Protein AF-A0A2A6CSH3-F1 (afdb_monomer_lite)

InterPro domains:
  IPR025792 tRNA (guanine(37)-N(1))-methyltransferase, eukaryotic [MF_03152] (110-540)
  IPR029063 S-adenosyl-L-methionine-dependent methyltransferase superfamily [G3DSA:3.40.50.150] (292-526)
  IPR029063 S-adenosyl-L-methionine-dependent methyltransferase superfamily [SSF53335] (227-526)
  IPR030382 SAM-dependent methyltransferase TRM5/TYW2-type [PS51684] (229-527)
  IPR032675 Leucine-rich repeat domain superfamily [G3DSA:3.80.10.10] (585-795)
  IPR056743 TRM5/TYW2-like, methyltransferase domain [PF02475] (296-433)
  IPR056744 TRM5/TYW2-like, N-terminal domain [PF25133] (214-288)

Organism: Pristionchus pacificus (NCBI:txid54126)

Secondary structure (DSSP, 8-state):
-----------PPP-PPP----------------PPPPPPS-----S--SSSS-SS-TTSSSSTTSSS-TTSTTSS-------------S--------TT----GGGTT--S--SGGG-EEEEEEEEEE-GGGHHHHHHHHTTTBPPPBTTTB-SEEE-TTSSSEEEEB-TTTS-SHHHHHHHHHHHHHHHS-----EEEEEEEE-GGGS-HHHHHHHHSPTT-----EEEETTEEEE---HHHHTTHHHHHHHHHHH-TT--EEEE--S---STT-----EEEEE----EEEEEETTEEEEEETTTS---GGGHHHHHHHHTT--TT-EEEETT-TT-TTHHHHHHH-TT-SEEEEE-S-HHHHHHHHHHHHHTT--STTEEEE-S-HHHHIIIIIHHHHHHHHTS-GGG--S-EEEEE--TTTGGGGGGGSTTSS-----S------------------S-EEEEEEEEEE-SS---HHHHHHHHHHHHHHHH--TT--EEEEEEEEEEEETTEEEEEEEEEEPHHHHH--------S-SSS----S--------------------------------HHHHHHHHTTTS--HHHHHHH-HHHHHHHHHHHTT-SEEEETTS-EE-SHHHHHHHHHHHT-TTGGGT-S--PPPS---S-TTSSHHHHHHHHHH-TTSPSS--EEEEE-TT---BGGGGGGGTT-S---EEEEET--B--HHHHHHHHTSGGGGT--EEEEES-SS-BTTHHHHHTT-TT-SEEEEE--TB-S-HHHHHHHHHHH-TTSEEE--------------S------

Radius of gyration: 35.53 Å; chains: 1; bounding box: 103×92×100 Å

pLDDT: mean 73.75, std 26.68, range [19.28, 98.75]

Foldseek 3Di:
DDDDDDDDDDDDDDDDDDDDDDDDDDDDDDDDDDDDDDDDDDDDDDDDDPPPPPDPDPVPPVVVPPPPDPDDPDDPDPDDDPDPPPPDPDDDDPPDDQPQDAFDLVLAQPQADDFASRKDKGKFWKWKDAPVCCVQLCVVCVVFAHPDQFPPHHCWAADPVNRIIIRTGRCSQCVDPVSVVSSLVSSCVRPVDNDTDTDMDMDIDTNQRDDLQSSQVSNYHPPDHQNDWGDFQQEIEGADDPSCPSNLQVNLVSCQVNPVRHAWYWYFHPDQFDPQSFTPIHTNDGDPDQWHWHDAPNQIFTARNRQHDDDNLCSVVLVVVLVVDDLLEAAAELAQQLNSNNQSNCVVRVSNQAHEYEHQRVRSLVRNVVSCVVSVHDCHRYHYYHDHSLCCCLPVVLVVVVVLLPDDLVNHGQEYEYEYPPALCQLLSLCSLFQSNADPPPDDDDDDDDDDDDPDPPDPSHWYKYFRKYKQADLDDDDPVVSLVSVLLSNCLNLVDPVDKDFPDFAFSDAPDVRITMTTTTTTDDPCRNHDDDPPPPPPPPDPPDPPDDDDDDDDDDDDDDDDDDDDDDDPPDDDDPDDRVLLVVLCVPLLADDVVVCLQANLQLSLLLSLQSQQWQWWAKQVGDIDRHNVSSVVVSVVQQDPVVLVVPPDDDDDPDDDDPPPPQPVVVVVLCVVRVNHGPRIGTEETRSAPTQHALSNLLSVQETRAYAYDEYASHAHYELSSLQSCLNGPQLAHHAYYHYYPYAHYALSNLVSLLSSQNYQEYHYEPHPRHPDVVVSQVSNCVSHVNYDYDYDPVPDPDDDDDPDDPDDDDD

Sequence (815 aa):
RNEELRNSTKIVFDVTSSGANGGSRTKMSMLTVISIPQNPDSESFRESTFLSCARTCSTLSQTASCLLCSRFCRLFARSAHVSVMTVTAAASEAAGTSSCIQIPAGVRGMKVLDRDQFRASFKFPVLAVEPKEVGRLRGCLTKYTIKQFGKRIKPIMDTPDKQSKLFVLNPDVVNSDETRQAVLEAVGGATGNAQREITETEYSLGFDEWDQRAIFRAVLPEGLEFSSFTQTGHLVHCNLVDELVEYGKIIGEILLAKNATCRTVVNKPDMISNTFRTFDVDLLAGEPNYVVDTIEDGVKYRMDFTKVFWNSRLSHEHARVIRQLSPTSLVFDACAGIGPFVIPAARKHKALQVIYSNDLNPESVRWLKENMKINGLSESGISVFNQDAAAFIRGPVAECIRKHESLPSSALPEAAHIIMNLPALAVTFLPALRGMLHMSSLQQGGEEAAADATPAAAAQPFPVIVYCYLFAKAHEDVPPEWYATRAREMVEEQLQWEGGVEIRNAHRVRTVSSRKEMFCMEIVVPWELMREERKEMLPRSVQQVCCCSSGRAAAGSRLQQGGRTQQTRWIASFPSFRVASLRRIIAEKTSNKFNESRVHEIGPDLAALEWLMECGATKVDMTDGASIGSQREMRAYLARKMDPVESSIASSPSLPSALSPFRSTLAHGDTAFLKKWPNAPNGAHLLNVDASDSAIANEGFKYLREVRSLRKLKLNFCDYFGDEALRELAGGRPARTLEDIEIVLNPSVSDGAVYWLAKMTALRRAHFYFLPYVANRTAFIRAIKMAVPRCTVTFPEAINIGYGYDEKELEGKKK

Structure (mmCIF, N/CA/C/O backbone):
data_AF-A0A2A6CSH3-F1
#
_entry.id   AF-A0A2A6CSH3-F1
#
loop_
_atom_site.group_PDB
_atom_site.id
_atom_site.type_symbol
_atom_site.label_atom_id
_atom_site.label_alt_id
_atom_site.label_comp_id
_atom_site.label_asym_id
_atom_site.label_entity_id
_atom_site.label_seq_id
_atom_site.pdbx_PDB_ins_code
_atom_site.Cartn_x
_atom_site.Cartn_y
_atom_site.Cartn_z
_atom_site.occupancy
_atom_site.B_iso_or_equiv
_atom_site.auth_seq_id
_atom_site.auth_comp_id
_atom_site.auth_asym_id
_atom_site.auth_atom_id
_atom_site.pdbx_PDB_model_num
ATOM 1 N N . ARG A 1 1 ? -45.142 31.504 -18.646 1.00 36.97 1 ARG A N 1
ATOM 2 C CA . ARG A 1 1 ? -44.883 30.043 -18.527 1.00 36.97 1 ARG A CA 1
ATOM 3 C C . ARG A 1 1 ? -43.388 29.775 -18.722 1.00 36.97 1 ARG A C 1
ATOM 5 O O . ARG A 1 1 ? -42.983 29.100 -19.654 1.00 36.97 1 ARG A O 1
ATOM 12 N N . ASN A 1 2 ? -42.589 30.396 -17.861 1.00 28.22 2 ASN A N 1
ATOM 13 C CA . ASN A 1 2 ? -41.144 30.250 -17.740 1.00 28.22 2 ASN A CA 1
ATOM 14 C C . ASN A 1 2 ? -40.810 30.912 -16.406 1.00 28.22 2 ASN A C 1
ATOM 16 O O . ASN A 1 2 ? -40.779 32.132 -16.356 1.00 28.22 2 ASN A O 1
ATOM 20 N N . GLU A 1 3 ? -40.733 30.105 -15.352 1.00 25.66 3 GLU A N 1
ATOM 21 C CA . GLU A 1 3 ? -40.084 30.359 -14.058 1.00 25.66 3 GLU A CA 1
ATOM 22 C C . GLU A 1 3 ? -40.578 29.272 -13.106 1.00 25.66 3 GLU A C 1
ATOM 24 O O . GLU A 1 3 ? -41.729 29.306 -12.697 1.00 25.66 3 GLU A O 1
ATOM 29 N N . GLU A 1 4 ? -39.738 28.260 -12.877 1.00 30.34 4 GLU A N 1
ATOM 30 C CA . GLU A 1 4 ? -39.618 27.464 -11.641 1.00 30.34 4 GLU A CA 1
ATOM 31 C C . GLU A 1 4 ? -38.814 26.198 -11.956 1.00 30.34 4 GLU A C 1
ATOM 33 O O . GLU A 1 4 ? -39.364 25.175 -12.345 1.00 30.34 4 GLU A O 1
ATOM 38 N N . LEU A 1 5 ? -37.482 26.307 -11.861 1.00 32.62 5 LEU A N 1
ATOM 39 C CA . LEU A 1 5 ? -36.532 25.215 -11.576 1.00 32.62 5 LEU A CA 1
ATOM 40 C C . LEU A 1 5 ? -35.103 25.786 -11.538 1.00 32.62 5 LEU A C 1
ATOM 42 O O . LEU A 1 5 ? -34.245 25.472 -12.359 1.00 32.62 5 LEU A O 1
ATOM 46 N N . ARG A 1 6 ? -34.837 26.668 -10.571 1.00 27.08 6 ARG A N 1
ATOM 47 C CA . ARG A 1 6 ? -33.475 27.024 -10.144 1.00 27.08 6 ARG A CA 1
ATOM 48 C C . ARG A 1 6 ? -33.494 27.338 -8.656 1.00 27.08 6 ARG A C 1
ATOM 50 O O . ARG A 1 6 ? -33.797 28.459 -8.286 1.00 27.08 6 ARG A O 1
ATOM 57 N N . ASN A 1 7 ? -33.195 26.334 -7.834 1.00 26.89 7 ASN A N 1
ATOM 58 C CA . ASN A 1 7 ? -32.517 26.489 -6.543 1.00 26.89 7 ASN A CA 1
ATOM 59 C C . ASN A 1 7 ? -32.132 25.103 -5.999 1.00 26.89 7 ASN A C 1
ATOM 61 O O . ASN A 1 7 ? -32.816 24.518 -5.168 1.00 26.89 7 ASN A O 1
ATOM 65 N N . SER A 1 8 ? -31.005 24.576 -6.482 1.00 25.28 8 SER A N 1
ATOM 66 C CA . SER A 1 8 ? -30.230 23.561 -5.764 1.00 25.28 8 SER A CA 1
ATOM 67 C C . SER A 1 8 ? -28.790 24.059 -5.676 1.00 25.28 8 SER A C 1
ATOM 69 O O . SER A 1 8 ? -28.061 24.073 -6.672 1.00 25.28 8 SER A O 1
ATOM 71 N N . THR A 1 9 ? -28.391 24.525 -4.501 1.00 25.25 9 THR A N 1
ATOM 72 C CA . THR A 1 9 ? -27.061 25.072 -4.240 1.00 25.25 9 THR A CA 1
ATOM 73 C C . THR A 1 9 ? -26.041 23.929 -4.238 1.00 25.25 9 THR A C 1
ATOM 75 O O . THR A 1 9 ? -25.915 23.191 -3.264 1.00 25.25 9 THR A O 1
ATOM 78 N N . LYS A 1 10 ? -25.313 23.751 -5.347 1.00 25.47 10 LYS A N 1
ATOM 79 C CA . LYS A 1 10 ? -24.074 22.962 -5.376 1.00 25.47 10 LYS A CA 1
ATOM 80 C C . LYS A 1 10 ? -22.998 23.767 -4.652 1.00 25.47 10 LYS A C 1
ATOM 82 O O . LYS A 1 10 ? -22.588 24.815 -5.141 1.00 25.47 10 LYS A O 1
ATOM 87 N N . ILE A 1 11 ? -22.543 23.284 -3.500 1.00 24.55 11 ILE A N 1
ATOM 88 C CA . ILE A 1 11 ? -21.361 23.836 -2.834 1.00 24.55 11 ILE A CA 1
ATOM 89 C C . ILE A 1 11 ? -20.137 23.341 -3.613 1.00 24.55 11 ILE A C 1
ATOM 91 O O . ILE A 1 11 ? -19.733 22.186 -3.501 1.00 24.55 11 ILE A O 1
ATOM 95 N N . VAL A 1 12 ? -19.595 24.218 -4.454 1.00 24.12 12 VAL A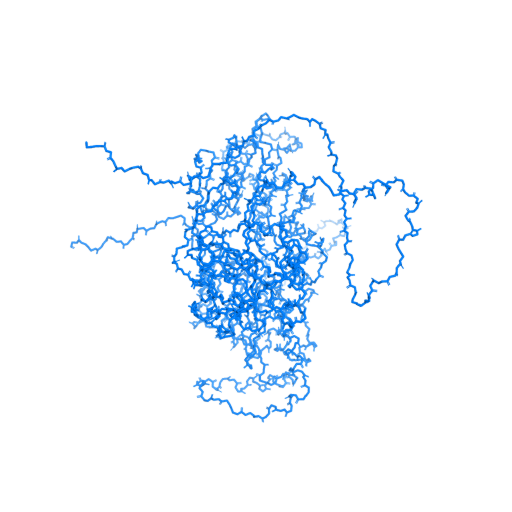 N 1
ATOM 96 C CA . VAL A 1 12 ? -18.296 24.069 -5.113 1.00 24.12 12 VAL A CA 1
ATOM 97 C C . VAL A 1 12 ? -17.290 24.819 -4.246 1.00 24.12 12 VAL A C 1
ATOM 99 O O . VAL A 1 12 ? -17.471 26.008 -3.998 1.00 24.12 12 VAL A O 1
ATOM 102 N N . PHE A 1 13 ? -16.256 24.136 -3.757 1.00 25.38 13 PHE A N 1
ATOM 103 C CA . PHE A 1 13 ? -15.132 24.810 -3.114 1.00 25.38 13 PHE A CA 1
ATOM 104 C C . PHE A 1 13 ? -14.150 25.280 -4.187 1.00 25.38 13 PHE A C 1
ATOM 106 O O . PHE A 1 13 ? -13.592 24.466 -4.924 1.00 25.38 13 PHE A O 1
ATOM 113 N N . ASP A 1 14 ? -13.977 26.597 -4.257 1.00 23.61 14 ASP A N 1
ATOM 114 C CA . ASP A 1 14 ? -12.938 27.294 -5.007 1.00 23.61 14 ASP A CA 1
ATOM 115 C C . ASP A 1 14 ? -11.807 27.664 -4.032 1.00 23.61 14 ASP A C 1
ATOM 117 O O . ASP A 1 14 ? -12.070 28.071 -2.896 1.00 23.61 14 ASP A O 1
ATOM 121 N N . VAL A 1 15 ? -10.553 27.487 -4.442 1.00 27.80 15 VAL A N 1
ATOM 122 C CA . VAL A 1 15 ? -9.372 27.859 -3.646 1.00 27.80 15 VAL A CA 1
ATOM 123 C C . VAL A 1 15 ? -8.566 28.844 -4.479 1.00 27.80 15 VAL A C 1
ATOM 125 O O . VAL A 1 15 ? -7.607 28.486 -5.158 1.00 27.80 15 VAL A O 1
ATOM 128 N N . THR A 1 16 ? -8.986 30.105 -4.457 1.00 25.27 16 THR A N 1
ATOM 129 C CA . THR A 1 16 ? -8.238 31.214 -5.052 1.00 25.27 16 THR A CA 1
ATOM 130 C C . THR A 1 16 ? -7.030 31.571 -4.189 1.00 25.27 16 THR A C 1
ATOM 132 O O . THR A 1 16 ? -7.161 31.823 -2.991 1.00 25.27 16 THR A O 1
ATOM 135 N N . SER A 1 17 ? -5.855 31.647 -4.813 1.00 24.83 17 SER A N 1
ATOM 136 C CA . SER A 1 17 ? -4.629 32.186 -4.224 1.00 24.83 17 SER A CA 1
ATOM 137 C C . SER A 1 17 ? -4.674 33.717 -4.175 1.00 24.83 17 SER A C 1
ATOM 139 O O . SER A 1 17 ? -4.744 34.365 -5.219 1.00 24.83 17 SER A O 1
ATOM 141 N N . SER A 1 18 ? -4.569 34.310 -2.988 1.00 28.12 18 SER A N 1
ATOM 142 C CA . SER A 1 18 ? -4.259 35.736 -2.828 1.00 28.12 18 SER A CA 1
ATOM 143 C C . SER A 1 18 ? -2.740 35.941 -2.808 1.00 28.12 18 SER A C 1
ATOM 145 O O . SER A 1 18 ? -2.055 35.379 -1.953 1.00 28.12 18 SER A O 1
ATOM 147 N N . GLY A 1 19 ? -2.224 36.726 -3.757 1.00 25.58 19 GLY A N 1
ATOM 148 C CA . GLY A 1 19 ? -0.823 37.150 -3.832 1.00 25.58 19 GLY A CA 1
ATOM 149 C C . GLY A 1 19 ? -0.543 38.528 -3.208 1.00 25.58 19 GLY A C 1
ATOM 150 O O . GLY A 1 19 ? -1.473 39.228 -2.814 1.00 25.58 19 GLY A O 1
ATOM 151 N N . ALA A 1 20 ? 0.754 38.890 -3.243 1.00 24.75 20 ALA A N 1
ATOM 152 C CA . ALA A 1 20 ? 1.437 40.156 -2.884 1.00 24.75 20 ALA A CA 1
ATOM 153 C C . ALA A 1 20 ? 1.759 40.379 -1.380 1.00 24.75 20 ALA A C 1
ATOM 155 O O . ALA A 1 20 ? 0.899 40.189 -0.535 1.00 24.75 20 ALA A O 1
ATOM 156 N N . ASN A 1 21 ? 2.949 40.818 -0.928 1.00 26.70 21 ASN A N 1
ATOM 157 C CA . ASN A 1 21 ? 4.186 41.298 -1.570 1.00 26.70 21 ASN A CA 1
ATOM 158 C C . ASN A 1 21 ? 5.370 41.301 -0.562 1.00 26.70 21 ASN A C 1
ATOM 160 O O . ASN A 1 21 ? 5.170 41.593 0.611 1.00 26.70 21 ASN A O 1
ATOM 164 N N . GLY A 1 22 ? 6.592 41.095 -1.081 1.00 23.75 22 GLY A N 1
ATOM 165 C CA . GLY A 1 22 ? 7.809 41.882 -0.788 1.00 23.75 22 GLY A CA 1
ATOM 166 C C . GLY A 1 22 ? 8.564 41.715 0.544 1.00 23.75 22 GLY A C 1
ATOM 167 O O . GLY A 1 22 ? 8.124 42.200 1.579 1.00 23.75 22 GLY A O 1
ATOM 168 N N . GLY A 1 23 ? 9.799 41.194 0.486 1.00 22.47 23 GLY A N 1
ATOM 169 C CA . GLY A 1 23 ? 10.798 41.415 1.543 1.00 22.47 23 GLY A CA 1
ATOM 170 C C . GLY A 1 23 ? 11.937 40.395 1.601 1.00 22.47 23 GLY A C 1
ATOM 171 O O . GLY A 1 23 ? 11.804 39.340 2.208 1.00 22.47 23 GLY A O 1
ATOM 172 N N . SER A 1 24 ? 13.073 40.737 0.993 1.00 28.23 24 SER A N 1
ATOM 173 C CA . SER A 1 24 ? 14.347 40.004 1.039 1.00 28.23 24 SER A CA 1
ATOM 174 C C . SER A 1 24 ? 14.847 39.748 2.469 1.00 28.23 24 SER A C 1
ATOM 176 O O . SER A 1 24 ? 14.916 40.686 3.264 1.00 28.23 24 SER A O 1
ATOM 178 N N . ARG A 1 25 ? 15.265 38.505 2.766 1.00 24.03 25 ARG A N 1
ATOM 179 C CA . ARG A 1 25 ? 16.501 38.179 3.513 1.00 24.03 25 ARG A CA 1
ATOM 180 C C . ARG A 1 25 ? 16.748 36.665 3.544 1.00 24.03 25 ARG A C 1
ATOM 182 O O . ARG A 1 25 ? 15.919 35.880 3.992 1.00 24.03 25 ARG A O 1
ATOM 189 N N . THR A 1 26 ? 17.929 36.286 3.071 1.00 29.55 26 THR A N 1
ATOM 190 C CA . THR A 1 26 ? 18.564 34.962 3.128 1.00 29.55 26 THR A CA 1
ATOM 191 C C . THR A 1 26 ? 18.538 34.343 4.530 1.00 29.55 26 THR A C 1
ATOM 193 O O . THR A 1 26 ? 18.948 34.989 5.495 1.00 29.55 26 THR A O 1
ATOM 196 N N . LYS A 1 27 ? 18.143 33.066 4.647 1.00 25.39 27 LYS A N 1
ATOM 197 C CA . LYS A 1 27 ? 18.395 32.235 5.837 1.00 25.39 27 LYS A CA 1
ATOM 198 C C . LYS A 1 27 ? 19.079 30.928 5.436 1.00 25.39 27 LYS A C 1
ATOM 200 O O . LYS A 1 27 ? 18.518 30.124 4.700 1.00 25.39 27 LYS A O 1
ATOM 205 N N . MET A 1 28 ? 20.307 30.775 5.930 1.00 21.77 28 MET A N 1
ATOM 206 C CA . MET A 1 28 ? 21.139 29.575 5.861 1.00 21.77 28 MET A CA 1
ATOM 207 C C . MET A 1 28 ? 20.452 28.394 6.556 1.00 21.77 28 MET A C 1
ATOM 209 O O . MET A 1 28 ? 19.894 28.556 7.642 1.00 21.77 28 MET A O 1
ATOM 213 N N . SER A 1 29 ? 20.543 27.203 5.963 1.00 22.08 29 SER A N 1
ATOM 214 C CA . SER A 1 29 ? 20.221 25.948 6.641 1.00 22.08 29 SER A CA 1
ATOM 215 C C . SER A 1 29 ? 21.398 25.515 7.518 1.00 22.08 29 SER A C 1
ATOM 217 O O . SER A 1 29 ? 22.508 25.363 7.011 1.00 22.08 29 SER A O 1
ATOM 219 N N . MET A 1 30 ? 21.160 25.250 8.801 1.00 21.59 30 MET A N 1
ATOM 220 C CA . MET A 1 30 ? 22.033 24.391 9.605 1.00 21.59 30 MET A CA 1
ATOM 221 C C . MET A 1 30 ? 21.267 23.120 9.968 1.00 21.59 30 MET A C 1
ATOM 223 O O . MET A 1 30 ? 20.137 23.189 10.447 1.00 21.59 30 MET A O 1
ATOM 227 N N . LEU A 1 31 ? 21.893 21.966 9.721 1.00 21.69 31 LEU A N 1
ATOM 228 C CA . LEU A 1 31 ? 21.462 20.674 10.243 1.00 21.69 31 LEU A CA 1
ATOM 229 C C . LEU A 1 31 ? 21.660 20.652 11.764 1.00 21.69 31 LEU A C 1
ATOM 231 O O . LEU A 1 31 ? 22.740 20.968 12.255 1.00 21.69 31 LEU A O 1
ATOM 235 N N . THR A 1 32 ? 20.653 20.198 12.506 1.00 21.45 32 THR A N 1
ATOM 236 C CA . THR A 1 32 ? 20.825 19.744 13.890 1.00 21.45 32 THR A CA 1
ATOM 237 C C . THR A 1 32 ? 20.371 18.294 13.966 1.00 21.45 32 THR A C 1
ATOM 239 O O . THR A 1 32 ? 19.193 17.990 13.797 1.00 21.45 32 THR A O 1
ATOM 242 N N . VAL A 1 33 ? 21.340 17.403 14.163 1.00 22.38 33 VAL A N 1
ATOM 243 C CA . VAL A 1 33 ? 21.146 15.979 14.448 1.00 22.38 33 VAL A CA 1
ATOM 244 C C . VAL A 1 33 ? 20.915 15.849 15.952 1.00 22.38 33 VAL A C 1
ATOM 246 O O . VAL A 1 33 ? 21.754 16.295 16.730 1.00 22.38 33 VAL A O 1
ATOM 249 N N . ILE A 1 34 ? 19.795 15.255 16.367 1.00 22.91 34 ILE A N 1
ATOM 250 C CA . ILE A 1 34 ? 19.584 14.822 17.755 1.00 22.91 34 ILE A CA 1
ATOM 251 C C . ILE A 1 34 ? 19.387 13.309 17.731 1.00 22.91 34 ILE A C 1
ATOM 253 O O . ILE A 1 34 ? 18.347 12.809 17.308 1.00 22.91 34 ILE A O 1
ATOM 257 N N . SER A 1 35 ? 20.419 12.591 18.162 1.00 22.30 35 SER A N 1
ATOM 258 C CA . SER A 1 35 ? 20.400 11.162 18.462 1.00 22.30 35 SER A CA 1
ATOM 259 C C . SER A 1 35 ? 19.779 10.965 19.850 1.00 22.30 35 SER A C 1
ATOM 261 O O . SER A 1 35 ? 20.213 11.604 20.807 1.00 22.30 35 SER A O 1
ATOM 263 N N . ILE A 1 36 ? 18.776 10.094 19.979 1.00 25.34 36 ILE A N 1
ATOM 264 C CA . ILE A 1 36 ? 18.170 9.725 21.270 1.00 25.34 36 ILE A CA 1
ATOM 265 C C . ILE A 1 36 ? 18.804 8.397 21.725 1.00 25.34 36 ILE A C 1
ATOM 267 O O . ILE A 1 36 ? 18.668 7.414 20.993 1.00 25.34 36 ILE A O 1
ATOM 271 N N . PRO A 1 37 ? 19.485 8.319 22.885 1.00 25.53 37 PRO A N 1
ATOM 272 C CA . PRO A 1 37 ? 19.880 7.044 23.474 1.00 25.53 37 PRO A CA 1
ATOM 273 C C . PRO A 1 37 ? 18.694 6.365 24.178 1.00 25.53 37 PRO A C 1
ATOM 275 O O . PRO A 1 37 ? 17.797 7.025 24.701 1.00 25.53 37 PRO A O 1
ATOM 278 N N . GLN A 1 38 ? 18.714 5.032 24.170 1.00 26.89 38 GLN A N 1
ATOM 279 C CA . GLN A 1 38 ? 17.729 4.136 24.780 1.00 26.89 38 GLN A CA 1
ATOM 280 C C . GLN A 1 38 ? 17.597 4.343 26.300 1.00 26.89 38 GLN A C 1
ATOM 282 O O . GLN A 1 38 ? 18.574 4.619 26.991 1.00 26.89 38 GLN A O 1
ATOM 287 N N . ASN A 1 39 ? 16.370 4.178 26.795 1.00 26.36 39 ASN A N 1
ATOM 288 C CA . ASN A 1 39 ? 15.968 4.308 28.193 1.00 26.36 39 ASN A CA 1
ATOM 289 C C . ASN A 1 39 ? 16.158 2.954 28.911 1.00 26.36 39 ASN A C 1
ATOM 291 O O . ASN A 1 39 ? 15.535 1.987 28.468 1.00 26.36 39 ASN A O 1
ATOM 295 N N . PRO A 1 40 ? 16.973 2.832 29.975 1.00 27.25 40 PRO A N 1
ATOM 296 C CA . PRO A 1 40 ? 16.889 1.702 30.888 1.00 27.25 40 PRO A CA 1
ATOM 297 C C . PRO A 1 40 ? 15.826 1.966 31.960 1.00 27.25 40 PRO A C 1
ATOM 299 O O . PRO A 1 40 ? 15.676 3.080 32.462 1.00 27.25 40 PRO A O 1
ATOM 302 N N . ASP A 1 41 ? 15.078 0.919 32.286 1.00 33.06 41 ASP A N 1
ATOM 303 C CA . ASP A 1 41 ? 14.060 0.903 33.328 1.00 33.06 41 ASP A CA 1
ATOM 304 C C . ASP A 1 41 ? 14.641 1.230 34.718 1.00 33.06 41 ASP A C 1
ATOM 306 O O . ASP A 1 41 ? 15.755 0.831 35.050 1.00 33.06 41 ASP A O 1
ATOM 310 N N . SER A 1 42 ? 13.818 1.882 35.548 1.00 32.72 42 SER A N 1
ATOM 311 C CA . SER A 1 42 ? 14.004 2.207 36.977 1.00 32.72 42 SER A CA 1
ATOM 312 C C . SER A 1 42 ? 14.957 3.363 37.340 1.00 32.72 42 SER A C 1
ATOM 314 O O . SER A 1 42 ? 16.170 3.236 37.316 1.00 32.72 42 SER A O 1
ATOM 316 N N . GLU A 1 43 ? 14.369 4.510 37.707 1.00 27.61 43 GLU A N 1
ATOM 317 C CA . GLU A 1 43 ? 14.548 5.246 38.979 1.00 27.61 43 GLU A CA 1
ATOM 318 C C . GLU A 1 43 ? 14.045 6.700 38.843 1.00 27.61 43 GLU A C 1
ATOM 320 O O . GLU A 1 43 ? 14.120 7.342 37.795 1.00 27.61 43 GLU A O 1
ATOM 325 N N . SER A 1 44 ? 13.429 7.204 39.910 1.00 28.05 44 SER A N 1
ATOM 326 C CA . SER A 1 44 ? 12.723 8.484 39.968 1.00 28.05 44 SER A CA 1
ATOM 327 C C . SER A 1 44 ? 13.659 9.693 39.859 1.00 28.05 44 SER A C 1
ATOM 329 O O . SER A 1 44 ? 14.513 9.897 40.717 1.00 28.05 44 SER A O 1
ATOM 331 N N . PHE A 1 45 ? 13.426 10.572 38.880 1.00 25.75 45 PHE A N 1
ATOM 332 C CA . PHE A 1 45 ? 14.106 11.867 38.769 1.00 25.75 45 PHE A CA 1
ATOM 333 C C . PHE A 1 45 ? 13.558 12.879 39.797 1.00 25.75 45 PHE A C 1
ATOM 335 O O . PHE A 1 45 ? 12.692 13.707 39.506 1.00 25.75 45 PHE A O 1
ATOM 342 N N . ARG A 1 46 ? 14.088 12.841 41.020 1.00 30.69 46 ARG A N 1
ATOM 343 C CA . ARG A 1 46 ? 14.172 14.011 41.902 1.00 30.69 46 ARG A CA 1
ATOM 344 C C . ARG A 1 46 ? 15.613 14.097 42.406 1.00 30.69 46 ARG A C 1
ATOM 346 O O . ARG A 1 46 ? 16.120 13.118 42.923 1.00 30.69 46 ARG A O 1
ATOM 353 N N . GLU A 1 47 ? 16.195 15.291 42.257 1.00 29.20 47 GLU A N 1
ATOM 354 C CA . GLU A 1 47 ? 17.490 15.759 42.800 1.00 29.20 47 GLU A CA 1
ATOM 355 C C . GLU A 1 47 ? 18.731 15.696 41.864 1.00 29.20 47 GLU A C 1
ATOM 357 O O . GLU A 1 47 ? 19.431 14.703 41.759 1.00 29.20 47 GLU A O 1
ATOM 362 N N . SER A 1 48 ? 18.985 16.842 41.199 1.00 28.91 48 SER A N 1
ATOM 363 C CA . SER A 1 48 ? 20.249 17.448 40.689 1.00 28.91 48 SER A CA 1
ATOM 364 C C . SER A 1 48 ? 21.365 16.573 40.071 1.00 28.91 48 SER A C 1
ATOM 366 O O . SER A 1 48 ? 21.929 15.708 40.720 1.00 28.91 48 SER A O 1
ATOM 368 N N . THR A 1 49 ? 21.895 16.875 38.875 1.00 31.25 49 THR A N 1
ATOM 369 C CA . THR A 1 49 ? 22.878 17.965 38.652 1.00 31.25 49 THR A CA 1
ATOM 370 C C . THR A 1 49 ? 23.126 18.189 37.142 1.00 31.25 49 THR A C 1
ATOM 372 O O . THR A 1 49 ? 23.920 17.496 36.521 1.00 31.25 49 THR A O 1
ATOM 375 N N . PHE A 1 50 ? 22.486 19.192 36.525 1.00 28.36 50 PHE A N 1
ATOM 376 C CA . PHE A 1 50 ? 22.791 19.619 35.137 1.00 28.36 50 PHE A CA 1
ATOM 377 C C . PHE A 1 50 ? 23.363 21.052 35.064 1.00 28.36 50 PHE A C 1
ATOM 379 O O . PHE A 1 50 ? 23.592 21.602 33.992 1.00 28.36 50 PHE A O 1
ATOM 386 N N . LEU A 1 51 ? 23.612 21.689 36.215 1.00 31.73 51 LEU A N 1
ATOM 387 C CA . LEU A 1 51 ? 23.885 23.131 36.299 1.00 31.73 51 LEU A CA 1
ATOM 388 C C . LEU A 1 51 ? 25.342 23.529 36.593 1.00 31.73 51 LEU A C 1
ATOM 390 O O . LEU A 1 51 ? 25.599 24.718 36.766 1.00 31.73 51 LEU A O 1
ATOM 394 N N . SER A 1 52 ? 26.316 22.610 36.596 1.00 33.81 52 SER A N 1
ATOM 395 C CA . SER A 1 52 ? 27.725 22.991 36.829 1.00 33.81 52 SER A CA 1
ATOM 396 C C . SER A 1 52 ? 28.591 23.137 35.570 1.00 33.81 52 SER A C 1
ATOM 398 O O . SER A 1 52 ? 29.687 23.676 35.679 1.00 33.81 52 SER A O 1
ATOM 400 N N . CYS A 1 53 ? 28.125 22.754 34.374 1.00 33.38 53 CYS A N 1
ATOM 401 C CA . CYS A 1 53 ? 28.948 22.831 33.150 1.00 33.38 53 CYS A CA 1
ATOM 402 C C . CYS A 1 53 ? 28.533 23.924 32.145 1.00 33.38 53 CYS A C 1
ATOM 404 O O . CYS A 1 53 ? 29.230 24.139 31.159 1.00 33.38 53 CYS A O 1
ATOM 406 N N . ALA A 1 54 ? 27.459 24.678 32.394 1.00 35.41 54 ALA A N 1
ATOM 407 C CA . ALA A 1 54 ? 26.956 25.699 31.463 1.00 35.41 54 ALA A CA 1
ATOM 408 C C . ALA A 1 54 ? 27.487 27.129 31.728 1.00 35.41 54 ALA A C 1
ATOM 410 O O . ALA A 1 54 ? 26.779 28.103 31.484 1.00 35.41 54 ALA A O 1
ATOM 411 N N . ARG A 1 55 ? 28.714 27.290 32.247 1.00 34.75 55 ARG A N 1
ATOM 412 C CA . ARG A 1 55 ? 29.269 28.614 32.617 1.00 34.75 55 ARG A CA 1
ATOM 413 C C . ARG A 1 55 ? 30.336 29.200 31.684 1.00 34.75 55 ARG A C 1
ATOM 415 O O . ARG A 1 55 ? 30.886 30.243 32.014 1.00 34.75 55 ARG A O 1
ATOM 422 N N . THR A 1 56 ? 30.601 28.621 30.513 1.00 37.16 56 THR A N 1
ATOM 423 C CA . THR A 1 56 ? 31.674 29.132 29.627 1.00 37.16 56 THR A CA 1
ATOM 424 C C . THR A 1 56 ? 31.312 29.307 28.149 1.00 37.16 56 THR A C 1
ATOM 426 O O . THR A 1 56 ? 32.203 29.553 27.343 1.00 37.16 56 THR A O 1
ATOM 429 N N . CYS A 1 57 ? 30.031 29.284 27.759 1.00 30.58 57 CYS A N 1
ATOM 430 C CA . CYS A 1 57 ? 29.641 29.554 26.366 1.00 30.58 57 CYS A CA 1
ATOM 431 C C . CYS A 1 57 ? 28.643 30.719 26.251 1.00 30.58 57 CYS A C 1
ATOM 433 O O . CYS A 1 57 ? 27.498 30.629 26.693 1.00 30.58 57 CYS A O 1
ATOM 435 N N . SER A 1 58 ? 29.071 31.815 25.618 1.00 33.12 58 SER A N 1
ATOM 436 C CA . SER A 1 58 ? 28.303 33.055 25.415 1.00 33.12 58 SER A CA 1
ATOM 437 C C . SER A 1 58 ? 27.127 32.931 24.431 1.00 33.12 58 SER A C 1
ATOM 439 O O . SER A 1 58 ? 26.361 33.878 24.272 1.00 33.12 58 SER A O 1
ATOM 441 N N . THR A 1 59 ? 26.919 31.764 23.817 1.00 35.94 59 THR A N 1
ATOM 442 C CA . THR A 1 59 ? 25.827 31.505 22.861 1.00 35.94 59 THR A CA 1
ATOM 443 C C . THR A 1 59 ? 24.542 30.981 23.529 1.00 35.94 59 THR A C 1
ATOM 445 O O . THR A 1 59 ? 23.477 31.032 22.923 1.00 35.94 59 THR A O 1
ATOM 448 N N . LEU A 1 60 ? 24.593 30.546 24.796 1.00 36.59 60 LEU A N 1
ATOM 449 C CA . LEU A 1 60 ? 23.441 29.979 25.528 1.00 36.59 60 LEU A CA 1
ATOM 450 C C . LEU A 1 60 ? 22.718 30.967 26.465 1.00 36.59 60 LEU A C 1
ATOM 452 O O . LEU A 1 60 ? 21.733 30.607 27.104 1.00 36.59 60 LEU A O 1
ATOM 456 N N . SER A 1 61 ? 23.148 32.231 26.519 1.00 35.00 61 SER A N 1
ATOM 457 C CA . SER A 1 61 ? 22.524 33.257 27.375 1.00 35.00 61 SER A CA 1
ATOM 458 C C . SER A 1 61 ? 21.250 33.883 26.770 1.00 35.00 61 SER A C 1
ATOM 460 O O . SER A 1 61 ? 20.414 34.421 27.490 1.00 35.00 61 SER A O 1
ATOM 462 N N . GLN A 1 62 ? 21.026 33.773 25.452 1.00 34.41 62 GLN A N 1
ATOM 463 C CA . GLN A 1 62 ? 19.876 34.420 24.793 1.00 34.41 62 GLN A CA 1
ATOM 464 C C . GLN A 1 62 ? 18.621 33.543 24.656 1.00 34.41 62 GLN A C 1
ATOM 466 O O . GLN A 1 62 ? 17.550 34.058 24.343 1.00 34.41 62 GLN A O 1
ATOM 471 N N . THR A 1 63 ? 18.692 32.245 24.954 1.00 33.62 63 THR A N 1
ATOM 472 C CA . THR A 1 63 ? 17.520 31.348 24.881 1.00 33.62 63 THR A CA 1
ATOM 473 C C . THR A 1 63 ? 16.766 31.241 26.215 1.00 33.62 63 THR A C 1
ATOM 475 O O . THR A 1 63 ? 15.633 30.768 26.246 1.00 33.62 63 THR A O 1
ATOM 478 N N . ALA A 1 64 ? 17.333 31.751 27.314 1.00 30.48 64 ALA A N 1
ATOM 479 C CA . ALA A 1 64 ? 16.738 31.677 28.653 1.00 30.48 64 ALA A CA 1
ATOM 480 C C . ALA A 1 64 ? 15.792 32.848 29.014 1.00 30.48 64 ALA A C 1
ATOM 482 O O . ALA A 1 64 ? 15.227 32.853 30.102 1.00 30.48 64 ALA A O 1
ATOM 483 N N . SER A 1 65 ? 15.565 33.820 28.119 1.00 31.89 65 SER A N 1
ATOM 484 C CA . SER A 1 65 ? 14.646 34.955 28.366 1.00 31.89 65 SER A CA 1
ATOM 485 C C . SER A 1 65 ? 13.354 34.955 27.533 1.00 31.89 65 SER A C 1
ATOM 487 O O . SER A 1 65 ? 12.554 35.875 27.654 1.00 31.89 65 SER A O 1
ATOM 489 N N . CYS A 1 66 ? 13.081 33.921 26.728 1.00 29.80 66 CYS A N 1
ATOM 490 C CA . CYS A 1 66 ? 11.840 33.840 25.933 1.00 29.80 66 CYS A CA 1
ATOM 491 C C . CYS A 1 66 ? 10.757 32.898 26.494 1.00 29.80 66 CYS A C 1
ATOM 493 O O . CYS A 1 66 ? 9.728 32.712 25.850 1.00 29.80 66 CYS A O 1
ATOM 495 N N . LEU A 1 67 ? 10.930 32.341 27.699 1.00 29.11 67 LEU A N 1
ATOM 496 C CA . LEU A 1 67 ? 9.929 31.464 28.336 1.00 29.11 67 LEU A CA 1
ATOM 497 C C . LEU A 1 67 ? 9.063 32.145 29.410 1.00 29.11 67 LEU A C 1
ATOM 499 O O . LEU A 1 67 ? 8.262 31.484 30.064 1.00 29.11 67 LEU A O 1
ATOM 503 N N . LEU A 1 68 ? 9.147 33.470 29.555 1.00 30.31 68 LEU A N 1
ATOM 504 C CA . LEU A 1 68 ? 8.343 34.235 30.513 1.00 30.31 68 LEU A CA 1
ATOM 505 C C . LEU A 1 68 ? 7.757 35.504 29.874 1.00 30.31 68 LEU A C 1
ATOM 507 O O . LEU A 1 68 ? 8.073 36.618 30.272 1.00 30.31 68 LEU A O 1
ATOM 511 N N . CYS A 1 69 ? 6.866 35.356 28.887 1.00 25.67 69 CYS A N 1
ATOM 512 C CA . CYS A 1 69 ? 5.848 36.384 28.638 1.00 25.67 69 CYS A CA 1
ATOM 513 C C . CYS A 1 69 ? 4.614 35.817 27.920 1.00 25.67 69 CYS A C 1
ATOM 515 O O . CYS A 1 69 ? 4.564 35.644 26.701 1.00 25.67 69 CYS A O 1
ATOM 517 N N . SER A 1 70 ? 3.572 35.545 28.699 1.00 33.75 70 SER A N 1
ATOM 518 C CA . SER A 1 70 ? 2.243 35.185 28.220 1.00 33.75 70 SER A CA 1
ATOM 519 C C . SER A 1 70 ? 1.517 36.421 27.669 1.00 33.75 70 SER A C 1
ATOM 521 O O . SER A 1 70 ? 0.838 37.096 28.441 1.00 33.75 70 SER A O 1
ATOM 523 N N . ARG A 1 71 ? 1.619 36.735 26.363 1.00 28.38 71 ARG A N 1
ATOM 524 C CA . ARG A 1 71 ? 0.575 37.538 25.665 1.00 28.38 71 ARG A CA 1
ATOM 525 C C . ARG A 1 71 ? 0.595 37.630 24.129 1.00 28.38 71 ARG A C 1
ATOM 527 O O . ARG A 1 71 ? -0.305 38.272 23.603 1.00 28.38 71 ARG A O 1
ATOM 534 N N . PHE A 1 72 ? 1.479 36.952 23.387 1.00 25.52 72 PHE A N 1
ATOM 535 C CA . PHE A 1 72 ? 1.535 37.105 21.912 1.00 25.52 72 PHE A CA 1
ATOM 536 C C . PHE A 1 72 ? 1.154 35.872 21.055 1.00 25.52 72 PHE A C 1
ATOM 538 O O . PHE A 1 72 ? 1.174 35.949 19.831 1.00 25.52 72 PHE A O 1
ATOM 545 N N . CYS A 1 73 ? 0.704 34.757 21.646 1.00 24.67 73 CYS A N 1
ATOM 546 C CA . CYS A 1 73 ? 0.316 33.533 20.908 1.00 24.67 73 CYS A CA 1
ATOM 547 C C . CYS A 1 73 ? -1.182 33.428 20.539 1.00 24.67 73 CYS A C 1
ATOM 549 O O . CYS A 1 73 ? -1.761 32.348 20.627 1.00 24.67 73 CYS A O 1
ATOM 551 N N . ARG A 1 74 ? -1.857 34.517 20.137 1.00 25.42 74 ARG A N 1
ATOM 552 C CA . ARG A 1 74 ? -3.284 34.450 19.725 1.00 25.42 74 ARG A CA 1
ATOM 553 C C . ARG A 1 74 ? -3.620 34.898 18.301 1.00 25.42 74 ARG A C 1
ATOM 555 O O . ARG A 1 74 ? -4.799 34.913 17.970 1.00 25.42 74 ARG A O 1
ATOM 562 N N . LEU A 1 75 ? -2.646 35.190 17.436 1.00 26.22 75 LEU A N 1
ATOM 563 C CA . LEU A 1 75 ? -2.949 35.725 16.095 1.00 26.22 75 LEU A CA 1
ATOM 564 C C . LEU A 1 75 ? -2.338 34.998 14.886 1.00 26.22 75 LEU A C 1
ATOM 566 O O . LEU A 1 75 ? -2.546 35.443 13.767 1.00 26.22 75 LEU A O 1
ATOM 570 N N . PHE A 1 76 ? -1.708 33.833 15.053 1.00 25.23 76 PHE A N 1
ATOM 571 C CA . PHE A 1 76 ? -1.275 32.996 13.922 1.00 25.23 76 PHE A CA 1
ATOM 572 C C . PHE A 1 76 ? -1.592 31.517 14.179 1.00 25.23 76 PHE A C 1
ATOM 574 O O . PHE A 1 76 ? -0.724 30.711 14.485 1.00 25.23 76 PHE A O 1
ATOM 581 N N . ALA A 1 77 ? -2.876 31.165 14.107 1.00 26.53 77 ALA A N 1
ATOM 582 C CA . ALA A 1 77 ? -3.341 29.775 14.110 1.00 26.53 77 ALA A CA 1
ATOM 583 C C . ALA A 1 77 ? -4.708 29.664 13.414 1.00 26.53 77 ALA A C 1
ATOM 585 O O . ALA A 1 77 ? -5.676 29.175 13.987 1.00 26.53 77 ALA A O 1
ATOM 586 N N . ARG A 1 78 ? -4.819 30.185 12.188 1.00 28.38 78 ARG A N 1
ATOM 587 C CA . ARG A 1 78 ? -5.966 29.938 11.297 1.00 28.38 78 ARG A CA 1
ATOM 588 C C . ARG A 1 78 ? -5.515 29.961 9.839 1.00 28.38 78 ARG A C 1
ATOM 590 O O . ARG A 1 78 ? -5.728 30.948 9.149 1.00 28.38 78 ARG A O 1
ATOM 597 N N . SER A 1 79 ? -4.863 28.889 9.394 1.00 28.88 79 SER A N 1
ATOM 598 C CA . SER A 1 79 ? -4.851 28.425 7.994 1.00 28.88 79 SER A CA 1
ATOM 599 C C . SER A 1 79 ? -4.016 27.154 7.886 1.00 28.88 79 SER A C 1
ATOM 601 O O . SER A 1 79 ? -2.802 27.225 7.760 1.00 28.88 79 SER A O 1
ATOM 603 N N . ALA A 1 80 ? -4.689 26.009 8.008 1.00 26.94 80 ALA A N 1
ATOM 604 C CA . ALA A 1 80 ? -4.321 24.702 7.458 1.00 26.94 80 ALA A CA 1
ATOM 605 C C . ALA A 1 80 ? -5.327 23.681 8.013 1.00 26.94 80 ALA A C 1
ATOM 607 O O . ALA A 1 80 ? -5.134 23.126 9.089 1.00 26.94 80 ALA A O 1
ATOM 608 N N . HIS A 1 81 ? -6.437 23.465 7.309 1.00 23.95 81 HIS A N 1
ATOM 609 C CA . HIS A 1 81 ? -7.300 22.308 7.543 1.00 23.95 81 HIS A CA 1
ATOM 610 C C . HIS A 1 81 ? -7.336 21.493 6.252 1.00 23.95 81 HIS A C 1
ATOM 612 O O . HIS A 1 81 ? -8.157 21.724 5.373 1.00 23.95 81 HIS A O 1
ATOM 618 N N . VAL A 1 82 ? -6.413 20.540 6.152 1.00 26.59 82 VAL A N 1
ATOM 619 C CA . VAL A 1 82 ? -6.591 19.322 5.361 1.00 26.59 82 VAL A CA 1
ATOM 620 C C . VAL A 1 82 ? -6.717 18.220 6.404 1.00 26.59 82 VAL A C 1
ATOM 622 O O . VAL A 1 82 ? -5.730 17.831 7.025 1.00 26.59 82 VAL A O 1
ATOM 625 N N . SER A 1 83 ? -7.944 17.790 6.697 1.00 22.81 83 SER A N 1
ATOM 626 C CA . SER A 1 83 ? -8.170 16.710 7.660 1.00 22.81 83 SER A CA 1
ATOM 627 C C . SER A 1 83 ? -7.811 15.372 7.022 1.00 22.81 83 SER A C 1
ATOM 629 O O . SER A 1 83 ? -8.654 14.709 6.429 1.00 22.81 83 SER A O 1
ATOM 631 N N . VAL A 1 84 ? -6.553 14.968 7.181 1.00 29.97 84 VAL A N 1
ATOM 632 C CA . VAL A 1 84 ? -6.146 13.565 7.119 1.00 29.97 84 VAL A CA 1
ATOM 633 C C . VAL A 1 84 ? -6.241 13.030 8.547 1.00 29.97 84 VAL A C 1
ATOM 635 O O . VAL A 1 84 ? -5.344 13.252 9.358 1.00 29.97 84 VAL A O 1
ATOM 638 N N . MET A 1 85 ? -7.339 12.354 8.895 1.00 25.00 85 MET A N 1
ATOM 639 C CA . MET A 1 85 ? -7.408 11.597 10.149 1.00 25.00 85 MET A CA 1
ATOM 640 C C . MET A 1 85 ? -6.588 10.309 10.002 1.00 25.00 85 MET A C 1
ATOM 642 O O . MET A 1 85 ? -7.131 9.227 9.818 1.00 25.00 85 MET A O 1
ATOM 646 N N . THR A 1 86 ? -5.263 10.428 10.089 1.00 26.02 86 THR A N 1
ATOM 647 C CA . THR A 1 86 ? -4.421 9.298 10.494 1.00 26.02 86 THR A CA 1
ATOM 648 C C . THR A 1 86 ? -4.315 9.391 12.006 1.00 26.02 86 THR A C 1
ATOM 650 O O . THR A 1 86 ? -3.624 10.258 12.534 1.00 26.02 86 THR A O 1
ATOM 653 N N . VAL A 1 87 ? -5.063 8.555 12.722 1.00 27.31 87 VAL A N 1
ATOM 654 C CA . VAL A 1 87 ? -4.880 8.414 14.165 1.00 27.31 87 VAL A CA 1
ATOM 655 C C . VAL A 1 87 ? -3.602 7.611 14.370 1.00 27.31 87 VAL A C 1
ATOM 657 O O . VAL A 1 87 ? -3.620 6.387 14.366 1.00 27.31 87 VAL A O 1
ATOM 660 N N . THR A 1 88 ? -2.470 8.293 14.504 1.00 25.97 88 THR A N 1
ATOM 661 C CA . THR A 1 88 ? -1.269 7.680 15.067 1.00 25.97 88 THR A CA 1
ATOM 662 C C . THR A 1 88 ? -1.487 7.532 16.568 1.00 25.97 88 THR A C 1
ATOM 664 O O . THR A 1 88 ? -1.554 8.524 17.296 1.00 25.97 88 THR A O 1
ATOM 667 N N . ALA A 1 89 ? -1.641 6.289 17.021 1.00 30.66 89 ALA A N 1
ATOM 668 C CA . ALA A 1 89 ? -1.616 5.923 18.427 1.00 30.66 89 ALA A CA 1
ATOM 669 C C . ALA A 1 89 ? -0.181 6.070 18.954 1.00 30.66 89 ALA A C 1
ATOM 671 O O . ALA A 1 89 ? 0.609 5.135 18.928 1.00 30.66 89 ALA A O 1
ATOM 672 N N . ALA A 1 90 ? 0.178 7.276 19.384 1.00 25.28 90 ALA A N 1
ATOM 673 C CA . ALA A 1 90 ? 1.343 7.503 20.224 1.00 25.28 90 ALA A CA 1
ATOM 674 C C . ALA A 1 90 ? 1.061 8.709 21.123 1.00 25.28 90 ALA A C 1
ATOM 676 O O . ALA A 1 90 ? 0.899 9.827 20.640 1.00 25.28 90 ALA A O 1
ATOM 677 N N . ALA A 1 91 ? 0.963 8.429 22.423 1.00 28.19 91 ALA A N 1
ATOM 678 C CA . ALA A 1 91 ? 0.873 9.383 23.525 1.00 28.19 91 ALA A CA 1
ATOM 679 C C . ALA A 1 91 ? -0.251 10.435 23.412 1.00 28.19 91 ALA A C 1
ATOM 681 O O . ALA A 1 91 ? -0.009 11.630 23.276 1.00 28.19 91 ALA A O 1
ATOM 682 N N . SER A 1 92 ? -1.501 9.993 23.564 1.00 25.03 92 SER A N 1
ATOM 683 C CA . SER A 1 92 ? -2.505 10.836 24.216 1.00 25.03 92 SER A CA 1
ATOM 684 C C . SER A 1 92 ? -2.669 10.295 25.621 1.00 25.03 92 SER A C 1
ATOM 686 O O . SER A 1 92 ? -3.120 9.165 25.798 1.00 25.03 92 SER A O 1
ATOM 688 N N . GLU A 1 93 ? -2.309 11.115 26.601 1.00 26.67 93 GLU A N 1
ATOM 689 C CA . GLU A 1 93 ? -2.777 11.010 27.977 1.00 26.67 93 GLU A CA 1
ATOM 690 C C . GLU A 1 93 ? -4.245 10.571 28.017 1.00 26.67 93 GLU A C 1
ATOM 692 O O . GLU A 1 93 ? -5.033 10.915 27.125 1.00 26.67 93 GLU A O 1
ATOM 697 N N . ALA A 1 94 ? -4.601 9.835 29.070 1.00 28.95 94 ALA A N 1
ATOM 698 C CA . ALA A 1 94 ? -5.967 9.564 29.485 1.00 28.95 94 ALA A CA 1
ATOM 699 C C . ALA A 1 94 ? -6.753 10.885 29.587 1.00 28.95 94 ALA A C 1
ATOM 701 O O . ALA A 1 94 ? -6.852 11.517 30.638 1.00 28.95 94 ALA A O 1
ATOM 702 N N . ALA A 1 95 ? -7.289 11.341 28.459 1.00 30.17 95 ALA A N 1
ATOM 703 C CA . ALA A 1 95 ? -8.003 12.592 28.339 1.00 30.17 95 ALA A CA 1
ATOM 704 C C . ALA A 1 95 ? -9.433 12.396 28.854 1.00 30.17 95 ALA A C 1
ATOM 706 O O . ALA A 1 95 ? -10.387 12.330 28.092 1.00 30.17 95 ALA A O 1
ATOM 707 N N . GLY A 1 96 ? -9.561 12.314 30.179 1.00 35.44 96 GLY A N 1
ATOM 708 C CA . GLY A 1 96 ? -10.707 12.808 30.939 1.00 35.44 96 GLY A CA 1
ATOM 709 C C . GLY A 1 96 ? -12.103 12.330 30.541 1.00 35.44 96 GLY A C 1
ATOM 710 O O . GLY A 1 96 ? -13.018 13.152 30.550 1.00 35.44 96 GLY A O 1
ATOM 711 N N . THR A 1 97 ? -12.301 11.046 30.249 1.00 43.91 97 THR A N 1
ATOM 712 C CA . THR A 1 97 ? -13.631 10.441 30.399 1.00 43.91 97 THR A CA 1
ATOM 713 C C . THR A 1 97 ? -13.908 10.275 31.889 1.00 43.91 97 THR A C 1
ATOM 715 O O . THR A 1 97 ? -13.216 9.516 32.563 1.00 43.91 97 THR A O 1
ATOM 718 N N . SER A 1 98 ? -14.883 11.030 32.398 1.00 53.66 98 SER A N 1
ATOM 719 C CA . SER A 1 98 ? -15.480 10.822 33.723 1.00 53.66 98 SER A CA 1
ATOM 720 C C . SER A 1 98 ? -15.807 9.335 33.898 1.00 53.66 98 SER A C 1
ATOM 722 O O . SER A 1 98 ? -16.418 8.757 32.997 1.00 53.66 98 SER A O 1
ATOM 724 N N . SER A 1 99 ? -15.402 8.708 35.007 1.00 64.56 99 SER A N 1
ATOM 725 C CA . SER A 1 99 ? -15.673 7.285 35.265 1.00 64.56 99 SER A CA 1
ATOM 726 C C . SER A 1 99 ? -17.167 6.965 35.263 1.00 64.56 99 SER A C 1
ATOM 728 O O . SER A 1 99 ? -17.537 5.825 34.997 1.00 64.56 99 SER A O 1
ATOM 730 N N . CYS A 1 100 ? -18.014 7.968 35.500 1.00 70.44 100 CYS A N 1
ATOM 731 C CA . CYS A 1 100 ? -19.464 7.831 35.540 1.00 70.44 100 CYS A CA 1
ATOM 732 C C . CYS A 1 100 ? -20.163 7.657 34.176 1.00 70.44 100 CYS A C 1
ATOM 734 O O . CYS A 1 100 ? -21.301 7.193 34.158 1.00 70.44 100 CYS A O 1
ATOM 736 N N . ILE A 1 101 ? -19.535 8.003 33.040 1.00 85.19 101 ILE A N 1
ATOM 737 C CA . ILE A 1 101 ? -20.152 7.869 31.704 1.00 85.19 101 ILE A CA 1
ATOM 738 C C . ILE A 1 101 ? -19.503 6.705 30.956 1.00 85.19 101 ILE A C 1
ATOM 740 O O . ILE A 1 101 ? -18.413 6.842 30.399 1.00 85.19 101 ILE A O 1
ATOM 744 N N . GLN A 1 102 ? -20.189 5.561 30.913 1.00 86.75 102 GLN A N 1
ATOM 745 C CA . GLN A 1 102 ? -19.699 4.344 30.260 1.00 86.75 102 GLN A CA 1
ATOM 746 C C . GLN A 1 102 ? -20.753 3.721 29.345 1.00 86.75 102 GLN A C 1
ATOM 748 O O . GLN A 1 102 ? -21.945 3.748 29.641 1.00 86.75 102 GLN A O 1
ATOM 753 N N . ILE A 1 103 ? -20.307 3.136 28.234 1.00 91.81 103 ILE A N 1
ATOM 754 C CA . ILE A 1 103 ? -21.174 2.355 27.344 1.00 91.81 103 ILE A CA 1
ATOM 755 C C . ILE A 1 103 ? -21.639 1.089 28.090 1.00 91.81 103 ILE A C 1
ATOM 757 O O . ILE A 1 103 ? -20.818 0.480 28.782 1.00 91.81 103 ILE A O 1
ATOM 761 N N . PRO A 1 104 ? -22.914 0.667 27.961 1.00 93.31 104 PRO A N 1
ATOM 762 C CA . PRO A 1 104 ? -23.419 -0.541 28.611 1.00 93.31 104 PRO A CA 1
ATOM 763 C C . PRO A 1 104 ? -22.557 -1.778 28.332 1.00 93.31 104 PRO A C 1
ATOM 765 O O . PRO A 1 104 ? -22.249 -2.075 27.181 1.00 93.31 104 PRO A O 1
ATOM 768 N N . ALA A 1 105 ? -22.222 -2.550 29.371 1.00 89.94 105 ALA A N 1
ATOM 769 C CA . ALA A 1 105 ? -21.370 -3.739 29.238 1.00 89.94 105 ALA A CA 1
ATOM 770 C C . ALA A 1 105 ? -21.969 -4.833 28.329 1.00 89.94 105 ALA A C 1
ATOM 772 O O . ALA A 1 105 ? -21.227 -5.637 27.768 1.00 89.94 105 ALA A O 1
ATOM 773 N N . GLY A 1 106 ? -23.295 -4.838 28.144 1.00 91.44 106 GLY A N 1
ATOM 774 C CA . GLY A 1 106 ? -24.007 -5.796 27.294 1.00 91.44 106 GLY A CA 1
ATOM 775 C C . GLY A 1 106 ? -23.640 -5.736 25.807 1.00 91.44 106 GLY A C 1
ATOM 776 O O . GLY A 1 106 ? -23.901 -6.699 25.097 1.00 91.44 106 GLY A O 1
ATOM 777 N N . VAL A 1 107 ? -22.988 -4.662 25.335 1.00 95.81 107 VAL A N 1
ATOM 778 C CA . VAL A 1 107 ? -22.538 -4.571 23.932 1.00 95.81 107 VAL A CA 1
ATOM 779 C C . VAL A 1 107 ? -21.261 -5.372 23.644 1.00 95.81 107 VAL A C 1
ATOM 781 O O . VAL A 1 107 ? -20.843 -5.471 22.489 1.00 95.81 107 VAL A O 1
ATOM 784 N N . ARG A 1 108 ? -20.609 -5.923 24.676 1.00 96.12 108 ARG A N 1
ATOM 785 C CA . ARG A 1 108 ? -19.352 -6.669 24.545 1.00 96.12 108 ARG A CA 1
ATOM 786 C C . ARG A 1 108 ? -19.548 -7.943 23.723 1.00 96.12 108 ARG A C 1
ATOM 788 O O . ARG A 1 108 ? -20.443 -8.735 23.993 1.00 96.12 108 ARG A O 1
ATOM 795 N N . GLY A 1 109 ? -18.672 -8.165 22.747 1.00 93.38 109 GLY A N 1
ATOM 796 C CA . GLY A 1 109 ? -18.720 -9.318 21.847 1.00 93.38 109 GLY A CA 1
ATOM 797 C C . GLY A 1 109 ? -19.835 -9.247 20.798 1.00 93.38 109 GLY A C 1
ATOM 798 O O . GLY A 1 109 ? -20.066 -10.229 20.093 1.00 93.38 109 GLY A O 1
ATOM 799 N N . MET A 1 110 ? -20.531 -8.111 20.673 1.00 94.31 110 MET A N 1
ATOM 800 C CA . MET A 1 110 ? -21.567 -7.914 19.660 1.00 94.31 110 MET A CA 1
ATOM 801 C C . MET A 1 110 ? -20.966 -8.067 18.251 1.00 94.31 110 MET A C 1
ATOM 803 O O . MET A 1 110 ? -19.914 -7.510 17.951 1.00 94.31 110 MET A O 1
ATOM 807 N N . LYS A 1 111 ? -21.635 -8.832 17.377 1.00 92.06 111 LYS A N 1
ATOM 808 C CA . LYS A 1 111 ? -21.193 -9.092 15.987 1.00 92.06 111 LYS A CA 1
ATOM 809 C C . LYS A 1 111 ? -22.082 -8.454 14.917 1.00 92.06 111 LYS A C 1
ATOM 811 O O . LYS A 1 111 ? -21.701 -8.392 13.751 1.00 92.06 111 LYS A O 1
ATOM 816 N N . VAL A 1 112 ? -23.263 -7.986 15.310 1.00 92.00 112 VAL A N 1
ATOM 817 C CA . VAL A 1 112 ? -24.233 -7.284 14.461 1.00 92.00 112 VAL A CA 1
ATOM 818 C C . VAL A 1 112 ? -24.665 -6.040 15.215 1.00 92.00 112 VAL A C 1
ATOM 820 O O . VAL A 1 112 ? -25.052 -6.159 16.375 1.00 92.00 112 VAL A O 1
ATOM 823 N N . LEU A 1 113 ? -24.571 -4.867 14.590 1.00 95.00 113 LEU A N 1
ATOM 824 C CA . LEU A 1 113 ? -24.822 -3.606 15.270 1.00 95.00 113 LEU A CA 1
ATOM 825 C C . LEU A 1 113 ? -26.296 -3.463 15.666 1.00 95.00 113 LEU A C 1
ATOM 827 O O . LEU A 1 113 ? -27.162 -3.237 14.823 1.00 95.00 113 LEU A O 1
ATOM 831 N N . ASP A 1 114 ? -26.549 -3.483 16.970 1.00 95.31 114 ASP A N 1
ATOM 832 C CA . ASP A 1 114 ? -27.808 -3.053 17.569 1.00 95.31 114 ASP A CA 1
ATOM 833 C C . ASP A 1 114 ? -27.590 -1.707 18.267 1.00 95.31 114 ASP A C 1
ATOM 835 O O . ASP A 1 114 ? -26.949 -1.619 19.316 1.00 95.31 114 ASP A O 1
ATOM 839 N N . ARG A 1 115 ? -28.096 -0.630 17.656 1.00 94.81 115 ARG A N 1
ATOM 840 C CA . ARG A 1 115 ? -27.893 0.739 18.153 1.00 94.81 115 ARG A CA 1
ATOM 841 C C . ARG A 1 115 ? -28.621 1.006 19.467 1.00 94.81 115 ARG A C 1
ATOM 843 O O . ARG A 1 115 ? -28.165 1.863 20.226 1.00 94.81 115 ARG A O 1
ATOM 850 N N . ASP A 1 116 ? -29.710 0.294 19.745 1.00 94.25 116 ASP A N 1
ATOM 851 C CA . ASP A 1 116 ? -30.516 0.527 20.942 1.00 94.25 116 ASP A CA 1
ATOM 852 C C . ASP A 1 116 ? -29.805 0.021 22.203 1.00 94.25 116 ASP A C 1
ATOM 854 O O . ASP A 1 116 ? -29.935 0.626 23.267 1.00 94.25 116 ASP A O 1
ATOM 858 N N . GLN A 1 117 ? -28.943 -0.994 22.080 1.00 94.56 117 GLN A N 1
ATOM 859 C CA . GLN A 1 117 ? -28.117 -1.491 23.190 1.00 94.56 117 GLN A CA 1
ATOM 860 C C . GLN A 1 117 ? -27.027 -0.508 23.651 1.00 94.56 117 GLN A C 1
ATOM 862 O O . GLN A 1 117 ? -26.468 -0.670 24.734 1.00 94.56 117 GLN A O 1
ATOM 867 N N . PHE A 1 118 ? -26.741 0.544 22.876 1.00 94.50 118 PHE A N 1
ATOM 868 C CA . PHE A 1 118 ? -25.846 1.633 23.294 1.00 94.50 118 PHE A CA 1
ATOM 869 C C . PHE A 1 118 ? -26.560 2.700 24.122 1.00 94.50 118 PHE A C 1
ATOM 871 O O . PHE A 1 118 ? -25.917 3.656 24.573 1.00 94.50 118 PHE A O 1
ATOM 878 N N . ARG A 1 119 ? -27.883 2.581 24.291 1.00 93.69 119 ARG A N 1
ATOM 879 C CA . ARG A 1 119 ? -28.659 3.541 25.059 1.00 93.69 119 ARG A CA 1
ATOM 880 C C . ARG A 1 119 ? -28.354 3.391 26.544 1.00 93.69 119 ARG A C 1
ATOM 882 O O . ARG A 1 119 ? -28.566 2.336 27.130 1.00 93.69 119 ARG A O 1
ATOM 889 N N . ALA A 1 120 ? -27.901 4.475 27.155 1.00 91.38 120 ALA A N 1
ATOM 890 C CA . ALA A 1 120 ? -27.641 4.544 28.585 1.00 91.38 120 ALA A CA 1
ATOM 891 C C . ALA A 1 120 ? -28.139 5.871 29.147 1.00 91.38 120 ALA A C 1
ATOM 893 O O . ALA A 1 120 ? -28.004 6.916 28.505 1.00 91.38 120 ALA A O 1
ATOM 894 N N . SER A 1 121 ? -28.728 5.821 30.338 1.00 91.25 121 SER A N 1
ATOM 895 C CA . SER A 1 121 ? -29.176 7.007 31.058 1.00 91.25 121 SER A CA 1
ATOM 896 C C . SER A 1 121 ? -28.283 7.254 32.261 1.00 91.25 121 SER A C 1
ATOM 898 O O . SER A 1 121 ? -27.959 6.332 33.006 1.00 91.25 121 SER A O 1
ATOM 900 N N . PHE A 1 122 ? -27.896 8.510 32.445 1.00 89.69 122 PHE A N 1
ATOM 901 C CA . PHE A 1 122 ? -27.001 8.934 33.511 1.00 89.69 122 PHE A CA 1
ATOM 902 C C . PHE A 1 122 ? -27.636 10.093 34.262 1.00 89.69 122 PHE A C 1
ATOM 904 O O . PHE A 1 122 ? -28.152 11.033 33.650 1.00 89.69 122 PHE A O 1
ATOM 911 N N . LYS A 1 123 ? -27.580 10.034 35.590 1.00 90.81 123 LYS A N 1
ATOM 912 C CA . LYS A 1 123 ? -28.026 11.119 36.459 1.00 90.81 123 LYS A CA 1
ATOM 913 C C . LYS A 1 123 ? -26.850 12.018 36.793 1.00 90.81 123 LYS A C 1
ATOM 915 O O . LYS A 1 123 ? -25.777 11.538 37.151 1.00 90.81 123 LYS A O 1
ATOM 920 N N . PHE A 1 124 ? -27.068 13.321 36.681 1.00 91.81 124 PHE A N 1
ATOM 921 C CA . PHE A 1 124 ? -26.076 14.328 37.023 1.00 91.81 124 PHE A CA 1
ATOM 922 C C . PHE A 1 124 ? -26.636 15.267 38.081 1.00 91.81 124 PHE A C 1
ATOM 924 O O . PHE A 1 124 ? -27.781 15.711 37.939 1.00 91.81 124 PHE A O 1
ATOM 931 N N . PRO A 1 125 ? -25.832 15.632 39.092 1.00 94.06 125 PRO A N 1
ATOM 932 C CA . PRO A 1 125 ? -26.155 16.756 39.945 1.00 94.06 125 PRO A CA 1
ATOM 933 C C . PRO A 1 125 ? -26.122 18.034 39.102 1.00 94.06 125 PRO A C 1
ATOM 935 O O . PRO A 1 125 ? -25.171 18.284 38.357 1.00 94.06 125 PRO A O 1
ATOM 938 N N . VAL A 1 126 ? -27.161 18.851 39.203 1.00 94.31 126 VAL A N 1
ATOM 939 C CA . VAL A 1 126 ? -27.269 20.112 38.476 1.00 94.31 126 VAL A CA 1
ATOM 940 C C . VAL A 1 126 ? -27.604 21.251 39.422 1.00 94.31 126 VAL A C 1
ATOM 942 O O . VAL A 1 126 ? -28.334 21.089 40.398 1.00 94.31 126 VAL A O 1
ATOM 945 N N . LEU A 1 127 ? -27.076 22.427 39.106 1.00 93.50 127 LEU A N 1
ATOM 946 C CA . LEU A 1 127 ? -27.398 23.665 39.801 1.00 93.50 127 LEU A CA 1
ATOM 947 C C . LEU A 1 127 ? -28.075 24.629 38.826 1.00 93.50 127 LEU A C 1
ATOM 949 O O . LEU A 1 127 ? -27.456 25.064 37.850 1.00 93.50 127 LEU A O 1
ATOM 953 N N . ALA A 1 128 ? -29.328 24.981 39.110 1.00 91.81 128 ALA A N 1
ATOM 954 C CA . ALA A 1 128 ? -30.066 25.979 38.348 1.00 91.81 128 ALA A CA 1
ATOM 955 C C . ALA A 1 128 ? -29.655 27.403 38.749 1.00 91.81 128 ALA A C 1
ATOM 957 O O . ALA A 1 128 ? -29.577 27.759 39.931 1.00 91.81 128 ALA A O 1
ATOM 958 N N . VAL A 1 129 ? -29.374 28.228 37.743 1.00 91.12 129 VAL A N 1
ATOM 959 C CA . VAL A 1 129 ? -28.944 29.615 37.918 1.00 91.12 129 VAL A CA 1
ATOM 960 C C . VAL A 1 129 ? -29.599 30.537 36.904 1.00 91.12 129 VAL A C 1
ATOM 962 O O . VAL A 1 129 ? -29.929 30.129 35.787 1.00 91.12 129 VAL A O 1
ATOM 965 N N . GLU A 1 130 ? -29.729 31.811 37.262 1.00 89.12 130 GLU A N 1
ATOM 966 C CA . GLU A 1 130 ? -30.218 32.798 36.310 1.00 89.12 130 GLU A CA 1
ATOM 967 C C . GLU A 1 130 ? -29.150 33.092 35.238 1.00 89.12 130 GLU A C 1
ATOM 969 O O . GLU A 1 130 ? -27.949 33.132 35.543 1.00 89.12 130 GLU A O 1
ATOM 974 N N . PRO A 1 131 ? -29.539 33.390 33.982 1.00 90.38 131 PRO A N 1
ATOM 975 C CA . PRO A 1 131 ? -28.586 33.663 32.903 1.00 90.38 131 PRO A CA 1
ATOM 976 C C . PRO A 1 131 ? -27.563 34.766 33.229 1.00 90.38 131 PRO A C 1
ATOM 978 O O . PRO A 1 131 ? -26.399 34.668 32.836 1.00 90.38 131 PRO A O 1
ATOM 981 N N . LYS A 1 132 ? -27.967 35.786 34.001 1.00 90.50 132 LYS A N 1
ATOM 982 C CA . LYS A 1 132 ? -27.114 36.912 34.427 1.00 90.50 132 LYS A CA 1
ATOM 983 C C . LYS A 1 132 ? -26.003 36.517 35.412 1.00 90.50 132 LYS A C 1
ATOM 985 O O . LYS A 1 132 ? -25.048 37.264 35.614 1.00 90.50 132 LYS A O 1
ATOM 990 N N . GLU A 1 133 ? -26.115 35.355 36.051 1.00 89.56 133 GLU A N 1
ATOM 991 C CA . GLU A 1 133 ? -25.181 34.882 37.081 1.00 89.56 133 GLU A CA 1
ATOM 992 C C . GLU A 1 133 ? -24.078 33.990 36.515 1.00 89.56 133 GLU A C 1
ATOM 994 O O . GLU A 1 133 ? -23.006 33.885 37.114 1.00 89.56 133 GLU A O 1
ATOM 999 N N . VAL A 1 134 ? -24.299 33.401 35.335 1.00 91.00 134 VAL A N 1
ATOM 1000 C CA . VAL A 1 134 ? -23.375 32.449 34.700 1.00 91.00 134 VAL A CA 1
ATOM 1001 C C . VAL A 1 134 ? -21.955 32.998 34.613 1.00 91.00 134 VAL A C 1
ATOM 1003 O O . VAL A 1 134 ? -21.010 32.289 34.944 1.00 91.00 134 VAL A O 1
ATOM 1006 N N . GLY A 1 135 ? -21.788 34.263 34.212 1.00 90.31 135 GLY A N 1
ATOM 1007 C CA . GLY A 1 135 ? -20.468 34.885 34.083 1.00 90.31 135 GLY A CA 1
ATOM 1008 C C . GLY A 1 135 ? -19.688 34.942 35.401 1.00 90.31 135 GLY A C 1
ATOM 1009 O O . GLY A 1 135 ? -18.487 34.683 35.406 1.00 90.31 135 GLY A O 1
ATOM 1010 N N . ARG A 1 136 ? -20.379 35.215 36.517 1.00 89.94 136 ARG A N 1
ATOM 1011 C CA . ARG A 1 136 ? -19.788 35.290 37.865 1.00 89.94 136 ARG A CA 1
ATOM 1012 C C . ARG A 1 136 ? -19.463 33.902 38.419 1.00 89.94 136 ARG A C 1
ATOM 1014 O O . ARG A 1 136 ? -18.405 33.705 39.005 1.00 89.94 136 ARG A O 1
ATOM 1021 N N . LEU A 1 137 ? -20.347 32.935 38.177 1.00 90.25 137 LEU A N 1
ATOM 1022 C CA . LEU A 1 137 ? -20.231 31.572 38.701 1.00 90.25 137 LEU A CA 1
ATOM 1023 C C . LEU A 1 137 ? -19.275 30.682 37.908 1.00 90.25 137 LEU A C 1
ATOM 1025 O O . LEU A 1 137 ? -18.713 29.733 38.451 1.00 90.25 137 LEU A O 1
ATOM 1029 N N . ARG A 1 138 ? -19.037 30.984 36.627 1.00 90.25 138 ARG A N 1
ATOM 1030 C CA . ARG A 1 138 ? -18.173 30.164 35.771 1.00 90.25 138 ARG A CA 1
ATOM 1031 C C . ARG A 1 138 ? -16.786 29.966 36.381 1.00 90.25 138 ARG A C 1
ATOM 1033 O O . ARG A 1 138 ? -16.282 28.849 36.366 1.00 90.25 138 ARG A O 1
ATOM 1040 N N . GLY A 1 139 ? -16.189 31.019 36.939 1.00 88.19 139 GLY A N 1
ATOM 1041 C CA . GLY A 1 139 ? -14.846 30.962 37.520 1.00 88.19 139 GLY A CA 1
ATOM 1042 C C . GLY A 1 139 ? -14.732 29.991 38.699 1.00 88.19 139 GLY A C 1
ATOM 1043 O O . GLY A 1 139 ? -13.812 29.178 38.726 1.00 88.19 139 GLY A O 1
ATOM 1044 N N . CYS A 1 140 ? -15.678 30.033 39.641 1.00 89.00 140 CYS A N 1
ATOM 1045 C CA . CYS A 1 140 ? -15.632 29.190 40.837 1.00 89.00 140 CYS A CA 1
ATOM 1046 C C . CYS A 1 140 ? -16.171 27.768 40.605 1.00 89.00 140 CYS A C 1
ATOM 1048 O O . CYS A 1 140 ? -15.696 26.835 41.253 1.00 89.00 140 CYS A O 1
ATOM 1050 N N . LEU A 1 141 ? -17.105 27.584 39.661 1.00 91.62 141 LEU A N 1
ATOM 1051 C CA . LEU A 1 141 ? -17.776 26.299 39.436 1.00 91.62 141 LEU A CA 1
ATOM 1052 C C . LEU A 1 141 ? -17.131 25.399 38.380 1.00 91.62 141 LEU A C 1
ATOM 1054 O O . LEU A 1 141 ? -17.375 24.197 38.402 1.00 91.62 141 LEU A O 1
ATOM 1058 N N . THR A 1 142 ? -16.280 25.920 37.489 1.00 90.56 142 THR A N 1
ATOM 1059 C CA . THR A 1 142 ? -15.695 25.115 36.389 1.00 90.56 142 THR A CA 1
ATOM 1060 C C . THR A 1 142 ? -14.968 23.853 36.884 1.00 90.56 142 THR A C 1
ATOM 1062 O O . THR A 1 142 ? -14.994 22.827 36.210 1.00 90.56 142 THR A O 1
ATOM 1065 N N . LYS A 1 143 ? -14.353 23.891 38.075 1.00 90.75 143 LYS A N 1
ATOM 1066 C CA . LYS A 1 143 ? -13.668 22.728 38.671 1.00 90.75 143 LYS A CA 1
ATOM 1067 C C . LYS A 1 143 ? -14.611 21.608 39.135 1.00 90.75 143 LYS A C 1
ATOM 1069 O O . LYS A 1 143 ? -14.168 20.475 39.267 1.00 90.75 143 LYS A O 1
ATOM 1074 N N . TYR A 1 144 ? -15.885 21.924 39.370 1.00 93.12 144 TYR A N 1
ATOM 1075 C CA . TYR A 1 144 ? -16.915 20.969 39.787 1.00 93.12 144 TYR A CA 1
ATOM 1076 C C . TYR A 1 144 ? -17.789 20.501 38.622 1.00 93.12 144 TYR A C 1
ATOM 1078 O O . TYR A 1 144 ? -18.507 19.517 38.756 1.00 93.12 144 TYR A O 1
ATOM 1086 N N . THR A 1 145 ? -17.762 21.197 37.482 1.00 92.62 145 THR A N 1
ATOM 1087 C CA . THR A 1 145 ? -18.558 20.822 36.309 1.00 92.62 145 THR A CA 1
ATOM 1088 C C . THR A 1 145 ? -17.967 19.654 35.542 1.00 92.62 145 THR A C 1
ATOM 1090 O O . THR A 1 145 ? -16.748 19.481 35.482 1.00 92.62 145 THR A O 1
ATOM 1093 N N . ILE A 1 146 ? -18.832 18.898 34.871 1.00 90.25 146 ILE A N 1
ATOM 1094 C CA . ILE A 1 146 ? -18.391 17.891 33.914 1.00 90.25 146 ILE A CA 1
ATOM 1095 C C . ILE A 1 146 ? -17.660 18.537 32.734 1.00 90.25 146 ILE A C 1
ATOM 1097 O O . ILE A 1 146 ? -18.000 19.638 32.294 1.00 90.25 146 ILE A O 1
ATOM 1101 N N . LYS A 1 147 ? -16.660 17.843 32.181 1.00 87.31 147 LYS A N 1
ATOM 1102 C CA . LYS A 1 147 ? -16.105 18.205 30.872 1.00 87.31 147 LYS A CA 1
ATOM 1103 C C . LYS A 1 147 ? -17.167 17.983 29.796 1.00 87.31 147 LYS A C 1
ATOM 1105 O O . LYS A 1 147 ? -18.039 17.131 29.931 1.00 87.31 147 LYS A O 1
ATOM 1110 N N . GLN A 1 148 ? -17.102 18.755 28.715 1.00 85.75 148 GLN A N 1
ATOM 1111 C CA . GLN A 1 148 ? -18.028 18.564 27.602 1.00 85.75 148 GLN A CA 1
ATOM 1112 C C . GLN A 1 148 ? -17.936 17.124 27.075 1.00 85.75 148 GLN A C 1
ATOM 1114 O O . GLN A 1 148 ? -16.853 16.678 26.700 1.00 85.75 148 GLN A O 1
ATOM 1119 N N . PHE A 1 149 ? -19.080 16.442 27.006 1.00 83.50 149 PHE A N 1
ATOM 1120 C CA . PHE A 1 149 ? -19.202 15.090 26.477 1.00 83.50 149 PHE A CA 1
ATOM 1121 C C . PHE A 1 149 ? -20.147 15.091 25.270 1.00 83.50 149 PHE A C 1
ATOM 1123 O O . PHE A 1 149 ? -21.349 15.362 25.371 1.00 83.50 149 PHE A O 1
ATOM 1130 N N . GLY A 1 150 ? -19.578 14.829 24.092 1.00 76.81 150 GLY A N 1
ATOM 1131 C CA . GLY A 1 150 ? -20.297 14.910 22.824 1.00 76.81 150 GLY A CA 1
ATOM 1132 C C . GLY A 1 150 ? -20.931 16.290 22.582 1.00 76.81 150 GLY A C 1
ATOM 1133 O O . GLY A 1 150 ? -20.395 17.342 22.950 1.00 76.81 150 GLY A O 1
ATOM 1134 N N . LYS A 1 151 ? -22.092 16.293 21.914 1.00 77.06 151 LYS A N 1
ATOM 1135 C CA . LYS A 1 151 ? -22.868 17.517 21.636 1.00 77.06 151 LYS A CA 1
ATOM 1136 C C . LYS A 1 151 ? -23.976 17.784 22.662 1.00 77.06 151 LYS A C 1
ATOM 1138 O O . LYS A 1 151 ? -24.377 18.941 22.793 1.00 77.06 151 LYS A O 1
ATOM 1143 N N . ARG A 1 152 ? -24.462 16.744 23.357 1.00 81.62 152 ARG A N 1
ATOM 1144 C CA . ARG A 1 152 ? -25.595 16.828 24.295 1.00 81.62 152 ARG A CA 1
ATOM 1145 C C . ARG A 1 152 ? -25.201 17.336 25.674 1.00 81.62 152 ARG A C 1
ATOM 1147 O O . ARG A 1 152 ? -25.874 18.228 26.168 1.00 81.62 152 ARG A O 1
ATOM 1154 N N . ILE A 1 153 ? -24.145 16.791 26.279 1.00 88.00 153 ILE A N 1
ATOM 1155 C CA . ILE A 1 153 ? -23.800 17.091 27.672 1.00 88.00 153 ILE A CA 1
ATOM 1156 C C . ILE A 1 153 ? -22.698 18.147 27.689 1.00 88.00 153 ILE A C 1
ATOM 1158 O O . ILE A 1 153 ? -21.581 17.935 27.210 1.00 88.00 153 ILE A O 1
ATOM 1162 N N . LYS A 1 154 ? -23.028 19.321 28.223 1.00 90.44 154 LYS A N 1
ATOM 1163 C CA . LYS A 1 154 ? -22.117 20.464 28.332 1.00 90.44 154 LYS A CA 1
ATOM 1164 C C . LYS A 1 154 ? -22.008 20.884 29.799 1.00 90.44 154 LYS A C 1
ATOM 1166 O O . LYS A 1 154 ? -22.981 20.725 30.526 1.00 90.44 154 LYS A O 1
ATOM 1171 N N . PRO A 1 155 ? -20.889 21.507 30.213 1.00 92.31 155 PRO A N 1
ATOM 1172 C CA . PRO A 1 155 ? -20.744 22.036 31.573 1.00 92.31 155 PRO A CA 1
ATOM 1173 C C . PRO A 1 155 ? -21.869 23.008 31.963 1.00 92.31 155 PRO A C 1
ATOM 1175 O O . PRO A 1 155 ? -22.209 23.139 33.134 1.00 92.31 155 PRO A O 1
ATOM 1178 N N . ILE A 1 156 ? -22.420 23.717 30.968 1.00 93.31 156 ILE A N 1
ATOM 1179 C CA . ILE A 1 156 ? -23.533 24.651 31.121 1.00 93.31 156 ILE A CA 1
ATOM 1180 C C . ILE A 1 156 ? -24.570 24.345 30.037 1.00 93.31 156 ILE A C 1
ATOM 1182 O O . ILE A 1 156 ? -24.231 24.319 28.849 1.00 93.31 156 ILE A O 1
ATOM 1186 N N . MET A 1 157 ? -25.819 24.138 30.444 1.00 91.69 157 MET A N 1
ATOM 1187 C CA . MET A 1 157 ? -26.952 23.814 29.572 1.00 91.69 157 MET A CA 1
ATOM 1188 C C . MET A 1 157 ? -28.134 24.756 29.824 1.00 91.69 157 MET A C 1
ATOM 1190 O O . MET A 1 157 ? -28.160 25.485 30.812 1.00 91.69 157 MET A O 1
ATOM 1194 N N . ASP A 1 158 ? -29.090 24.777 28.903 1.00 89.94 158 ASP A N 1
ATOM 1195 C CA . ASP A 1 158 ? -30.374 25.459 29.083 1.00 89.94 158 ASP A CA 1
ATOM 1196 C C . ASP A 1 158 ? -31.359 24.536 29.804 1.00 89.94 158 ASP A C 1
ATOM 1198 O O . ASP A 1 158 ? -31.378 23.333 29.535 1.00 89.94 158 ASP A O 1
ATOM 1202 N N . THR A 1 159 ? -32.195 25.090 30.685 1.00 86.75 159 THR A N 1
ATOM 1203 C CA . THR A 1 159 ? -33.383 24.372 31.166 1.00 86.75 159 THR A CA 1
ATOM 1204 C C . THR A 1 159 ? -34.381 24.155 30.015 1.00 86.75 159 THR A C 1
ATOM 1206 O O . THR A 1 159 ? -34.346 24.900 29.029 1.00 86.75 159 THR A O 1
ATOM 1209 N N . PRO A 1 160 ? -35.289 23.159 30.092 1.00 81.81 160 PRO A N 1
ATOM 1210 C CA . PRO A 1 160 ? -36.251 22.876 29.017 1.00 81.81 160 PRO A CA 1
ATOM 1211 C C . PRO A 1 160 ? -37.122 24.077 28.611 1.00 81.81 160 PRO A C 1
ATOM 1213 O O . PRO A 1 160 ? -37.430 24.253 27.434 1.00 81.81 160 PRO A O 1
ATOM 1216 N N . ASP A 1 161 ? -37.472 24.928 29.574 1.00 84.44 161 ASP A N 1
ATOM 1217 C CA . ASP A 1 161 ? -38.235 26.170 29.398 1.00 84.44 161 ASP A CA 1
ATOM 1218 C C . ASP A 1 161 ? -37.378 27.369 28.939 1.00 84.44 161 ASP A C 1
ATOM 1220 O O . ASP A 1 161 ? -37.915 28.436 28.641 1.00 84.44 161 ASP A O 1
ATOM 1224 N N . LYS A 1 162 ? -36.050 27.200 28.864 1.00 83.12 162 LYS A N 1
ATOM 1225 C CA . LYS A 1 162 ? -35.038 28.209 28.500 1.00 83.12 162 LYS A CA 1
ATOM 1226 C C . LYS A 1 162 ? -35.031 29.471 29.373 1.00 83.12 162 LYS A C 1
ATOM 1228 O O . LYS A 1 162 ? -34.435 30.474 28.980 1.00 83.12 162 LYS A O 1
ATOM 1233 N N . GLN A 1 163 ? -35.660 29.433 30.546 1.00 84.44 163 GLN A N 1
ATOM 1234 C CA . GLN A 1 163 ? -35.697 30.567 31.475 1.00 84.44 163 GLN A CA 1
ATOM 1235 C C . GLN A 1 163 ? -34.435 30.640 32.343 1.00 84.44 163 GLN A C 1
ATOM 1237 O O . GLN A 1 163 ? -34.023 31.722 32.761 1.00 84.44 163 GLN A O 1
ATOM 1242 N N . SER A 1 164 ? -33.793 29.496 32.593 1.00 89.56 164 SER A N 1
ATOM 1243 C CA . SER A 1 164 ? -32.613 29.377 33.449 1.00 89.56 164 SER A CA 1
ATOM 1244 C C . SER A 1 164 ? -31.492 28.585 32.774 1.00 89.56 164 SER A C 1
ATOM 1246 O O . SER A 1 164 ? -31.654 27.961 31.723 1.00 89.56 164 SER A O 1
ATOM 1248 N N . LYS A 1 165 ? -30.307 28.630 33.382 1.00 93.19 165 LYS A N 1
ATOM 1249 C CA . LYS A 1 165 ? -29.138 27.848 32.972 1.00 93.19 165 LYS A CA 1
ATOM 1250 C C . LYS A 1 165 ? -28.848 26.786 34.026 1.00 93.19 165 LYS A C 1
ATOM 1252 O O . LYS A 1 165 ? -29.014 27.031 35.215 1.00 93.19 165 LYS A O 1
ATOM 1257 N N . LEU A 1 166 ? -28.384 25.623 33.590 1.00 93.38 166 LEU A N 1
ATOM 1258 C CA . LEU A 1 166 ? -27.955 24.525 34.448 1.00 93.38 166 LEU A CA 1
ATOM 1259 C C . LEU A 1 166 ? -26.438 24.414 34.398 1.00 93.38 166 LEU A C 1
ATOM 1261 O O . LEU A 1 166 ? -25.876 24.215 33.322 1.00 93.38 166 LEU A O 1
ATOM 1265 N N . PHE A 1 167 ? -25.781 24.504 35.549 1.00 94.44 167 PHE A N 1
ATOM 1266 C CA . PHE A 1 167 ? -24.422 23.994 35.705 1.00 94.44 167 PHE A CA 1
ATOM 1267 C C . PHE A 1 167 ? -24.505 22.482 35.920 1.00 94.44 167 PHE A C 1
ATOM 1269 O O . PHE A 1 167 ? -25.071 22.039 36.916 1.00 94.44 167 PHE A O 1
ATOM 1276 N N . VAL A 1 168 ? -23.963 21.702 34.982 1.00 94.00 168 VAL A N 1
ATOM 1277 C CA . VAL A 1 168 ? -23.937 20.235 35.062 1.00 94.00 168 VAL A CA 1
ATOM 1278 C C . VAL A 1 168 ? -22.678 19.819 35.810 1.00 94.00 168 VAL A C 1
ATOM 1280 O O . VAL A 1 168 ? -21.559 19.990 35.314 1.00 94.00 168 VAL A O 1
ATOM 1283 N N . LEU A 1 169 ? -22.860 19.322 37.029 1.00 94.06 169 LEU A N 1
ATOM 1284 C CA . LEU A 1 169 ? -21.774 18.952 37.925 1.00 94.06 169 LEU A CA 1
ATOM 1285 C C . LEU A 1 169 ? -21.266 17.548 37.594 1.00 94.06 169 LEU A C 1
ATOM 1287 O O . LEU A 1 169 ? -22.011 16.693 37.119 1.00 94.06 169 LEU A O 1
ATOM 1291 N N . ASN A 1 170 ? -19.972 17.327 37.809 1.00 92.00 170 ASN A N 1
ATOM 1292 C CA . ASN A 1 170 ? -19.350 16.029 37.616 1.00 92.00 170 ASN A CA 1
ATOM 1293 C C . ASN A 1 170 ? -19.723 15.109 38.796 1.00 92.00 170 ASN A C 1
ATOM 1295 O O . ASN A 1 170 ? -19.309 15.413 39.916 1.00 92.00 170 ASN A O 1
ATOM 1299 N N . PRO A 1 171 ? -20.431 13.986 38.570 1.00 90.19 171 PRO A N 1
ATOM 1300 C CA . PRO A 1 171 ? -20.799 13.041 39.622 1.00 90.19 171 PRO A CA 1
ATOM 1301 C C . PRO A 1 171 ? -19.593 12.420 40.327 1.00 90.19 171 PRO A C 1
ATOM 1303 O O . PRO A 1 171 ? -19.693 12.099 41.498 1.00 90.19 171 PRO A O 1
ATOM 1306 N N . ASP A 1 172 ? -18.445 12.284 39.656 1.00 88.50 172 ASP A N 1
ATOM 1307 C CA . ASP A 1 172 ? -17.225 11.738 40.268 1.00 88.50 172 ASP A CA 1
ATOM 1308 C C . ASP A 1 172 ? -16.562 12.740 41.236 1.00 88.50 172 ASP A C 1
ATOM 1310 O O . ASP A 1 172 ? -15.762 12.352 42.083 1.00 88.50 172 ASP A O 1
ATOM 1314 N N . VAL A 1 173 ? -16.877 14.036 41.101 1.00 90.19 173 VAL A N 1
ATOM 1315 C CA . VAL A 1 173 ? -16.335 15.127 41.936 1.00 90.19 173 VAL A CA 1
ATOM 1316 C C . VAL A 1 173 ? -17.338 15.568 43.000 1.00 90.19 173 VAL A C 1
ATOM 1318 O O . VAL A 1 173 ? -16.947 15.881 44.119 1.00 90.19 173 VAL A O 1
ATOM 1321 N N . VAL A 1 174 ? -18.622 15.625 42.646 1.00 91.38 174 VAL A N 1
ATOM 1322 C CA . VAL A 1 174 ? -19.728 16.030 43.520 1.00 91.38 174 VAL A CA 1
ATOM 1323 C C . VAL A 1 174 ? -20.522 14.778 43.894 1.00 91.38 174 VAL A C 1
ATOM 1325 O O . VAL A 1 174 ? -21.612 14.542 43.372 1.00 91.38 174 VAL A O 1
ATOM 1328 N N . ASN A 1 175 ? -19.932 13.956 44.764 1.00 88.31 175 ASN A N 1
ATOM 1329 C CA . ASN A 1 175 ? -20.433 12.633 45.167 1.00 88.31 175 ASN A CA 1
ATOM 1330 C C . ASN A 1 175 ? -20.793 12.522 46.658 1.00 88.31 175 ASN A C 1
ATOM 1332 O O . ASN A 1 175 ? -21.273 11.476 47.086 1.00 88.31 175 ASN A O 1
ATOM 1336 N N . SER A 1 176 ? -20.558 13.572 47.444 1.00 91.06 176 SER A N 1
ATOM 1337 C CA . SER A 1 176 ? -20.727 13.568 48.898 1.00 91.06 176 SER A CA 1
ATOM 1338 C C . SER A 1 176 ? -21.369 14.863 49.385 1.00 91.06 176 SER A C 1
ATOM 1340 O O . SER A 1 176 ? -21.368 15.875 48.677 1.00 91.06 176 SER A O 1
ATOM 1342 N N . ASP A 1 177 ? -21.892 14.868 50.607 1.00 90.62 177 ASP A N 1
ATOM 1343 C CA . ASP A 1 177 ? -22.499 16.072 51.174 1.00 90.62 177 ASP A CA 1
ATOM 1344 C C . ASP A 1 177 ? -21.472 17.198 51.361 1.00 90.62 177 ASP A C 1
ATOM 1346 O O . ASP A 1 177 ? -21.788 18.361 51.113 1.00 90.62 177 ASP A O 1
ATOM 1350 N N . GLU A 1 178 ? -20.210 16.876 51.671 1.00 92.12 178 GLU A N 1
ATOM 1351 C CA . GLU A 1 178 ? -19.140 17.874 51.799 1.00 92.12 178 GLU A CA 1
ATOM 1352 C C . GLU A 1 178 ? -18.856 18.578 50.467 1.00 92.12 178 GLU A C 1
ATOM 1354 O O . GLU A 1 178 ? -18.713 19.801 50.406 1.00 92.12 178 GLU A O 1
ATOM 1359 N N . THR A 1 179 ? -18.793 17.816 49.371 1.00 91.56 179 THR A N 1
ATOM 1360 C CA . THR A 1 179 ? -18.528 18.369 48.032 1.00 91.56 179 THR A CA 1
ATOM 1361 C C . THR A 1 179 ? -19.720 19.169 47.507 1.00 91.56 179 THR A C 1
ATOM 1363 O O . THR A 1 179 ? -19.530 20.219 46.887 1.00 91.56 179 THR A O 1
ATOM 1366 N N . ARG A 1 180 ? -20.951 18.737 47.810 1.00 92.56 180 ARG A N 1
ATOM 1367 C CA . ARG A 1 180 ? -22.182 19.491 47.520 1.00 92.56 180 ARG A CA 1
ATOM 1368 C C . ARG A 1 180 ? -22.222 20.807 48.293 1.00 92.56 180 ARG A C 1
ATOM 1370 O O . ARG A 1 180 ? -22.490 21.850 47.696 1.00 92.56 180 ARG A O 1
ATOM 1377 N N . GLN A 1 181 ? -21.874 20.783 49.577 1.00 91.50 181 GLN A N 1
ATOM 1378 C CA . GLN A 1 181 ? -21.814 21.977 50.413 1.00 91.50 181 GLN A CA 1
ATOM 1379 C C . GLN A 1 181 ? -20.751 22.967 49.913 1.00 91.50 181 GLN A C 1
ATOM 1381 O O . GLN A 1 181 ? -21.036 24.155 49.770 1.00 91.50 181 GLN A O 1
ATOM 1386 N N . ALA A 1 182 ? -19.567 22.487 49.520 1.00 92.06 182 ALA A N 1
ATOM 1387 C CA . ALA A 1 182 ? -18.511 23.329 48.952 1.00 92.06 182 ALA A CA 1
ATOM 1388 C C . ALA A 1 182 ? -18.927 24.031 47.641 1.00 92.06 182 ALA A C 1
ATOM 1390 O O . ALA A 1 182 ? -18.478 25.145 47.352 1.00 92.06 182 ALA A O 1
ATOM 1391 N N . VAL A 1 183 ? -19.780 23.395 46.828 1.00 92.25 183 VAL A N 1
ATOM 1392 C CA . VAL A 1 183 ? -20.379 24.025 45.640 1.00 92.25 183 VAL A CA 1
ATOM 1393 C C . VAL A 1 183 ? -21.344 25.136 46.057 1.00 92.25 183 VAL A C 1
ATOM 1395 O O . VAL A 1 183 ? -21.253 26.243 45.525 1.00 92.25 183 VAL A O 1
ATOM 1398 N N . LEU A 1 184 ? -22.236 24.871 47.016 1.00 91.69 184 LEU A N 1
ATOM 1399 C CA . LEU A 1 184 ? -23.217 25.847 47.505 1.00 91.69 184 LEU A CA 1
ATOM 1400 C C . LEU A 1 184 ? -22.548 27.068 48.155 1.00 91.69 184 LEU A C 1
ATOM 1402 O O . LEU A 1 184 ? -22.940 28.201 47.875 1.00 91.69 184 LEU A O 1
ATOM 1406 N N . GLU A 1 185 ? -21.485 26.870 48.935 1.00 90.62 185 GLU A N 1
ATOM 1407 C CA . GLU A 1 185 ? -20.690 27.954 49.529 1.00 90.62 185 GLU A CA 1
ATOM 1408 C C . GLU A 1 185 ? -20.010 28.824 48.465 1.00 90.62 185 GLU A C 1
ATOM 1410 O O . GLU A 1 185 ? -20.056 30.056 48.537 1.00 90.62 185 GLU A O 1
ATOM 1415 N N . ALA A 1 186 ? -19.438 28.207 47.425 1.00 89.69 186 ALA A N 1
ATOM 1416 C CA . ALA A 1 186 ? -18.832 28.932 46.309 1.00 89.69 186 ALA A CA 1
ATOM 1417 C C . ALA A 1 186 ? -19.857 29.774 45.526 1.00 89.69 186 ALA A C 1
ATOM 1419 O O . ALA A 1 186 ? -19.525 30.851 45.022 1.00 89.69 186 ALA A O 1
ATOM 1420 N N . VAL A 1 187 ? -21.104 29.301 45.429 1.00 89.81 187 VAL A N 1
ATOM 1421 C CA . VAL A 1 187 ? -22.219 30.039 44.816 1.00 89.81 187 VAL A CA 1
ATOM 1422 C C . VAL A 1 187 ? -22.663 31.188 45.714 1.00 89.81 187 VAL A C 1
ATOM 1424 O O . VAL A 1 187 ? -22.810 32.315 45.228 1.00 89.81 187 VAL A O 1
ATOM 1427 N N . GLY A 1 188 ? -22.836 30.928 47.012 1.00 87.25 188 GLY A N 1
ATOM 1428 C CA . GLY A 1 188 ? -23.221 31.924 48.009 1.00 87.25 188 GLY A CA 1
ATOM 1429 C C . GLY A 1 188 ? -22.229 33.084 48.065 1.00 87.25 188 GLY A C 1
ATOM 1430 O O . GLY A 1 188 ? -22.634 34.240 47.960 1.00 87.25 188 GLY A O 1
ATOM 1431 N N . GLY A 1 189 ? -20.926 32.788 48.095 1.00 87.06 189 GLY A N 1
ATOM 1432 C CA . GLY A 1 189 ? -19.869 33.804 48.084 1.00 87.06 189 GLY A CA 1
ATOM 1433 C C . GLY A 1 189 ? -19.823 34.658 46.809 1.00 87.06 189 GLY A C 1
ATOM 1434 O O . GLY A 1 189 ? -19.448 35.826 46.866 1.00 87.06 189 GLY A O 1
ATOM 1435 N N . ALA A 1 190 ? -20.234 34.115 45.659 1.00 86.38 190 ALA A N 1
ATOM 1436 C CA . ALA A 1 190 ? -20.211 34.827 44.376 1.00 86.38 190 ALA A CA 1
ATOM 1437 C C . ALA A 1 190 ? -21.512 35.589 44.048 1.00 86.38 190 ALA A C 1
ATOM 1439 O O . ALA A 1 190 ? -21.495 36.518 43.233 1.00 86.38 190 ALA A O 1
ATOM 1440 N N . THR A 1 191 ? -22.647 35.186 44.630 1.00 83.44 191 THR A N 1
ATOM 1441 C CA . THR A 1 191 ? -23.981 35.725 44.288 1.00 83.44 191 THR A CA 1
ATOM 1442 C C . THR A 1 191 ? -24.681 36.441 45.439 1.00 83.44 191 THR A C 1
ATOM 1444 O O . THR A 1 191 ? -25.600 37.213 45.174 1.00 83.44 191 THR A O 1
ATOM 1447 N N . GLY A 1 192 ? -24.263 36.221 46.690 1.00 77.44 192 GLY A N 1
ATOM 1448 C CA . GLY A 1 192 ? -24.932 36.744 47.885 1.00 77.44 192 GLY A CA 1
ATOM 1449 C C . GLY A 1 192 ? -26.253 36.041 48.224 1.00 77.44 192 GLY A C 1
ATOM 1450 O O . GLY A 1 192 ? -26.922 36.445 49.169 1.00 77.44 192 GLY A O 1
ATOM 1451 N N . ASN A 1 193 ? -26.636 34.999 47.475 1.00 70.44 193 ASN A N 1
ATOM 1452 C CA . ASN A 1 193 ? -27.846 34.213 47.709 1.00 70.44 193 ASN A CA 1
ATOM 1453 C C . ASN A 1 193 ? -27.472 32.790 48.152 1.00 70.44 193 ASN A C 1
ATOM 1455 O O . ASN A 1 193 ? -26.970 31.999 47.352 1.00 70.44 193 ASN A O 1
ATOM 1459 N N . ALA A 1 194 ? -27.708 32.484 49.430 1.00 60.16 194 ALA A N 1
ATOM 1460 C CA . ALA A 1 194 ? -27.306 31.228 50.063 1.00 60.16 194 ALA A CA 1
ATOM 1461 C C . ALA A 1 194 ? -28.340 30.093 49.931 1.00 60.16 194 ALA A C 1
ATOM 1463 O O . ALA A 1 194 ? -28.017 28.945 50.222 1.00 60.16 194 ALA A O 1
ATOM 1464 N N . GLN A 1 195 ? -29.571 30.379 49.490 1.00 68.75 195 GLN A N 1
ATOM 1465 C CA . GLN A 1 195 ? -30.618 29.364 49.342 1.00 68.75 195 GLN A CA 1
ATOM 1466 C C . GLN A 1 195 ? -30.644 28.839 47.906 1.00 68.75 195 GLN A C 1
ATOM 1468 O O . GLN A 1 195 ? -31.298 29.396 47.024 1.00 68.75 195 GLN A O 1
ATOM 1473 N N . ARG A 1 196 ? -29.885 27.769 47.662 1.00 80.81 196 ARG A N 1
ATOM 1474 C CA . ARG A 1 196 ? -29.842 27.042 46.388 1.00 80.81 196 ARG A CA 1
ATOM 1475 C C . ARG A 1 196 ? -29.927 25.552 46.663 1.00 80.81 196 ARG A C 1
ATOM 1477 O O . ARG A 1 196 ? -29.426 25.076 47.677 1.00 80.81 196 ARG A O 1
ATOM 1484 N N . GLU A 1 197 ? -30.494 24.830 45.713 1.00 88.06 197 GLU A N 1
ATOM 1485 C CA . GLU A 1 197 ? -30.578 23.378 45.758 1.00 88.06 197 GLU A CA 1
ATOM 1486 C C . GLU A 1 197 ? -29.831 22.782 44.564 1.00 88.06 197 GLU A C 1
ATOM 1488 O O . GLU A 1 197 ? -29.939 23.269 43.434 1.00 88.06 197 GLU A O 1
ATOM 1493 N N . ILE A 1 198 ? -29.057 21.730 44.828 1.00 91.88 198 ILE A N 1
ATOM 1494 C CA . ILE A 1 198 ? -28.500 20.874 43.783 1.00 91.88 198 ILE A CA 1
ATOM 1495 C C . ILE A 1 198 ? -29.506 19.750 43.562 1.00 91.88 198 ILE A C 1
ATOM 1497 O O . ILE A 1 198 ? -29.698 18.906 44.435 1.00 91.88 198 ILE A O 1
ATOM 1501 N N . THR A 1 199 ? -30.128 19.721 42.393 1.00 92.00 199 THR A N 1
ATOM 1502 C CA . THR A 1 199 ? -31.084 18.675 42.012 1.00 92.00 199 THR A CA 1
ATOM 1503 C C . THR A 1 199 ? -30.408 17.642 41.118 1.00 92.00 199 THR A C 1
ATOM 1505 O O . THR A 1 199 ? -29.256 17.811 40.720 1.00 92.00 199 THR A O 1
ATOM 1508 N N . GLU A 1 200 ? -31.094 16.544 40.810 1.00 91.69 200 GLU A N 1
ATOM 1509 C CA . GLU A 1 200 ? -30.623 15.579 39.816 1.00 91.69 200 GLU A CA 1
ATOM 1510 C C . GLU A 1 200 ? -31.372 15.757 38.498 1.00 91.69 200 GLU A C 1
ATOM 1512 O O . GLU A 1 200 ? -32.576 16.001 38.466 1.00 91.69 200 GLU A O 1
ATOM 1517 N N . THR A 1 201 ? -30.661 15.612 37.385 1.00 89.75 201 THR A N 1
ATOM 1518 C CA . THR A 1 201 ? -31.265 15.532 36.053 1.00 89.75 201 THR A CA 1
ATOM 1519 C C . THR A 1 201 ? -30.698 14.339 35.304 1.00 89.75 201 THR A C 1
ATOM 1521 O O . THR A 1 201 ? -29.492 14.094 35.323 1.00 89.75 201 THR A O 1
ATOM 1524 N N . GLU A 1 202 ? -31.579 13.597 34.640 1.00 90.44 202 GLU A N 1
ATOM 1525 C CA . GLU A 1 202 ? -31.222 12.428 33.847 1.00 90.44 202 GLU A CA 1
ATOM 1526 C C . GLU A 1 202 ? -31.002 12.806 32.377 1.00 90.44 202 GLU A C 1
ATOM 1528 O O . GLU A 1 202 ? -31.826 13.485 31.761 1.00 90.44 202 GLU A O 1
ATOM 1533 N N . TYR A 1 203 ? -29.899 12.333 31.796 1.00 88.19 203 TYR A N 1
ATOM 1534 C CA . TYR A 1 203 ? -29.613 12.458 30.370 1.00 88.19 203 TYR A CA 1
ATOM 1535 C C . TYR A 1 203 ? -29.407 11.078 29.755 1.00 88.19 203 TYR A C 1
ATOM 1537 O O . TYR A 1 203 ? -28.612 10.280 30.248 1.00 88.19 203 TYR A O 1
ATOM 1545 N N . SER A 1 204 ? -30.097 10.824 28.643 1.00 88.12 204 SER A N 1
ATOM 1546 C CA . SER A 1 204 ? -29.947 9.598 27.859 1.00 88.12 204 SER A CA 1
ATOM 1547 C C . SER A 1 204 ? -29.009 9.838 26.676 1.00 88.12 204 SER A C 1
ATOM 1549 O O . SER A 1 204 ? -29.191 10.791 25.908 1.00 88.12 204 SER A O 1
ATOM 1551 N N . LEU A 1 205 ? -28.000 8.981 26.551 1.00 90.25 205 LEU A N 1
ATOM 1552 C CA . LEU A 1 205 ? -27.066 8.911 25.432 1.00 90.25 205 LEU A CA 1
ATOM 1553 C C . LEU A 1 205 ? -27.396 7.675 24.601 1.00 90.25 205 LEU A C 1
ATOM 1555 O O . LEU A 1 205 ? -27.655 6.620 25.173 1.00 90.25 205 LEU A O 1
ATOM 1559 N N . GLY A 1 206 ? -27.391 7.798 23.276 1.00 90.94 206 GLY A N 1
ATOM 1560 C CA . GLY A 1 206 ? -27.527 6.685 22.342 1.00 90.94 206 GLY A CA 1
ATOM 1561 C C . GLY A 1 206 ? -26.258 6.484 21.518 1.00 90.94 206 GLY A C 1
ATOM 1562 O O . GLY A 1 206 ? -25.250 7.165 21.713 1.00 90.94 206 GLY A O 1
ATOM 1563 N N . PHE A 1 207 ? -26.316 5.549 20.564 1.00 93.19 207 PHE A N 1
ATOM 1564 C CA . PHE A 1 207 ? -25.190 5.208 19.689 1.00 93.19 207 PHE A CA 1
ATOM 1565 C C . PHE A 1 207 ? -24.507 6.444 19.088 1.00 93.19 207 PHE A C 1
ATOM 1567 O O . PHE A 1 207 ? -23.282 6.526 19.106 1.00 93.19 207 PHE A O 1
ATOM 1574 N N . ASP A 1 208 ? -25.273 7.415 18.583 1.00 90.50 208 ASP A N 1
ATOM 1575 C CA . ASP A 1 208 ? -24.749 8.581 17.863 1.00 90.50 208 ASP A CA 1
ATOM 1576 C C . ASP A 1 208 ? -23.927 9.532 18.744 1.00 90.50 208 ASP A C 1
ATOM 1578 O O . ASP A 1 208 ? -22.993 10.163 18.242 1.00 90.50 208 ASP A O 1
ATOM 1582 N N . GLU A 1 209 ? -24.211 9.597 20.047 1.00 89.50 209 GLU A N 1
ATOM 1583 C CA . GLU A 1 209 ? -23.493 10.451 20.992 1.00 89.50 209 GLU A CA 1
ATOM 1584 C C . GLU A 1 209 ? -22.131 9.893 21.429 1.00 89.50 209 GLU A C 1
ATOM 1586 O O . GLU A 1 209 ? -21.264 10.677 21.821 1.00 89.50 209 GLU A O 1
ATOM 1591 N N . TRP A 1 210 ? -21.926 8.577 21.336 1.00 90.44 210 TRP A N 1
ATOM 1592 C CA . TRP A 1 210 ? -20.658 7.934 21.683 1.00 90.44 210 TRP A CA 1
ATOM 1593 C C . TRP A 1 210 ? -19.586 8.170 20.618 1.00 90.44 210 TRP A C 1
ATOM 1595 O O . TRP A 1 210 ? -19.862 8.159 19.412 1.00 90.44 210 TRP A O 1
ATOM 1605 N N . ASP A 1 211 ? -18.338 8.363 21.042 1.00 88.62 211 ASP A N 1
ATOM 1606 C CA . ASP A 1 211 ? -17.228 8.443 20.101 1.00 88.62 211 ASP A CA 1
ATOM 1607 C C . ASP A 1 211 ? -16.896 7.061 19.518 1.00 88.62 211 ASP A C 1
ATOM 1609 O O . ASP A 1 211 ? -17.096 6.016 20.136 1.00 88.62 211 ASP A O 1
ATOM 1613 N N . GLN A 1 212 ? -16.385 7.058 18.288 1.00 91.19 212 GLN A N 1
ATOM 1614 C CA . GLN A 1 212 ? -16.103 5.830 17.548 1.00 91.19 212 GLN A CA 1
ATOM 1615 C C . GLN A 1 212 ? -15.094 4.918 18.266 1.00 91.19 212 GLN A C 1
ATOM 1617 O O . GLN A 1 212 ? -15.236 3.699 18.207 1.00 91.19 212 GLN A O 1
ATOM 1622 N N . ARG A 1 213 ? -14.094 5.482 18.961 1.00 90.31 213 ARG A N 1
ATOM 1623 C CA . ARG A 1 213 ? -13.080 4.678 19.659 1.00 90.31 213 ARG A CA 1
ATOM 1624 C C . ARG A 1 213 ? -13.663 4.013 20.902 1.00 90.31 213 ARG A C 1
ATOM 1626 O O . ARG A 1 213 ? -13.394 2.836 21.122 1.00 90.31 213 ARG A O 1
ATOM 1633 N N . ALA A 1 214 ? -14.481 4.726 21.677 1.00 90.44 214 ALA A N 1
ATOM 1634 C CA . ALA A 1 214 ? -15.188 4.153 22.818 1.00 90.44 214 ALA A CA 1
ATOM 1635 C C . ALA A 1 214 ? -16.115 3.014 22.390 1.00 90.44 214 ALA A C 1
ATOM 1637 O O . ALA A 1 214 ? -16.128 1.976 23.045 1.00 90.44 214 ALA A O 1
ATOM 1638 N N . ILE A 1 215 ? -16.823 3.165 21.264 1.00 94.62 215 ILE A N 1
ATOM 1639 C CA . ILE A 1 215 ? -17.668 2.097 20.712 1.00 94.62 215 ILE A CA 1
ATOM 1640 C C . ILE A 1 215 ? -16.833 0.858 20.391 1.00 94.62 215 ILE A C 1
ATOM 1642 O O . ILE A 1 215 ? -17.178 -0.222 20.862 1.00 94.62 215 ILE A O 1
ATOM 1646 N N . PHE A 1 216 ? -15.723 0.988 19.654 1.00 94.88 216 PHE A N 1
ATOM 1647 C CA . PHE A 1 216 ? -14.861 -0.165 19.365 1.00 94.88 216 PHE A CA 1
ATOM 1648 C C . PHE A 1 216 ? -14.340 -0.825 20.640 1.00 94.88 216 PHE A C 1
ATOM 1650 O O . PHE A 1 216 ? -14.435 -2.041 20.779 1.00 94.88 216 PHE A O 1
ATOM 1657 N N . ARG A 1 217 ? -13.862 -0.026 21.601 1.00 92.69 217 ARG A N 1
ATOM 1658 C CA . ARG A 1 217 ? -13.362 -0.532 22.884 1.00 92.69 217 ARG A CA 1
ATOM 1659 C C . ARG A 1 217 ? -14.445 -1.216 23.715 1.00 92.69 217 ARG A C 1
ATOM 1661 O O . ARG A 1 217 ? -14.103 -2.079 24.512 1.00 92.69 217 ARG A O 1
ATOM 1668 N N . ALA A 1 218 ? -15.711 -0.823 23.593 1.00 93.88 218 ALA A N 1
ATOM 1669 C CA . ALA A 1 218 ? -16.820 -1.446 24.313 1.00 93.88 218 ALA A CA 1
ATOM 1670 C C . ALA A 1 218 ? -17.318 -2.728 23.628 1.00 93.88 218 ALA A C 1
ATOM 1672 O O . ALA A 1 218 ? -17.667 -3.686 24.310 1.00 93.88 218 ALA A O 1
ATOM 1673 N N . VAL A 1 219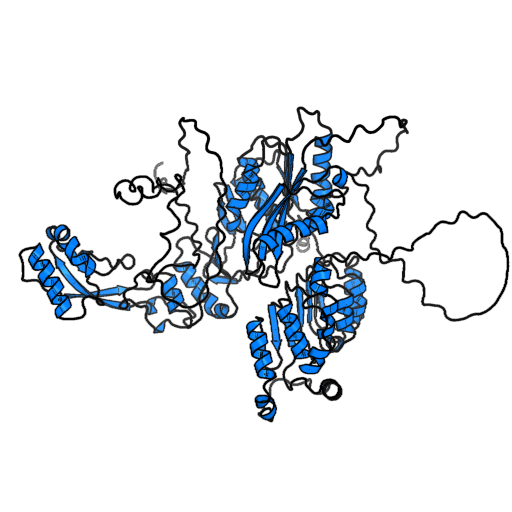 ? -17.333 -2.742 22.294 1.00 96.12 219 VAL A N 1
ATOM 1674 C CA . VAL A 1 219 ? -17.860 -3.843 21.477 1.00 96.12 219 VAL A CA 1
ATOM 1675 C C . VAL A 1 219 ? -16.879 -5.005 21.362 1.00 96.12 219 VAL A C 1
ATOM 1677 O O . VAL A 1 219 ? -17.285 -6.154 21.500 1.00 96.12 219 VAL A O 1
ATOM 1680 N N . LEU A 1 220 ? -15.598 -4.744 21.102 1.00 94.62 220 LEU A N 1
ATOM 1681 C CA . LEU A 1 220 ? -14.616 -5.810 20.873 1.00 94.62 220 LEU A CA 1
ATOM 1682 C C . LEU A 1 220 ? -14.295 -6.562 22.174 1.00 94.62 220 LEU A C 1
ATOM 1684 O O . LEU A 1 220 ? -14.348 -5.948 23.233 1.00 94.62 220 LEU A O 1
ATOM 1688 N N . PRO A 1 221 ? -13.963 -7.864 22.154 1.00 93.25 221 PRO A N 1
ATOM 1689 C CA . PRO A 1 221 ? -13.474 -8.580 23.336 1.00 93.25 221 PRO A CA 1
ATOM 1690 C C . PRO A 1 221 ? -12.278 -7.897 24.011 1.00 93.25 221 PRO A C 1
ATOM 1692 O O . PRO A 1 221 ? -11.519 -7.170 23.371 1.00 93.25 221 PRO A O 1
ATOM 1695 N N . GLU A 1 222 ? -12.089 -8.140 25.310 1.00 88.81 222 GLU A N 1
ATOM 1696 C CA . GLU A 1 222 ? -10.905 -7.637 26.014 1.00 88.81 222 GLU A CA 1
ATOM 1697 C C . GLU A 1 222 ? -9.617 -8.173 25.370 1.00 88.81 222 GLU A C 1
ATOM 1699 O O . GLU A 1 222 ? -9.519 -9.350 25.030 1.00 88.81 222 GLU A O 1
ATOM 1704 N N . GLY A 1 223 ? -8.634 -7.291 25.180 1.00 84.38 223 GLY A N 1
ATOM 1705 C CA . GLY A 1 223 ? -7.373 -7.614 24.507 1.00 84.38 223 GLY A CA 1
ATOM 1706 C C . GLY A 1 223 ? -7.400 -7.490 22.980 1.00 84.38 223 GLY A C 1
ATOM 1707 O O . GLY A 1 223 ? -6.329 -7.473 22.379 1.00 84.38 223 GLY A O 1
ATOM 1708 N N . LEU A 1 224 ? -8.574 -7.341 22.351 1.00 86.19 224 LEU A N 1
ATOM 1709 C CA . LEU A 1 224 ? -8.682 -7.048 20.920 1.00 86.19 224 LEU A CA 1
ATOM 1710 C C . LEU A 1 224 ? -8.876 -5.549 20.679 1.00 86.19 224 LEU A C 1
ATOM 1712 O O . LEU A 1 224 ? -9.779 -4.918 21.227 1.00 86.19 224 LEU A O 1
ATOM 1716 N N . GLU A 1 225 ? -8.046 -4.984 19.804 1.00 86.94 225 GLU A N 1
ATOM 1717 C CA . GLU A 1 225 ? -8.097 -3.569 19.443 1.00 86.94 225 GLU A CA 1
ATOM 1718 C C . GLU A 1 225 ? -8.167 -3.384 17.930 1.00 86.94 225 GLU A C 1
ATOM 1720 O O . GLU A 1 225 ? -7.384 -3.950 17.169 1.00 86.94 225 GLU A O 1
ATOM 1725 N N . PHE A 1 226 ? -9.086 -2.529 17.485 1.00 87.31 226 PHE A N 1
ATOM 1726 C CA . PHE A 1 226 ? -9.123 -2.080 16.100 1.00 87.31 226 PHE A CA 1
ATOM 1727 C C . PHE A 1 226 ? -8.099 -0.959 15.886 1.00 87.31 226 PHE A C 1
ATOM 1729 O O . PHE A 1 226 ? -8.209 0.113 16.483 1.00 87.31 226 PHE A O 1
ATOM 1736 N N . SER A 1 227 ? -7.110 -1.207 15.025 1.00 78.94 227 SER A N 1
ATOM 1737 C CA . SER A 1 227 ? -5.939 -0.340 14.868 1.00 78.94 227 SER A CA 1
ATOM 1738 C C . SER A 1 227 ? -6.256 0.981 14.157 1.00 78.94 227 SER A C 1
ATOM 1740 O O . SER A 1 227 ? -6.102 2.063 14.725 1.00 78.94 227 SER A O 1
ATOM 1742 N N . SER A 1 228 ? -6.668 0.920 12.890 1.00 85.50 228 SER A N 1
ATOM 1743 C CA . SER A 1 228 ? -6.925 2.096 12.058 1.00 85.50 228 SER A CA 1
ATOM 1744 C C . SER A 1 228 ? -7.712 1.753 10.791 1.00 85.50 228 SER A C 1
ATOM 1746 O O . SER A 1 228 ? -7.839 0.595 10.398 1.00 85.50 228 SER A O 1
ATOM 1748 N N . PHE A 1 229 ? -8.207 2.789 10.117 1.00 90.88 229 PHE A N 1
ATOM 1749 C CA . PHE A 1 229 ? -8.792 2.701 8.783 1.00 90.88 229 PHE A CA 1
ATOM 1750 C C . PHE A 1 229 ? -8.234 3.809 7.891 1.00 90.88 229 PHE A C 1
ATOM 1752 O O . PHE A 1 229 ? -7.585 4.750 8.353 1.00 90.88 229 PHE A O 1
ATOM 1759 N N . THR A 1 230 ? -8.469 3.719 6.588 1.00 89.88 230 THR A N 1
ATOM 1760 C CA . THR A 1 230 ? -8.161 4.796 5.645 1.00 89.88 230 THR A CA 1
ATOM 1761 C C . THR A 1 230 ? -9.337 5.002 4.707 1.00 89.88 230 THR A C 1
ATOM 1763 O O . THR A 1 230 ? -9.926 4.050 4.204 1.00 89.88 230 THR A O 1
ATOM 1766 N N . GLN A 1 231 ? -9.682 6.264 4.474 1.00 92.06 231 GLN A N 1
ATOM 1767 C CA . GLN A 1 231 ? -10.775 6.642 3.590 1.00 92.06 231 GLN A CA 1
ATOM 1768 C C . GLN A 1 231 ? -10.236 7.179 2.262 1.00 92.06 231 GLN A C 1
ATOM 1770 O O . GLN A 1 231 ? -9.270 7.940 2.229 1.00 92.06 231 GLN A O 1
ATOM 1775 N N . THR A 1 232 ? -10.850 6.772 1.155 1.00 92.19 232 THR A N 1
ATOM 1776 C CA . THR A 1 232 ? -10.606 7.294 -0.194 1.00 92.19 232 THR A CA 1
ATOM 1777 C C . THR A 1 232 ? -11.954 7.546 -0.860 1.00 92.19 232 THR A C 1
ATOM 1779 O O . THR A 1 232 ? -12.700 6.612 -1.143 1.00 92.19 232 THR A O 1
ATOM 1782 N N . GLY A 1 233 ? -12.300 8.819 -1.061 1.00 93.44 233 GLY A N 1
ATOM 1783 C CA . GLY A 1 233 ? -13.655 9.196 -1.465 1.00 93.44 233 GLY A CA 1
ATOM 1784 C C . GLY A 1 233 ? -14.697 8.753 -0.435 1.00 93.44 233 GLY A C 1
ATOM 1785 O O . GLY A 1 233 ? -14.550 9.012 0.762 1.00 93.44 233 GLY A O 1
ATOM 1786 N N . HIS A 1 234 ? -15.749 8.072 -0.887 1.00 95.50 234 HIS A N 1
ATOM 1787 C CA . HIS A 1 234 ? -16.780 7.489 -0.019 1.00 95.50 234 HIS A CA 1
ATOM 1788 C C . HIS A 1 234 ? -16.429 6.094 0.516 1.00 95.50 234 HIS A C 1
ATOM 1790 O O . HIS A 1 234 ? -17.211 5.536 1.285 1.00 95.50 234 HIS A O 1
ATOM 1796 N N . LEU A 1 235 ? -15.302 5.510 0.104 1.00 95.94 235 LEU A N 1
ATOM 1797 C CA . LEU A 1 235 ? -14.907 4.161 0.497 1.00 95.94 235 LEU A CA 1
ATOM 1798 C C . LEU A 1 235 ? -13.922 4.211 1.663 1.00 95.94 235 LEU A C 1
ATOM 1800 O O . LEU A 1 235 ? -12.890 4.883 1.600 1.00 95.94 235 LEU A O 1
ATOM 1804 N N . VAL A 1 236 ? -14.219 3.464 2.718 1.00 94.94 236 VAL A N 1
ATOM 1805 C CA . VAL A 1 236 ? -13.307 3.198 3.831 1.00 94.94 236 VAL A CA 1
ATOM 1806 C C . VAL A 1 236 ? -12.751 1.791 3.677 1.00 94.94 236 VAL A C 1
ATOM 1808 O O . VAL A 1 236 ? -13.506 0.844 3.489 1.00 94.94 236 VAL A O 1
ATOM 1811 N N . HIS A 1 237 ? -11.436 1.642 3.784 1.00 90.44 237 HIS A N 1
ATOM 1812 C CA . HIS A 1 237 ? -10.810 0.333 3.909 1.00 90.44 237 HIS A CA 1
ATOM 1813 C C . HIS A 1 237 ? -10.123 0.185 5.262 1.00 90.44 237 HIS A C 1
ATOM 1815 O O . HIS A 1 237 ? -9.601 1.150 5.833 1.00 90.44 237 HIS A O 1
ATOM 1821 N N . CYS A 1 238 ? -10.117 -1.044 5.750 1.00 88.44 238 CYS A N 1
ATOM 1822 C CA . CYS A 1 238 ? -9.394 -1.476 6.935 1.00 88.44 238 CYS A CA 1
ATOM 1823 C C . CYS A 1 238 ? -8.612 -2.751 6.621 1.00 88.44 238 CYS A C 1
ATOM 1825 O O . CYS A 1 238 ? -8.895 -3.411 5.625 1.00 88.44 238 CYS A O 1
ATOM 1827 N N . ASN A 1 239 ? -7.631 -3.069 7.460 1.00 81.00 239 ASN A N 1
ATOM 1828 C CA . ASN A 1 239 ? -6.778 -4.240 7.302 1.00 81.00 239 ASN A CA 1
ATOM 1829 C C . ASN A 1 239 ? -6.960 -5.067 8.577 1.00 81.00 239 ASN A C 1
ATOM 1831 O O . ASN A 1 239 ? -6.295 -4.818 9.584 1.00 81.00 239 ASN A O 1
ATOM 1835 N N . LEU A 1 240 ? -7.971 -5.938 8.576 1.00 82.00 240 LEU A N 1
ATOM 1836 C CA . LEU A 1 240 ? -8.310 -6.741 9.748 1.00 82.00 240 LEU A CA 1
ATOM 1837 C C . LEU A 1 240 ? -7.298 -7.880 9.906 1.00 82.00 240 LEU A C 1
ATOM 1839 O O . LEU A 1 240 ? -7.032 -8.605 8.949 1.00 82.00 240 LEU A O 1
ATOM 1843 N N . VAL A 1 241 ? -6.765 -8.031 11.119 1.00 75.81 241 VAL A N 1
ATOM 1844 C CA . VAL A 1 241 ? -6.028 -9.234 11.534 1.00 75.81 241 VAL A CA 1
ATOM 1845 C C . VAL A 1 241 ? -7.000 -10.398 11.731 1.00 75.81 241 VAL A C 1
ATOM 1847 O O . VAL A 1 241 ? -8.192 -10.158 11.945 1.00 75.81 241 VAL A O 1
ATOM 1850 N N . ASP A 1 242 ? -6.504 -11.636 11.669 1.00 76.88 242 ASP A N 1
ATOM 1851 C CA . ASP A 1 242 ? -7.311 -12.865 11.720 1.00 76.88 242 ASP A CA 1
ATOM 1852 C C . ASP A 1 242 ? -8.313 -12.864 12.895 1.00 76.88 242 ASP A C 1
ATOM 1854 O O . ASP A 1 242 ? -9.477 -13.228 12.716 1.00 76.88 242 ASP A O 1
ATOM 1858 N N . GLU A 1 243 ? -7.917 -12.372 14.074 1.00 81.56 243 GLU A N 1
ATOM 1859 C CA . GLU A 1 243 ? -8.769 -12.314 15.271 1.00 81.56 243 GLU A CA 1
ATOM 1860 C C . GLU A 1 243 ? -9.927 -11.308 15.154 1.00 81.56 243 GLU A C 1
ATOM 1862 O O . GLU A 1 243 ? -10.950 -11.443 15.824 1.00 81.56 243 GLU A O 1
ATOM 1867 N N . LEU A 1 244 ? -9.792 -10.288 14.301 1.00 85.56 244 LEU A N 1
ATOM 1868 C CA . LEU A 1 244 ? -10.822 -9.272 14.069 1.00 85.56 244 LEU A CA 1
ATOM 1869 C C . LEU A 1 244 ? -11.757 -9.618 12.909 1.00 85.56 244 LEU A C 1
ATOM 1871 O O . LEU A 1 244 ? -12.793 -8.964 12.763 1.00 85.56 244 LEU A O 1
ATOM 1875 N N . VAL A 1 245 ? -11.436 -10.632 12.098 1.00 84.38 245 VAL A N 1
ATOM 1876 C CA . VAL A 1 245 ? -12.244 -11.022 10.929 1.00 84.38 245 VAL A CA 1
ATOM 1877 C C . VAL A 1 245 ? -13.679 -11.362 11.341 1.00 84.38 245 VAL A C 1
ATOM 1879 O O . VAL A 1 245 ? -14.626 -10.917 10.692 1.00 84.38 245 VAL A O 1
ATOM 1882 N N . GLU A 1 246 ? -13.872 -12.055 12.469 1.00 87.31 246 GLU A N 1
ATOM 1883 C CA . GLU A 1 246 ? -15.213 -12.399 12.968 1.00 87.31 246 GLU A CA 1
ATOM 1884 C C . GLU A 1 246 ? -16.045 -11.183 13.428 1.00 87.31 246 GLU A C 1
ATOM 1886 O O . GLU A 1 246 ? -17.273 -11.271 13.502 1.00 87.31 246 GLU A O 1
ATOM 1891 N N . TYR A 1 247 ? -15.395 -10.044 13.696 1.00 93.00 247 TYR A N 1
ATOM 1892 C CA . TYR A 1 247 ? -16.023 -8.759 14.030 1.00 93.00 247 TYR A CA 1
ATOM 1893 C C . TYR A 1 247 ? -16.098 -7.814 12.822 1.00 93.00 247 TYR A C 1
ATOM 1895 O O . TYR A 1 247 ? -16.583 -6.689 12.947 1.00 93.00 247 TYR A O 1
ATOM 1903 N N . GLY A 1 248 ? -15.657 -8.247 11.636 1.00 90.44 248 GLY A N 1
ATOM 1904 C CA . GLY A 1 248 ? -15.552 -7.390 10.457 1.00 90.44 248 GLY A CA 1
ATOM 1905 C C . GLY A 1 248 ? -16.861 -6.695 10.082 1.00 90.44 248 GLY A C 1
ATOM 1906 O O . GLY A 1 248 ? -16.853 -5.505 9.770 1.00 90.44 248 GLY A O 1
ATOM 1907 N N . LYS A 1 249 ? -17.999 -7.393 10.196 1.00 93.06 249 LYS A N 1
ATOM 1908 C CA . LYS A 1 249 ? -19.324 -6.826 9.899 1.00 93.06 249 LYS A CA 1
ATOM 1909 C C . LYS A 1 249 ? -19.687 -5.667 10.832 1.00 93.06 249 LYS A C 1
ATOM 1911 O O . LYS A 1 249 ? -20.002 -4.581 10.350 1.00 93.06 249 LYS A O 1
ATOM 1916 N N . ILE A 1 250 ? -19.597 -5.863 12.152 1.00 95.94 250 ILE A N 1
ATOM 1917 C CA . ILE A 1 250 ? -19.908 -4.792 13.111 1.00 95.94 250 ILE A CA 1
ATOM 1918 C C . ILE A 1 250 ? -18.915 -3.634 13.000 1.00 95.94 250 ILE A C 1
ATOM 1920 O O . ILE A 1 250 ? -19.314 -2.472 13.083 1.00 95.94 250 ILE A O 1
ATOM 1924 N N . ILE A 1 251 ? -17.635 -3.927 12.737 1.00 95.94 251 ILE A N 1
ATOM 1925 C CA . ILE A 1 251 ? -16.626 -2.897 12.482 1.00 95.94 251 ILE A CA 1
ATOM 1926 C C . ILE A 1 251 ? -17.036 -2.065 11.266 1.00 95.94 251 ILE A C 1
ATOM 1928 O O . ILE A 1 251 ? -17.055 -0.834 11.338 1.00 95.94 251 ILE A O 1
ATOM 1932 N N . GLY A 1 252 ? -17.437 -2.730 10.181 1.00 96.25 252 GLY A N 1
ATOM 1933 C CA . GLY A 1 252 ? -17.975 -2.099 8.985 1.00 96.25 252 GLY A CA 1
ATOM 1934 C C . GLY A 1 252 ? -19.168 -1.192 9.281 1.00 96.25 252 GLY A C 1
ATOM 1935 O O . GLY A 1 252 ? -19.165 -0.028 8.887 1.00 96.25 252 GLY A O 1
ATOM 1936 N N . GLU A 1 253 ? -20.168 -1.688 10.009 1.00 96.62 253 GLU A N 1
ATOM 1937 C CA . GLU A 1 253 ? -21.388 -0.942 10.343 1.00 96.62 253 GLU A CA 1
ATOM 1938 C C . GLU A 1 253 ? -21.096 0.291 11.218 1.00 96.62 253 GLU A C 1
ATOM 1940 O O . GLU A 1 253 ? -21.651 1.368 10.980 1.00 96.62 253 GLU A O 1
ATOM 1945 N N . ILE A 1 254 ? -20.175 0.177 12.183 1.00 96.62 254 ILE A N 1
ATOM 1946 C CA . ILE A 1 254 ? -19.722 1.302 13.015 1.00 96.62 254 ILE A CA 1
ATOM 1947 C C . ILE A 1 254 ? -18.982 2.341 12.166 1.00 96.62 254 ILE A C 1
ATOM 1949 O O . ILE A 1 254 ? -19.256 3.539 12.285 1.00 96.62 254 ILE A O 1
ATOM 1953 N N . LEU A 1 255 ? -18.052 1.913 11.304 1.00 96.56 255 LEU A N 1
ATOM 1954 C CA . LEU A 1 255 ? -17.313 2.810 10.410 1.00 96.56 255 LEU A CA 1
ATOM 1955 C C . LEU A 1 255 ? -18.260 3.531 9.448 1.00 96.56 255 LEU A C 1
ATOM 1957 O O . LEU A 1 255 ? -18.124 4.741 9.267 1.00 96.56 255 LEU A O 1
ATOM 1961 N N . LEU A 1 256 ? -19.230 2.821 8.877 1.00 96.38 256 LEU A N 1
ATOM 1962 C CA . LEU A 1 256 ? -20.236 3.387 7.985 1.00 96.38 256 LEU A CA 1
ATOM 1963 C C . LEU A 1 256 ? -21.092 4.438 8.705 1.00 96.38 256 LEU A C 1
ATOM 1965 O O . LEU A 1 256 ? -21.303 5.528 8.183 1.00 96.38 256 LEU A O 1
ATOM 1969 N N . ALA A 1 257 ? -21.544 4.146 9.927 1.00 95.19 257 ALA A N 1
ATOM 1970 C CA . ALA A 1 257 ? -22.409 5.047 10.684 1.00 95.19 257 ALA A CA 1
ATOM 1971 C C . ALA A 1 257 ? -21.680 6.289 11.225 1.00 95.19 257 ALA A C 1
ATOM 1973 O O . ALA A 1 257 ? -22.273 7.362 11.331 1.00 95.19 257 ALA A O 1
ATOM 1974 N N . LYS A 1 258 ? -20.398 6.158 11.587 1.00 93.88 258 LYS A N 1
ATOM 1975 C CA . LYS A 1 258 ? -19.622 7.231 12.232 1.00 93.88 258 LYS A CA 1
ATOM 1976 C C . LYS A 1 258 ? -18.838 8.118 11.268 1.00 93.88 258 LYS A C 1
ATOM 1978 O O . LYS A 1 258 ? -18.375 9.178 11.684 1.00 93.88 258 LYS A O 1
ATOM 1983 N N . ASN A 1 259 ? -18.727 7.741 9.996 1.00 93.75 259 ASN A N 1
ATOM 1984 C CA . ASN A 1 259 ? -18.058 8.538 8.970 1.00 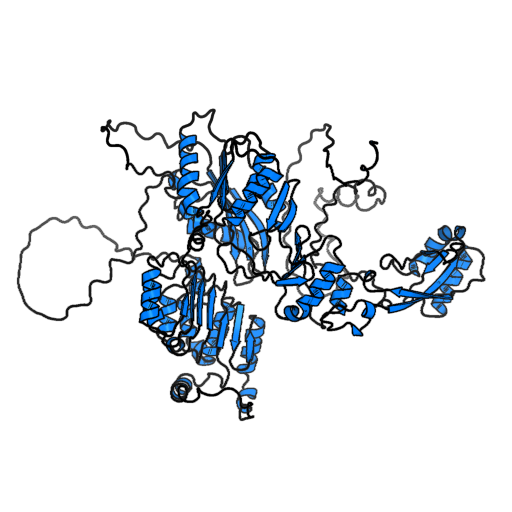93.75 259 ASN A CA 1
ATOM 1985 C C . ASN A 1 259 ? -19.084 9.056 7.951 1.00 93.75 259 ASN A C 1
ATOM 1987 O O . ASN A 1 259 ? -19.492 8.333 7.052 1.00 93.75 259 ASN A O 1
ATOM 1991 N N . ALA A 1 260 ? -19.481 10.328 8.061 1.00 90.62 260 ALA A N 1
ATOM 1992 C CA . ALA A 1 260 ? -20.630 10.890 7.334 1.00 90.62 260 ALA A CA 1
ATOM 1993 C C . ALA A 1 260 ? -20.556 10.807 5.794 1.00 90.62 260 ALA A C 1
ATOM 1995 O O . ALA A 1 260 ? -21.588 10.799 5.128 1.00 90.62 260 ALA A O 1
ATOM 1996 N N . THR A 1 261 ? -19.353 10.789 5.216 1.00 94.06 261 THR A N 1
ATOM 1997 C CA . THR A 1 261 ? -19.139 10.673 3.762 1.00 94.06 261 THR A CA 1
ATOM 1998 C C . THR A 1 261 ? -18.945 9.231 3.296 1.00 94.06 261 THR A C 1
ATOM 2000 O O . THR A 1 261 ? -18.869 8.997 2.090 1.00 94.06 261 THR A O 1
ATOM 2003 N N . CYS A 1 262 ? -18.855 8.275 4.222 1.00 96.50 262 CYS A N 1
ATOM 2004 C CA . CYS A 1 262 ? -18.673 6.866 3.916 1.00 96.50 262 CYS A CA 1
ATOM 2005 C C . CYS A 1 262 ? -19.977 6.257 3.385 1.00 96.50 262 CYS A C 1
ATOM 2007 O O . CYS A 1 262 ? -21.047 6.476 3.951 1.00 96.50 262 CYS A O 1
ATOM 2009 N N . ARG A 1 263 ? -19.885 5.473 2.309 1.00 97.56 263 ARG A N 1
ATOM 2010 C CA . ARG A 1 263 ? -20.989 4.631 1.809 1.00 97.56 263 ARG A CA 1
ATOM 2011 C C . ARG A 1 263 ? -20.606 3.161 1.679 1.00 97.56 263 ARG A C 1
ATOM 2013 O O . ARG A 1 263 ? -21.494 2.316 1.663 1.00 97.56 263 ARG A O 1
ATOM 2020 N N . THR A 1 264 ? -19.307 2.869 1.633 1.00 97.25 264 THR A N 1
ATOM 2021 C CA . THR A 1 264 ? -18.766 1.529 1.395 1.00 97.25 264 THR A CA 1
ATOM 2022 C C . THR A 1 264 ? -17.625 1.279 2.367 1.00 97.25 264 THR A C 1
ATOM 2024 O O . THR A 1 264 ? -16.685 2.074 2.420 1.00 97.25 264 THR A O 1
ATOM 2027 N N . VAL A 1 265 ? -17.674 0.180 3.116 1.00 96.38 265 VAL A N 1
ATOM 2028 C CA . VAL A 1 265 ? -16.576 -0.249 3.988 1.00 96.38 265 VAL A CA 1
ATOM 2029 C C . VAL A 1 265 ? -16.087 -1.615 3.549 1.00 96.38 265 VAL A C 1
ATOM 2031 O O . VAL A 1 265 ? -16.885 -2.542 3.431 1.00 96.38 265 VAL A O 1
ATOM 2034 N N . VAL A 1 266 ? -14.781 -1.744 3.335 1.00 92.50 266 VAL A N 1
ATOM 2035 C CA . VAL A 1 266 ? -14.160 -2.998 2.904 1.00 92.50 266 VAL A CA 1
ATOM 2036 C C . VAL A 1 266 ? -13.020 -3.431 3.820 1.00 92.50 266 VAL A C 1
ATOM 2038 O O . VAL A 1 266 ? -12.323 -2.596 4.407 1.00 92.50 266 VAL A O 1
ATOM 2041 N N . ASN A 1 267 ? -12.802 -4.739 3.902 1.00 86.62 267 ASN A N 1
ATOM 2042 C CA . ASN A 1 267 ? -11.551 -5.305 4.373 1.00 86.62 267 ASN A CA 1
ATOM 2043 C C . ASN A 1 267 ? -10.600 -5.418 3.184 1.00 86.62 267 ASN A C 1
ATOM 2045 O O . ASN A 1 267 ? -10.956 -5.936 2.126 1.00 86.62 267 ASN A O 1
ATOM 2049 N N . LYS A 1 268 ? -9.391 -4.911 3.367 1.00 77.94 268 LYS A N 1
ATOM 2050 C CA . LYS A 1 268 ? -8.309 -4.936 2.401 1.00 77.94 268 LYS A CA 1
ATOM 2051 C C . LYS A 1 268 ? -7.151 -5.691 3.058 1.00 77.94 268 LYS A C 1
ATOM 2053 O O . LYS A 1 268 ? -6.364 -5.063 3.770 1.00 77.94 268 LYS A O 1
ATOM 2058 N N . PRO A 1 269 ? -7.051 -7.016 2.869 1.00 62.94 269 PRO A N 1
ATOM 2059 C CA . PRO A 1 269 ? -5.964 -7.784 3.459 1.00 62.94 269 PRO A CA 1
ATOM 2060 C C . PRO A 1 269 ? -4.605 -7.262 2.968 1.00 62.94 269 PRO A C 1
ATOM 2062 O O . PRO A 1 269 ? -4.465 -6.803 1.831 1.00 62.94 269 PRO A O 1
ATOM 2065 N N . ASP A 1 270 ? -3.591 -7.316 3.836 1.00 53.56 270 ASP A N 1
ATOM 2066 C CA . ASP A 1 270 ? -2.251 -6.779 3.551 1.00 53.56 270 ASP A CA 1
ATOM 2067 C C . ASP A 1 270 ? -1.521 -7.525 2.420 1.00 53.56 270 ASP A C 1
ATOM 2069 O O . ASP A 1 270 ? -0.602 -6.984 1.794 1.00 53.56 270 ASP A O 1
ATOM 2073 N N . MET A 1 271 ? -1.937 -8.759 2.126 1.00 47.38 271 MET A N 1
ATOM 2074 C CA . MET A 1 271 ? -1.311 -9.595 1.111 1.00 47.38 271 MET A CA 1
ATOM 2075 C C . MET A 1 271 ? -1.826 -9.248 -0.292 1.00 47.38 271 MET A C 1
ATOM 2077 O O . MET A 1 271 ? -2.899 -9.671 -0.714 1.00 47.38 271 MET A O 1
ATOM 2081 N N . ILE A 1 272 ? -1.011 -8.512 -1.045 1.00 48.09 272 ILE A N 1
ATOM 2082 C CA . ILE A 1 272 ? -1.176 -8.328 -2.491 1.00 48.09 272 ILE A CA 1
ATOM 2083 C C . ILE A 1 272 ? -0.664 -9.599 -3.168 1.00 48.09 272 ILE A C 1
ATOM 2085 O O . ILE A 1 272 ? 0.532 -9.850 -3.107 1.00 48.09 272 ILE A O 1
ATOM 2089 N N . SER A 1 273 ? -1.525 -10.401 -3.793 1.00 35.88 273 SER A N 1
ATOM 2090 C CA . SER A 1 273 ? -1.146 -11.710 -4.358 1.00 35.88 273 SER A CA 1
ATOM 2091 C C . SER A 1 273 ? -1.007 -11.738 -5.888 1.00 35.88 273 SER A C 1
ATOM 2093 O O . SER A 1 273 ? -0.561 -12.747 -6.430 1.00 35.88 273 SER A O 1
ATOM 2095 N N . ASN A 1 274 ? -1.350 -10.657 -6.604 1.00 45.25 274 ASN A N 1
ATOM 2096 C CA . ASN A 1 274 ? -1.396 -10.647 -8.073 1.00 45.25 274 ASN A CA 1
ATOM 2097 C C . ASN A 1 274 ? -0.525 -9.556 -8.735 1.00 45.25 274 ASN A C 1
ATOM 2099 O O . ASN A 1 274 ? -0.145 -8.558 -8.120 1.00 45.25 274 ASN A O 1
ATOM 2103 N N . THR A 1 275 ? -0.219 -9.751 -10.025 1.00 37.81 275 THR A N 1
ATOM 2104 C CA . THR A 1 275 ? 0.678 -8.886 -10.822 1.00 37.81 275 THR A CA 1
ATOM 2105 C C . THR A 1 275 ? 0.149 -7.461 -10.991 1.00 37.81 275 THR A C 1
ATOM 2107 O O . THR A 1 275 ? 0.931 -6.515 -11.034 1.00 37.81 275 THR A O 1
ATOM 2110 N N . PHE A 1 276 ? -1.174 -7.282 -11.048 1.00 42.03 276 PHE A N 1
ATOM 2111 C CA . PHE A 1 276 ? -1.803 -5.964 -11.199 1.00 42.03 276 PHE A CA 1
ATOM 2112 C C . PHE A 1 276 ? -1.935 -5.195 -9.879 1.00 42.03 276 PHE A C 1
ATOM 2114 O O . PHE A 1 276 ? -2.377 -4.045 -9.875 1.00 42.03 276 PHE A O 1
ATOM 2121 N N . ARG A 1 277 ? -1.519 -5.810 -8.765 1.00 53.78 277 ARG A N 1
ATOM 2122 C CA . ARG A 1 277 ? -1.662 -5.298 -7.400 1.00 53.78 277 ARG A CA 1
ATOM 2123 C C . ARG A 1 277 ? -3.100 -4.904 -7.041 1.00 53.78 277 ARG A C 1
ATOM 2125 O O . ARG A 1 277 ? -3.308 -3.936 -6.306 1.00 53.78 277 ARG A O 1
ATOM 2132 N N . THR A 1 278 ? -4.070 -5.644 -7.571 1.00 52.81 278 THR A N 1
ATOM 2133 C CA . THR A 1 278 ? -5.489 -5.527 -7.225 1.00 52.81 278 THR A CA 1
ATOM 2134 C C . THR A 1 278 ? -5.784 -6.284 -5.936 1.00 52.81 278 THR A C 1
ATOM 2136 O O . THR A 1 278 ? -5.085 -7.241 -5.603 1.00 52.81 278 THR A O 1
ATOM 2139 N N . PHE A 1 279 ? -6.791 -5.836 -5.190 1.00 56.38 279 PHE A N 1
ATOM 2140 C CA . PHE A 1 279 ? -7.177 -6.444 -3.918 1.00 56.38 279 PHE A CA 1
ATOM 2141 C C . PHE A 1 279 ? -8.494 -7.188 -4.098 1.00 56.38 279 PHE A C 1
ATOM 2143 O O . PHE A 1 279 ? -9.465 -6.593 -4.572 1.00 56.38 279 PHE A O 1
ATOM 2150 N N . ASP A 1 280 ? -8.536 -8.444 -3.661 1.00 60.53 280 ASP A N 1
ATOM 2151 C CA . ASP A 1 280 ? -9.801 -9.094 -3.335 1.00 60.53 280 ASP A CA 1
ATOM 2152 C C . ASP A 1 280 ? -10.303 -8.415 -2.058 1.00 60.53 280 ASP A C 1
ATOM 2154 O O . ASP A 1 280 ? -9.731 -8.579 -0.979 1.00 60.53 280 ASP A O 1
ATOM 2158 N N . VAL A 1 281 ? -11.274 -7.515 -2.217 1.00 70.69 281 VAL A N 1
ATOM 2159 C CA . VAL A 1 281 ? -11.825 -6.738 -1.106 1.00 70.69 281 VAL A CA 1
ATOM 2160 C C . VAL A 1 281 ? -13.101 -7.391 -0.604 1.00 70.69 281 VAL A C 1
ATOM 2162 O O . VAL A 1 281 ? -14.042 -7.609 -1.369 1.00 70.69 281 VAL A O 1
ATOM 2165 N N . ASP A 1 282 ? -13.166 -7.640 0.699 1.00 80.69 282 ASP A N 1
ATOM 2166 C CA . ASP A 1 282 ? -14.394 -8.130 1.317 1.00 80.69 282 ASP A CA 1
ATOM 2167 C C . ASP A 1 282 ? -15.263 -6.935 1.699 1.00 80.69 282 ASP A C 1
ATOM 2169 O O . ASP A 1 282 ? -14.831 -6.053 2.446 1.00 80.69 282 ASP A O 1
ATOM 2173 N N . LEU A 1 283 ? -16.500 -6.883 1.203 1.00 90.12 283 LEU A N 1
ATOM 2174 C CA . LEU A 1 283 ? -17.459 -5.867 1.634 1.00 90.12 283 LEU A CA 1
ATOM 2175 C C . LEU A 1 283 ? -17.876 -6.143 3.083 1.00 90.12 283 LEU A C 1
ATOM 2177 O O . LEU A 1 283 ? -18.521 -7.148 3.368 1.00 90.12 283 LEU A O 1
ATOM 2181 N N . LEU A 1 284 ? -17.545 -5.225 3.989 1.00 92.69 284 LEU A N 1
ATOM 2182 C CA . LEU A 1 284 ? -17.907 -5.319 5.404 1.00 92.69 284 LEU A CA 1
ATOM 2183 C C . LEU A 1 284 ? -19.262 -4.672 5.693 1.00 92.69 284 LEU A C 1
ATOM 2185 O O . LEU A 1 284 ? -20.046 -5.210 6.472 1.00 92.69 284 LEU A O 1
ATOM 2189 N N . ALA A 1 285 ? -19.535 -3.514 5.084 1.00 95.88 285 ALA A N 1
ATOM 2190 C CA . ALA A 1 285 ? -20.798 -2.798 5.236 1.00 95.88 285 ALA A CA 1
ATOM 2191 C C . ALA A 1 285 ? -21.038 -1.798 4.096 1.00 95.88 285 ALA A C 1
ATOM 2193 O O . ALA A 1 285 ? -20.096 -1.295 3.479 1.00 95.88 285 ALA A O 1
ATOM 2194 N N . GLY A 1 286 ? -22.306 -1.444 3.887 1.00 95.81 286 GLY A N 1
ATOM 2195 C CA . GLY A 1 286 ? -22.714 -0.423 2.924 1.00 95.81 286 GLY A CA 1
ATOM 2196 C C . GLY A 1 286 ? -22.997 -0.974 1.528 1.00 95.81 286 GLY A C 1
ATOM 2197 O O . GLY A 1 286 ? -23.345 -2.143 1.371 1.00 95.81 286 GLY A O 1
ATOM 2198 N N . GLU A 1 287 ? -22.902 -0.114 0.517 1.00 94.06 287 GLU A N 1
ATOM 2199 C CA . GLU A 1 287 ? -23.183 -0.473 -0.877 1.00 94.06 287 GLU A CA 1
ATOM 2200 C C . GLU A 1 287 ? -21.948 -1.079 -1.574 1.00 94.06 287 GLU A C 1
ATOM 2202 O O . GLU A 1 287 ? -20.832 -0.619 -1.335 1.00 94.06 287 GLU A O 1
ATOM 2207 N N . PRO A 1 288 ? -22.101 -2.070 -2.478 1.00 94.19 288 PRO A N 1
ATOM 2208 C CA . PRO A 1 288 ? -20.999 -2.636 -3.267 1.00 94.19 288 PRO A CA 1
ATOM 2209 C C . PRO A 1 288 ? -20.558 -1.682 -4.398 1.00 94.19 288 PRO A C 1
ATOM 2211 O O . PRO A 1 288 ? -20.538 -2.037 -5.575 1.00 94.19 288 PRO A O 1
ATOM 2214 N N . ASN A 1 289 ? -20.244 -0.435 -4.045 1.00 94.88 289 ASN A N 1
ATOM 2215 C CA . ASN A 1 289 ? -19.772 0.601 -4.953 1.00 94.88 289 ASN A CA 1
ATOM 2216 C C . ASN A 1 289 ? -18.299 0.912 -4.674 1.00 94.88 289 ASN A C 1
ATOM 2218 O O . ASN A 1 289 ? -17.968 1.598 -3.701 1.00 94.88 289 ASN A O 1
ATOM 2222 N N . TYR A 1 290 ? -17.429 0.421 -5.555 1.00 94.00 290 TYR A N 1
ATOM 2223 C CA . TYR A 1 290 ? -15.976 0.522 -5.418 1.00 94.00 290 TYR A CA 1
ATOM 2224 C C . TYR A 1 290 ? -15.343 1.610 -6.296 1.00 94.00 290 TYR A C 1
ATOM 2226 O O . TYR A 1 290 ? -14.130 1.817 -6.234 1.00 94.00 290 TYR A O 1
ATOM 2234 N N . VAL A 1 291 ? -16.141 2.325 -7.098 1.00 96.44 291 VAL A N 1
ATOM 2235 C CA . VAL A 1 291 ? -15.653 3.424 -7.940 1.00 96.44 291 VAL A CA 1
ATOM 2236 C C . VAL A 1 291 ? -15.639 4.711 -7.136 1.00 96.44 291 VAL A C 1
ATOM 2238 O O . VAL A 1 291 ? -16.688 5.292 -6.878 1.00 96.44 291 VAL A O 1
ATOM 2241 N N . VAL A 1 292 ? -14.454 5.170 -6.754 1.00 95.62 292 VAL A N 1
ATOM 2242 C CA . VAL A 1 292 ? -14.264 6.310 -5.854 1.00 95.62 292 VAL A CA 1
ATOM 2243 C C . VAL A 1 292 ? -13.773 7.545 -6.594 1.00 95.62 292 VAL A C 1
ATOM 2245 O O . VAL A 1 292 ? -12.987 7.452 -7.537 1.00 95.62 292 VAL A O 1
ATOM 2248 N N . ASP A 1 293 ? -14.195 8.707 -6.103 1.00 96.31 293 ASP A N 1
ATOM 2249 C CA . ASP A 1 293 ? -13.642 10.013 -6.453 1.00 96.31 293 ASP A CA 1
ATOM 2250 C C . ASP A 1 293 ? -12.809 10.542 -5.282 1.00 96.31 293 ASP A C 1
ATOM 2252 O O . ASP A 1 293 ? -13.279 10.598 -4.145 1.00 96.31 293 ASP A O 1
ATOM 2256 N N . THR A 1 294 ? -11.577 10.965 -5.547 1.00 94.81 294 THR A N 1
ATOM 2257 C CA . THR A 1 294 ? -10.692 11.573 -4.549 1.00 94.81 294 THR A CA 1
ATOM 2258 C C . THR A 1 294 ? -9.953 12.774 -5.125 1.00 94.81 294 THR A C 1
ATOM 2260 O O . THR A 1 294 ? -9.836 12.933 -6.339 1.00 94.81 294 THR A O 1
ATOM 2263 N N . ILE A 1 295 ? -9.464 13.646 -4.247 1.00 93.00 295 ILE A N 1
ATOM 2264 C CA . ILE A 1 295 ? -8.675 14.819 -4.624 1.00 93.00 295 ILE A CA 1
ATOM 2265 C C . ILE A 1 295 ? -7.341 14.754 -3.891 1.00 93.00 295 ILE A C 1
ATOM 2267 O O . ILE A 1 295 ? -7.314 14.607 -2.671 1.00 93.00 295 ILE A O 1
ATOM 2271 N N . GLU A 1 296 ? -6.246 14.893 -4.628 1.00 90.69 296 GLU A N 1
ATOM 2272 C CA . GLU A 1 296 ? -4.896 15.010 -4.083 1.00 90.69 296 GLU A CA 1
ATOM 2273 C C . GLU A 1 296 ? -4.230 16.248 -4.685 1.00 90.69 296 GLU A C 1
ATOM 2275 O O . GLU A 1 296 ? -4.148 16.381 -5.902 1.00 90.69 296 GLU A O 1
ATOM 2280 N N . ASP A 1 297 ? -3.825 17.187 -3.828 1.00 87.38 297 ASP A N 1
ATOM 2281 C CA . ASP A 1 297 ? -3.160 18.444 -4.210 1.00 87.38 297 ASP A CA 1
ATOM 2282 C C . ASP A 1 297 ? -3.888 19.225 -5.334 1.00 87.38 297 ASP A C 1
ATOM 2284 O O . ASP A 1 297 ? -3.307 19.727 -6.295 1.00 87.38 297 ASP A O 1
ATOM 2288 N N . GLY A 1 298 ? -5.224 19.273 -5.246 1.00 91.12 298 GLY A N 1
AT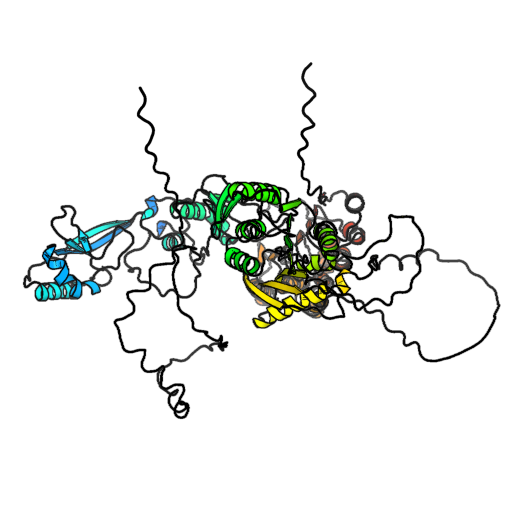OM 2289 C CA . GLY A 1 298 ? -6.091 19.933 -6.230 1.00 91.12 298 GLY A CA 1
ATOM 2290 C C . GLY A 1 298 ? -6.294 19.160 -7.541 1.00 91.12 298 GLY A C 1
ATOM 2291 O O . GLY A 1 298 ? -7.000 19.651 -8.429 1.00 91.12 298 GLY A O 1
ATOM 2292 N N . VAL A 1 299 ? -5.715 17.965 -7.682 1.00 95.62 299 VAL A N 1
ATOM 2293 C CA . VAL A 1 299 ? -5.918 17.033 -8.799 1.00 95.62 299 VAL A CA 1
ATOM 2294 C C . VAL A 1 299 ? -7.013 16.036 -8.450 1.00 95.62 299 VAL A C 1
ATOM 2296 O O . VAL A 1 299 ? -7.011 15.450 -7.372 1.00 95.62 299 VAL A O 1
ATOM 2299 N N . LYS A 1 300 ? -7.973 15.864 -9.359 1.00 97.19 300 LYS A N 1
ATOM 2300 C CA . LYS A 1 300 ? -9.099 14.942 -9.179 1.00 97.19 300 LYS A CA 1
ATOM 2301 C C . LYS A 1 300 ? -8.735 13.572 -9.736 1.00 97.19 300 LYS A C 1
ATOM 2303 O O . LYS A 1 300 ? -8.252 13.489 -10.859 1.00 97.19 300 LYS A O 1
ATOM 2308 N N . TYR A 1 301 ? -9.020 12.516 -8.994 1.00 97.56 301 TYR A N 1
ATOM 2309 C CA . TYR A 1 301 ? -8.826 11.142 -9.436 1.00 97.56 301 TYR A CA 1
ATOM 2310 C C . TYR A 1 301 ? -10.116 10.365 -9.248 1.00 97.56 301 TYR A C 1
ATOM 2312 O O . TYR A 1 301 ? -10.723 10.404 -8.178 1.00 97.56 301 TYR A O 1
ATOM 2320 N N . ARG A 1 302 ? -10.494 9.636 -10.287 1.00 97.81 302 ARG A N 1
ATOM 2321 C CA . ARG A 1 302 ? -11.533 8.623 -10.285 1.00 97.81 302 ARG A CA 1
ATOM 2322 C C . ARG A 1 302 ? -10.903 7.272 -10.583 1.00 97.81 302 ARG A C 1
ATOM 2324 O O . ARG A 1 302 ? -10.017 7.166 -11.434 1.00 97.81 302 ARG A O 1
ATOM 2331 N N . MET A 1 303 ? -11.342 6.249 -9.864 1.00 96.12 303 MET A N 1
ATOM 2332 C CA . MET A 1 303 ? -10.824 4.893 -10.026 1.00 96.12 303 MET A CA 1
ATOM 2333 C C . MET A 1 303 ? -11.771 3.850 -9.448 1.00 96.12 303 MET A C 1
ATOM 2335 O O . MET A 1 303 ? -12.503 4.135 -8.506 1.00 96.12 303 MET A O 1
ATOM 2339 N N . ASP A 1 304 ? -11.696 2.626 -9.959 1.00 93.44 304 ASP A N 1
ATOM 2340 C CA . ASP A 1 304 ? -12.245 1.448 -9.290 1.00 93.44 304 ASP A CA 1
ATOM 2341 C C . ASP A 1 304 ? -11.205 0.899 -8.306 1.00 93.44 304 ASP A C 1
ATOM 2343 O O . ASP A 1 304 ? -10.166 0.378 -8.715 1.00 93.44 304 ASP A O 1
ATOM 2347 N N . PHE A 1 305 ? -11.482 1.027 -7.007 1.00 89.38 305 PHE A N 1
ATOM 2348 C CA . PHE A 1 305 ? -10.563 0.667 -5.924 1.00 89.38 305 PHE A CA 1
ATOM 2349 C C . PHE A 1 305 ? -10.193 -0.825 -5.910 1.00 89.38 305 PHE A C 1
ATOM 2351 O O . PHE A 1 305 ? -9.162 -1.193 -5.349 1.00 89.38 305 PHE A O 1
ATOM 2358 N N . THR A 1 306 ? -11.005 -1.686 -6.532 1.00 84.31 306 THR A N 1
ATOM 2359 C CA . THR A 1 306 ? -10.716 -3.125 -6.641 1.00 84.31 306 THR A CA 1
ATOM 2360 C C . THR A 1 306 ? -9.780 -3.448 -7.794 1.00 84.31 306 THR A C 1
ATOM 2362 O O . THR A 1 306 ? -9.111 -4.473 -7.763 1.00 84.31 306 THR A O 1
ATOM 2365 N N . LYS A 1 307 ? -9.693 -2.577 -8.805 1.00 86.81 307 LYS A N 1
ATOM 2366 C CA . LYS A 1 307 ? -9.011 -2.871 -10.073 1.00 86.81 307 LYS A CA 1
ATOM 2367 C C . LYS A 1 307 ? -7.676 -2.173 -10.252 1.00 86.81 307 LYS A C 1
ATOM 2369 O O . LYS A 1 307 ? -6.954 -2.505 -11.188 1.00 86.81 307 LYS A O 1
ATOM 2374 N N . VAL A 1 308 ? -7.332 -1.217 -9.393 1.00 89.56 308 VAL A N 1
ATOM 2375 C CA . VAL A 1 308 ? -6.063 -0.482 -9.476 1.00 89.56 308 VAL A CA 1
ATOM 2376 C C . VAL A 1 308 ? -5.419 -0.320 -8.107 1.00 89.56 308 VAL A C 1
ATOM 2378 O O . VAL A 1 308 ? -6.088 -0.294 -7.076 1.00 89.56 308 VAL A O 1
ATOM 2381 N N . PHE A 1 309 ? -4.099 -0.151 -8.096 1.00 87.19 309 PHE A N 1
ATOM 2382 C CA . PHE A 1 309 ? -3.376 0.182 -6.878 1.00 87.19 309 PHE A CA 1
ATOM 2383 C C . PHE A 1 309 ? -3.466 1.685 -6.583 1.00 87.19 309 PHE A C 1
ATOM 2385 O O . PHE A 1 309 ? -3.091 2.514 -7.412 1.00 87.19 309 PHE A O 1
ATOM 2392 N N . TRP A 1 310 ? -3.878 2.035 -5.363 1.00 89.06 310 TRP A N 1
ATOM 2393 C CA . TRP A 1 310 ? -3.856 3.408 -4.862 1.00 89.06 310 TRP A CA 1
ATOM 2394 C C . TRP A 1 310 ? -3.393 3.478 -3.409 1.00 89.06 310 TRP A C 1
ATOM 2396 O O . TRP A 1 310 ? -3.735 2.627 -2.580 1.00 89.06 310 TRP A O 1
ATOM 2406 N N . ASN A 1 311 ? -2.628 4.524 -3.090 1.00 86.25 311 ASN A N 1
ATOM 2407 C CA . ASN A 1 311 ? -2.191 4.822 -1.733 1.00 86.25 311 ASN A CA 1
ATOM 2408 C C . ASN A 1 311 ? -2.129 6.337 -1.505 1.00 86.25 311 ASN A C 1
ATOM 2410 O O . ASN A 1 311 ? -1.174 6.995 -1.912 1.00 86.25 311 ASN A O 1
ATOM 2414 N N . SER A 1 312 ? -3.109 6.866 -0.773 1.00 84.56 312 SER A N 1
ATOM 2415 C CA . SER A 1 312 ? -3.209 8.293 -0.441 1.00 84.56 312 SER A CA 1
ATOM 2416 C C . SER A 1 312 ? -2.059 8.823 0.430 1.00 84.56 312 SER A C 1
ATOM 2418 O O . SER A 1 312 ? -1.897 10.034 0.559 1.00 84.56 312 SER A O 1
ATOM 2420 N N . ARG A 1 313 ? -1.229 7.947 1.019 1.00 84.31 313 ARG A N 1
ATOM 2421 C CA . ARG A 1 313 ? -0.073 8.341 1.848 1.00 84.31 313 ARG A CA 1
ATOM 2422 C C . ARG A 1 313 ? 1.149 8.769 1.028 1.00 84.31 313 ARG A C 1
ATOM 2424 O O . ARG A 1 313 ? 2.138 9.189 1.618 1.00 84.31 313 ARG A O 1
ATOM 2431 N N . LEU A 1 314 ? 1.111 8.642 -0.301 1.00 90.44 314 LEU A N 1
ATOM 2432 C CA . LEU A 1 314 ? 2.223 9.006 -1.188 1.00 90.44 314 LEU A CA 1
ATOM 2433 C C . LEU A 1 314 ? 2.124 10.434 -1.751 1.00 90.44 314 LEU A C 1
ATOM 2435 O O . LEU A 1 314 ? 3.012 10.853 -2.484 1.00 90.44 314 LEU A O 1
ATOM 2439 N N . SER A 1 315 ? 1.115 11.217 -1.368 1.00 90.88 315 SER A N 1
ATOM 2440 C CA . SER A 1 315 ? 0.886 12.563 -1.914 1.00 90.88 315 SER A CA 1
ATOM 2441 C C . SER A 1 315 ? 2.079 13.514 -1.777 1.00 90.88 315 SER A C 1
ATOM 2443 O O . SER A 1 315 ? 2.477 14.179 -2.734 1.00 90.88 315 SER A O 1
ATOM 2445 N N . HIS A 1 316 ? 2.718 13.543 -0.605 1.00 92.38 316 HIS A N 1
ATOM 2446 C CA . HIS A 1 316 ? 3.919 14.351 -0.385 1.00 92.38 316 HIS A CA 1
ATOM 2447 C C . HIS A 1 316 ? 5.096 13.907 -1.258 1.00 92.38 316 HIS A C 1
ATOM 2449 O O . HIS A 1 316 ? 5.889 14.748 -1.688 1.00 92.38 316 HIS A O 1
ATOM 2455 N N . GLU A 1 317 ? 5.188 12.607 -1.535 1.00 95.44 317 GLU A N 1
ATOM 2456 C CA . GLU A 1 317 ? 6.223 12.024 -2.380 1.00 95.44 317 GLU A CA 1
ATOM 2457 C C . GLU A 1 317 ? 5.991 12.364 -3.856 1.00 95.44 317 GLU A C 1
ATOM 2459 O O . GLU A 1 317 ? 6.922 12.799 -4.536 1.00 95.44 317 GLU A O 1
ATOM 2464 N N . HIS A 1 318 ? 4.740 12.299 -4.322 1.00 95.50 318 HIS A N 1
ATOM 2465 C CA . HIS A 1 318 ? 4.361 12.791 -5.646 1.00 95.50 318 HIS A CA 1
ATOM 2466 C C . HIS A 1 318 ? 4.755 14.268 -5.794 1.00 95.50 318 HIS A C 1
ATOM 2468 O O . HIS A 1 318 ? 5.541 14.628 -6.671 1.00 95.50 318 HIS A O 1
ATOM 2474 N N . ALA A 1 319 ? 4.327 15.124 -4.861 1.00 94.19 319 ALA A N 1
ATOM 2475 C CA . ALA A 1 319 ? 4.652 16.548 -4.883 1.00 94.19 319 ALA A CA 1
ATOM 2476 C C . ALA A 1 319 ? 6.165 16.833 -4.820 1.00 94.19 319 ALA A C 1
ATOM 2478 O O . ALA A 1 319 ? 6.617 17.876 -5.299 1.00 94.19 319 ALA A O 1
ATOM 2479 N N . ARG A 1 320 ? 6.966 15.956 -4.198 1.00 96.44 320 ARG A N 1
ATOM 2480 C CA . ARG A 1 320 ? 8.429 16.085 -4.114 1.00 96.44 320 ARG A CA 1
ATOM 2481 C C . ARG A 1 320 ? 9.084 15.880 -5.477 1.00 96.44 320 ARG A C 1
ATOM 2483 O O . ARG A 1 320 ? 9.839 16.754 -5.891 1.00 96.44 320 ARG A O 1
ATOM 2490 N N . VAL A 1 321 ? 8.760 14.795 -6.181 1.00 96.50 321 VAL A N 1
ATOM 2491 C CA . VAL A 1 321 ? 9.303 14.520 -7.525 1.00 96.50 321 VAL A CA 1
ATOM 2492 C C . VAL A 1 321 ? 8.845 15.589 -8.518 1.00 96.50 321 VAL A C 1
ATOM 2494 O O . VAL A 1 321 ? 9.666 16.171 -9.218 1.00 96.50 321 VAL A O 1
ATOM 2497 N N . ILE A 1 322 ? 7.562 15.969 -8.491 1.00 96.06 322 ILE A N 1
ATOM 2498 C CA . ILE A 1 322 ? 7.004 17.020 -9.364 1.00 96.06 322 ILE A CA 1
ATOM 2499 C C . ILE A 1 322 ? 7.632 18.406 -9.123 1.00 96.06 322 ILE A C 1
ATOM 2501 O O . ILE A 1 322 ? 7.573 19.288 -9.979 1.00 96.06 322 ILE A O 1
ATOM 2505 N N . ARG A 1 323 ? 8.246 18.653 -7.960 1.00 95.12 323 ARG A N 1
ATOM 2506 C CA . ARG A 1 323 ? 9.005 19.890 -7.697 1.00 95.12 323 ARG A CA 1
ATOM 2507 C C . ARG A 1 323 ? 10.391 19.920 -8.329 1.00 95.12 323 ARG A C 1
ATOM 2509 O O . ARG A 1 323 ? 10.919 21.016 -8.461 1.00 95.12 323 ARG A O 1
ATOM 2516 N N . GLN A 1 324 ? 10.938 18.774 -8.715 1.00 95.06 324 GLN A N 1
ATOM 2517 C CA . GLN A 1 324 ? 12.247 18.683 -9.360 1.00 95.06 324 GLN A CA 1
ATOM 2518 C C . GLN A 1 324 ? 12.172 18.790 -10.888 1.00 95.06 324 GLN A C 1
ATOM 2520 O O . GLN A 1 324 ? 13.199 18.987 -11.524 1.00 95.06 324 GLN A O 1
ATOM 2525 N N . LEU A 1 325 ? 10.977 18.654 -11.471 1.00 95.38 325 LEU A N 1
ATOM 2526 C CA . LEU A 1 325 ? 10.776 18.742 -12.915 1.00 95.38 325 LEU A CA 1
ATOM 2527 C C . LEU A 1 325 ? 10.828 20.196 -13.396 1.00 95.38 325 LEU A C 1
ATOM 2529 O O . LEU A 1 325 ? 10.327 21.108 -12.728 1.00 95.38 325 LEU A O 1
ATOM 2533 N N . SER A 1 326 ? 11.364 20.392 -14.596 1.00 92.88 326 SER A N 1
ATOM 2534 C CA . SER A 1 326 ? 11.416 21.684 -15.276 1.00 92.88 326 SER A CA 1
ATOM 2535 C C . SER A 1 326 ? 10.587 21.689 -16.565 1.00 92.88 326 SER A C 1
ATOM 2537 O O . SER A 1 326 ? 10.263 20.628 -17.092 1.00 92.88 326 SER A O 1
ATOM 2539 N N . PRO A 1 327 ? 10.240 22.863 -17.124 1.00 90.75 327 PRO A N 1
ATOM 2540 C CA . PRO A 1 327 ? 9.489 22.951 -18.378 1.00 90.75 327 PRO A CA 1
ATOM 2541 C C . PRO A 1 327 ? 10.141 22.275 -19.594 1.00 90.75 327 PRO A C 1
ATOM 2543 O O . PRO A 1 327 ? 9.439 21.987 -20.553 1.00 90.75 327 PRO A O 1
ATOM 2546 N N . THR A 1 328 ? 11.451 22.028 -19.584 1.00 91.25 328 THR A N 1
ATOM 2547 C CA . THR A 1 328 ? 12.179 21.376 -20.689 1.00 91.25 328 THR A CA 1
ATOM 2548 C C . THR A 1 328 ? 12.546 19.926 -20.377 1.00 91.25 328 THR A C 1
ATOM 2550 O O . THR A 1 328 ? 13.267 19.295 -21.144 1.00 91.25 328 THR A O 1
ATOM 2553 N N . SER A 1 329 ? 12.072 19.382 -19.254 1.00 94.19 329 SER A N 1
ATOM 2554 C CA . SER A 1 329 ? 12.327 17.994 -18.875 1.00 94.19 329 SER A CA 1
ATOM 2555 C C . SER A 1 329 ? 11.603 17.006 -19.799 1.00 94.19 329 SER A C 1
ATOM 2557 O O . SER A 1 329 ? 10.474 17.249 -20.228 1.00 94.19 329 SER A O 1
ATOM 2559 N N . LEU A 1 330 ? 12.219 15.849 -20.043 1.00 96.50 330 LEU A N 1
ATOM 2560 C CA . LEU A 1 330 ? 11.524 14.664 -20.553 1.00 96.50 330 LEU A CA 1
ATOM 2561 C C . LEU A 1 330 ? 11.056 13.834 -19.357 1.00 96.50 330 LEU A C 1
ATOM 2563 O O . LEU A 1 330 ? 11.851 13.573 -18.455 1.00 96.50 330 LEU A O 1
ATOM 2567 N N . VAL A 1 331 ? 9.793 13.413 -19.327 1.00 97.94 331 VAL A N 1
ATOM 2568 C CA . VAL A 1 331 ? 9.232 12.669 -18.186 1.00 97.94 331 VAL A CA 1
ATOM 2569 C C . VAL A 1 331 ? 8.703 11.320 -18.651 1.00 97.94 331 VAL A C 1
ATOM 2571 O O . VAL A 1 331 ? 7.843 11.254 -19.523 1.00 97.94 331 VAL A O 1
ATOM 2574 N N . PHE A 1 332 ? 9.188 10.244 -18.041 1.00 98.56 332 PHE A N 1
ATOM 2575 C CA . PHE A 1 332 ? 8.804 8.867 -18.330 1.00 98.56 332 PHE A CA 1
ATOM 2576 C C . PHE A 1 332 ? 8.337 8.200 -17.037 1.00 98.56 332 PHE A C 1
ATOM 2578 O O . PHE A 1 332 ? 9.147 7.918 -16.161 1.00 98.56 332 PHE A O 1
ATOM 2585 N N . ASP A 1 333 ? 7.046 7.930 -16.892 1.00 98.62 333 ASP A N 1
ATOM 2586 C CA . ASP A 1 333 ? 6.514 7.165 -15.762 1.00 98.62 333 ASP A CA 1
ATOM 2587 C C . ASP A 1 333 ? 6.281 5.716 -16.195 1.00 98.62 333 ASP A C 1
ATOM 2589 O O . ASP A 1 333 ? 5.346 5.428 -16.940 1.00 98.62 333 ASP A O 1
ATOM 2593 N N . ALA A 1 334 ? 7.166 4.807 -15.779 1.00 98.06 334 ALA A N 1
ATOM 2594 C CA . ALA A 1 334 ? 7.149 3.409 -16.204 1.00 98.06 334 ALA A CA 1
ATOM 2595 C C . ALA A 1 334 ? 6.084 2.565 -15.480 1.00 98.06 334 ALA A C 1
ATOM 2597 O O . ALA A 1 334 ? 5.780 1.456 -15.928 1.00 98.06 334 ALA A O 1
ATOM 2598 N N . CYS A 1 335 ? 5.558 3.061 -14.354 1.00 95.88 335 CYS A N 1
ATOM 2599 C CA . CYS A 1 335 ? 4.560 2.398 -13.509 1.00 95.88 335 CYS A CA 1
ATOM 2600 C C . CYS A 1 335 ? 3.516 3.423 -13.038 1.00 95.88 335 CYS A C 1
ATOM 2602 O O . CYS A 1 335 ? 3.347 3.661 -11.838 1.00 95.88 335 CYS A O 1
ATOM 2604 N N . ALA A 1 336 ? 2.861 4.056 -14.008 1.00 97.00 336 ALA A N 1
ATOM 2605 C CA . ALA A 1 336 ? 2.084 5.270 -13.828 1.00 97.00 336 ALA A CA 1
ATOM 2606 C C . ALA A 1 336 ? 0.780 5.083 -13.051 1.00 97.00 336 ALA A C 1
ATOM 2608 O O . ALA A 1 336 ? 0.207 6.070 -12.586 1.00 97.00 336 ALA A O 1
ATOM 2609 N N . GLY A 1 337 ? 0.272 3.857 -12.907 1.00 96.62 337 GLY A N 1
ATOM 2610 C CA . GLY A 1 337 ? -1.037 3.609 -12.316 1.00 96.62 337 GLY A CA 1
ATOM 2611 C C . GLY A 1 337 ? -2.104 4.495 -12.963 1.00 96.62 337 GLY A C 1
ATOM 2612 O O . GLY A 1 337 ? -2.218 4.571 -14.184 1.00 96.62 337 GLY A O 1
ATOM 2613 N N . ILE A 1 338 ? -2.852 5.222 -12.133 1.00 97.06 338 ILE A N 1
ATOM 2614 C CA . ILE A 1 338 ? -3.892 6.158 -12.588 1.00 97.06 338 ILE A CA 1
ATOM 2615 C C . ILE A 1 338 ? -3.400 7.600 -12.816 1.00 97.06 338 ILE A C 1
ATOM 2617 O O . ILE A 1 338 ? -4.219 8.506 -12.982 1.00 97.06 338 ILE A O 1
ATOM 2621 N N . GLY A 1 339 ? -2.082 7.825 -12.796 1.00 97.06 339 GLY A N 1
ATOM 2622 C CA . GLY A 1 339 ? -1.441 9.106 -13.109 1.00 97.06 339 GLY A CA 1
ATOM 2623 C C . GLY A 1 339 ? -1.067 10.051 -11.965 1.00 97.06 339 GLY A C 1
ATOM 2624 O O . GLY A 1 339 ? -1.109 11.260 -12.211 1.00 97.06 339 GLY A O 1
ATOM 2625 N N . PRO A 1 340 ? -0.690 9.597 -10.752 1.00 96.94 340 PRO A N 1
ATOM 2626 C CA . PRO A 1 340 ? -0.374 10.503 -9.652 1.00 96.94 340 PRO A CA 1
ATOM 2627 C C . PRO A 1 340 ? 0.901 11.340 -9.857 1.00 96.94 340 PRO A C 1
ATOM 2629 O O . PRO A 1 340 ? 1.053 12.357 -9.191 1.00 96.94 340 PRO A O 1
ATOM 2632 N N . PHE A 1 341 ? 1.798 10.971 -10.781 1.00 97.00 341 PHE A N 1
ATOM 2633 C CA . PHE A 1 341 ? 2.893 11.845 -11.233 1.00 97.00 341 PHE A CA 1
ATOM 2634 C C . PHE A 1 341 ? 2.547 12.552 -12.550 1.00 97.00 341 PHE A C 1
ATOM 2636 O O . PHE A 1 341 ? 2.726 13.761 -12.681 1.00 97.00 341 PHE A O 1
ATOM 2643 N N . VAL A 1 342 ? 1.993 11.811 -13.512 1.00 96.38 342 VAL A N 1
ATOM 2644 C CA . VAL A 1 342 ? 1.690 12.283 -14.875 1.00 96.38 342 VAL A CA 1
ATOM 2645 C C . VAL A 1 342 ? 0.778 13.513 -14.879 1.00 96.38 342 VAL A C 1
ATOM 2647 O O . VAL A 1 342 ? 1.097 14.533 -15.492 1.00 96.38 342 VAL A O 1
ATOM 2650 N N . ILE A 1 343 ? -0.356 13.442 -14.178 1.00 96.50 343 ILE A N 1
ATOM 2651 C CA . ILE A 1 343 ? -1.375 14.497 -14.195 1.00 96.50 343 ILE A CA 1
ATOM 2652 C C . ILE A 1 343 ? -0.878 15.784 -13.516 1.00 96.50 343 ILE A C 1
ATOM 2654 O O . ILE A 1 343 ? -0.996 16.852 -14.129 1.00 96.50 343 ILE A O 1
ATOM 2658 N N . PRO A 1 344 ? -0.302 15.755 -12.296 1.00 95.31 344 PRO A N 1
ATOM 2659 C CA . PRO A 1 344 ? 0.247 16.968 -11.699 1.00 95.31 344 PRO A CA 1
ATOM 2660 C C . PRO A 1 344 ? 1.456 17.520 -12.465 1.00 95.31 344 PRO A C 1
ATOM 2662 O O . PRO A 1 344 ? 1.561 18.744 -12.558 1.00 95.31 344 PRO A O 1
ATOM 2665 N N . ALA A 1 345 ? 2.316 16.681 -13.065 1.00 94.75 345 ALA A N 1
ATOM 2666 C CA . ALA A 1 345 ? 3.399 17.148 -13.942 1.00 94.75 345 ALA A CA 1
ATOM 2667 C C . ALA A 1 345 ? 2.843 17.995 -15.095 1.00 94.75 345 ALA A C 1
ATOM 2669 O O . ALA A 1 345 ? 3.221 19.158 -15.253 1.00 94.75 345 ALA A O 1
ATOM 2670 N N . ALA A 1 346 ? 1.878 17.441 -15.834 1.00 93.75 346 ALA A N 1
ATOM 2671 C CA . ALA A 1 346 ? 1.247 18.099 -16.974 1.00 93.75 346 ALA A CA 1
ATOM 2672 C C . ALA A 1 346 ? 0.518 19.396 -16.585 1.00 93.75 346 ALA A C 1
ATOM 2674 O O . ALA A 1 346 ? 0.589 20.401 -17.293 1.00 93.75 346 ALA A O 1
ATOM 2675 N N . ARG A 1 347 ? -0.172 19.407 -15.435 1.00 91.62 347 ARG A N 1
ATOM 2676 C CA . ARG A 1 347 ? -0.881 20.604 -14.954 1.00 91.62 347 ARG A CA 1
ATOM 2677 C C . ARG A 1 347 ? 0.065 21.719 -14.533 1.00 91.62 347 ARG A C 1
ATOM 2679 O O . ARG A 1 347 ? -0.211 22.885 -14.818 1.00 91.62 347 ARG A O 1
ATOM 2686 N N . LYS A 1 348 ? 1.134 21.372 -13.817 1.00 89.44 348 LYS A N 1
ATOM 2687 C CA . LYS A 1 348 ? 2.072 22.340 -13.246 1.00 89.44 348 LYS A CA 1
ATOM 2688 C C . LYS A 1 348 ? 3.020 22.905 -14.301 1.00 89.44 348 LYS A C 1
ATOM 2690 O O . LYS A 1 348 ? 3.323 24.094 -14.268 1.00 89.44 348 LYS A O 1
ATOM 2695 N N . HIS A 1 349 ? 3.443 22.080 -15.252 1.00 86.12 349 HIS A N 1
ATOM 2696 C CA . HIS A 1 349 ? 4.409 22.448 -16.278 1.00 86.12 349 HIS A CA 1
ATOM 2697 C C . HIS A 1 349 ? 3.811 22.230 -17.669 1.00 86.12 349 HIS A C 1
ATOM 2699 O O . HIS A 1 349 ? 4.205 21.330 -18.399 1.00 86.12 349 HIS A O 1
ATOM 2705 N N . LYS A 1 350 ? 2.872 23.098 -18.064 1.00 80.19 350 LYS A N 1
ATOM 2706 C CA . LYS A 1 350 ? 2.190 23.021 -19.374 1.00 80.19 350 LYS A CA 1
ATOM 2707 C C . LYS A 1 350 ? 3.128 23.086 -20.586 1.00 80.19 350 LYS A C 1
ATOM 2709 O O . LYS A 1 350 ? 2.719 22.731 -21.682 1.00 80.19 350 LYS A O 1
ATOM 2714 N N . ALA A 1 351 ? 4.344 23.593 -20.391 1.00 79.12 351 ALA A N 1
ATOM 2715 C CA . ALA A 1 351 ? 5.373 23.694 -21.419 1.00 79.12 351 ALA A CA 1
ATOM 2716 C C . ALA A 1 351 ? 6.269 22.443 -21.519 1.00 79.12 351 ALA A C 1
ATOM 2718 O O . ALA A 1 351 ? 7.117 22.411 -22.406 1.00 79.12 351 ALA A O 1
ATOM 2719 N N . LEU A 1 352 ? 6.075 21.432 -20.651 1.00 81.62 352 LEU A N 1
ATOM 2720 C CA . LEU A 1 352 ? 6.737 20.131 -20.780 1.00 81.62 352 LEU A CA 1
ATOM 2721 C C . LEU A 1 352 ? 6.505 19.574 -22.180 1.00 81.62 352 LEU A C 1
ATOM 2723 O O . LEU A 1 352 ? 5.365 19.394 -22.606 1.00 81.62 352 LEU A O 1
ATOM 2727 N N . GLN A 1 353 ? 7.602 19.301 -22.879 1.00 72.56 353 GLN A N 1
ATOM 2728 C CA . GLN A 1 353 ? 7.549 18.863 -24.269 1.00 72.56 353 GLN A CA 1
ATOM 2729 C C . GLN A 1 353 ? 7.085 17.412 -24.400 1.00 72.56 353 GLN A C 1
ATOM 2731 O O . GLN A 1 353 ? 6.379 17.078 -25.351 1.00 72.56 353 GLN A O 1
ATOM 2736 N N . VAL A 1 354 ? 7.486 16.549 -23.458 1.00 91.12 354 VAL A N 1
ATOM 2737 C CA . VAL A 1 354 ? 7.241 15.107 -23.538 1.00 91.12 354 VAL A CA 1
ATOM 2738 C C . VAL A 1 354 ? 6.932 14.519 -22.167 1.00 91.12 354 VAL A C 1
ATOM 2740 O O . VAL A 1 354 ? 7.766 14.550 -21.259 1.00 91.12 354 VAL A O 1
ATOM 2743 N N . ILE A 1 355 ? 5.751 13.908 -22.052 1.00 96.94 355 ILE A N 1
ATOM 2744 C CA . ILE A 1 355 ? 5.388 13.042 -20.929 1.00 96.94 355 ILE A CA 1
ATOM 2745 C C . ILE A 1 355 ? 4.943 11.690 -21.480 1.00 96.94 355 ILE A C 1
ATOM 2747 O O . ILE A 1 355 ? 3.916 11.588 -22.149 1.00 96.94 355 ILE A O 1
ATOM 2751 N N . TYR A 1 356 ? 5.696 10.634 -21.201 1.00 98.19 356 TYR A N 1
ATOM 2752 C CA . TYR A 1 356 ? 5.289 9.264 -21.495 1.00 98.19 356 TYR A CA 1
ATOM 2753 C C . TYR A 1 356 ? 4.880 8.577 -20.203 1.00 98.19 356 TYR A C 1
ATOM 2755 O O . TYR A 1 356 ? 5.554 8.668 -19.181 1.00 98.19 356 TYR A O 1
ATOM 2763 N N . SER A 1 357 ? 3.765 7.872 -20.261 1.00 97.81 357 SER A N 1
ATOM 2764 C CA . SER A 1 357 ? 3.177 7.172 -19.130 1.00 97.81 357 SER A CA 1
ATOM 2765 C C . SER A 1 357 ? 2.891 5.740 -19.530 1.00 97.81 357 SER A C 1
ATOM 2767 O O . SER A 1 357 ? 2.357 5.490 -20.606 1.00 97.81 357 SER A O 1
ATOM 2769 N N . ASN A 1 358 ? 3.269 4.798 -18.684 1.00 98.31 358 ASN A N 1
ATOM 2770 C CA . ASN A 1 358 ? 3.112 3.378 -18.919 1.00 98.31 358 ASN A CA 1
ATOM 2771 C C . ASN A 1 358 ? 2.613 2.712 -17.648 1.00 98.31 358 ASN A C 1
ATOM 2773 O O . ASN A 1 358 ? 3.107 2.998 -16.563 1.00 98.31 358 ASN A O 1
ATOM 2777 N N . ASP A 1 359 ? 1.684 1.780 -17.780 1.00 96.94 359 ASP A N 1
ATOM 2778 C CA . ASP A 1 359 ? 1.375 0.854 -16.700 1.00 96.94 359 ASP A CA 1
ATOM 2779 C C . ASP A 1 359 ? 1.084 -0.525 -17.276 1.00 96.94 359 ASP A C 1
ATOM 2781 O O . ASP A 1 359 ? 0.586 -0.647 -18.393 1.00 96.94 359 ASP A O 1
ATOM 2785 N N . LEU A 1 360 ? 1.390 -1.568 -16.512 1.00 90.81 360 LEU A N 1
ATOM 2786 C CA . LEU A 1 360 ? 1.129 -2.945 -16.908 1.00 90.81 360 LEU A CA 1
ATOM 2787 C C . LEU A 1 360 ? -0.369 -3.269 -16.876 1.00 90.81 360 LEU A C 1
ATOM 2789 O O . LEU A 1 360 ? -0.859 -4.066 -17.667 1.00 90.81 360 LEU A O 1
ATOM 2793 N N . ASN A 1 361 ? -1.110 -2.668 -15.950 1.00 84.88 361 ASN A N 1
ATOM 2794 C CA . ASN A 1 361 ? -2.517 -2.961 -15.750 1.00 84.88 361 ASN A CA 1
ATOM 2795 C C . ASN A 1 361 ? -3.381 -2.141 -16.732 1.00 84.88 361 ASN A C 1
ATOM 2797 O O . ASN A 1 361 ? -3.398 -0.908 -16.643 1.00 84.88 361 ASN A O 1
ATOM 2801 N N . PRO A 1 362 ? -4.149 -2.781 -17.634 1.00 90.38 362 PRO A N 1
ATOM 2802 C CA . PRO A 1 362 ? -5.006 -2.059 -18.575 1.00 90.38 362 PRO A CA 1
ATOM 2803 C C . PRO A 1 362 ? -6.078 -1.203 -17.875 1.00 90.38 362 PRO A C 1
ATOM 2805 O O . PRO A 1 362 ? -6.435 -0.140 -18.386 1.00 90.38 362 PRO A O 1
ATOM 2808 N N . GLU A 1 363 ? -6.547 -1.590 -16.682 1.00 93.75 363 GLU A N 1
ATOM 2809 C CA . GLU A 1 363 ? -7.497 -0.781 -15.904 1.00 93.75 363 GLU A CA 1
ATOM 2810 C C . GLU A 1 363 ? -6.843 0.492 -15.356 1.00 93.75 363 GLU A C 1
ATOM 2812 O O . GLU A 1 363 ? -7.453 1.560 -15.416 1.00 93.75 363 GLU A O 1
ATOM 2817 N N . SER A 1 364 ? -5.588 0.423 -14.895 1.00 95.62 364 SER A N 1
ATOM 2818 C CA . SER A 1 364 ? -4.811 1.614 -14.512 1.00 95.62 364 SER A CA 1
ATOM 2819 C C . SER A 1 364 ? -4.729 2.596 -15.675 1.00 95.62 364 SER A C 1
ATOM 2821 O O . SER A 1 364 ? -5.028 3.779 -15.518 1.00 95.62 364 SER A O 1
ATOM 2823 N N . VAL A 1 365 ? -4.410 2.087 -16.867 1.00 96.38 365 VAL A N 1
ATOM 2824 C CA . VAL A 1 365 ? -4.285 2.894 -18.082 1.00 96.38 365 VAL A CA 1
ATOM 2825 C C . VAL A 1 365 ? -5.625 3.503 -18.509 1.00 96.38 365 VAL A C 1
ATOM 2827 O O . VAL A 1 365 ? -5.691 4.684 -18.863 1.00 96.38 365 VAL A O 1
ATOM 2830 N N . ARG A 1 366 ? -6.715 2.731 -18.438 1.00 97.62 366 ARG A N 1
ATOM 2831 C CA . ARG A 1 366 ? -8.080 3.224 -18.667 1.00 97.62 366 ARG A CA 1
ATOM 2832 C C . ARG A 1 366 ? -8.410 4.383 -17.719 1.00 97.62 366 ARG A C 1
ATOM 2834 O O . ARG A 1 366 ? -8.871 5.428 -18.181 1.00 97.62 366 ARG A O 1
ATOM 2841 N N . TRP A 1 367 ? -8.157 4.222 -16.419 1.00 98.12 367 TRP A N 1
ATOM 2842 C CA . TRP A 1 367 ? -8.422 5.255 -15.414 1.00 98.12 367 TRP A CA 1
ATOM 2843 C C . TRP A 1 367 ? -7.496 6.465 -15.540 1.00 98.12 367 TRP A C 1
ATOM 2845 O O . TRP A 1 367 ? -7.960 7.585 -15.359 1.00 98.12 367 TRP A O 1
ATOM 2855 N N . LEU A 1 368 ? -6.229 6.288 -15.922 1.00 97.62 368 LEU A N 1
ATOM 2856 C CA . LEU A 1 368 ? -5.317 7.390 -16.239 1.00 97.62 368 LEU A CA 1
ATOM 2857 C C . LEU A 1 368 ? -5.889 8.282 -17.350 1.00 97.62 368 LEU A C 1
ATOM 2859 O O . LEU A 1 368 ? -5.969 9.497 -17.172 1.00 97.62 368 LEU A O 1
ATOM 2863 N N . LYS A 1 369 ? -6.352 7.694 -18.462 1.00 97.06 369 LYS A N 1
ATOM 2864 C CA . LYS A 1 369 ? -6.966 8.456 -19.565 1.00 97.06 369 LYS A CA 1
ATOM 2865 C C . LYS A 1 369 ? -8.229 9.195 -19.121 1.00 97.06 369 LYS A C 1
ATOM 2867 O O . LYS A 1 369 ? -8.430 10.350 -19.491 1.00 97.06 369 LYS A O 1
ATOM 2872 N N . GLU A 1 370 ? -9.068 8.559 -18.308 1.00 97.19 370 GLU A N 1
ATOM 2873 C CA . GLU A 1 370 ? -10.251 9.210 -17.736 1.00 97.19 370 GLU A CA 1
ATOM 2874 C C . GLU A 1 370 ? -9.860 10.371 -16.807 1.00 97.19 370 GLU A C 1
ATOM 2876 O O . GLU A 1 370 ? -10.403 11.470 -16.905 1.00 97.19 370 GLU A O 1
ATOM 2881 N N . ASN A 1 371 ? -8.848 10.179 -15.964 1.00 97.94 371 ASN A N 1
ATOM 2882 C CA . ASN A 1 371 ? -8.367 11.204 -15.044 1.00 97.94 371 ASN A CA 1
ATOM 2883 C C . ASN A 1 371 ? -7.704 12.379 -15.771 1.00 97.94 371 ASN A C 1
ATOM 2885 O O . ASN A 1 371 ? -7.869 13.523 -15.345 1.00 97.94 371 ASN A O 1
ATOM 2889 N N . MET A 1 372 ? -7.028 12.148 -16.899 1.00 96.25 372 MET A N 1
ATOM 2890 C CA . MET A 1 372 ? -6.559 13.226 -17.776 1.00 96.25 372 MET A CA 1
ATOM 2891 C C . MET A 1 372 ? -7.731 14.095 -18.255 1.00 96.25 372 MET A C 1
ATOM 2893 O O . MET A 1 372 ? -7.673 15.320 -18.124 1.00 96.25 372 MET A O 1
ATOM 2897 N N . LYS A 1 373 ? -8.832 13.476 -18.709 1.00 95.94 373 LYS A N 1
ATOM 2898 C CA . LYS A 1 373 ? -10.050 14.187 -19.139 1.00 95.94 373 LYS A CA 1
ATOM 2899 C C . LYS A 1 373 ? -10.706 14.955 -17.992 1.00 95.94 373 LYS A C 1
ATOM 2901 O O . LYS A 1 373 ? -11.013 16.134 -18.150 1.00 95.94 373 LYS A O 1
ATOM 2906 N N . ILE A 1 374 ? -10.865 14.328 -16.823 1.00 96.81 374 ILE A N 1
ATOM 2907 C CA . ILE A 1 374 ? -11.446 14.957 -15.620 1.00 96.81 374 ILE A CA 1
ATOM 2908 C C . ILE A 1 374 ? -10.660 16.212 -15.207 1.00 96.81 374 ILE A C 1
ATOM 2910 O O . ILE A 1 374 ? -11.242 17.175 -14.702 1.00 96.81 374 ILE A O 1
ATOM 2914 N N . ASN A 1 375 ? -9.344 16.219 -15.431 1.00 96.00 375 ASN A N 1
ATOM 2915 C CA . ASN A 1 375 ? -8.471 17.349 -15.120 1.00 96.00 375 ASN A CA 1
ATOM 2916 C C . ASN A 1 375 ? -8.249 18.313 -16.298 1.00 96.00 375 ASN A C 1
ATOM 2918 O O . ASN A 1 375 ? -7.434 19.227 -16.173 1.00 96.00 375 ASN A O 1
ATOM 2922 N N . GLY A 1 376 ? -8.968 18.146 -17.413 1.00 93.50 376 GLY A N 1
ATOM 2923 C CA . GLY A 1 376 ? -8.896 19.044 -18.567 1.00 93.50 376 GLY A CA 1
ATOM 2924 C C . GLY A 1 376 ? -7.546 19.033 -19.289 1.00 93.50 376 GLY A C 1
ATOM 2925 O O . GLY A 1 376 ? -7.148 20.056 -19.843 1.00 93.50 376 GLY A O 1
ATOM 2926 N N . LEU A 1 377 ? -6.819 17.913 -19.250 1.00 92.06 377 LEU A N 1
ATOM 2927 C CA . LEU A 1 377 ? -5.562 17.753 -19.977 1.00 92.06 377 LEU A CA 1
ATOM 2928 C C . LEU A 1 377 ? -5.829 17.323 -21.421 1.00 92.06 377 LEU A C 1
ATOM 2930 O O . LEU A 1 377 ? -6.624 16.418 -21.671 1.00 92.06 377 LEU A O 1
ATOM 2934 N N . SER A 1 378 ? -5.141 17.961 -22.370 1.00 80.88 378 SER A N 1
ATOM 2935 C CA . SER A 1 378 ? -5.116 17.513 -23.762 1.00 80.88 378 SER A CA 1
ATOM 2936 C C . SER A 1 378 ? -4.235 16.276 -23.912 1.00 80.88 378 SER A C 1
ATOM 2938 O O . SER A 1 378 ? -3.192 16.185 -23.271 1.00 80.88 378 SER A O 1
ATOM 2940 N N . GLU A 1 379 ? -4.587 15.379 -24.831 1.00 74.69 379 GLU A N 1
ATOM 2941 C CA . GLU A 1 379 ? -3.724 14.241 -25.195 1.00 74.69 379 GLU A CA 1
ATOM 2942 C C . GLU A 1 379 ? -2.452 14.686 -25.951 1.00 74.69 379 GLU A C 1
ATOM 2944 O O . GLU A 1 379 ? -1.473 13.950 -26.030 1.00 74.69 379 GLU A O 1
ATOM 2949 N N . SER A 1 380 ? -2.419 15.924 -26.460 1.00 74.88 380 SER A N 1
ATOM 2950 C CA . SER A 1 380 ? -1.227 16.516 -27.076 1.00 74.88 380 SER A CA 1
ATOM 2951 C C . SER A 1 380 ? -0.077 16.618 -26.067 1.00 74.88 380 SER A C 1
ATOM 2953 O O . SER A 1 380 ? -0.204 17.313 -25.061 1.00 74.88 380 SER A O 1
ATOM 2955 N N . GLY A 1 381 ? 1.048 15.955 -26.352 1.00 79.06 381 GLY A N 1
ATOM 2956 C CA . GLY A 1 381 ? 2.258 15.962 -25.513 1.00 79.06 381 GLY A CA 1
ATOM 2957 C C . GLY A 1 381 ? 2.309 14.882 -24.423 1.00 79.06 381 GLY A C 1
ATOM 2958 O O . GLY A 1 381 ? 3.344 14.736 -23.770 1.00 79.06 381 GLY A O 1
ATOM 2959 N N . ILE A 1 382 ? 1.239 14.090 -24.250 1.00 92.88 382 ILE A N 1
ATOM 2960 C CA . ILE A 1 382 ? 1.180 12.985 -23.282 1.00 92.88 382 ILE A CA 1
ATOM 2961 C C . ILE A 1 382 ? 0.917 11.673 -24.023 1.00 92.88 382 ILE A C 1
ATOM 2963 O O . ILE A 1 382 ? -0.161 11.465 -24.572 1.00 92.88 382 ILE A O 1
ATOM 2967 N N . SER A 1 383 ? 1.891 10.763 -24.022 1.00 95.88 383 SER A N 1
ATOM 2968 C CA . SER A 1 383 ? 1.734 9.426 -24.610 1.00 95.88 383 SER A CA 1
ATOM 2969 C C . SER A 1 383 ? 1.449 8.391 -23.526 1.00 95.88 383 SER A C 1
ATOM 2971 O O . SER A 1 383 ? 2.109 8.372 -22.485 1.00 95.88 383 SER A O 1
ATOM 2973 N N . VAL A 1 384 ? 0.460 7.530 -23.766 1.00 97.06 384 VAL A N 1
ATOM 2974 C CA . VAL A 1 384 ? 0.003 6.522 -22.803 1.00 97.06 384 VAL A CA 1
ATOM 2975 C C . VAL A 1 384 ? 0.195 5.121 -23.380 1.00 97.06 384 VAL A C 1
ATOM 2977 O O . VAL A 1 384 ? -0.406 4.777 -24.397 1.00 97.06 384 VAL A O 1
ATOM 2980 N N . PHE A 1 385 ? 0.992 4.305 -22.699 1.00 97.56 385 PHE A N 1
ATOM 2981 C CA . PHE A 1 385 ? 1.372 2.947 -23.076 1.00 97.56 385 PHE A CA 1
ATOM 2982 C C . PHE A 1 385 ? 0.807 1.925 -22.077 1.00 97.56 385 PHE A C 1
ATOM 2984 O O . PHE A 1 385 ? 0.492 2.256 -20.933 1.00 97.56 385 PHE A O 1
ATOM 2991 N N . ASN A 1 386 ? 0.660 0.676 -22.519 1.00 96.44 386 ASN A N 1
ATOM 2992 C CA . ASN A 1 386 ? 0.302 -0.458 -21.665 1.00 96.44 386 ASN A CA 1
ATOM 2993 C C . ASN A 1 386 ? 1.246 -1.622 -21.967 1.00 96.44 386 ASN A C 1
ATOM 2995 O O . ASN A 1 386 ? 0.956 -2.468 -22.809 1.00 96.44 386 ASN A O 1
ATOM 2999 N N . GLN A 1 387 ? 2.432 -1.582 -21.369 1.00 91.88 387 GLN A N 1
ATOM 3000 C CA . GLN A 1 387 ? 3.527 -2.512 -21.624 1.00 91.88 387 GLN A CA 1
ATOM 3001 C C . GLN A 1 387 ? 4.219 -2.901 -20.318 1.00 91.88 387 GLN A C 1
ATOM 3003 O O . GLN A 1 387 ? 4.093 -2.230 -19.289 1.00 91.88 387 GLN A O 1
ATOM 3008 N N . ASP A 1 388 ? 5.009 -3.973 -20.381 1.00 91.31 388 ASP A N 1
ATOM 3009 C CA . ASP A 1 388 ? 6.009 -4.256 -19.356 1.00 91.31 388 ASP A CA 1
ATOM 3010 C C . ASP A 1 388 ? 6.980 -3.078 -19.191 1.00 91.31 388 ASP A C 1
ATOM 3012 O O . ASP A 1 388 ? 7.421 -2.487 -20.177 1.00 91.31 388 ASP A O 1
ATOM 3016 N N . ALA A 1 389 ? 7.317 -2.731 -17.945 1.00 91.25 389 ALA A N 1
ATOM 3017 C CA . ALA A 1 389 ? 8.143 -1.565 -17.647 1.00 91.25 389 ALA A CA 1
ATOM 3018 C C . ALA A 1 389 ? 9.546 -1.665 -18.271 1.00 91.25 389 ALA A C 1
ATOM 3020 O O . ALA A 1 389 ? 10.058 -0.668 -18.780 1.00 91.25 389 ALA A O 1
ATOM 3021 N N . ALA A 1 390 ? 10.158 -2.855 -18.309 1.00 91.50 390 ALA A N 1
ATOM 3022 C CA . ALA A 1 390 ? 11.458 -3.037 -18.952 1.00 91.50 390 ALA A CA 1
ATOM 3023 C C . ALA A 1 390 ? 11.356 -2.924 -20.482 1.00 91.50 390 ALA A C 1
ATOM 3025 O O . ALA A 1 390 ? 12.257 -2.372 -21.117 1.00 91.50 390 ALA A O 1
ATOM 3026 N N . ALA A 1 391 ? 10.266 -3.416 -21.081 1.00 90.50 391 ALA A N 1
ATOM 3027 C CA . ALA A 1 391 ? 10.001 -3.234 -22.509 1.00 90.50 391 ALA A CA 1
ATOM 3028 C C . ALA A 1 391 ? 9.772 -1.753 -22.859 1.00 90.50 391 ALA A C 1
ATOM 3030 O O . ALA A 1 391 ? 10.367 -1.249 -23.812 1.00 90.50 391 ALA A O 1
ATOM 3031 N N . PHE A 1 392 ? 8.997 -1.040 -22.039 1.00 97.25 392 PHE A N 1
ATOM 3032 C CA . PHE A 1 392 ? 8.763 0.397 -22.167 1.00 97.25 392 PHE A CA 1
ATOM 3033 C C . PHE A 1 392 ? 10.072 1.206 -22.093 1.00 97.25 392 PHE A C 1
ATOM 3035 O O . PHE A 1 392 ? 10.313 2.077 -22.931 1.00 97.25 392 PHE A O 1
ATOM 3042 N N . ILE A 1 393 ? 10.957 0.873 -21.142 1.00 97.25 393 ILE A N 1
ATOM 3043 C CA . ILE A 1 393 ? 12.280 1.506 -21.000 1.00 97.25 393 ILE A CA 1
ATOM 3044 C C . ILE A 1 393 ? 13.154 1.257 -22.241 1.00 97.25 393 ILE A C 1
ATOM 3046 O O . ILE A 1 393 ? 13.766 2.183 -22.772 1.00 97.25 393 ILE A O 1
ATOM 3050 N N . ARG A 1 394 ? 13.201 0.018 -22.745 1.00 94.44 394 ARG A N 1
ATOM 3051 C CA . ARG A 1 394 ? 14.052 -0.347 -23.895 1.00 94.44 394 ARG A CA 1
ATOM 3052 C C . ARG A 1 394 ? 13.523 0.135 -25.245 1.00 94.44 394 ARG A C 1
ATOM 3054 O O . ARG A 1 394 ? 14.308 0.241 -26.184 1.00 94.44 394 ARG A O 1
ATOM 3061 N N . GLY A 1 395 ? 12.219 0.361 -25.357 1.00 96.12 395 GLY A N 1
ATOM 3062 C CA . GLY A 1 395 ? 11.564 0.816 -26.579 1.00 96.12 395 GLY A CA 1
ATOM 3063 C C . GLY A 1 395 ? 11.264 2.316 -26.521 1.00 96.12 395 GLY A C 1
ATOM 3064 O O . GLY A 1 395 ? 12.178 3.106 -26.769 1.00 96.12 395 GLY A O 1
ATOM 3065 N N . PRO A 1 396 ? 10.021 2.720 -26.185 1.00 97.31 396 PRO A N 1
ATOM 3066 C CA . PRO A 1 396 ? 9.583 4.118 -26.212 1.00 97.31 396 PRO A CA 1
ATOM 3067 C C . PRO A 1 396 ? 10.514 5.117 -25.512 1.00 97.31 396 PRO A C 1
ATOM 3069 O O . PRO A 1 396 ? 10.796 6.180 -26.064 1.00 97.31 396 PRO A O 1
ATOM 3072 N N . VAL A 1 397 ? 11.014 4.794 -24.312 1.00 97.88 397 VAL A N 1
ATOM 3073 C CA . VAL A 1 397 ? 11.906 5.702 -23.566 1.00 97.88 397 VAL A CA 1
ATOM 3074 C C . VAL A 1 397 ? 13.242 5.867 -24.292 1.00 97.88 397 VAL A C 1
ATOM 3076 O O . VAL A 1 397 ? 13.676 6.993 -24.539 1.00 97.88 397 VAL A O 1
ATOM 3079 N N . ALA A 1 398 ? 13.879 4.760 -24.678 1.00 96.44 398 ALA A N 1
ATOM 3080 C CA . ALA A 1 398 ? 15.153 4.783 -25.388 1.00 96.44 398 ALA A CA 1
ATOM 3081 C C . ALA A 1 398 ? 15.069 5.496 -26.747 1.00 96.44 398 ALA A C 1
ATOM 3083 O O . ALA A 1 398 ? 15.965 6.265 -27.090 1.00 96.44 398 ALA A O 1
ATOM 3084 N N . GLU A 1 399 ? 13.998 5.275 -27.512 1.00 95.75 399 GLU A N 1
ATOM 3085 C CA . GLU A 1 399 ? 13.763 5.966 -28.784 1.00 95.75 399 GLU A CA 1
ATOM 3086 C C . GLU A 1 399 ? 13.613 7.477 -28.585 1.00 95.75 399 GLU A C 1
ATOM 3088 O O . GLU A 1 399 ? 14.246 8.268 -29.289 1.00 95.75 399 GLU A O 1
ATOM 3093 N N . CYS A 1 400 ? 12.833 7.888 -27.581 1.00 95.75 400 CYS A N 1
ATOM 3094 C CA . CYS A 1 400 ? 12.655 9.297 -27.268 1.00 95.75 400 CYS A CA 1
ATOM 3095 C C . CYS A 1 400 ? 13.974 9.956 -26.846 1.00 95.75 400 CYS A C 1
ATOM 3097 O O . CYS A 1 400 ? 14.280 11.051 -27.318 1.00 95.75 400 CYS A O 1
ATOM 3099 N N . ILE A 1 401 ? 14.773 9.302 -25.997 1.00 95.56 401 ILE A N 1
ATOM 3100 C CA . ILE A 1 401 ? 16.074 9.834 -25.568 1.00 95.56 401 ILE A CA 1
ATOM 3101 C C . ILE A 1 401 ? 17.025 9.969 -26.764 1.00 95.56 401 ILE A C 1
ATOM 3103 O O . ILE A 1 401 ? 17.560 11.057 -26.952 1.00 95.56 401 ILE A O 1
ATOM 3107 N N . ARG A 1 402 ? 17.152 8.949 -27.630 1.00 92.94 402 ARG A N 1
ATOM 3108 C CA . ARG A 1 402 ? 17.977 9.014 -28.859 1.00 92.94 402 ARG A CA 1
ATOM 3109 C C . ARG A 1 402 ? 17.573 10.165 -29.779 1.00 92.94 402 ARG A C 1
ATOM 3111 O O . ARG A 1 402 ? 18.419 10.862 -30.331 1.00 92.94 402 ARG A O 1
ATOM 3118 N N . LYS A 1 403 ? 16.268 10.401 -29.934 1.00 92.62 403 LYS A N 1
ATOM 3119 C CA . LYS A 1 403 ? 15.773 11.521 -30.740 1.00 92.62 403 LYS A CA 1
ATOM 3120 C C . LYS A 1 403 ? 16.240 12.868 -30.179 1.00 92.62 403 LYS A C 1
ATOM 3122 O O . LYS A 1 403 ? 16.695 13.713 -30.943 1.00 92.62 403 LYS A O 1
ATOM 3127 N N . HIS A 1 404 ? 16.150 13.066 -28.864 1.00 92.31 404 HIS A N 1
ATOM 3128 C CA . HIS A 1 404 ? 16.517 14.339 -28.230 1.00 92.31 404 HIS A CA 1
ATOM 3129 C C . HIS A 1 404 ? 18.027 14.516 -28.070 1.00 92.31 404 HIS A C 1
ATOM 3131 O O . HIS A 1 404 ? 18.510 15.639 -28.072 1.00 92.31 404 HIS A O 1
ATOM 3137 N N . GLU A 1 405 ? 18.774 13.421 -27.987 1.00 89.25 405 GLU A N 1
ATOM 3138 C CA . GLU A 1 405 ? 20.235 13.403 -28.006 1.00 89.25 405 GLU A CA 1
ATOM 3139 C C . GLU A 1 405 ? 20.816 14.052 -29.271 1.00 89.25 405 GLU A C 1
ATOM 3141 O O . GLU A 1 405 ? 21.849 14.711 -29.210 1.00 89.25 405 GLU A O 1
ATOM 3146 N N . SER A 1 406 ? 20.128 13.906 -30.408 1.00 85.62 406 SER A N 1
ATOM 3147 C CA . SER A 1 406 ? 20.544 14.476 -31.696 1.00 85.62 406 SER A CA 1
ATOM 3148 C C . SER A 1 406 ? 20.226 15.971 -31.876 1.00 85.62 406 SER A C 1
ATOM 3150 O O . SER A 1 406 ? 20.537 16.544 -32.921 1.00 85.62 406 SER A O 1
ATOM 3152 N N . LEU A 1 407 ? 19.589 16.616 -30.889 1.00 88.12 407 LEU A N 1
ATOM 3153 C CA . LEU A 1 407 ? 19.205 18.028 -30.967 1.00 88.12 407 LEU A CA 1
ATOM 3154 C C . LEU A 1 407 ? 20.398 18.970 -30.709 1.00 88.12 407 LEU A C 1
ATOM 3156 O O . LEU A 1 407 ? 21.325 18.622 -29.976 1.00 88.12 407 LEU A O 1
ATOM 3160 N N . PRO A 1 408 ? 20.380 20.199 -31.265 1.00 88.00 408 PRO A N 1
ATOM 3161 C CA . PRO A 1 408 ? 21.395 21.203 -30.955 1.00 88.00 408 PRO A CA 1
ATOM 3162 C C . PRO A 1 408 ? 21.337 21.605 -29.475 1.00 88.00 408 PRO A C 1
ATOM 3164 O O . PRO A 1 408 ? 20.267 21.598 -28.870 1.00 88.00 408 PRO A O 1
ATOM 3167 N N . SER A 1 409 ? 22.466 22.044 -28.903 1.00 84.75 409 SER A N 1
ATOM 3168 C CA . SER A 1 409 ? 22.589 22.348 -27.465 1.00 84.75 409 SER A CA 1
ATOM 3169 C C . SER A 1 409 ? 21.548 23.334 -26.918 1.00 84.75 409 SER A C 1
ATOM 3171 O O . SER A 1 409 ? 21.177 23.239 -25.755 1.00 84.75 409 SER A O 1
ATOM 3173 N N . SER A 1 410 ? 21.048 24.261 -27.742 1.00 86.00 410 SER A N 1
ATOM 3174 C CA . SER A 1 410 ? 20.001 25.223 -27.361 1.00 86.00 410 SER A CA 1
ATOM 3175 C C . SER A 1 410 ? 18.600 24.614 -27.220 1.00 86.00 410 SER A C 1
ATOM 3177 O O . SER A 1 410 ? 17.717 25.259 -26.659 1.00 86.00 410 SER A O 1
ATOM 3179 N N . ALA A 1 411 ? 18.390 23.402 -27.738 1.00 88.00 411 ALA A N 1
ATOM 3180 C CA . ALA A 1 411 ? 17.124 22.675 -27.722 1.00 88.00 411 ALA A CA 1
ATOM 3181 C C . ALA A 1 411 ? 17.197 21.368 -26.912 1.00 88.00 411 ALA A C 1
ATOM 3183 O O . ALA A 1 411 ? 16.226 20.609 -26.904 1.00 88.00 411 ALA A O 1
ATOM 3184 N N . LEU A 1 412 ? 18.326 21.092 -26.248 1.00 91.00 412 LEU A N 1
ATOM 3185 C CA . LEU A 1 412 ? 18.454 19.922 -25.386 1.00 91.00 412 LEU A CA 1
ATOM 3186 C C . LEU A 1 412 ? 17.533 20.050 -24.164 1.00 91.00 412 LEU A C 1
ATOM 3188 O O . LEU A 1 412 ? 17.380 21.145 -23.611 1.00 91.00 412 LEU A O 1
ATOM 3192 N N . PRO A 1 413 ? 16.923 18.938 -23.724 1.00 93.31 413 PRO A N 1
ATOM 3193 C CA . PRO A 1 413 ? 16.176 18.929 -22.481 1.00 93.31 413 PRO A CA 1
ATOM 3194 C C . PRO A 1 413 ? 17.119 19.176 -21.300 1.00 93.31 413 PRO A C 1
ATOM 3196 O O . PRO A 1 413 ? 18.287 18.796 -21.332 1.00 93.31 413 PRO A O 1
ATOM 3199 N N . GLU A 1 414 ? 16.605 19.771 -20.224 1.00 94.19 414 GLU A N 1
ATOM 3200 C CA . GLU A 1 414 ? 17.399 19.956 -19.000 1.00 94.19 414 GLU A CA 1
ATOM 3201 C C . GLU A 1 414 ? 17.761 18.613 -18.353 1.00 94.19 414 GLU A C 1
ATOM 3203 O O . GLU A 1 414 ? 18.861 18.445 -17.832 1.00 94.19 414 GLU A O 1
ATOM 3208 N N . ALA A 1 415 ? 16.836 17.654 -18.395 1.00 95.62 415 ALA A N 1
ATOM 3209 C CA . ALA A 1 415 ? 17.021 16.302 -17.894 1.00 95.62 415 ALA A CA 1
ATOM 3210 C C . ALA A 1 415 ? 15.955 15.356 -18.465 1.00 95.62 415 ALA A C 1
ATOM 3212 O O . ALA A 1 415 ? 14.860 15.777 -18.851 1.00 95.62 415 ALA A O 1
ATOM 3213 N N . ALA A 1 416 ? 16.256 14.060 -18.457 1.00 97.44 416 ALA A N 1
ATOM 3214 C CA . ALA A 1 416 ? 15.276 12.998 -18.652 1.00 97.44 416 ALA A CA 1
ATOM 3215 C C . ALA A 1 416 ? 14.999 12.297 -17.318 1.00 97.44 416 ALA A C 1
ATOM 3217 O O . ALA A 1 416 ? 15.916 11.776 -16.693 1.00 97.44 416 ALA A O 1
ATOM 3218 N N . HIS A 1 417 ? 13.741 12.262 -16.889 1.00 98.31 417 HIS A N 1
ATOM 3219 C CA . HIS A 1 417 ? 13.308 11.693 -15.614 1.00 98.31 417 HIS A CA 1
ATOM 3220 C C . HIS A 1 417 ? 12.534 10.395 -15.854 1.00 98.31 417 HIS A C 1
ATOM 3222 O O . HIS A 1 417 ? 11.474 10.423 -16.473 1.00 98.31 417 HIS A O 1
ATOM 3228 N N . ILE A 1 418 ? 13.030 9.268 -15.344 1.00 98.62 418 ILE A N 1
ATOM 3229 C CA . ILE A 1 418 ? 12.374 7.956 -15.414 1.00 98.62 418 ILE A CA 1
ATOM 3230 C C . ILE A 1 418 ? 11.872 7.583 -14.018 1.00 98.62 418 ILE A C 1
ATOM 3232 O O . ILE A 1 418 ? 12.658 7.396 -13.095 1.00 98.62 418 ILE A O 1
ATOM 3236 N N . ILE A 1 419 ? 10.562 7.468 -13.838 1.00 98.75 419 ILE A N 1
ATOM 3237 C CA . ILE A 1 419 ? 9.913 7.181 -12.557 1.00 98.75 419 ILE A CA 1
ATOM 3238 C C . ILE A 1 419 ? 9.469 5.716 -12.540 1.00 98.75 419 ILE A C 1
ATOM 3240 O O . ILE A 1 419 ? 8.784 5.260 -13.452 1.00 98.75 419 ILE A O 1
ATOM 3244 N N . MET A 1 420 ? 9.852 4.967 -11.501 1.00 97.94 420 MET A N 1
ATOM 3245 C CA . MET A 1 420 ? 9.485 3.555 -11.329 1.00 97.94 420 MET A CA 1
ATOM 3246 C C . MET A 1 420 ? 8.865 3.324 -9.943 1.00 97.94 420 MET A C 1
ATOM 3248 O O . MET A 1 420 ? 9.503 2.784 -9.036 1.00 97.94 420 MET A O 1
ATOM 3252 N N . ASN A 1 421 ? 7.609 3.746 -9.751 1.00 96.19 421 ASN A N 1
ATOM 3253 C CA . ASN A 1 421 ? 6.894 3.626 -8.470 1.00 96.19 421 ASN A CA 1
ATOM 3254 C C . ASN A 1 421 ? 6.264 2.234 -8.243 1.00 96.19 421 ASN A C 1
ATOM 3256 O O . ASN A 1 421 ? 5.063 2.065 -8.006 1.00 96.19 421 ASN A O 1
ATOM 3260 N N . LEU A 1 422 ? 7.111 1.204 -8.279 1.00 91.62 422 LEU A N 1
ATOM 3261 C CA . LEU A 1 422 ? 6.748 -0.186 -7.999 1.00 91.62 422 LEU A CA 1
ATOM 3262 C C . LEU A 1 422 ? 7.708 -0.774 -6.951 1.00 91.62 422 LEU A C 1
ATOM 3264 O O . LEU A 1 422 ? 8.554 -1.585 -7.297 1.00 91.62 422 LEU A O 1
ATOM 3268 N N . PRO A 1 423 ? 7.603 -0.417 -5.655 1.00 88.12 423 PRO A N 1
ATOM 3269 C CA . PRO A 1 423 ? 8.695 -0.629 -4.694 1.00 88.12 423 PRO A CA 1
ATOM 3270 C C . PRO A 1 423 ? 9.091 -2.090 -4.430 1.00 88.12 423 PRO A C 1
ATOM 3272 O O . PRO A 1 423 ? 10.166 -2.368 -3.909 1.00 88.12 423 PRO A O 1
ATOM 3275 N N . ALA A 1 424 ? 8.218 -3.038 -4.768 1.00 79.81 424 ALA A N 1
ATOM 3276 C CA . ALA A 1 424 ? 8.537 -4.458 -4.683 1.00 79.81 424 ALA A CA 1
ATOM 3277 C C . ALA A 1 424 ? 9.454 -4.930 -5.826 1.00 79.81 424 ALA A C 1
ATOM 3279 O O . ALA A 1 424 ? 10.243 -5.840 -5.610 1.00 79.81 424 ALA A O 1
ATOM 3280 N N . LEU A 1 425 ? 9.365 -4.321 -7.017 1.00 81.81 425 LEU A N 1
ATOM 3281 C CA . LEU A 1 425 ? 10.005 -4.827 -8.240 1.00 81.81 425 LEU A CA 1
ATOM 3282 C C . LEU A 1 425 ? 10.848 -3.795 -8.993 1.00 81.81 425 LEU A C 1
ATOM 3284 O O . LEU A 1 425 ? 11.651 -4.194 -9.823 1.00 81.81 425 LEU A O 1
ATOM 3288 N N . ALA A 1 426 ? 10.724 -2.492 -8.737 1.00 90.25 426 ALA A N 1
ATOM 3289 C CA . ALA A 1 426 ? 11.328 -1.461 -9.586 1.00 90.25 426 ALA A CA 1
ATOM 3290 C C . ALA A 1 426 ? 12.849 -1.602 -9.722 1.00 90.25 426 ALA A C 1
ATOM 3292 O O . ALA A 1 426 ? 13.397 -1.376 -10.797 1.00 90.25 426 ALA A O 1
ATOM 3293 N N . VAL A 1 427 ? 13.524 -2.056 -8.661 1.00 90.56 427 VAL A N 1
ATOM 3294 C CA . VAL A 1 427 ? 14.969 -2.316 -8.690 1.00 90.56 427 VAL A CA 1
ATOM 3295 C C . VAL A 1 427 ? 15.351 -3.374 -9.740 1.00 90.56 427 VAL A C 1
ATOM 3297 O O . VAL A 1 427 ? 16.419 -3.293 -10.333 1.00 90.56 427 VAL A O 1
ATOM 3300 N N . THR A 1 428 ? 14.454 -4.320 -10.038 1.00 87.81 428 THR A N 1
ATOM 3301 C CA . THR A 1 428 ? 14.649 -5.375 -11.050 1.00 87.81 428 THR A CA 1
ATOM 3302 C C . THR A 1 428 ? 14.501 -4.872 -12.488 1.00 87.81 428 THR A C 1
ATOM 3304 O O . THR A 1 428 ? 14.875 -5.577 -13.422 1.00 87.81 428 THR A O 1
ATOM 3307 N N . PHE A 1 429 ? 13.998 -3.648 -12.690 1.00 90.62 429 PHE A N 1
ATOM 3308 C CA . PHE A 1 429 ? 13.940 -3.007 -14.007 1.00 90.62 429 PHE A CA 1
ATOM 3309 C C . PHE A 1 429 ? 15.205 -2.210 -14.336 1.00 90.62 429 PHE A C 1
ATOM 3311 O O . PHE A 1 429 ? 15.412 -1.869 -15.496 1.00 90.62 429 PHE A O 1
ATOM 3318 N N . LEU A 1 430 ? 16.083 -1.948 -13.361 1.00 93.62 430 LEU A N 1
ATOM 3319 C CA . LEU A 1 430 ? 17.348 -1.241 -13.592 1.00 93.62 430 LEU A CA 1
ATOM 3320 C C . LEU A 1 430 ? 18.233 -1.883 -14.683 1.00 93.62 430 LEU A C 1
ATOM 3322 O O . LEU A 1 430 ? 18.762 -1.133 -15.506 1.00 93.62 430 LEU A O 1
ATOM 3326 N N . PRO A 1 431 ? 18.336 -3.225 -14.809 1.00 92.25 431 PRO A N 1
ATOM 3327 C CA . PRO A 1 431 ? 19.033 -3.859 -15.931 1.00 92.25 431 PRO A CA 1
ATOM 3328 C C . PRO A 1 431 ? 18.479 -3.497 -17.320 1.00 92.25 431 PRO A C 1
ATOM 3330 O O . PRO A 1 431 ? 19.151 -3.718 -18.325 1.00 92.25 431 PRO A O 1
ATOM 3333 N N . ALA A 1 432 ? 17.254 -2.967 -17.423 1.00 92.38 432 ALA A N 1
ATOM 3334 C CA . ALA A 1 432 ? 16.686 -2.520 -18.693 1.00 92.38 432 ALA A CA 1
ATOM 3335 C C . ALA A 1 432 ? 17.358 -1.257 -19.247 1.00 92.38 432 ALA A C 1
ATOM 3337 O O . ALA A 1 432 ? 17.278 -1.030 -20.451 1.00 92.38 432 ALA A O 1
ATOM 3338 N N . LEU A 1 433 ? 18.038 -0.483 -18.392 1.00 94.56 433 LEU A N 1
ATOM 3339 C CA . LEU A 1 433 ? 18.766 0.730 -18.766 1.00 94.56 433 LEU A CA 1
ATOM 3340 C C . LEU A 1 433 ? 20.084 0.416 -19.489 1.00 94.56 433 LEU A C 1
ATOM 3342 O O . LEU A 1 433 ? 20.540 1.199 -20.321 1.00 94.56 433 LEU A O 1
ATOM 3346 N N . ARG A 1 434 ? 20.698 -0.737 -19.193 1.00 91.62 434 ARG A N 1
ATOM 3347 C CA . ARG A 1 434 ? 21.990 -1.147 -19.756 1.00 91.62 434 ARG A CA 1
ATOM 3348 C C . ARG A 1 434 ? 21.861 -1.450 -21.247 1.00 91.62 434 ARG A C 1
ATOM 3350 O O . ARG A 1 434 ? 21.033 -2.270 -21.650 1.00 91.62 434 ARG A O 1
ATOM 3357 N N . GLY A 1 435 ? 22.662 -0.776 -22.070 1.00 90.88 435 GLY A N 1
ATOM 3358 C CA . GLY A 1 435 ? 22.619 -0.924 -23.528 1.00 90.88 435 GLY A CA 1
ATOM 3359 C C . GLY A 1 435 ? 21.267 -0.556 -24.158 1.00 90.88 435 GLY A C 1
ATOM 3360 O O . GLY A 1 435 ? 20.915 -1.075 -25.224 1.00 90.88 435 GLY A O 1
ATOM 3361 N N . MET A 1 436 ? 20.452 0.281 -23.502 1.00 92.75 436 MET A N 1
ATOM 3362 C CA . MET A 1 436 ? 19.155 0.710 -24.043 1.00 92.75 436 MET A CA 1
ATOM 3363 C C . MET A 1 436 ? 19.300 1.678 -25.230 1.00 92.75 436 MET A C 1
ATOM 3365 O O . MET A 1 436 ? 18.433 1.725 -26.101 1.00 92.75 436 MET A O 1
ATOM 3369 N N . LEU A 1 437 ? 20.414 2.411 -25.293 1.00 92.06 437 LEU A N 1
ATOM 3370 C CA . LEU A 1 437 ? 20.772 3.316 -26.388 1.00 92.06 437 LEU A CA 1
ATOM 3371 C C . LEU A 1 437 ? 21.743 2.667 -27.388 1.00 92.06 437 LEU A C 1
ATOM 3373 O O . LEU A 1 437 ? 22.161 3.325 -28.336 1.00 92.06 437 LEU A O 1
ATOM 3377 N N . HIS A 1 438 ? 22.096 1.389 -27.203 1.00 84.62 438 HIS A N 1
ATOM 3378 C CA . HIS A 1 438 ? 22.975 0.675 -28.124 1.00 84.62 438 HIS A CA 1
ATOM 3379 C C . HIS A 1 438 ? 22.313 0.507 -29.502 1.00 84.62 438 HIS A C 1
ATOM 3381 O O . HIS A 1 438 ? 21.239 -0.091 -29.625 1.00 84.62 438 HIS A O 1
ATOM 3387 N N . MET A 1 439 ? 22.973 1.003 -30.548 1.00 63.44 439 MET A N 1
ATOM 3388 C CA . MET A 1 439 ? 22.532 0.848 -31.933 1.00 63.44 439 MET A CA 1
ATOM 3389 C C . MET A 1 439 ? 22.815 -0.579 -32.401 1.00 63.44 439 MET A C 1
ATOM 3391 O O . MET A 1 439 ? 23.961 -0.970 -32.580 1.00 63.44 439 MET A O 1
ATOM 3395 N N . SER A 1 440 ? 21.765 -1.369 -32.627 1.00 49.31 440 SER A N 1
ATOM 3396 C CA . SER A 1 440 ? 21.914 -2.588 -33.426 1.00 49.31 440 SER A CA 1
ATOM 3397 C C . SER A 1 440 ? 21.869 -2.147 -34.883 1.00 49.31 440 SER A C 1
ATOM 3399 O O . SER A 1 440 ? 20.804 -1.798 -35.388 1.00 49.31 440 SER A O 1
ATOM 3401 N N . SER A 1 441 ? 23.015 -2.104 -35.550 1.00 39.59 441 SER A N 1
ATOM 3402 C CA . SER A 1 441 ? 23.139 -1.908 -36.994 1.00 39.59 441 SER A CA 1
ATOM 3403 C C . SER A 1 441 ? 22.570 -3.121 -37.745 1.00 39.59 441 SER A C 1
ATOM 3405 O O . SER A 1 441 ? 23.283 -3.903 -38.358 1.00 39.59 441 SER A O 1
ATOM 3407 N N . LEU A 1 442 ? 21.254 -3.308 -37.685 1.00 40.69 442 LEU A N 1
ATOM 3408 C CA . LEU A 1 442 ? 20.509 -4.276 -38.485 1.00 40.69 442 LEU A CA 1
ATOM 3409 C C . LEU A 1 442 ? 19.271 -3.587 -39.047 1.00 40.69 442 LEU A C 1
ATOM 3411 O O . LEU A 1 442 ? 18.152 -3.896 -38.660 1.00 40.69 442 LEU A O 1
ATOM 3415 N N . GLN A 1 443 ? 19.505 -2.608 -39.921 1.00 38.00 443 GLN A N 1
ATOM 3416 C CA . GLN A 1 443 ? 18.656 -2.229 -41.055 1.00 38.00 443 GLN A CA 1
ATOM 3417 C C . GLN A 1 443 ? 19.241 -0.967 -41.694 1.00 38.00 443 GLN A C 1
ATOM 3419 O O . GLN A 1 443 ? 18.813 0.140 -41.399 1.00 38.00 443 GLN A O 1
ATOM 3424 N N . GLN A 1 444 ? 20.250 -1.149 -42.546 1.00 34.25 444 GLN A N 1
ATOM 3425 C CA . GLN A 1 444 ? 20.442 -0.406 -43.797 1.00 34.25 444 GLN A CA 1
ATOM 3426 C C . GLN A 1 444 ? 21.703 -0.953 -44.468 1.00 34.25 444 GLN A C 1
ATOM 3428 O O . GLN A 1 444 ? 22.816 -0.760 -43.992 1.00 34.25 444 GLN A O 1
ATOM 3433 N N . GLY A 1 445 ? 21.510 -1.699 -45.556 1.00 36.22 445 GLY A N 1
ATOM 3434 C CA . GLY A 1 445 ? 22.572 -1.893 -46.531 1.00 36.22 445 GLY A CA 1
ATOM 3435 C C . GLY A 1 445 ? 22.813 -0.559 -47.229 1.00 36.22 445 GLY A C 1
ATOM 3436 O O . GLY A 1 445 ? 21.868 0.024 -47.759 1.00 36.22 445 GLY A O 1
ATOM 3437 N N . GLY A 1 446 ? 24.050 -0.076 -47.187 1.00 31.75 446 GLY A N 1
ATOM 3438 C CA . GLY A 1 446 ? 24.451 1.171 -47.827 1.00 31.75 446 GLY A CA 1
ATOM 3439 C C . GLY A 1 446 ? 25.827 1.626 -47.356 1.00 31.75 446 GLY A C 1
ATOM 3440 O O . GLY A 1 446 ? 25.924 2.267 -46.322 1.00 31.75 446 GLY A O 1
ATOM 3441 N N . GLU A 1 447 ? 26.837 1.239 -48.136 1.00 32.84 447 GLU A N 1
ATOM 3442 C CA . GLU A 1 447 ? 28.173 1.834 -48.320 1.00 32.84 447 GLU A CA 1
ATOM 3443 C C . GLU A 1 447 ? 29.017 2.220 -47.088 1.00 32.84 447 GLU A C 1
ATOM 3445 O O . GLU A 1 447 ? 28.739 3.152 -46.337 1.00 32.84 447 GLU A O 1
ATOM 3450 N N . GLU A 1 448 ? 30.147 1.516 -46.963 1.00 35.56 448 GLU A N 1
ATOM 3451 C CA . GLU A 1 448 ? 31.268 1.836 -46.081 1.00 35.56 448 GLU A CA 1
ATOM 3452 C C . GLU A 1 448 ? 31.849 3.220 -46.418 1.00 35.56 448 GLU A C 1
ATOM 3454 O O . GLU A 1 448 ? 32.493 3.407 -47.451 1.00 35.56 448 GLU A O 1
ATOM 3459 N N . ALA A 1 449 ? 31.668 4.183 -45.514 1.00 34.03 449 ALA A N 1
ATOM 3460 C CA . ALA A 1 449 ? 32.464 5.403 -45.475 1.00 34.03 449 ALA A CA 1
ATOM 3461 C C . ALA A 1 449 ? 33.488 5.306 -44.336 1.00 34.03 449 ALA A C 1
ATOM 3463 O O . ALA A 1 449 ? 33.165 4.941 -43.205 1.00 34.03 449 ALA A O 1
ATOM 3464 N N . ALA A 1 450 ? 34.735 5.598 -44.694 1.00 35.66 450 ALA A N 1
ATOM 3465 C CA . ALA A 1 450 ? 35.950 5.331 -43.943 1.00 35.66 450 ALA A CA 1
ATOM 3466 C C . ALA A 1 450 ? 35.978 5.916 -42.521 1.00 35.66 450 ALA A C 1
ATOM 3468 O O . ALA A 1 450 ? 35.592 7.057 -42.267 1.00 35.66 450 ALA A O 1
ATOM 3469 N N . ALA A 1 451 ? 36.525 5.104 -41.619 1.00 43.31 451 ALA A N 1
ATOM 3470 C CA . ALA A 1 451 ? 36.904 5.461 -40.267 1.00 43.31 451 ALA A CA 1
ATOM 3471 C C . ALA A 1 451 ? 38.118 6.399 -40.279 1.00 43.31 451 ALA A C 1
ATOM 3473 O O . ALA A 1 451 ? 39.217 5.967 -40.610 1.00 43.31 451 ALA A O 1
ATOM 3474 N N . ASP A 1 452 ? 37.917 7.655 -39.882 1.00 35.53 452 ASP A N 1
ATOM 3475 C CA . ASP A 1 452 ? 38.958 8.455 -39.232 1.00 35.53 452 ASP A CA 1
ATOM 3476 C C . ASP A 1 452 ? 38.328 9.648 -38.497 1.00 35.53 452 ASP A C 1
ATOM 3478 O O . ASP A 1 452 ? 38.290 10.788 -38.955 1.00 35.53 452 ASP A O 1
ATOM 3482 N N . ALA A 1 453 ? 37.767 9.358 -37.326 1.00 36.34 453 ALA A N 1
ATOM 3483 C CA . ALA A 1 453 ? 37.518 10.353 -36.295 1.00 36.34 453 ALA A CA 1
ATOM 3484 C C . ALA A 1 453 ? 37.729 9.670 -34.945 1.00 36.34 453 ALA A C 1
ATOM 3486 O O . ALA A 1 453 ? 36.939 8.826 -34.521 1.00 36.34 453 ALA A O 1
ATOM 3487 N N . THR A 1 454 ? 38.818 10.020 -34.268 1.00 31.70 454 THR A N 1
ATOM 3488 C CA . THR A 1 454 ? 39.004 9.751 -32.842 1.00 31.70 454 THR A CA 1
ATOM 3489 C C . THR A 1 454 ? 37.747 10.237 -32.110 1.00 31.70 454 THR A C 1
ATOM 3491 O O . THR A 1 454 ? 37.404 11.414 -32.256 1.00 31.70 454 THR A O 1
ATOM 3494 N N . PRO A 1 455 ? 37.020 9.386 -31.359 1.00 38.44 455 PRO A N 1
ATOM 3495 C CA . PRO A 1 455 ? 35.793 9.817 -30.709 1.00 38.44 455 PRO A CA 1
ATOM 3496 C C . PRO A 1 455 ? 36.158 10.867 -29.662 1.00 38.44 455 PRO A C 1
ATOM 3498 O O . PRO A 1 455 ? 36.758 10.558 -28.631 1.00 38.44 455 PRO A O 1
ATOM 3501 N N . ALA A 1 456 ? 35.821 12.127 -29.947 1.00 40.78 456 ALA A N 1
ATOM 3502 C CA . ALA A 1 456 ? 35.767 13.171 -28.939 1.00 40.78 456 ALA A CA 1
ATOM 3503 C C . ALA A 1 456 ? 34.980 12.605 -27.752 1.00 40.78 456 ALA A C 1
ATOM 3505 O O . ALA A 1 456 ? 33.903 12.043 -27.964 1.00 40.78 456 ALA A O 1
ATOM 3506 N N . ALA A 1 457 ? 35.556 12.679 -26.545 1.00 44.53 457 ALA A N 1
ATOM 3507 C CA . ALA A 1 457 ? 34.972 12.165 -25.308 1.00 44.53 457 ALA A CA 1
ATOM 3508 C C . ALA A 1 457 ? 33.455 12.385 -25.323 1.00 44.53 457 ALA A C 1
ATOM 3510 O O . ALA A 1 457 ? 33.011 13.529 -25.406 1.00 44.53 457 ALA A O 1
ATOM 3511 N N . ALA A 1 458 ? 32.692 11.290 -25.377 1.00 54.09 458 ALA A N 1
ATOM 3512 C CA . ALA A 1 458 ? 31.272 11.315 -25.693 1.00 54.09 458 ALA A CA 1
ATOM 3513 C C . ALA A 1 458 ? 30.543 12.332 -24.807 1.00 54.09 458 ALA A C 1
ATOM 3515 O O . ALA A 1 458 ? 30.352 12.092 -23.617 1.00 54.09 458 ALA A O 1
ATOM 3516 N N . ALA A 1 459 ? 30.167 13.479 -25.379 1.00 62.88 459 ALA A N 1
ATOM 3517 C CA . ALA A 1 459 ? 29.454 14.512 -24.647 1.00 62.88 459 ALA A CA 1
ATOM 3518 C C . ALA A 1 459 ? 28.169 13.896 -24.086 1.00 62.88 459 ALA A C 1
ATOM 3520 O O . ALA A 1 459 ? 27.370 13.357 -24.848 1.00 62.88 459 ALA A O 1
ATOM 3521 N N . GLN A 1 460 ? 28.007 13.937 -22.763 1.00 76.81 460 GLN A N 1
ATOM 3522 C CA . GLN A 1 460 ? 26.785 13.549 -22.065 1.00 76.81 460 GLN A CA 1
ATOM 3523 C C . GLN A 1 460 ? 25.784 14.702 -22.232 1.00 76.81 460 GLN A C 1
ATOM 3525 O O . GLN A 1 460 ? 25.940 15.719 -21.554 1.00 76.81 460 GLN A O 1
ATOM 3530 N N . PRO A 1 461 ? 24.804 14.630 -23.156 1.00 83.81 461 PRO A N 1
ATOM 3531 C CA . PRO A 1 461 ? 24.100 15.832 -23.610 1.00 83.81 461 PRO A CA 1
ATOM 3532 C C . PRO A 1 461 ? 23.190 16.424 -22.533 1.00 83.81 461 PRO A C 1
ATOM 3534 O O . PRO A 1 461 ? 23.042 17.638 -22.438 1.00 83.81 461 PRO A O 1
ATOM 3537 N N . PHE A 1 462 ? 22.608 15.560 -21.704 1.00 93.88 462 PHE A N 1
ATOM 3538 C CA . PHE A 1 462 ? 21.804 15.916 -20.539 1.00 93.88 462 PHE A CA 1
ATOM 3539 C C . PHE A 1 462 ? 21.781 14.748 -19.539 1.00 93.88 462 PHE A C 1
ATOM 3541 O O . PHE A 1 462 ? 21.999 13.595 -19.928 1.00 93.88 462 PHE A O 1
ATOM 3548 N N . PRO A 1 463 ? 21.526 14.998 -18.244 1.00 95.50 463 PRO A N 1
ATOM 3549 C CA . PRO A 1 463 ? 21.414 13.937 -17.249 1.00 95.50 463 PRO A CA 1
ATOM 3550 C C . PRO A 1 463 ? 20.153 13.083 -17.451 1.00 95.50 463 PRO A C 1
ATOM 3552 O O . PRO A 1 463 ? 19.054 13.603 -17.659 1.00 95.50 463 PRO A O 1
ATOM 3555 N N . VAL A 1 464 ? 20.304 11.763 -17.307 1.00 97.12 464 VAL A N 1
ATOM 3556 C CA . VAL A 1 464 ? 19.190 10.810 -17.200 1.00 97.12 464 VAL A CA 1
ATOM 3557 C C . VAL A 1 464 ? 19.060 10.387 -15.739 1.00 97.12 464 VAL A C 1
ATOM 3559 O O . VAL A 1 464 ? 19.978 9.799 -15.172 1.00 97.12 464 VAL A O 1
ATOM 3562 N N . ILE A 1 465 ? 17.934 10.723 -15.115 1.00 98.19 465 ILE A N 1
ATOM 3563 C CA . ILE A 1 465 ? 17.674 10.549 -13.685 1.00 98.19 465 ILE A CA 1
ATOM 3564 C C . ILE A 1 465 ? 16.566 9.517 -13.506 1.00 98.19 465 ILE A C 1
ATOM 3566 O O . ILE A 1 465 ? 15.457 9.688 -14.009 1.00 98.19 465 ILE A O 1
ATOM 3570 N N . VAL A 1 466 ? 16.840 8.462 -12.747 1.00 98.56 466 VAL A N 1
ATOM 3571 C CA . VAL A 1 466 ? 15.876 7.413 -12.416 1.00 98.56 466 VAL A CA 1
ATOM 3572 C C . VAL A 1 466 ? 15.428 7.564 -10.965 1.00 98.56 466 VAL A C 1
ATOM 3574 O O . VAL A 1 466 ? 16.253 7.572 -10.058 1.00 98.56 466 VAL A O 1
ATOM 3577 N N . TYR A 1 467 ? 14.116 7.624 -10.739 1.00 98.69 467 TYR A N 1
ATOM 3578 C CA . TYR A 1 467 ? 13.478 7.537 -9.425 1.00 98.69 467 TYR A CA 1
ATOM 3579 C C . TYR A 1 467 ? 13.053 6.087 -9.186 1.00 98.69 467 TYR A C 1
ATOM 3581 O O . TYR A 1 467 ? 11.945 5.671 -9.542 1.00 98.69 467 TYR A O 1
ATOM 3589 N N . CYS A 1 468 ? 13.961 5.296 -8.616 1.00 98.31 468 CYS A N 1
ATOM 3590 C CA . CYS A 1 468 ? 13.728 3.887 -8.322 1.00 98.31 468 CYS A CA 1
ATOM 3591 C C . CYS A 1 468 ? 13.186 3.729 -6.900 1.00 98.31 468 CYS A C 1
ATOM 3593 O O . CYS A 1 468 ? 13.927 3.841 -5.921 1.00 98.31 468 CYS A O 1
ATOM 3595 N N . TYR A 1 469 ? 11.893 3.434 -6.773 1.00 98.12 469 TYR A N 1
ATOM 3596 C CA . TYR A 1 469 ? 11.305 3.133 -5.473 1.00 98.12 469 TYR A CA 1
ATOM 3597 C C . TYR A 1 469 ? 11.610 1.696 -5.063 1.00 98.12 469 TYR A C 1
ATOM 3599 O O . TYR A 1 469 ? 11.497 0.795 -5.884 1.00 98.12 469 TYR A O 1
ATOM 3607 N N . LEU A 1 470 ? 11.960 1.441 -3.804 1.00 94.12 470 LEU A N 1
ATOM 3608 C CA . LEU A 1 470 ? 12.239 0.082 -3.336 1.00 94.12 470 LEU A CA 1
ATOM 3609 C C . LEU A 1 470 ? 11.932 -0.123 -1.850 1.00 94.12 470 LEU A C 1
ATOM 3611 O O . LEU A 1 470 ? 11.826 0.839 -1.085 1.00 94.12 470 LEU A O 1
ATOM 3615 N N . PHE A 1 471 ? 11.792 -1.384 -1.436 1.00 90.38 471 PHE A N 1
ATOM 3616 C CA . PHE A 1 471 ? 11.716 -1.762 -0.024 1.00 90.38 471 PHE A CA 1
ATOM 3617 C C . PHE A 1 471 ? 13.062 -2.278 0.497 1.00 90.38 471 PHE A C 1
ATOM 3619 O O . PHE A 1 471 ? 13.572 -3.299 0.031 1.00 90.38 471 PHE A O 1
ATOM 3626 N N . ALA A 1 472 ? 13.586 -1.619 1.529 1.00 84.50 472 ALA A N 1
ATOM 3627 C CA . ALA A 1 472 ? 14.670 -2.135 2.353 1.00 84.50 472 ALA A CA 1
ATOM 3628 C C . ALA A 1 472 ? 14.062 -2.896 3.543 1.00 84.50 472 ALA A C 1
ATOM 3630 O O . ALA A 1 472 ? 13.276 -2.337 4.307 1.00 84.50 472 ALA A O 1
ATOM 3631 N N . LYS A 1 473 ? 14.397 -4.183 3.675 1.00 81.75 473 LYS A N 1
ATOM 3632 C CA . LYS A 1 473 ? 13.857 -5.093 4.697 1.00 81.75 473 LYS A CA 1
ATOM 3633 C C . LYS A 1 473 ? 14.988 -5.638 5.560 1.00 81.75 473 LYS A C 1
ATOM 3635 O O . LYS A 1 473 ? 15.990 -6.086 5.002 1.00 81.75 473 LYS A O 1
ATOM 3640 N N . ALA A 1 474 ? 14.801 -5.641 6.874 1.00 68.38 474 ALA A N 1
ATOM 3641 C CA . ALA A 1 474 ? 15.693 -6.288 7.829 1.00 68.38 474 ALA A CA 1
ATOM 3642 C C . ALA A 1 474 ? 15.008 -7.507 8.465 1.00 68.38 474 ALA A C 1
ATOM 3644 O O . ALA A 1 474 ? 13.790 -7.527 8.637 1.00 68.38 474 ALA A O 1
ATOM 3645 N N . HIS A 1 475 ? 15.795 -8.531 8.790 1.00 67.25 475 HIS A N 1
ATOM 3646 C CA . HIS A 1 475 ? 15.329 -9.743 9.477 1.00 67.25 475 HIS A CA 1
ATOM 3647 C C . HIS A 1 475 ? 15.491 -9.631 11.001 1.00 67.25 475 HIS A C 1
ATOM 3649 O O . HIS A 1 475 ? 14.728 -10.223 11.761 1.00 67.25 475 HIS A O 1
ATOM 3655 N N . GLU A 1 476 ? 16.414 -8.784 11.441 1.00 64.62 476 GLU A N 1
ATOM 3656 C CA . GLU A 1 476 ? 16.676 -8.433 12.832 1.00 64.62 476 GLU A CA 1
ATOM 3657 C C . GLU A 1 476 ? 16.495 -6.927 13.060 1.00 64.62 476 GLU A C 1
ATOM 3659 O O . GLU A 1 476 ? 16.263 -6.161 12.118 1.00 64.62 476 GLU A O 1
ATOM 3664 N N . ASP A 1 477 ? 16.557 -6.503 14.319 1.00 74.62 477 ASP A N 1
ATOM 3665 C CA . ASP A 1 477 ? 16.541 -5.082 14.646 1.00 74.62 477 ASP A CA 1
ATOM 3666 C C . ASP A 1 477 ? 17.876 -4.456 14.242 1.00 74.62 477 ASP A C 1
ATOM 3668 O O . ASP A 1 477 ? 18.935 -4.820 14.746 1.00 74.62 477 ASP A O 1
ATOM 3672 N N . VAL A 1 478 ? 17.808 -3.509 13.310 1.00 78.69 478 VAL A N 1
ATOM 3673 C CA . VAL A 1 478 ? 18.970 -2.810 12.757 1.00 78.69 478 VAL A CA 1
ATOM 3674 C C . VAL A 1 478 ? 18.820 -1.300 12.940 1.00 78.69 478 VAL A C 1
ATOM 3676 O O . VAL A 1 478 ? 17.690 -0.793 12.961 1.00 78.69 478 VAL A O 1
ATOM 3679 N N . PRO A 1 479 ? 19.934 -0.556 13.029 1.00 86.38 479 PRO A N 1
ATOM 3680 C CA . PRO A 1 479 ? 19.891 0.899 13.085 1.00 86.38 479 PRO A CA 1
ATOM 3681 C C . PRO A 1 479 ? 19.209 1.530 11.851 1.00 86.38 479 PRO A C 1
ATOM 3683 O O . PRO A 1 479 ? 19.306 0.978 10.750 1.00 86.38 479 PRO A O 1
ATOM 3686 N N . PRO A 1 480 ? 18.541 2.694 11.975 1.00 84.12 480 PRO A N 1
ATOM 3687 C CA . PRO A 1 480 ? 17.835 3.340 10.861 1.00 84.12 480 PRO A CA 1
ATOM 3688 C C . PRO A 1 480 ? 18.693 3.605 9.611 1.00 84.12 480 PRO A C 1
ATOM 3690 O O . PRO A 1 480 ? 18.206 3.495 8.484 1.00 84.12 480 PRO A O 1
ATOM 3693 N N . GLU A 1 481 ? 19.972 3.931 9.787 1.00 90.44 481 GLU A N 1
ATOM 3694 C CA . GLU A 1 481 ? 20.934 4.175 8.709 1.00 90.44 481 GLU A CA 1
ATOM 3695 C C . GLU A 1 481 ? 21.206 2.930 7.854 1.00 90.44 481 GLU A C 1
ATOM 3697 O O . GLU A 1 481 ? 21.469 3.058 6.654 1.00 90.44 481 GLU A O 1
ATOM 3702 N N . TRP A 1 482 ? 21.054 1.731 8.430 1.00 93.31 482 TRP A N 1
ATOM 3703 C CA . TRP A 1 482 ? 21.254 0.466 7.726 1.00 93.31 482 TRP A CA 1
ATOM 3704 C C . TRP A 1 482 ? 20.331 0.349 6.514 1.00 93.31 482 TRP A C 1
ATOM 3706 O O . TRP A 1 482 ? 20.766 -0.075 5.446 1.00 93.31 482 TRP A O 1
ATOM 3716 N N . TYR A 1 483 ? 19.071 0.786 6.631 1.00 90.31 483 TYR A N 1
ATOM 3717 C CA . TYR A 1 483 ? 18.109 0.685 5.531 1.00 90.31 483 TYR A CA 1
ATOM 3718 C C . TYR A 1 483 ? 18.509 1.533 4.324 1.00 90.31 483 TYR A C 1
ATOM 3720 O O . TYR A 1 483 ? 18.308 1.109 3.186 1.00 90.31 483 TYR A O 1
ATOM 3728 N N . ALA A 1 484 ? 19.096 2.709 4.559 1.00 93.94 484 ALA A N 1
ATOM 3729 C CA . ALA A 1 484 ? 19.559 3.579 3.486 1.00 93.94 484 ALA A CA 1
ATOM 3730 C C . ALA A 1 484 ? 20.799 2.999 2.791 1.00 93.94 484 ALA A C 1
ATOM 3732 O O . ALA A 1 484 ? 20.908 3.081 1.569 1.00 93.94 484 ALA A O 1
ATOM 3733 N N . THR A 1 485 ? 21.725 2.399 3.545 1.00 94.06 485 THR A N 1
ATOM 3734 C CA . THR A 1 485 ? 22.858 1.650 2.975 1.00 94.06 485 THR A CA 1
ATOM 3735 C C . THR A 1 485 ? 22.351 0.471 2.159 1.00 94.06 485 THR A C 1
ATOM 3737 O O . THR A 1 485 ? 22.698 0.328 0.990 1.00 94.06 485 THR A O 1
ATOM 3740 N N . ARG A 1 486 ? 21.414 -0.299 2.719 1.00 92.12 486 ARG A N 1
ATOM 3741 C CA . ARG A 1 486 ? 20.831 -1.450 2.042 1.00 92.12 486 ARG A CA 1
ATOM 3742 C C . ARG A 1 486 ? 20.120 -1.076 0.745 1.00 92.12 486 ARG A C 1
ATOM 3744 O O . ARG A 1 486 ? 20.220 -1.797 -0.243 1.00 92.12 486 ARG A O 1
ATOM 3751 N N . ALA A 1 487 ? 19.403 0.043 0.736 1.00 93.38 487 ALA A N 1
ATOM 3752 C CA . ALA A 1 487 ? 18.748 0.554 -0.459 1.00 93.38 487 ALA A CA 1
ATOM 3753 C C . ALA A 1 487 ? 19.747 0.893 -1.580 1.00 93.38 487 ALA A C 1
ATOM 3755 O O . ALA A 1 487 ? 19.455 0.631 -2.745 1.00 93.38 487 ALA A O 1
ATOM 3756 N N . ARG A 1 488 ? 20.932 1.426 -1.242 1.00 95.25 488 ARG A N 1
ATOM 3757 C CA . ARG A 1 488 ? 22.014 1.688 -2.210 1.00 95.25 488 ARG A CA 1
ATOM 3758 C C . ARG A 1 488 ? 22.605 0.400 -2.766 1.00 95.25 488 ARG A C 1
ATOM 3760 O O . ARG A 1 488 ? 22.645 0.241 -3.980 1.00 95.25 488 ARG A O 1
ATOM 3767 N N . GLU A 1 489 ? 22.948 -0.547 -1.895 1.00 91.12 489 GLU A N 1
ATOM 3768 C CA . GLU A 1 489 ? 23.482 -1.852 -2.307 1.00 91.12 489 GLU A CA 1
ATOM 3769 C C . GLU A 1 489 ? 22.546 -2.566 -3.291 1.00 91.12 489 GLU A C 1
ATOM 3771 O O . GLU A 1 489 ? 22.998 -3.126 -4.279 1.00 91.12 489 GLU A O 1
ATOM 3776 N N . MET A 1 490 ? 21.226 -2.515 -3.068 1.00 90.75 490 MET A N 1
ATOM 3777 C CA . MET A 1 490 ? 20.244 -3.104 -3.990 1.00 90.75 490 MET A CA 1
ATOM 3778 C C . MET A 1 490 ? 20.325 -2.530 -5.407 1.00 90.75 490 MET A C 1
ATOM 3780 O O . MET A 1 490 ? 20.133 -3.261 -6.376 1.00 90.75 490 MET A O 1
ATOM 3784 N N . VAL A 1 491 ? 20.555 -1.221 -5.525 1.00 92.88 491 VAL A N 1
ATOM 3785 C CA . VAL A 1 491 ? 20.685 -0.535 -6.814 1.00 92.88 491 VAL A CA 1
ATOM 3786 C C . VAL A 1 491 ? 21.974 -0.968 -7.510 1.00 92.88 491 VAL A C 1
ATOM 3788 O O . VAL A 1 491 ? 21.943 -1.326 -8.686 1.00 92.88 491 VAL A O 1
ATOM 3791 N N . GLU A 1 492 ? 23.086 -0.988 -6.778 1.00 90.31 492 GLU A N 1
ATOM 3792 C CA . GLU A 1 492 ? 24.395 -1.414 -7.287 1.00 90.31 492 GLU A CA 1
ATOM 3793 C C . GLU A 1 492 ? 24.382 -2.889 -7.724 1.00 90.31 492 GLU A C 1
ATOM 3795 O O . GLU A 1 492 ? 24.831 -3.212 -8.825 1.00 90.31 492 GLU A O 1
ATOM 3800 N N . GLU A 1 493 ? 23.790 -3.770 -6.907 1.00 86.31 493 GLU A N 1
ATOM 3801 C CA . GLU A 1 493 ? 23.617 -5.202 -7.187 1.00 86.31 493 GLU A CA 1
ATOM 3802 C C . GLU A 1 493 ? 22.854 -5.444 -8.502 1.00 86.31 493 GLU A C 1
ATOM 3804 O O . GLU A 1 493 ? 23.182 -6.382 -9.227 1.00 86.31 493 GLU A O 1
ATOM 3809 N N . GLN A 1 494 ? 21.839 -4.625 -8.808 1.00 88.38 494 GLN A N 1
ATOM 3810 C CA . GLN A 1 494 ? 21.006 -4.780 -10.007 1.00 88.38 494 GLN A CA 1
ATOM 3811 C C . GLN A 1 494 ? 21.615 -4.121 -11.248 1.00 88.38 494 GLN A C 1
ATOM 3813 O O . GLN A 1 494 ? 21.507 -4.671 -12.340 1.00 88.38 494 GLN A O 1
ATOM 3818 N N . LEU A 1 495 ? 22.272 -2.965 -11.111 1.00 87.19 495 LEU A N 1
ATOM 3819 C CA . LEU A 1 495 ? 22.927 -2.305 -12.246 1.00 87.19 495 LEU A CA 1
ATOM 3820 C C . LEU A 1 495 ? 24.206 -3.030 -12.688 1.00 87.19 495 LEU A C 1
ATOM 3822 O O . LEU A 1 495 ? 24.511 -3.044 -13.882 1.00 87.19 495 LEU A O 1
ATOM 3826 N N . GLN A 1 496 ? 24.938 -3.639 -11.745 1.00 85.19 496 GLN A N 1
ATOM 3827 C CA . GLN A 1 496 ? 26.209 -4.334 -11.994 1.00 85.19 496 GLN A CA 1
ATOM 3828 C C . GLN A 1 496 ? 27.187 -3.487 -12.827 1.00 85.19 496 GLN A C 1
ATOM 3830 O O . GLN A 1 496 ? 27.754 -3.949 -13.823 1.00 85.19 496 GLN A O 1
ATOM 3835 N N . TRP A 1 497 ? 27.328 -2.217 -12.443 1.00 86.88 497 TRP A N 1
ATOM 3836 C CA . TRP A 1 497 ? 28.155 -1.235 -13.133 1.00 86.88 497 TRP A CA 1
ATOM 3837 C C . TRP A 1 497 ? 29.456 -0.985 -12.375 1.00 86.88 497 TRP A C 1
ATOM 3839 O O . TRP A 1 497 ? 29.435 -0.536 -11.231 1.00 86.88 497 TRP A O 1
ATOM 3849 N N . GLU A 1 498 ? 30.590 -1.254 -13.021 1.00 82.31 498 GLU A N 1
ATOM 3850 C CA . GLU A 1 498 ? 31.916 -1.128 -12.398 1.00 82.31 498 GLU A CA 1
ATOM 3851 C C . GLU A 1 498 ? 32.359 0.333 -12.230 1.00 82.31 498 GLU A C 1
ATOM 3853 O O . GLU A 1 498 ? 33.136 0.638 -11.330 1.00 82.31 498 GLU A O 1
ATOM 3858 N N . GLY A 1 499 ? 31.835 1.253 -13.049 1.00 77.00 499 GLY A N 1
ATOM 3859 C CA . GLY A 1 499 ? 32.197 2.675 -13.011 1.00 77.00 499 GLY A CA 1
ATOM 3860 C C . GLY A 1 499 ? 31.621 3.464 -11.828 1.00 77.00 499 GLY A C 1
ATOM 3861 O O . GLY A 1 499 ? 31.824 4.673 -11.764 1.00 77.00 499 GLY A O 1
ATOM 3862 N N . GLY A 1 500 ? 30.910 2.805 -10.906 1.00 81.06 500 GLY A N 1
ATOM 3863 C CA . GLY A 1 500 ? 30.214 3.444 -9.788 1.00 81.06 500 GLY A CA 1
ATOM 3864 C C . GLY A 1 500 ? 28.896 4.103 -10.209 1.00 81.06 500 GLY A C 1
ATOM 3865 O O . GLY A 1 500 ? 28.758 4.628 -11.313 1.00 81.06 500 GLY A O 1
ATOM 3866 N N . VAL A 1 501 ? 27.892 4.046 -9.333 1.00 85.25 501 VAL A N 1
ATOM 3867 C CA . VAL A 1 501 ? 26.558 4.607 -9.589 1.00 85.25 501 VAL A CA 1
ATOM 3868 C C . VAL A 1 501 ? 26.386 5.874 -8.759 1.00 85.25 501 VAL A C 1
ATOM 3870 O O . VAL A 1 501 ? 26.441 5.830 -7.531 1.00 85.25 501 VAL A O 1
ATOM 3873 N N . GLU A 1 502 ? 26.150 7.013 -9.412 1.00 92.88 502 GLU A N 1
ATOM 3874 C CA . GLU A 1 502 ? 25.834 8.252 -8.701 1.00 92.88 502 GLU A CA 1
ATOM 3875 C C . GLU A 1 502 ? 24.389 8.198 -8.185 1.00 92.88 502 GLU A C 1
ATOM 3877 O O . GLU A 1 502 ? 23.422 8.208 -8.950 1.00 92.88 502 GLU A O 1
ATOM 3882 N N . ILE A 1 503 ? 24.240 8.176 -6.861 1.00 94.62 503 ILE A N 1
ATOM 3883 C CA . ILE A 1 503 ? 22.950 8.276 -6.177 1.00 94.62 503 ILE A CA 1
ATOM 3884 C C . ILE A 1 503 ? 22.871 9.663 -5.543 1.00 94.62 503 ILE A C 1
ATOM 3886 O O . ILE A 1 503 ? 23.418 9.887 -4.460 1.00 94.62 503 ILE A O 1
ATOM 3890 N N . ARG A 1 504 ? 22.164 10.591 -6.198 1.00 94.38 504 ARG A N 1
ATOM 3891 C CA . ARG A 1 504 ? 21.987 11.975 -5.716 1.00 94.38 504 ARG A CA 1
ATOM 3892 C C . ARG A 1 504 ? 21.291 12.026 -4.369 1.00 94.38 504 ARG A C 1
ATOM 3894 O O . ARG A 1 504 ? 21.603 12.865 -3.529 1.00 94.38 504 ARG A O 1
ATOM 3901 N N . ASN A 1 505 ? 20.323 11.136 -4.176 1.00 95.31 505 ASN A N 1
ATOM 3902 C CA . ASN A 1 505 ? 19.513 11.107 -2.975 1.00 95.31 505 ASN A CA 1
ATOM 3903 C C . ASN A 1 505 ? 18.975 9.698 -2.712 1.00 95.31 505 ASN A C 1
ATOM 3905 O O . ASN A 1 505 ? 18.451 9.036 -3.607 1.00 95.31 505 ASN A O 1
ATOM 3909 N N . ALA A 1 506 ? 19.074 9.263 -1.458 1.00 96.25 506 ALA A N 1
ATOM 3910 C CA . ALA A 1 506 ? 18.417 8.064 -0.953 1.00 96.25 506 ALA A CA 1
ATOM 3911 C C . ALA A 1 506 ? 17.279 8.516 -0.032 1.00 96.25 506 ALA A C 1
ATOM 3913 O O . ALA A 1 506 ? 17.434 8.595 1.189 1.00 96.25 506 ALA A O 1
ATOM 3914 N N . HIS A 1 507 ? 16.150 8.896 -0.627 1.00 97.31 507 HIS A N 1
ATOM 3915 C CA . HIS A 1 507 ? 15.055 9.501 0.117 1.00 97.31 507 HIS A CA 1
ATOM 3916 C C . HIS A 1 507 ? 14.233 8.432 0.833 1.00 97.31 507 HIS A C 1
ATOM 3918 O O . HIS A 1 507 ? 13.616 7.584 0.189 1.00 97.31 507 HIS A O 1
ATOM 3924 N N . ARG A 1 508 ? 14.179 8.483 2.166 1.00 97.00 508 ARG A N 1
ATOM 3925 C CA . ARG A 1 508 ? 13.259 7.653 2.949 1.00 97.00 508 ARG A CA 1
ATOM 3926 C C . ARG A 1 508 ? 11.832 8.179 2.776 1.00 97.00 508 ARG A C 1
ATOM 3928 O O . ARG A 1 508 ? 11.510 9.248 3.284 1.00 97.00 508 ARG A O 1
ATOM 3935 N N . VAL A 1 509 ? 10.984 7.404 2.105 1.00 96.19 509 VAL A N 1
ATOM 3936 C CA . VAL A 1 509 ? 9.592 7.769 1.799 1.00 96.19 509 VAL A CA 1
ATOM 3937 C C . VAL A 1 509 ? 8.691 7.536 3.011 1.00 96.19 509 VAL A C 1
ATOM 3939 O O . VAL A 1 509 ? 7.946 8.426 3.408 1.00 96.19 509 VAL A O 1
ATOM 3942 N N . ARG A 1 510 ? 8.730 6.328 3.594 1.00 88.94 510 ARG A N 1
ATOM 3943 C CA . ARG A 1 510 ? 7.924 5.953 4.771 1.00 88.94 510 ARG A CA 1
ATOM 3944 C C . ARG A 1 510 ? 8.358 4.618 5.378 1.00 88.94 510 ARG A C 1
ATOM 3946 O O . ARG A 1 510 ? 8.862 3.752 4.663 1.00 88.94 510 ARG A O 1
ATOM 3953 N N . THR A 1 511 ? 7.983 4.398 6.635 1.00 85.69 511 THR A N 1
ATOM 3954 C CA . THR A 1 511 ? 7.893 3.048 7.208 1.00 85.69 511 THR A CA 1
ATOM 3955 C C . THR A 1 511 ? 6.706 2.305 6.594 1.00 85.69 511 THR A C 1
ATOM 3957 O O . THR A 1 511 ? 5.616 2.860 6.409 1.00 85.69 511 THR A O 1
ATOM 3960 N N . VAL A 1 512 ? 6.923 1.044 6.229 1.00 79.00 512 VAL A N 1
ATOM 3961 C CA . VAL A 1 512 ? 5.897 0.170 5.645 1.00 79.00 512 VAL A CA 1
ATOM 3962 C C . VAL A 1 512 ? 5.297 -0.730 6.707 1.00 79.00 512 VAL A C 1
ATOM 3964 O O . VAL A 1 512 ? 4.079 -0.793 6.822 1.00 79.00 512 VAL A O 1
ATOM 3967 N N . SER A 1 513 ? 6.165 -1.388 7.463 1.00 74.50 513 SER A N 1
ATOM 3968 C CA . SER A 1 513 ? 5.865 -2.244 8.607 1.00 74.50 513 SER A CA 1
ATOM 3969 C C . SER A 1 513 ? 7.089 -2.250 9.523 1.00 74.50 513 SER A C 1
ATOM 3971 O O . SER A 1 513 ? 8.121 -1.656 9.187 1.00 74.50 513 SER A O 1
ATOM 3973 N N . SER A 1 514 ? 7.015 -2.947 10.659 1.00 70.62 514 SER A N 1
ATOM 3974 C CA . SER A 1 514 ? 8.209 -3.235 11.457 1.00 70.62 514 SER A CA 1
ATOM 3975 C C . SER A 1 514 ? 9.303 -3.816 10.559 1.00 70.62 514 SER A C 1
ATOM 3977 O O . SER A 1 514 ? 9.050 -4.747 9.792 1.00 70.62 514 SER A O 1
ATOM 3979 N N . ARG A 1 515 ? 10.504 -3.238 10.636 1.00 77.62 515 ARG A N 1
ATOM 3980 C CA . ARG A 1 515 ? 11.698 -3.659 9.887 1.00 77.62 515 ARG A CA 1
ATOM 3981 C C . ARG A 1 515 ? 11.616 -3.568 8.354 1.00 77.62 515 ARG A C 1
ATOM 3983 O O . ARG A 1 515 ? 12.408 -4.195 7.649 1.00 77.62 515 ARG A O 1
ATOM 3990 N N . LYS A 1 516 ? 10.678 -2.785 7.813 1.00 81.38 516 LYS A N 1
ATOM 3991 C CA . LYS A 1 516 ? 10.530 -2.559 6.366 1.00 81.38 516 LYS A CA 1
ATOM 3992 C C . LYS A 1 516 ? 10.342 -1.079 6.079 1.00 81.38 516 LYS A C 1
ATOM 3994 O O . LYS A 1 516 ? 9.304 -0.494 6.387 1.00 81.38 516 LYS A O 1
ATOM 3999 N N . GLU A 1 517 ? 11.330 -0.494 5.421 1.00 88.50 517 GLU A N 1
ATOM 4000 C CA . GLU A 1 517 ? 11.346 0.912 5.032 1.00 88.50 517 GLU A CA 1
ATOM 4001 C C . GLU A 1 517 ? 11.238 1.044 3.510 1.00 88.50 517 GLU A C 1
ATOM 4003 O O . GLU A 1 517 ? 11.790 0.245 2.750 1.00 88.50 517 GLU A O 1
ATOM 4008 N N . MET A 1 518 ? 10.508 2.058 3.051 1.00 94.38 518 MET A N 1
ATOM 4009 C CA . MET A 1 518 ? 10.390 2.403 1.636 1.00 94.38 518 MET A CA 1
ATOM 4010 C C . MET A 1 518 ? 11.323 3.563 1.309 1.00 94.38 518 MET A C 1
ATOM 4012 O O . MET A 1 518 ? 11.276 4.601 1.971 1.00 94.38 518 MET A O 1
ATOM 4016 N N . PHE A 1 519 ? 12.116 3.406 0.253 1.00 97.94 519 PHE A N 1
ATOM 4017 C CA . PHE A 1 519 ? 13.028 4.428 -0.256 1.00 97.94 519 PHE A CA 1
ATOM 4018 C C . PHE A 1 519 ? 12.706 4.793 -1.705 1.00 97.94 519 PHE A C 1
ATOM 4020 O O . PHE A 1 519 ? 12.176 3.971 -2.450 1.00 97.94 519 PHE A O 1
ATOM 4027 N N . CYS A 1 520 ? 13.057 6.017 -2.092 1.00 98.44 520 CYS A N 1
ATOM 4028 C CA . CYS A 1 520 ? 13.201 6.463 -3.471 1.00 98.44 520 CYS A CA 1
ATOM 4029 C C . CYS A 1 520 ? 14.683 6.751 -3.720 1.00 98.44 520 CYS A C 1
ATOM 4031 O O . CYS A 1 520 ? 15.246 7.680 -3.136 1.00 98.44 520 CYS A O 1
ATOM 4033 N N . MET A 1 521 ? 15.299 5.953 -4.585 1.00 98.25 521 MET A N 1
ATOM 4034 C CA . MET A 1 521 ? 16.685 6.113 -5.008 1.00 98.25 521 MET A CA 1
ATOM 4035 C C . MET A 1 521 ? 16.720 6.984 -6.259 1.00 98.25 521 MET A C 1
ATOM 4037 O O . MET A 1 521 ? 16.189 6.583 -7.292 1.00 98.25 521 MET A O 1
ATOM 4041 N N . GLU A 1 522 ? 17.311 8.172 -6.152 1.00 98.19 522 GLU A N 1
ATOM 4042 C CA . GLU A 1 522 ? 17.512 9.100 -7.269 1.00 98.19 522 GLU A CA 1
ATOM 4043 C C . GLU A 1 522 ? 18.872 8.831 -7.908 1.00 98.19 522 GLU A C 1
ATOM 4045 O O . GLU A 1 522 ? 19.909 9.264 -7.401 1.00 98.19 522 GLU A O 1
ATOM 4050 N N . ILE A 1 523 ? 18.855 8.068 -8.993 1.00 97.81 523 ILE A N 1
ATOM 4051 C CA . ILE A 1 523 ? 20.044 7.533 -9.652 1.00 97.81 523 ILE A CA 1
ATOM 4052 C C . ILE A 1 523 ? 20.326 8.363 -10.899 1.00 97.81 523 ILE A C 1
ATOM 4054 O O . ILE A 1 523 ? 19.442 8.508 -11.740 1.00 97.81 523 ILE A O 1
ATOM 4058 N N . VAL A 1 524 ? 21.546 8.868 -11.055 1.00 96.88 524 VAL A N 1
ATOM 4059 C CA . VAL A 1 524 ? 22.002 9.412 -12.340 1.00 96.88 524 VAL A CA 1
ATOM 4060 C C . VAL A 1 524 ? 22.603 8.270 -13.130 1.00 96.88 524 VAL A C 1
ATOM 4062 O O . VAL A 1 524 ? 23.561 7.636 -12.690 1.00 96.88 524 VAL A O 1
ATOM 4065 N N . VAL A 1 525 ? 22.008 7.973 -14.278 1.00 95.12 525 VAL A N 1
ATOM 4066 C CA . VAL A 1 525 ? 22.428 6.851 -15.113 1.00 95.12 525 VAL A CA 1
ATOM 4067 C C . VAL A 1 525 ? 23.591 7.301 -16.000 1.00 95.12 525 VAL A C 1
ATOM 4069 O O . VAL A 1 525 ? 23.409 8.234 -16.787 1.00 95.12 525 VAL A O 1
ATOM 4072 N N . PRO A 1 526 ? 24.768 6.652 -15.921 1.00 93.38 526 PRO A N 1
ATOM 4073 C CA . PRO A 1 526 ? 25.883 6.961 -16.810 1.00 93.38 526 PRO A CA 1
ATOM 4074 C C . PRO A 1 526 ? 25.518 6.693 -18.275 1.00 93.38 526 PRO A C 1
ATOM 4076 O O . PRO A 1 526 ? 24.907 5.669 -18.600 1.00 93.38 526 PRO A O 1
ATOM 4079 N N . TRP A 1 527 ? 25.917 7.588 -19.178 1.00 92.31 527 TRP A N 1
ATOM 4080 C CA . TRP A 1 527 ? 25.676 7.420 -20.618 1.00 92.31 527 TRP A CA 1
ATOM 4081 C C . TRP A 1 527 ? 26.403 6.202 -21.187 1.00 92.31 527 TRP A C 1
ATOM 4083 O O . TRP A 1 527 ? 25.891 5.527 -22.080 1.00 92.31 527 TRP A O 1
ATOM 4093 N N . GLU A 1 528 ? 27.563 5.884 -20.626 1.00 91.50 528 GLU A N 1
ATOM 4094 C CA . GLU A 1 528 ? 28.386 4.729 -20.963 1.00 91.50 528 GLU A CA 1
ATOM 4095 C C . GLU A 1 528 ? 27.631 3.424 -20.677 1.00 91.50 528 GLU A C 1
ATOM 4097 O O . GLU A 1 528 ? 27.606 2.533 -21.523 1.00 91.50 528 GLU A O 1
ATOM 4102 N N . LEU A 1 529 ? 26.923 3.348 -19.543 1.00 91.88 529 LEU A N 1
ATOM 4103 C CA . LEU A 1 529 ? 26.076 2.204 -19.198 1.00 91.88 529 LEU A CA 1
ATOM 4104 C C . LEU A 1 529 ? 24.926 2.037 -20.196 1.00 91.88 529 LEU A C 1
ATOM 4106 O O . LEU A 1 529 ? 24.616 0.926 -20.629 1.00 91.88 529 LEU A O 1
ATOM 4110 N N . MET A 1 530 ? 24.279 3.140 -20.578 1.00 92.94 530 MET A N 1
ATOM 4111 C CA . MET A 1 530 ? 23.151 3.099 -21.513 1.00 92.94 530 MET A CA 1
ATOM 4112 C C . MET A 1 530 ? 23.568 2.724 -22.938 1.00 92.94 530 MET A C 1
ATOM 4114 O O . MET A 1 530 ? 22.746 2.199 -23.689 1.00 92.94 530 MET A O 1
ATOM 4118 N N . ARG A 1 531 ? 24.823 2.979 -23.313 1.00 91.25 531 ARG A N 1
ATOM 4119 C CA . ARG A 1 531 ? 25.378 2.698 -24.645 1.00 91.25 531 ARG A CA 1
ATOM 4120 C C . ARG A 1 531 ? 26.184 1.404 -24.724 1.00 91.25 531 ARG A C 1
ATOM 4122 O O . ARG A 1 531 ? 26.595 1.038 -25.819 1.00 91.25 531 ARG A O 1
ATOM 4129 N N . GLU A 1 532 ? 26.403 0.722 -23.605 1.00 85.50 532 GLU A N 1
ATOM 4130 C CA . GLU A 1 532 ? 27.187 -0.510 -23.572 1.00 85.50 532 GLU A CA 1
ATOM 4131 C C . GLU A 1 532 ? 26.651 -1.561 -24.558 1.00 85.50 532 GLU A C 1
ATOM 4133 O O . GLU A 1 532 ? 25.441 -1.793 -24.655 1.00 85.50 532 GLU A O 1
ATOM 4138 N N . GLU A 1 533 ? 27.569 -2.214 -25.277 1.00 73.69 533 GLU A N 1
ATOM 4139 C CA . GLU A 1 533 ? 27.262 -3.365 -26.122 1.00 73.69 533 GLU A CA 1
ATOM 4140 C C . GLU A 1 533 ? 26.584 -4.458 -25.300 1.00 73.69 533 GLU A C 1
ATOM 4142 O O . GLU A 1 533 ? 27.089 -4.916 -24.268 1.00 73.69 533 GLU A O 1
ATOM 4147 N N . ARG A 1 534 ? 25.426 -4.919 -25.778 1.00 61.38 534 ARG A N 1
ATOM 4148 C CA . ARG A 1 534 ? 24.753 -6.053 -25.156 1.00 61.38 534 ARG A CA 1
ATOM 4149 C C . ARG A 1 534 ? 25.593 -7.300 -25.392 1.00 61.38 534 ARG A C 1
ATOM 4151 O O . ARG A 1 534 ? 25.461 -7.963 -26.415 1.00 61.38 534 ARG A O 1
ATOM 4158 N N . LYS A 1 535 ? 26.383 -7.695 -24.396 1.00 52.09 535 LYS A N 1
ATOM 4159 C CA . LYS A 1 535 ? 26.658 -9.118 -24.206 1.00 52.09 535 LYS A CA 1
ATOM 4160 C C . LYS A 1 535 ? 25.311 -9.735 -23.878 1.00 52.09 535 LYS A C 1
ATOM 4162 O O . LYS A 1 535 ? 24.809 -9.535 -22.773 1.00 52.09 535 LYS A O 1
ATOM 4167 N N . GLU A 1 536 ? 24.681 -10.406 -24.839 1.00 39.53 536 GLU A N 1
ATOM 4168 C CA . GLU A 1 536 ? 23.544 -11.262 -24.523 1.00 39.53 536 GLU A CA 1
ATOM 4169 C C . GLU A 1 536 ? 23.955 -12.127 -23.331 1.00 39.53 536 GLU A C 1
ATOM 4171 O O . GLU A 1 536 ? 24.871 -12.949 -23.421 1.00 39.53 536 GLU A O 1
ATOM 4176 N N . MET A 1 537 ? 23.312 -11.919 -22.182 1.00 34.88 537 MET A N 1
ATOM 4177 C CA . MET A 1 537 ? 23.350 -12.905 -21.119 1.00 34.88 537 MET A CA 1
ATOM 4178 C C . MET A 1 537 ? 22.519 -14.090 -21.601 1.00 34.88 537 MET A C 1
ATOM 4180 O O . MET A 1 537 ? 21.370 -14.268 -21.209 1.00 34.88 537 MET A O 1
ATOM 4184 N N . LEU A 1 538 ? 23.112 -14.905 -22.477 1.00 28.42 538 LEU A N 1
ATOM 4185 C CA . LEU A 1 538 ? 22.744 -16.305 -22.600 1.00 28.42 538 LEU A CA 1
ATOM 4186 C C . LEU A 1 538 ? 22.750 -16.877 -21.175 1.00 28.42 538 LEU A C 1
ATOM 4188 O O . LEU A 1 538 ? 23.753 -16.704 -20.465 1.00 28.42 538 LEU A O 1
ATOM 4192 N N . PRO A 1 539 ? 21.672 -17.543 -20.726 1.00 28.48 539 PRO A N 1
ATOM 4193 C CA . PRO A 1 539 ? 21.725 -18.283 -19.482 1.00 28.48 539 PRO A CA 1
ATOM 4194 C C . PRO A 1 539 ? 22.933 -19.216 -19.564 1.00 28.48 539 PRO A C 1
ATOM 4196 O O . PRO A 1 539 ? 23.045 -20.035 -20.479 1.00 28.48 539 PRO A O 1
ATOM 4199 N N . ARG A 1 540 ? 23.881 -19.074 -18.633 1.00 31.92 540 ARG A N 1
ATOM 4200 C CA . ARG A 1 540 ? 24.992 -20.019 -18.482 1.00 31.92 540 ARG A CA 1
ATOM 4201 C C . ARG A 1 540 ? 24.441 -21.347 -17.953 1.00 31.92 540 ARG A C 1
ATOM 4203 O O . ARG A 1 540 ? 24.636 -21.683 -16.790 1.00 31.92 540 ARG A O 1
ATOM 4210 N N . SER A 1 541 ? 23.733 -22.090 -18.797 1.00 38.75 541 SER A N 1
ATOM 4211 C CA . SER A 1 541 ? 23.218 -23.426 -18.496 1.00 38.75 541 SER A CA 1
ATOM 4212 C C . SER A 1 541 ? 22.953 -24.271 -19.750 1.00 38.75 541 SER A C 1
ATOM 4214 O O . SER A 1 541 ? 22.013 -25.050 -19.764 1.00 38.75 541 SER A O 1
ATOM 4216 N N . VAL A 1 542 ? 23.792 -24.199 -20.794 1.00 33.53 542 VAL A N 1
ATOM 4217 C CA . VAL A 1 542 ? 23.785 -25.219 -21.875 1.00 33.53 542 VAL A CA 1
ATOM 4218 C C . VAL A 1 542 ? 25.196 -25.557 -22.381 1.00 33.53 542 VAL A C 1
ATOM 4220 O O . VAL A 1 542 ? 25.434 -25.685 -23.574 1.00 33.53 542 VAL A O 1
ATOM 4223 N N . GLN A 1 543 ? 26.173 -25.732 -21.484 1.00 29.89 543 GLN A N 1
ATOM 4224 C CA . GLN A 1 543 ? 27.468 -26.320 -21.878 1.00 29.89 543 GLN A CA 1
ATOM 4225 C C . GLN A 1 543 ? 28.039 -27.349 -20.897 1.00 29.89 543 GLN A C 1
ATOM 4227 O O . GLN A 1 543 ? 29.219 -27.681 -20.951 1.00 29.89 543 GLN A O 1
ATOM 4232 N N . GLN A 1 544 ? 27.199 -27.930 -20.035 1.00 32.88 544 GLN A N 1
ATOM 4233 C CA . GLN A 1 544 ? 27.638 -29.048 -19.199 1.00 32.88 544 GLN A CA 1
ATOM 4234 C C . GLN A 1 544 ? 26.539 -30.080 -18.932 1.00 32.88 544 GLN A C 1
ATOM 4236 O O . GLN A 1 544 ? 26.344 -30.504 -17.803 1.00 32.88 544 GLN A O 1
ATOM 4241 N N . VAL A 1 545 ? 25.834 -30.519 -19.978 1.00 30.84 545 VAL A N 1
ATOM 4242 C CA . VAL A 1 545 ? 25.135 -31.818 -19.977 1.00 30.84 545 VAL A CA 1
ATOM 4243 C C . VAL A 1 545 ? 25.264 -32.451 -21.365 1.00 30.84 545 VAL A C 1
ATOM 4245 O O . VAL A 1 545 ? 24.304 -32.588 -22.110 1.00 30.84 545 VAL A O 1
ATOM 4248 N N . CYS A 1 546 ? 26.486 -32.813 -21.744 1.00 28.88 546 CYS A N 1
ATOM 4249 C CA . CYS A 1 546 ? 26.710 -33.848 -22.752 1.00 28.88 546 CYS A CA 1
ATOM 4250 C C . CYS A 1 546 ? 28.017 -34.566 -22.418 1.00 28.88 546 CYS A C 1
ATOM 4252 O O . CYS A 1 546 ? 29.049 -34.329 -23.027 1.00 28.88 546 CYS A O 1
ATOM 4254 N N . CYS A 1 547 ? 27.989 -35.353 -21.341 1.00 26.27 547 CYS A N 1
ATOM 4255 C CA . CYS A 1 547 ? 29.012 -36.354 -21.037 1.00 26.27 547 CYS A CA 1
ATOM 4256 C C . CYS A 1 547 ? 28.475 -37.298 -19.954 1.00 26.27 547 CYS A C 1
ATOM 4258 O O . CYS A 1 547 ? 28.930 -37.270 -18.819 1.00 26.27 547 CYS A O 1
ATOM 4260 N N . CYS A 1 548 ? 27.446 -38.080 -20.289 1.00 26.97 548 CYS A N 1
ATOM 4261 C CA . CYS A 1 548 ? 27.094 -39.328 -19.597 1.00 26.97 548 CYS A CA 1
ATOM 4262 C C . CYS A 1 548 ? 26.095 -40.123 -20.454 1.00 26.97 548 CYS A C 1
ATOM 4264 O O . CYS A 1 548 ? 24.929 -40.280 -20.108 1.00 26.97 548 CYS A O 1
ATOM 4266 N N . SER A 1 549 ? 26.543 -40.603 -21.612 1.00 29.97 549 SER A N 1
ATOM 4267 C CA . SER A 1 549 ? 25.908 -41.732 -22.305 1.00 29.97 549 SER A CA 1
ATOM 4268 C C . SER A 1 549 ? 26.850 -42.307 -23.359 1.00 29.97 549 SER A C 1
ATOM 4270 O O . SER A 1 549 ? 26.680 -42.077 -24.544 1.00 29.97 549 SER A O 1
ATOM 4272 N N . SER A 1 550 ? 27.847 -43.072 -22.909 1.00 27.34 550 SER A N 1
ATOM 4273 C CA . SER A 1 550 ? 28.344 -44.257 -23.629 1.00 27.34 550 SER A CA 1
ATOM 4274 C C . SER A 1 550 ? 29.504 -44.874 -22.852 1.00 27.34 550 SER A C 1
ATOM 4276 O O . SER A 1 550 ? 30.654 -44.451 -22.958 1.00 27.34 550 SER A O 1
ATOM 4278 N N . GLY A 1 551 ? 29.197 -45.892 -22.053 1.00 25.80 551 GLY A N 1
ATOM 4279 C CA . GLY A 1 551 ? 30.205 -46.862 -21.658 1.00 25.80 551 GLY A CA 1
ATOM 4280 C C . GLY A 1 551 ? 30.487 -47.819 -22.819 1.00 25.80 551 GLY A C 1
ATOM 4281 O O . GLY A 1 551 ? 29.547 -48.328 -23.422 1.00 25.80 551 GLY A O 1
ATOM 4282 N N . ARG A 1 552 ? 31.781 -48.115 -23.004 1.00 27.08 552 ARG A N 1
ATOM 4283 C CA . ARG A 1 552 ? 32.399 -49.224 -23.765 1.00 27.08 552 ARG A CA 1
ATOM 4284 C C . ARG A 1 552 ? 32.536 -49.051 -25.285 1.00 27.08 552 ARG A C 1
ATOM 4286 O O . ARG A 1 552 ? 31.603 -49.308 -26.029 1.00 27.08 552 ARG A O 1
ATOM 4293 N N . ALA A 1 553 ? 33.770 -48.829 -25.740 1.00 25.75 553 ALA A N 1
ATOM 4294 C CA . ALA A 1 553 ? 34.599 -49.874 -26.356 1.00 25.75 553 ALA A CA 1
ATOM 4295 C C . ALA A 1 553 ? 36.048 -49.375 -26.524 1.00 25.75 553 ALA A C 1
ATOM 4297 O O . ALA A 1 553 ? 36.309 -48.179 -26.576 1.00 25.75 553 ALA A O 1
ATOM 4298 N N . ALA A 1 554 ? 36.982 -50.319 -26.506 1.00 26.34 554 ALA A N 1
ATOM 4299 C CA . ALA A 1 554 ? 38.421 -50.133 -26.400 1.00 26.34 554 ALA A CA 1
ATOM 4300 C C . ALA A 1 554 ? 39.133 -49.831 -27.737 1.00 26.34 554 ALA A C 1
ATOM 4302 O O . ALA A 1 554 ? 38.560 -50.006 -28.806 1.00 26.34 554 ALA A O 1
ATOM 4303 N N . ALA A 1 555 ? 40.437 -49.544 -27.595 1.00 26.09 555 ALA A N 1
ATOM 4304 C CA . ALA A 1 555 ? 41.541 -49.705 -28.556 1.00 26.09 555 ALA A CA 1
ATOM 4305 C C . ALA A 1 555 ? 42.026 -48.460 -29.334 1.00 26.09 555 ALA A C 1
ATOM 4307 O O . ALA A 1 555 ? 41.461 -48.063 -30.341 1.00 26.09 555 ALA A O 1
ATOM 4308 N N . GLY A 1 556 ? 43.190 -47.950 -28.903 1.00 24.28 556 GLY A N 1
ATOM 4309 C CA . GLY A 1 556 ? 44.434 -48.103 -29.670 1.00 24.28 556 GLY A CA 1
ATOM 4310 C C . GLY A 1 556 ? 44.823 -47.047 -30.716 1.00 24.28 556 GLY A C 1
ATOM 4311 O O . GLY A 1 556 ? 44.146 -46.878 -31.720 1.00 24.28 556 GLY A O 1
ATOM 4312 N N . SER A 1 557 ? 46.066 -46.554 -30.560 1.00 25.72 557 SER A N 1
ATOM 4313 C CA . SER A 1 557 ? 46.963 -45.967 -31.587 1.00 25.72 557 SER A CA 1
ATOM 4314 C C . SER A 1 557 ? 46.681 -44.508 -31.994 1.00 25.72 557 SER A C 1
ATOM 4316 O O . SER A 1 557 ? 45.541 -44.080 -31.988 1.00 25.72 557 SER A O 1
ATOM 4318 N N . ARG A 1 558 ? 47.630 -43.653 -32.393 1.00 24.55 558 ARG A N 1
ATOM 4319 C CA . ARG A 1 558 ? 49.095 -43.492 -32.262 1.00 24.55 558 ARG A CA 1
ATOM 4320 C C . ARG A 1 558 ? 49.385 -42.079 -32.818 1.00 24.55 558 ARG A C 1
ATOM 4322 O O . ARG A 1 558 ? 48.787 -41.716 -33.816 1.00 24.55 558 ARG A O 1
ATOM 4329 N N . LEU A 1 559 ? 50.342 -41.370 -32.211 1.00 24.47 559 LEU A N 1
ATOM 4330 C CA . LEU A 1 559 ? 51.352 -40.474 -32.825 1.00 24.47 559 LEU A CA 1
ATOM 4331 C C . LEU A 1 559 ? 50.965 -39.423 -33.896 1.00 24.47 559 LEU A C 1
ATOM 4333 O O . LEU A 1 559 ? 50.633 -39.777 -35.017 1.00 24.47 559 LEU A O 1
ATOM 4337 N N . GLN A 1 560 ? 51.260 -38.148 -33.591 1.00 25.52 560 GLN A N 1
ATOM 4338 C CA . GLN A 1 560 ? 52.272 -37.250 -34.224 1.00 25.52 560 GLN A CA 1
ATOM 4339 C C . GLN A 1 560 ? 51.887 -35.791 -33.893 1.00 25.52 560 GLN A C 1
ATOM 4341 O O . GLN A 1 560 ? 50.816 -35.339 -34.267 1.00 25.52 560 GLN A O 1
ATOM 4346 N N . GLN A 1 561 ? 52.536 -35.081 -32.964 1.00 24.75 561 GLN A N 1
ATOM 4347 C CA . GLN A 1 561 ? 53.847 -34.400 -32.999 1.00 24.75 561 GLN A CA 1
ATOM 4348 C C . GLN A 1 561 ? 54.100 -33.412 -34.154 1.00 24.75 561 GLN A C 1
ATOM 4350 O O . GLN A 1 561 ? 54.421 -33.804 -35.268 1.00 24.75 561 GLN A O 1
ATOM 4355 N N . GLY A 1 562 ? 54.120 -32.129 -33.774 1.00 24.97 562 GLY A N 1
ATOM 4356 C CA . GLY A 1 562 ? 54.859 -31.013 -34.376 1.00 24.97 562 GLY A CA 1
ATOM 4357 C C . GLY A 1 562 ? 54.313 -29.693 -33.806 1.00 24.97 562 GLY A C 1
ATOM 4358 O O . GLY A 1 562 ? 53.118 -29.465 -33.887 1.00 24.97 562 GLY A O 1
ATOM 4359 N N . GLY A 1 563 ? 55.035 -28.783 -33.153 1.00 23.80 563 GLY A N 1
ATOM 4360 C CA . GLY A 1 563 ? 56.442 -28.677 -32.781 1.00 23.80 563 GLY A CA 1
ATOM 4361 C C . GLY A 1 563 ? 56.811 -27.188 -32.642 1.00 23.80 563 GLY A C 1
ATOM 4362 O O . GLY A 1 563 ? 56.855 -26.511 -33.657 1.00 23.80 563 GLY A O 1
ATOM 4363 N N . ARG A 1 564 ? 57.144 -26.748 -31.408 1.00 24.23 564 ARG A N 1
ATOM 4364 C CA . ARG A 1 564 ? 57.885 -25.515 -30.995 1.00 24.23 564 ARG A CA 1
ATOM 4365 C C . ARG A 1 564 ? 57.188 -24.150 -31.248 1.00 24.23 564 ARG A C 1
ATOM 4367 O O . ARG A 1 564 ? 56.533 -23.963 -32.252 1.00 24.23 564 ARG A O 1
ATOM 4374 N N . THR A 1 565 ? 57.254 -23.140 -30.369 1.00 25.66 565 THR A N 1
ATOM 4375 C CA . THR A 1 565 ? 58.315 -22.760 -29.412 1.00 25.66 565 THR A CA 1
ATOM 4376 C C . THR A 1 565 ? 57.736 -21.962 -28.229 1.00 25.66 565 THR A C 1
ATOM 4378 O O . THR A 1 565 ? 56.746 -21.254 -28.371 1.00 25.66 565 THR A O 1
ATOM 4381 N N . GLN A 1 566 ? 58.359 -22.114 -27.060 1.00 24.58 566 GLN A N 1
ATOM 4382 C CA . GLN A 1 566 ? 57.928 -21.617 -25.751 1.00 24.58 566 GLN A CA 1
ATOM 4383 C C . GLN A 1 566 ? 58.192 -20.118 -25.537 1.00 24.58 566 GLN A C 1
ATOM 4385 O O . GLN A 1 566 ? 59.297 -19.643 -25.786 1.00 24.58 566 GLN A O 1
ATOM 4390 N N . GLN A 1 567 ? 57.242 -19.436 -24.891 1.00 24.92 567 GLN A N 1
ATOM 4391 C CA . GLN A 1 567 ? 57.547 -18.383 -23.922 1.00 24.92 567 GLN A CA 1
ATOM 4392 C C . GLN A 1 567 ? 56.655 -18.591 -22.689 1.00 24.92 567 GLN A C 1
ATOM 4394 O O . GLN A 1 567 ? 55.440 -18.428 -22.722 1.00 24.92 567 GLN A O 1
ATOM 4399 N N . THR A 1 568 ? 57.264 -19.065 -21.607 1.00 22.89 568 THR A N 1
ATOM 4400 C CA . THR A 1 568 ? 56.621 -19.353 -20.323 1.00 22.89 568 THR A CA 1
ATOM 4401 C C . THR A 1 568 ? 56.530 -18.093 -19.468 1.00 22.89 568 THR A C 1
ATOM 4403 O O . THR A 1 568 ? 57.579 -17.578 -19.079 1.00 22.89 568 THR A O 1
ATOM 4406 N N . ARG A 1 569 ? 55.320 -17.672 -19.060 1.00 20.47 569 ARG A N 1
ATOM 4407 C CA . ARG A 1 569 ? 55.105 -17.064 -17.731 1.00 20.47 569 ARG A CA 1
ATOM 4408 C C . ARG A 1 569 ? 53.623 -17.072 -17.293 1.00 20.47 569 ARG A C 1
ATOM 4410 O O . ARG A 1 569 ? 52.828 -16.276 -17.763 1.00 20.47 569 ARG A O 1
ATOM 4417 N N . TRP A 1 570 ? 53.315 -17.996 -16.376 1.00 19.28 570 TRP A N 1
ATOM 4418 C CA . TRP A 1 570 ? 52.209 -18.041 -15.397 1.00 19.28 570 TRP A CA 1
ATOM 4419 C C . TRP A 1 570 ? 50.785 -17.647 -15.840 1.00 19.28 570 TRP A C 1
ATOM 4421 O O . TRP A 1 570 ? 50.343 -16.524 -15.625 1.00 19.28 570 TRP A O 1
ATOM 4431 N N . ILE A 1 571 ? 50.004 -18.635 -16.296 1.00 21.41 571 ILE A N 1
ATOM 4432 C CA . ILE A 1 571 ? 48.537 -18.596 -16.180 1.00 21.41 571 ILE A CA 1
ATOM 4433 C C . ILE A 1 571 ? 48.197 -19.094 -14.773 1.00 21.41 571 ILE A C 1
ATOM 4435 O O . ILE A 1 571 ? 48.192 -20.296 -14.513 1.00 21.41 571 ILE A O 1
ATOM 4439 N N . ALA A 1 572 ? 47.937 -18.171 -13.848 1.00 22.78 572 ALA A N 1
ATOM 4440 C CA . ALA A 1 572 ? 47.170 -18.508 -12.660 1.00 22.78 572 ALA A CA 1
ATOM 4441 C C . ALA A 1 572 ? 45.739 -18.808 -13.124 1.00 22.78 572 ALA A C 1
ATOM 4443 O O . ALA A 1 572 ? 45.035 -17.928 -13.615 1.00 22.78 572 ALA A O 1
ATOM 4444 N N . SER A 1 573 ? 45.325 -20.068 -13.012 1.00 24.47 573 SER A N 1
ATOM 4445 C CA . SER A 1 573 ? 43.929 -20.467 -13.142 1.00 24.47 573 SER A CA 1
ATOM 4446 C C . SER A 1 573 ? 43.125 -19.768 -12.045 1.00 24.47 573 SER A C 1
ATOM 4448 O O . SER A 1 573 ? 43.113 -20.216 -10.897 1.00 24.47 573 SER A O 1
ATOM 4450 N N . PHE A 1 574 ? 42.490 -18.645 -12.377 1.00 24.44 574 PHE A N 1
ATOM 4451 C CA . PHE A 1 574 ? 41.555 -17.997 -11.468 1.00 24.44 574 PHE A CA 1
ATOM 4452 C C . PHE A 1 574 ? 40.263 -18.824 -11.389 1.00 24.44 574 PHE A C 1
ATOM 4454 O O . PHE A 1 574 ? 39.732 -19.236 -12.425 1.00 24.44 574 PHE A O 1
ATOM 4461 N N . PRO A 1 575 ? 39.755 -19.097 -10.176 1.00 23.31 575 PRO A N 1
ATOM 4462 C CA . PRO A 1 575 ? 38.546 -19.879 -9.991 1.00 23.31 575 PRO A CA 1
ATOM 4463 C C . PRO A 1 575 ? 37.339 -19.110 -10.535 1.00 23.31 575 PRO A C 1
ATOM 4465 O O . PRO A 1 575 ? 37.226 -17.894 -10.388 1.00 23.31 575 PRO A O 1
ATOM 4468 N N . SER A 1 576 ? 36.419 -19.838 -11.163 1.00 24.08 576 SER A N 1
ATOM 4469 C CA . SER A 1 576 ? 35.143 -19.321 -11.649 1.00 24.08 576 SER A CA 1
ATOM 4470 C C . SER A 1 576 ? 34.345 -18.685 -10.502 1.00 24.08 576 SER A C 1
ATOM 4472 O O . SER A 1 576 ? 33.764 -19.398 -9.680 1.00 24.08 576 SER A O 1
ATOM 4474 N N . PHE A 1 577 ? 34.288 -17.355 -10.446 1.00 25.67 577 PHE A N 1
ATOM 4475 C CA . PHE A 1 577 ? 33.433 -16.641 -9.500 1.00 25.67 577 PHE A CA 1
ATOM 4476 C C . PHE A 1 577 ? 31.963 -16.794 -9.917 1.00 25.67 577 PHE A C 1
ATOM 4478 O O . PHE A 1 577 ? 31.490 -16.179 -10.872 1.00 25.67 577 PHE A O 1
ATOM 4485 N N . ARG A 1 578 ? 31.227 -17.647 -9.194 1.00 29.84 578 ARG A N 1
ATOM 4486 C CA . ARG A 1 578 ? 29.760 -17.609 -9.145 1.00 29.84 578 ARG A CA 1
ATOM 4487 C C . ARG A 1 578 ? 29.370 -16.434 -8.250 1.00 29.84 578 ARG A C 1
ATOM 4489 O O . ARG A 1 578 ? 29.481 -16.538 -7.033 1.00 29.84 578 ARG A O 1
ATOM 4496 N N . VAL A 1 579 ? 28.933 -15.321 -8.833 1.00 31.67 579 VAL A N 1
ATOM 4497 C CA . VAL A 1 579 ? 28.447 -14.172 -8.057 1.00 31.67 579 VAL A CA 1
ATOM 4498 C C . VAL A 1 579 ? 26.976 -14.412 -7.714 1.00 31.67 579 VAL A C 1
ATOM 4500 O O . VAL A 1 579 ? 26.077 -14.091 -8.485 1.00 31.67 579 VAL A O 1
ATOM 4503 N N . ALA A 1 580 ? 26.729 -15.060 -6.575 1.00 37.12 580 ALA A N 1
ATOM 4504 C CA . ALA A 1 580 ? 25.431 -15.001 -5.909 1.00 37.12 580 ALA A CA 1
ATOM 4505 C C . ALA A 1 580 ? 25.239 -13.584 -5.336 1.00 37.12 580 ALA A C 1
ATOM 4507 O O . ALA A 1 580 ? 26.205 -12.987 -4.861 1.00 37.12 580 ALA A O 1
ATOM 4508 N N . SER A 1 581 ? 24.020 -13.032 -5.384 1.00 43.97 581 SER A N 1
ATOM 4509 C CA . SER A 1 581 ? 23.729 -11.718 -4.790 1.00 43.97 581 SER A CA 1
ATOM 4510 C C . SER A 1 581 ? 24.119 -11.703 -3.310 1.00 43.97 581 SER A C 1
ATOM 4512 O O . SER A 1 581 ? 23.947 -12.706 -2.615 1.00 43.97 581 SER A O 1
ATOM 4514 N N . LEU A 1 582 ? 24.618 -10.576 -2.791 1.00 36.44 582 LEU A N 1
ATOM 4515 C CA . LEU A 1 582 ? 24.989 -10.451 -1.376 1.00 36.44 582 LEU A CA 1
ATOM 4516 C C . LEU A 1 582 ? 23.797 -10.807 -0.461 1.00 36.44 582 LEU A C 1
ATOM 4518 O O . LEU A 1 582 ? 23.982 -11.402 0.592 1.00 36.44 582 LEU A O 1
ATOM 4522 N N . ARG A 1 583 ? 22.560 -10.540 -0.917 1.00 37.81 583 ARG A N 1
ATOM 4523 C CA . ARG A 1 583 ? 21.286 -11.035 -0.348 1.00 37.81 583 ARG A CA 1
ATOM 4524 C C . ARG A 1 583 ? 21.209 -12.546 -0.207 1.00 37.81 583 ARG A C 1
ATOM 4526 O O . ARG A 1 583 ? 20.919 -13.031 0.880 1.00 37.81 583 ARG A O 1
ATOM 4533 N N . ARG A 1 584 ? 21.453 -13.272 -1.300 1.00 45.66 584 ARG A N 1
ATOM 4534 C CA . ARG A 1 584 ? 21.478 -14.734 -1.313 1.00 45.66 584 ARG A CA 1
ATOM 4535 C C . ARG A 1 584 ? 22.597 -15.247 -0.413 1.00 45.66 584 ARG A C 1
ATOM 4537 O O . ARG A 1 584 ? 22.349 -16.139 0.377 1.00 45.66 584 ARG A O 1
ATOM 4544 N N . ILE A 1 585 ? 23.770 -14.615 -0.449 1.00 46.09 585 ILE A N 1
ATOM 4545 C CA . ILE A 1 585 ? 24.913 -14.968 0.402 1.00 46.09 585 ILE A CA 1
ATOM 4546 C C . ILE A 1 585 ? 24.602 -14.737 1.889 1.00 46.09 585 ILE A C 1
ATOM 4548 O O . ILE A 1 585 ? 24.978 -15.564 2.708 1.00 46.09 585 ILE A O 1
ATOM 4552 N N . ILE A 1 586 ? 23.926 -13.645 2.262 1.00 47.09 586 ILE A N 1
ATOM 4553 C CA . ILE A 1 586 ? 23.538 -13.359 3.653 1.00 47.09 586 ILE A CA 1
ATOM 4554 C C . ILE A 1 586 ? 22.422 -14.305 4.096 1.00 47.09 586 ILE A C 1
ATOM 4556 O O . ILE A 1 586 ? 22.567 -14.926 5.139 1.00 47.09 586 ILE A O 1
ATOM 4560 N N . ALA A 1 587 ? 21.367 -14.490 3.295 1.00 49.25 587 ALA A N 1
ATOM 4561 C CA . ALA A 1 587 ? 20.298 -15.441 3.598 1.00 49.25 587 ALA A CA 1
ATOM 4562 C C . ALA A 1 587 ? 20.839 -16.875 3.745 1.00 49.25 587 ALA A C 1
ATOM 4564 O O . ALA A 1 587 ? 20.456 -17.560 4.688 1.00 49.25 587 ALA A O 1
ATOM 4565 N N . GLU A 1 588 ? 21.763 -17.303 2.873 1.00 55.09 588 GLU A N 1
ATOM 4566 C CA . GLU A 1 588 ? 22.484 -18.587 2.950 1.00 55.09 588 GLU A CA 1
ATOM 4567 C C . GLU A 1 588 ? 23.439 -18.668 4.162 1.00 55.09 588 GLU A C 1
ATOM 4569 O O . GLU A 1 588 ? 23.706 -19.767 4.645 1.00 55.09 588 GLU A O 1
ATOM 4574 N N . LYS A 1 589 ? 23.951 -17.534 4.672 1.00 49.81 589 LYS A N 1
ATOM 4575 C CA . LYS A 1 589 ? 24.873 -17.465 5.826 1.00 49.81 589 LYS A CA 1
ATOM 4576 C C . LYS A 1 589 ? 24.193 -17.239 7.184 1.00 49.81 589 LYS A C 1
ATOM 4578 O O . LYS A 1 589 ? 24.869 -17.415 8.196 1.00 49.81 589 LYS A O 1
ATOM 4583 N N . THR A 1 590 ? 22.915 -16.861 7.224 1.00 63.12 590 THR A N 1
ATOM 4584 C CA . THR A 1 590 ? 22.125 -16.679 8.456 1.00 63.12 590 THR A CA 1
ATOM 4585 C C . THR A 1 590 ? 21.160 -17.857 8.656 1.00 63.12 590 THR A C 1
ATOM 4587 O O . THR A 1 590 ? 21.600 -19.008 8.610 1.00 63.12 590 THR A O 1
ATOM 4590 N N . SER A 1 591 ? 19.861 -17.620 8.869 1.00 63.28 591 SER A N 1
ATOM 4591 C CA . SER A 1 591 ? 18.875 -18.639 9.254 1.00 63.28 591 SER A CA 1
ATOM 4592 C C . SER A 1 591 ? 18.725 -19.792 8.253 1.00 63.28 591 SER A C 1
ATOM 4594 O O . SER A 1 591 ? 18.293 -20.864 8.649 1.00 63.28 591 SER A O 1
ATOM 4596 N N . ASN A 1 592 ? 19.138 -19.666 6.981 1.00 78.94 592 ASN A N 1
ATOM 4597 C CA . ASN A 1 592 ? 19.080 -20.797 6.036 1.00 78.94 592 ASN A CA 1
ATOM 4598 C C . ASN A 1 592 ? 20.241 -21.790 6.156 1.00 78.94 592 ASN A C 1
ATOM 4600 O O . ASN A 1 592 ? 20.259 -22.781 5.422 1.00 78.94 592 ASN A O 1
ATOM 4604 N N . LYS A 1 593 ? 21.210 -21.572 7.053 1.00 82.56 593 LYS A N 1
ATOM 4605 C CA . LYS A 1 593 ? 22.240 -22.579 7.301 1.00 82.56 593 LYS A CA 1
ATOM 4606 C C . LYS A 1 593 ? 21.600 -23.799 7.962 1.00 82.56 593 LYS A C 1
ATOM 4608 O O . LYS A 1 593 ? 21.097 -23.726 9.082 1.00 82.56 593 LYS A O 1
ATOM 4613 N N . PHE A 1 594 ? 21.648 -24.937 7.274 1.00 87.44 594 PHE A N 1
ATOM 4614 C CA . PHE A 1 594 ? 21.137 -26.192 7.811 1.00 87.44 594 PHE A CA 1
ATOM 4615 C C . PHE A 1 594 ? 21.967 -26.654 9.016 1.00 87.44 594 PHE A C 1
ATOM 4617 O O . PHE A 1 594 ? 23.175 -26.879 8.902 1.00 87.44 594 PHE A O 1
ATOM 4624 N N . ASN A 1 595 ? 21.315 -26.789 10.168 1.00 88.94 595 ASN A N 1
ATOM 4625 C CA . ASN A 1 595 ? 21.912 -27.226 11.420 1.00 88.94 595 ASN A CA 1
ATOM 4626 C C . ASN A 1 595 ? 21.459 -28.654 11.735 1.00 88.94 595 ASN A C 1
ATOM 4628 O O . ASN A 1 595 ? 20.423 -28.883 12.356 1.00 88.94 595 ASN A O 1
ATOM 4632 N N . GLU A 1 596 ? 22.264 -29.621 11.305 1.00 90.31 596 GLU A N 1
ATOM 4633 C CA . GLU A 1 596 ? 21.995 -31.045 11.513 1.00 90.31 596 GLU A CA 1
ATOM 4634 C C . GLU A 1 596 ? 21.926 -31.414 13.004 1.00 90.31 596 GLU A C 1
ATOM 4636 O O . GLU A 1 596 ? 21.043 -32.168 13.410 1.00 90.31 596 GLU A O 1
ATOM 4641 N N . SER A 1 597 ? 22.783 -30.821 13.843 1.00 89.31 597 SER A N 1
ATOM 4642 C CA . SER A 1 597 ? 22.766 -31.048 15.293 1.00 89.31 597 SER A CA 1
ATOM 4643 C C . SER A 1 597 ? 21.437 -30.629 15.915 1.00 89.31 597 SER A C 1
ATOM 4645 O O . SER A 1 597 ? 20.870 -31.379 16.707 1.00 89.31 597 SER A O 1
ATOM 4647 N N . ARG A 1 598 ? 20.900 -29.470 15.511 1.00 92.38 598 ARG A N 1
ATOM 4648 C CA . ARG A 1 598 ? 19.602 -28.981 15.995 1.00 92.38 598 ARG A CA 1
ATOM 4649 C C . ARG A 1 598 ? 18.459 -29.893 15.558 1.00 92.38 598 ARG A C 1
ATOM 4651 O O . ARG A 1 598 ? 17.588 -30.216 16.358 1.00 92.38 598 ARG A O 1
ATOM 4658 N N . VAL A 1 599 ? 18.500 -30.382 14.319 1.00 92.00 599 VAL A N 1
ATOM 4659 C CA . VAL A 1 599 ? 17.528 -31.359 13.802 1.00 92.00 599 VAL A CA 1
ATOM 4660 C C . VAL A 1 599 ? 17.565 -32.672 14.597 1.00 92.00 599 VAL A C 1
ATOM 4662 O O . VAL A 1 599 ? 16.513 -33.241 14.880 1.00 92.00 599 VAL A O 1
ATOM 4665 N N . HIS A 1 600 ? 18.747 -33.144 15.004 1.00 89.88 600 HIS A N 1
ATOM 4666 C CA . HIS A 1 600 ? 18.884 -34.319 15.874 1.00 89.88 600 HIS A CA 1
ATOM 4667 C C . HIS A 1 600 ? 18.399 -34.080 17.309 1.00 89.88 600 HIS A C 1
ATOM 4669 O O . HIS A 1 600 ? 17.892 -35.007 17.946 1.00 89.88 600 HIS A O 1
ATOM 4675 N N . GLU A 1 601 ? 18.557 -32.861 17.818 1.00 89.62 601 GLU A N 1
ATOM 4676 C CA . GLU A 1 601 ? 18.146 -32.481 19.168 1.00 89.62 601 GLU A CA 1
ATOM 4677 C C . GLU A 1 601 ? 16.620 -32.444 19.299 1.00 89.62 601 GLU A C 1
ATOM 4679 O O . GLU A 1 601 ? 16.075 -33.056 20.213 1.00 89.62 601 GLU A O 1
ATOM 4684 N N . ILE A 1 602 ? 15.932 -31.761 18.376 1.00 89.88 602 ILE A N 1
ATOM 4685 C CA . ILE A 1 602 ? 14.506 -31.413 18.538 1.00 89.88 602 ILE A CA 1
ATOM 4686 C C . ILE A 1 602 ? 13.583 -32.127 17.540 1.00 89.88 602 ILE A C 1
ATOM 4688 O O . ILE A 1 602 ? 12.357 -32.021 17.606 1.00 89.88 602 ILE A O 1
ATOM 4692 N N . GLY A 1 603 ? 14.170 -32.873 16.606 1.00 92.88 603 GLY A N 1
ATOM 4693 C CA . GLY A 1 603 ? 13.478 -33.517 15.498 1.00 92.88 603 GLY A CA 1
ATOM 4694 C C . GLY A 1 603 ? 13.311 -32.603 14.274 1.00 92.88 603 GLY A C 1
ATOM 4695 O O . GLY A 1 603 ? 13.321 -31.375 14.386 1.00 92.88 603 GLY A O 1
ATOM 4696 N N . PRO A 1 604 ? 13.120 -33.193 13.078 1.00 94.31 604 PRO A N 1
ATOM 4697 C CA . PRO A 1 604 ? 13.078 -32.448 11.818 1.00 94.31 604 PRO A CA 1
ATOM 4698 C C . PRO A 1 604 ? 11.889 -31.498 11.712 1.00 94.31 604 PRO A C 1
ATOM 4700 O O . PRO A 1 604 ? 12.044 -30.404 11.183 1.00 94.31 604 PRO A O 1
ATOM 4703 N N . ASP A 1 605 ? 10.724 -31.874 12.240 1.00 94.88 605 ASP A N 1
ATOM 4704 C CA . ASP A 1 605 ? 9.542 -31.016 12.207 1.00 94.88 605 ASP A CA 1
ATOM 4705 C C . ASP A 1 605 ? 9.726 -29.757 13.070 1.00 94.88 605 ASP A C 1
ATOM 4707 O O . ASP A 1 605 ? 9.536 -28.644 12.592 1.00 94.88 605 ASP A O 1
ATOM 4711 N N . LEU A 1 606 ? 10.166 -29.882 14.323 1.00 94.50 606 LEU A N 1
ATOM 4712 C CA . LEU A 1 606 ? 10.366 -28.696 15.161 1.00 94.50 606 LEU A CA 1
ATOM 4713 C C . LEU A 1 606 ? 11.511 -27.806 14.654 1.00 94.50 606 LEU A C 1
ATOM 4715 O O . LEU A 1 606 ? 11.379 -26.585 14.681 1.00 94.50 606 LEU A O 1
ATOM 4719 N N . ALA A 1 607 ? 12.589 -28.395 14.130 1.00 94.50 607 ALA A N 1
ATOM 4720 C CA . ALA A 1 607 ? 13.686 -27.638 13.525 1.00 94.50 607 ALA A CA 1
ATOM 4721 C C . ALA A 1 607 ? 13.258 -26.908 12.244 1.00 94.50 607 ALA A C 1
ATOM 4723 O O . ALA A 1 607 ? 13.660 -25.769 12.017 1.00 94.50 607 ALA A O 1
ATOM 4724 N N . ALA A 1 608 ? 12.406 -27.526 11.421 1.00 95.75 608 ALA A N 1
ATOM 4725 C CA . ALA A 1 608 ? 11.831 -26.862 10.258 1.00 95.75 608 ALA A CA 1
ATOM 4726 C C . ALA A 1 608 ? 10.896 -25.714 10.654 1.00 95.75 608 ALA A C 1
ATOM 4728 O O . ALA A 1 608 ? 10.939 -24.665 10.020 1.00 95.75 608 ALA A O 1
ATOM 4729 N N . LEU A 1 609 ? 10.088 -25.881 11.705 1.00 95.75 609 LEU A N 1
ATOM 4730 C CA . LEU A 1 609 ? 9.266 -24.804 12.261 1.00 95.75 609 LEU A CA 1
ATOM 4731 C C . LEU A 1 609 ? 10.132 -23.628 12.740 1.00 95.75 609 LEU A C 1
ATOM 4733 O O . LEU A 1 609 ? 9.854 -22.486 12.378 1.00 95.75 609 LEU A O 1
ATOM 4737 N N . GLU A 1 610 ? 11.171 -23.903 13.531 1.00 94.00 610 GLU A N 1
ATOM 4738 C CA . GLU A 1 610 ? 12.115 -22.895 14.033 1.00 94.00 610 GLU A CA 1
ATOM 4739 C C . GLU A 1 610 ? 12.721 -22.103 12.865 1.00 94.00 610 GLU A C 1
ATOM 4741 O O . GLU A 1 610 ? 12.559 -20.885 12.790 1.00 94.00 610 GLU A O 1
ATOM 4746 N N . TRP A 1 611 ? 13.282 -22.812 11.881 1.00 94.44 611 TRP A N 1
ATOM 4747 C CA . TRP A 1 611 ? 13.854 -22.227 10.669 1.00 94.44 611 TRP A CA 1
ATOM 4748 C C . TRP A 1 611 ? 12.862 -21.369 9.870 1.00 94.44 611 TRP A C 1
ATOM 4750 O O . TRP A 1 611 ? 13.186 -20.242 9.483 1.00 94.44 611 TRP A O 1
ATOM 4760 N N . LEU A 1 612 ? 11.654 -21.880 9.610 1.00 92.56 612 LEU A N 1
ATOM 4761 C CA . LEU A 1 612 ? 10.628 -21.167 8.845 1.00 92.56 612 LEU A CA 1
ATOM 4762 C C . LEU A 1 612 ? 10.256 -19.847 9.525 1.00 92.56 612 LEU A C 1
ATOM 4764 O O . LEU A 1 612 ? 10.215 -18.803 8.872 1.00 92.56 612 LEU A O 1
ATOM 4768 N N . MET A 1 613 ? 10.034 -19.873 10.839 1.00 88.62 613 MET A N 1
ATOM 4769 C CA . MET A 1 613 ? 9.656 -18.681 11.600 1.00 88.62 613 MET A CA 1
ATOM 4770 C C . MET A 1 613 ? 10.817 -17.689 11.744 1.00 88.62 613 MET A C 1
ATOM 4772 O O . MET A 1 613 ? 10.601 -16.475 11.732 1.00 88.62 613 MET A O 1
ATOM 4776 N N . GLU A 1 614 ? 12.058 -18.168 11.822 1.00 84.06 614 GLU A N 1
ATOM 4777 C CA . GLU A 1 614 ? 13.249 -17.314 11.754 1.00 84.06 614 GLU A CA 1
ATOM 4778 C C . GLU A 1 614 ? 13.404 -16.633 10.390 1.00 84.06 614 GLU A C 1
ATOM 4780 O O . GLU A 1 614 ? 13.760 -15.457 10.325 1.00 84.06 614 GLU A O 1
ATOM 4785 N N . CYS A 1 615 ? 13.052 -17.327 9.304 1.00 81.44 615 CYS A N 1
ATOM 4786 C CA . CYS A 1 615 ? 13.042 -16.768 7.951 1.00 81.44 615 CYS A CA 1
ATOM 4787 C C . CYS A 1 615 ? 11.847 -15.840 7.672 1.00 81.44 615 CYS A C 1
ATOM 4789 O O . CYS A 1 615 ? 11.760 -15.276 6.576 1.00 81.44 615 CYS A O 1
ATOM 4791 N N . GLY A 1 616 ? 10.944 -15.662 8.642 1.00 78.31 616 GLY A N 1
ATOM 4792 C CA . GLY A 1 616 ? 9.779 -14.789 8.535 1.00 78.31 616 GLY A CA 1
ATOM 4793 C C . GLY A 1 616 ? 8.587 -15.435 7.833 1.00 78.31 616 GLY A C 1
ATOM 4794 O O . GLY A 1 616 ? 7.913 -14.759 7.058 1.00 78.31 616 GLY A O 1
ATOM 4795 N N . ALA A 1 617 ? 8.348 -16.733 8.046 1.00 81.31 617 ALA A N 1
ATOM 4796 C CA . ALA A 1 617 ? 7.108 -17.380 7.619 1.00 81.31 617 ALA A CA 1
ATOM 4797 C C . ALA A 1 617 ? 5.884 -16.663 8.203 1.00 81.31 617 ALA A C 1
ATOM 4799 O O . ALA A 1 617 ? 5.883 -16.261 9.366 1.00 81.31 617 ALA A O 1
ATOM 4800 N N . THR A 1 618 ? 4.852 -16.504 7.373 1.00 77.19 618 THR A N 1
ATOM 4801 C CA . THR A 1 618 ? 3.599 -15.841 7.750 1.00 77.19 618 THR A CA 1
ATOM 4802 C C . THR A 1 618 ? 2.795 -16.718 8.705 1.00 77.19 618 THR A C 1
ATOM 4804 O O . THR A 1 618 ? 2.216 -16.214 9.665 1.00 77.19 618 THR A O 1
ATOM 4807 N N . LYS A 1 619 ? 2.739 -18.029 8.440 1.00 89.94 619 LYS A N 1
ATOM 4808 C CA . LYS A 1 619 ? 1.948 -18.973 9.235 1.00 89.94 619 LYS A CA 1
ATOM 4809 C C . LYS A 1 619 ? 2.434 -20.411 9.072 1.00 89.94 619 LYS A C 1
ATOM 4811 O O . LYS A 1 619 ? 2.709 -20.847 7.954 1.00 89.94 619 LYS A O 1
ATOM 4816 N N . VAL A 1 620 ? 2.472 -21.166 10.168 1.00 94.31 620 VAL A N 1
ATOM 4817 C CA . VAL A 1 620 ? 2.739 -22.613 10.172 1.00 94.31 620 VAL A CA 1
ATOM 4818 C C . VAL A 1 620 ? 1.683 -23.340 11.004 1.00 94.31 620 VAL A C 1
ATOM 4820 O O . VAL A 1 620 ? 1.575 -23.113 12.208 1.00 94.31 620 VAL A O 1
ATOM 4823 N N . ASP A 1 621 ? 0.932 -24.240 10.370 1.00 93.50 621 ASP A N 1
ATOM 4824 C CA . ASP A 1 621 ? -0.036 -25.114 11.036 1.00 93.50 621 ASP A CA 1
ATOM 4825 C C . ASP A 1 621 ? 0.616 -26.451 11.413 1.00 93.50 621 ASP A C 1
ATOM 4827 O O . ASP A 1 621 ? 1.290 -27.090 10.594 1.00 93.50 621 ASP A O 1
ATOM 4831 N N . MET A 1 622 ? 0.345 -26.908 12.632 1.00 93.88 622 MET A N 1
ATOM 4832 C CA . MET A 1 622 ? 0.828 -28.158 13.213 1.00 93.88 622 MET A CA 1
ATOM 4833 C C . MET A 1 622 ? -0.310 -29.182 13.331 1.00 93.88 622 MET A C 1
ATOM 4835 O O . MET A 1 622 ? -1.485 -28.837 13.457 1.00 93.88 622 MET A O 1
ATOM 4839 N N . THR A 1 623 ? 0.020 -30.474 13.331 1.00 91.19 623 THR A N 1
ATOM 4840 C CA . THR A 1 623 ? -0.988 -31.551 13.396 1.00 91.19 623 THR A CA 1
ATOM 4841 C C . THR A 1 623 ? -1.747 -31.674 14.709 1.00 91.19 623 THR A C 1
ATOM 4843 O O . THR A 1 623 ? -2.778 -32.340 14.745 1.00 91.19 623 THR A O 1
ATOM 4846 N N . ASP A 1 624 ? -1.257 -31.061 15.780 1.00 87.88 624 ASP A N 1
ATOM 4847 C CA . ASP A 1 624 ? -1.944 -31.010 17.071 1.00 87.88 624 ASP A CA 1
ATOM 4848 C C . ASP A 1 624 ? -2.948 -29.846 17.168 1.00 87.88 624 ASP A C 1
ATOM 4850 O O . ASP A 1 624 ? -3.534 -29.623 18.225 1.00 87.88 624 ASP A O 1
ATOM 4854 N N . GLY A 1 625 ? -3.165 -29.120 16.065 1.00 87.94 625 GLY A N 1
ATOM 4855 C CA . GLY A 1 625 ? -4.101 -28.001 15.972 1.00 87.94 625 GLY A CA 1
ATOM 4856 C C . GLY A 1 625 ? -3.483 -26.638 16.280 1.00 87.94 625 GLY A C 1
ATOM 4857 O O . GLY A 1 625 ? -4.186 -25.634 16.187 1.00 87.94 625 GLY A O 1
ATOM 4858 N N . ALA A 1 626 ? -2.192 -26.567 16.626 1.00 90.62 626 ALA A N 1
ATOM 4859 C CA . ALA A 1 626 ? -1.520 -25.284 16.796 1.00 90.62 626 ALA A CA 1
ATOM 4860 C C . ALA A 1 626 ? -1.299 -24.582 15.447 1.00 90.62 626 ALA A C 1
ATOM 4862 O O . ALA A 1 626 ? -0.920 -25.207 14.459 1.00 90.62 626 ALA A O 1
ATOM 4863 N N . SER A 1 627 ? -1.488 -23.266 15.435 1.00 93.56 627 SER A N 1
ATOM 4864 C CA . SER A 1 627 ? -1.204 -22.382 14.306 1.00 93.56 627 SER A CA 1
ATOM 4865 C C . SER A 1 627 ? -0.264 -21.291 14.801 1.00 93.56 627 SER A C 1
ATOM 4867 O O . SER A 1 627 ? -0.606 -20.578 15.741 1.00 93.56 627 SER A O 1
ATOM 4869 N N . ILE A 1 628 ? 0.914 -21.186 14.194 1.00 90.38 628 ILE A N 1
ATOM 4870 C CA . ILE A 1 628 ? 2.021 -20.351 14.663 1.00 90.38 628 ILE A CA 1
ATOM 4871 C C . ILE A 1 628 ? 2.258 -19.240 13.641 1.00 90.38 628 ILE A C 1
ATOM 4873 O O . ILE A 1 628 ? 2.639 -19.523 12.506 1.00 90.38 628 ILE A O 1
ATOM 4877 N N . GLY A 1 629 ? 2.027 -17.990 14.042 1.00 82.62 629 GLY A N 1
ATOM 4878 C CA . GLY A 1 629 ? 2.169 -16.798 13.197 1.00 82.62 629 GLY A CA 1
ATOM 4879 C C . GLY A 1 629 ? 3.325 -15.878 13.596 1.00 82.62 629 GLY A C 1
ATOM 4880 O O . GLY A 1 629 ? 3.654 -14.942 12.872 1.00 82.62 629 GLY A O 1
ATOM 4881 N N . SER A 1 630 ? 3.982 -16.127 14.735 1.00 79.06 630 SER A N 1
ATOM 4882 C CA . SER A 1 630 ? 5.092 -15.290 15.207 1.00 79.06 630 SER A CA 1
ATOM 4883 C C . SER A 1 630 ? 6.257 -16.085 15.807 1.00 79.06 630 SER A C 1
ATOM 4885 O O . SER A 1 630 ? 6.095 -17.182 16.340 1.00 79.06 630 SER A O 1
ATOM 4887 N N . GLN A 1 631 ? 7.465 -15.507 15.792 1.00 79.75 631 GLN A N 1
ATOM 4888 C CA . GLN A 1 631 ? 8.633 -16.103 16.463 1.00 79.75 631 GLN A CA 1
ATOM 4889 C C . GLN A 1 631 ? 8.427 -16.258 17.979 1.00 79.75 631 GLN A C 1
ATOM 4891 O O . GLN A 1 631 ? 9.008 -17.146 18.600 1.00 79.75 631 GLN A O 1
ATOM 4896 N N . ARG A 1 632 ? 7.612 -15.389 18.594 1.00 81.38 632 ARG A N 1
ATOM 4897 C CA . ARG A 1 632 ? 7.265 -15.485 20.017 1.00 81.38 632 ARG A CA 1
ATOM 4898 C C . ARG A 1 632 ? 6.408 -16.720 20.284 1.00 81.38 632 ARG A C 1
ATOM 4900 O O . ARG A 1 632 ? 6.724 -17.470 21.203 1.00 81.38 632 ARG A O 1
ATOM 4907 N N . GLU A 1 633 ? 5.367 -16.935 19.481 1.00 84.94 633 GLU A N 1
ATOM 4908 C CA . GLU A 1 633 ? 4.539 -18.146 19.549 1.00 84.94 633 GLU A CA 1
ATOM 4909 C C . GLU A 1 633 ? 5.356 -19.400 19.269 1.00 84.94 633 GLU A C 1
ATOM 4911 O O . GLU A 1 633 ? 5.224 -20.377 19.997 1.00 84.94 633 GLU A O 1
ATOM 4916 N N . MET A 1 634 ? 6.249 -19.357 18.277 1.00 93.88 634 MET A N 1
ATOM 4917 C CA . MET A 1 634 ? 7.163 -20.457 17.975 1.00 93.88 634 MET A CA 1
ATOM 4918 C C . MET A 1 634 ? 8.023 -20.819 19.190 1.00 93.88 634 MET A C 1
ATOM 4920 O O . MET A 1 634 ? 8.034 -21.979 19.594 1.00 93.88 634 MET A O 1
ATOM 4924 N N . ARG A 1 635 ? 8.675 -19.840 19.833 1.00 90.12 635 ARG A N 1
ATOM 4925 C CA . ARG A 1 635 ? 9.495 -20.088 21.032 1.00 90.12 635 ARG A CA 1
ATOM 4926 C C . ARG A 1 635 ? 8.675 -20.678 22.179 1.00 90.12 635 ARG A C 1
ATOM 4928 O O . ARG A 1 635 ? 9.129 -21.618 22.824 1.00 90.12 635 ARG A O 1
ATOM 4935 N N . ALA A 1 636 ? 7.465 -20.164 22.411 1.00 89.00 636 ALA A N 1
ATOM 4936 C CA . ALA A 1 636 ? 6.558 -20.705 23.425 1.00 89.00 636 ALA A CA 1
ATOM 4937 C C . ALA A 1 636 ? 6.115 -22.141 23.093 1.00 89.00 636 ALA A C 1
ATOM 4939 O O . ALA A 1 636 ? 6.061 -23.001 23.971 1.00 89.00 636 ALA A O 1
ATOM 4940 N N . TYR A 1 637 ? 5.838 -22.415 21.818 1.00 92.62 637 TYR A N 1
ATOM 4941 C CA . TYR A 1 637 ? 5.445 -23.730 21.333 1.00 92.62 637 TYR A CA 1
ATOM 4942 C C . TYR A 1 637 ? 6.578 -24.754 21.472 1.00 92.62 637 TYR A C 1
ATOM 4944 O O . TYR A 1 637 ? 6.340 -25.846 21.988 1.00 92.62 637 TYR A O 1
ATOM 4952 N N . LEU A 1 638 ? 7.805 -24.396 21.073 1.00 90.94 638 LEU A N 1
ATOM 4953 C CA . LEU A 1 638 ? 8.991 -25.237 21.249 1.00 90.94 638 LEU A CA 1
ATOM 4954 C C . LEU A 1 638 ? 9.251 -25.517 22.729 1.00 90.94 638 LEU A C 1
ATOM 4956 O O . LEU A 1 638 ? 9.394 -26.677 23.098 1.00 90.94 638 LEU A O 1
ATOM 4960 N N . ALA A 1 639 ? 9.230 -24.488 23.583 1.00 89.19 639 ALA A N 1
ATOM 4961 C CA . ALA A 1 639 ? 9.440 -24.654 25.020 1.00 89.19 639 ALA A CA 1
ATOM 4962 C C . ALA A 1 639 ? 8.451 -25.656 25.634 1.00 89.19 639 ALA A C 1
ATOM 4964 O O . ALA A 1 639 ? 8.861 -26.540 26.378 1.00 89.19 639 ALA A O 1
ATOM 4965 N N . ARG A 1 640 ? 7.168 -25.575 25.256 1.00 88.25 640 ARG A N 1
ATOM 4966 C CA . ARG A 1 640 ? 6.141 -26.525 25.702 1.00 88.25 640 ARG A CA 1
ATOM 4967 C C . ARG A 1 640 ? 6.410 -27.948 25.204 1.00 88.25 640 ARG A C 1
ATOM 4969 O O . ARG A 1 640 ? 6.363 -28.885 25.986 1.00 88.25 640 ARG A O 1
ATOM 4976 N N . LYS A 1 641 ? 6.715 -28.126 23.913 1.00 85.50 641 LYS A N 1
ATOM 4977 C CA . LYS A 1 641 ? 6.936 -29.463 23.325 1.00 85.50 641 LYS A CA 1
ATOM 4978 C C . LYS A 1 641 ? 8.229 -30.135 23.774 1.00 85.50 641 LYS A C 1
ATOM 4980 O O . LYS A 1 641 ? 8.344 -31.351 23.647 1.00 85.50 641 LYS A O 1
ATOM 4985 N N . MET A 1 642 ? 9.186 -29.352 24.257 1.00 81.62 642 MET A N 1
ATOM 4986 C CA . MET A 1 642 ? 10.463 -29.836 24.769 1.00 81.62 642 MET A CA 1
ATOM 4987 C C . MET A 1 642 ? 10.467 -30.007 26.294 1.00 81.62 642 MET A C 1
ATOM 4989 O O . MET A 1 642 ? 11.488 -30.418 26.842 1.00 81.62 642 MET A O 1
ATOM 4993 N N . ASP A 1 643 ? 9.352 -29.725 26.979 1.00 75.38 643 ASP A N 1
ATOM 4994 C CA . ASP A 1 643 ? 9.229 -29.939 28.419 1.00 75.38 643 ASP A CA 1
ATOM 4995 C C . ASP A 1 643 ? 9.196 -31.454 28.735 1.00 75.38 643 ASP A C 1
ATOM 4997 O O . ASP A 1 643 ? 8.312 -32.174 28.246 1.00 75.38 643 ASP A O 1
ATOM 5001 N N . PRO A 1 644 ? 10.133 -31.972 29.558 1.00 60.94 644 PRO A N 1
ATOM 5002 C CA . PRO A 1 644 ? 10.162 -33.382 29.930 1.00 60.94 644 PRO A CA 1
ATOM 5003 C C . PRO A 1 644 ? 8.859 -33.875 30.580 1.00 60.94 644 PRO A C 1
ATOM 5005 O O . PRO A 1 644 ? 8.545 -35.063 30.475 1.00 60.94 644 PRO A O 1
ATOM 5008 N N . VAL A 1 645 ? 8.079 -32.995 31.222 1.00 56.47 645 VAL A N 1
ATOM 5009 C CA . VAL A 1 645 ? 6.873 -33.371 31.977 1.00 56.47 645 VAL A CA 1
ATOM 5010 C C . VAL A 1 645 ? 5.712 -33.777 31.055 1.00 56.47 645 VAL A C 1
ATOM 5012 O O . VAL A 1 645 ? 5.059 -34.791 31.313 1.00 56.47 645 VAL A O 1
ATOM 5015 N N . GLU A 1 646 ? 5.493 -33.077 29.934 1.00 51.84 646 GLU A N 1
ATOM 5016 C CA . GLU A 1 646 ? 4.412 -33.391 28.975 1.00 51.84 646 GLU A CA 1
ATOM 5017 C C . GLU A 1 646 ? 4.653 -34.709 28.216 1.00 51.84 646 GLU A C 1
ATOM 5019 O O . GLU A 1 646 ? 3.699 -35.412 27.867 1.00 51.84 646 GLU A O 1
ATOM 5024 N N . SER A 1 647 ? 5.918 -35.104 28.022 1.00 48.12 647 SER A N 1
ATOM 5025 C CA . SER A 1 647 ? 6.279 -36.353 27.329 1.00 48.12 647 SER A CA 1
ATOM 5026 C C . SER A 1 647 ? 5.784 -37.624 28.042 1.00 48.12 647 SER A C 1
ATOM 5028 O O . SER A 1 647 ? 5.603 -38.661 27.403 1.00 48.12 647 SER A O 1
ATOM 5030 N N . SER A 1 648 ? 5.498 -37.528 29.347 1.00 43.12 648 SER A N 1
ATOM 5031 C CA . SER A 1 648 ? 5.012 -38.631 30.187 1.00 43.12 648 SER A CA 1
ATOM 5032 C C . SER A 1 648 ? 3.481 -38.768 30.239 1.00 43.12 648 SER A C 1
ATOM 5034 O O . SER A 1 648 ? 2.977 -39.817 30.636 1.00 43.12 648 SER A O 1
ATOM 5036 N N . ILE A 1 649 ? 2.733 -37.743 29.810 1.00 46.34 649 ILE A N 1
ATOM 5037 C CA . ILE A 1 649 ? 1.264 -37.672 29.949 1.00 46.34 649 ILE A CA 1
ATOM 5038 C C . ILE A 1 649 ? 0.545 -38.067 28.641 1.00 46.34 649 ILE A C 1
ATOM 5040 O O . ILE A 1 649 ? -0.648 -38.360 28.636 1.00 46.34 649 ILE A O 1
ATOM 5044 N N . ALA A 1 650 ? 1.266 -38.173 27.519 1.00 41.16 650 ALA A N 1
ATOM 5045 C CA . ALA A 1 650 ? 0.707 -38.451 26.191 1.00 41.16 650 ALA A CA 1
ATOM 5046 C C . ALA A 1 650 ? 0.304 -39.927 25.931 1.00 41.16 650 ALA A C 1
ATOM 5048 O O . ALA A 1 650 ? 0.367 -40.401 24.794 1.00 41.16 650 ALA A O 1
ATOM 5049 N N . SER A 1 651 ? -0.154 -40.659 26.951 1.00 38.81 651 SER A N 1
ATOM 5050 C CA . SER A 1 651 ? -0.852 -41.940 26.791 1.00 38.81 651 SER A CA 1
ATOM 5051 C C . SER A 1 651 ? -2.354 -41.784 27.082 1.00 38.81 651 SER A C 1
ATOM 5053 O O . SER A 1 651 ? -2.805 -42.044 28.192 1.00 38.81 651 SER A O 1
ATOM 5055 N N . SER A 1 652 ? -3.111 -41.460 26.022 1.00 32.69 652 SER A N 1
ATOM 5056 C CA . SER A 1 652 ? -4.592 -41.427 25.896 1.00 32.69 652 SER A CA 1
ATOM 5057 C C . SER A 1 652 ? -5.304 -40.193 26.489 1.00 32.69 652 SER A C 1
ATOM 5059 O O . SER A 1 652 ? -5.075 -39.852 27.643 1.00 32.69 652 SER A O 1
ATOM 5061 N N . PRO A 1 653 ? -6.201 -39.529 25.720 1.00 40.72 653 PRO A N 1
ATOM 5062 C CA . PRO A 1 653 ? -7.522 -40.097 25.425 1.00 40.72 653 PRO A CA 1
ATOM 5063 C C . PRO A 1 653 ? -7.983 -40.003 23.954 1.00 40.72 653 PRO A C 1
ATOM 5065 O O . PRO A 1 653 ? -7.444 -39.284 23.119 1.00 40.72 653 PRO A O 1
ATOM 5068 N N . SER A 1 654 ? -9.009 -40.802 23.663 1.00 38.78 654 SER A N 1
ATOM 5069 C CA . SER A 1 654 ? -9.725 -40.992 22.396 1.00 38.78 654 SER A CA 1
ATOM 5070 C C . SER A 1 654 ? -10.142 -39.705 21.667 1.00 38.78 654 SER A C 1
ATOM 5072 O O . SER A 1 654 ? -10.821 -38.863 22.251 1.00 38.78 654 SER A O 1
ATOM 5074 N N . LEU A 1 655 ? -9.853 -39.625 20.359 1.00 33.53 655 LEU A N 1
ATOM 5075 C CA . LEU A 1 655 ? -10.414 -38.619 19.445 1.00 33.53 655 LEU A CA 1
ATOM 5076 C C . LEU A 1 655 ? -11.731 -39.097 18.785 1.00 33.53 655 LEU A C 1
ATOM 5078 O O . LEU A 1 655 ? -11.870 -40.295 18.517 1.00 33.53 655 LEU A O 1
ATOM 5082 N N . PRO A 1 656 ? -12.671 -38.184 18.457 1.00 31.89 656 PRO A N 1
ATOM 5083 C CA . PRO A 1 656 ? -13.952 -38.510 17.831 1.00 31.89 656 PRO A CA 1
ATOM 5084 C C . PRO A 1 656 ? -13.824 -39.127 16.432 1.00 31.89 656 PRO A C 1
ATOM 5086 O O . PRO A 1 656 ? -13.021 -38.716 15.595 1.00 31.89 656 PRO A O 1
ATOM 5089 N N . SER A 1 657 ? -14.694 -40.101 16.176 1.00 33.62 657 SER A N 1
ATOM 5090 C CA . SER A 1 657 ? -14.851 -40.818 14.912 1.00 33.62 657 SER A CA 1
ATOM 5091 C C . SER A 1 657 ? -15.469 -39.930 13.825 1.00 33.62 657 SER A C 1
ATOM 5093 O O . SER A 1 657 ? -16.678 -39.974 13.617 1.00 33.62 657 SER A O 1
ATOM 5095 N N . ALA A 1 658 ? -14.660 -39.169 13.091 1.00 34.94 658 ALA A N 1
ATOM 5096 C CA . ALA A 1 658 ? -15.042 -38.681 11.764 1.00 34.94 658 ALA A CA 1
ATOM 5097 C C . ALA A 1 658 ? -13.816 -38.187 10.991 1.00 34.94 658 ALA A C 1
ATOM 5099 O O . ALA A 1 658 ? -13.667 -36.993 10.820 1.00 34.94 658 ALA A O 1
ATOM 5100 N N . LEU A 1 659 ? -12.924 -39.088 10.565 1.00 35.62 659 LEU A N 1
ATOM 5101 C CA . LEU A 1 659 ? -11.959 -38.883 9.469 1.00 35.62 659 LEU A CA 1
ATOM 5102 C C . LEU A 1 659 ? -11.238 -40.223 9.212 1.00 35.62 659 LEU A C 1
ATOM 5104 O O . LEU A 1 659 ? -10.152 -40.497 9.718 1.00 35.62 659 LEU A O 1
ATOM 5108 N N . SER A 1 660 ? -11.863 -41.113 8.442 1.00 29.44 660 SER A N 1
ATOM 5109 C CA . SER A 1 660 ? -11.169 -42.245 7.817 1.00 29.44 660 SER A CA 1
ATOM 5110 C C . SER A 1 660 ? -11.901 -42.605 6.525 1.00 29.44 660 SER A C 1
ATOM 5112 O O . SER A 1 660 ? -13.103 -42.867 6.563 1.00 29.44 660 SER A O 1
ATOM 5114 N N . PRO A 1 661 ? -11.183 -42.571 5.392 1.00 33.19 661 PRO A N 1
ATOM 5115 C CA . PRO A 1 661 ? -10.539 -43.806 4.959 1.00 33.19 661 PRO A CA 1
ATOM 5116 C C . PRO A 1 661 ? -9.114 -43.557 4.435 1.00 33.19 661 PRO A C 1
ATOM 5118 O O . PRO A 1 661 ? -8.910 -43.469 3.235 1.00 33.19 661 PRO A O 1
ATOM 5121 N N . PHE A 1 662 ? -8.107 -43.438 5.308 1.00 37.16 662 PHE A N 1
ATOM 5122 C CA . PHE A 1 662 ? -6.696 -43.353 4.863 1.00 37.16 662 PHE A CA 1
ATOM 5123 C C . PHE A 1 662 ? -5.681 -44.015 5.813 1.00 37.16 662 PHE A C 1
ATOM 5125 O O . PHE A 1 662 ? -4.485 -43.742 5.761 1.00 37.16 662 PHE A O 1
ATOM 5132 N N . ARG A 1 663 ? -6.128 -44.939 6.674 1.00 33.44 663 ARG A N 1
ATOM 5133 C CA . ARG A 1 663 ? -5.269 -45.579 7.688 1.00 33.44 663 ARG A CA 1
ATOM 5134 C C . ARG A 1 663 ? -4.207 -46.555 7.148 1.00 33.44 663 ARG A C 1
ATOM 5136 O O . ARG A 1 663 ? -3.360 -46.970 7.929 1.00 33.44 663 ARG A O 1
ATOM 5143 N N . SER A 1 664 ? -4.205 -46.940 5.869 1.00 31.25 664 SER A N 1
ATOM 5144 C CA . SER A 1 664 ? -3.378 -48.075 5.416 1.00 31.25 664 SER A CA 1
ATOM 5145 C C . SER A 1 664 ? -1.995 -47.727 4.842 1.00 31.25 664 SER A C 1
ATOM 5147 O O . SER A 1 664 ? -1.143 -48.610 4.801 1.00 31.25 664 SER A O 1
ATOM 5149 N N . THR A 1 665 ? -1.703 -46.478 4.453 1.00 38.84 665 THR A N 1
ATOM 5150 C CA . THR A 1 665 ? -0.431 -46.131 3.769 1.00 38.84 665 THR A CA 1
ATOM 5151 C C . THR A 1 665 ? 0.676 -45.549 4.661 1.00 38.84 665 THR A C 1
ATOM 5153 O O . THR A 1 665 ? 1.827 -45.509 4.231 1.00 38.84 665 THR A O 1
ATOM 5156 N N . LEU A 1 666 ? 0.381 -45.138 5.901 1.00 43.84 666 LEU A N 1
ATOM 5157 C CA . LEU A 1 666 ? 1.343 -44.477 6.811 1.00 43.84 666 LEU A CA 1
ATOM 5158 C C . LEU A 1 666 ? 2.070 -45.423 7.788 1.00 43.84 666 LEU A C 1
ATOM 5160 O O . LEU A 1 666 ? 3.139 -45.081 8.289 1.00 43.84 666 LEU A O 1
ATOM 5164 N N . ALA A 1 667 ? 1.560 -46.637 8.017 1.00 43.91 667 ALA A N 1
ATOM 5165 C CA . ALA A 1 667 ? 2.021 -47.495 9.117 1.00 43.91 667 ALA A CA 1
ATOM 5166 C C . ALA A 1 667 ? 3.487 -47.976 9.011 1.00 43.91 667 ALA A C 1
ATOM 5168 O O . ALA A 1 667 ? 4.135 -48.172 10.032 1.00 43.91 667 ALA A O 1
ATOM 5169 N N . HIS A 1 668 ? 4.045 -48.131 7.803 1.00 43.69 668 HIS A N 1
ATOM 5170 C CA . HIS A 1 668 ? 5.436 -48.588 7.622 1.00 43.69 668 HIS A CA 1
ATOM 5171 C C . HIS A 1 668 ? 6.469 -47.441 7.632 1.00 43.69 668 HIS A C 1
ATOM 5173 O O . HIS A 1 668 ? 7.656 -47.676 7.860 1.00 43.69 668 HIS A O 1
ATOM 5179 N N . GLY A 1 669 ? 6.043 -46.196 7.378 1.00 55.72 669 GLY A N 1
ATOM 5180 C CA . GLY A 1 669 ? 6.931 -45.030 7.263 1.00 55.72 669 GLY A CA 1
ATOM 5181 C C . GLY A 1 669 ? 7.263 -44.344 8.592 1.00 55.72 669 GLY A C 1
ATOM 5182 O O . GLY A 1 669 ? 8.274 -43.639 8.675 1.00 55.72 669 GLY A O 1
ATOM 5183 N N . ASP A 1 670 ? 6.440 -44.560 9.619 1.00 66.44 670 ASP A N 1
ATOM 5184 C CA . ASP A 1 670 ? 6.619 -43.972 10.952 1.00 66.44 670 ASP A CA 1
ATOM 5185 C C . ASP A 1 670 ? 7.628 -44.742 11.809 1.00 66.44 670 ASP A C 1
ATOM 5187 O O . ASP A 1 670 ? 8.417 -44.127 12.520 1.00 66.44 670 ASP A O 1
ATOM 5191 N N . THR A 1 671 ? 7.713 -46.070 11.689 1.00 69.50 671 THR A N 1
ATOM 5192 C CA . THR A 1 671 ? 8.691 -46.857 12.463 1.00 69.50 671 THR A CA 1
ATOM 5193 C C . THR A 1 671 ? 10.133 -46.534 12.062 1.00 69.50 671 THR A C 1
ATOM 5195 O O . THR A 1 671 ? 10.996 -46.349 12.918 1.00 69.50 671 THR A O 1
ATOM 5198 N N . ALA A 1 672 ? 10.407 -46.414 10.757 1.00 76.06 672 ALA A N 1
ATOM 5199 C CA . ALA A 1 672 ? 11.728 -46.027 10.256 1.00 76.06 672 ALA A CA 1
ATOM 5200 C C . ALA A 1 672 ? 12.084 -44.573 10.611 1.00 76.06 672 ALA A C 1
ATOM 5202 O O . ALA A 1 672 ? 13.245 -44.271 10.882 1.00 76.06 672 ALA A O 1
ATOM 5203 N N . PHE A 1 673 ? 11.083 -43.687 10.642 1.00 84.12 673 PHE A N 1
ATOM 5204 C CA . PHE A 1 673 ? 11.247 -42.297 11.057 1.00 84.12 673 PHE A CA 1
ATOM 5205 C C . PHE A 1 673 ? 11.641 -42.189 12.529 1.00 84.12 673 PHE A C 1
ATOM 5207 O O . PHE A 1 673 ? 12.665 -41.592 12.836 1.00 84.12 673 PHE A O 1
ATOM 5214 N N . LEU A 1 674 ? 10.865 -42.810 13.421 1.00 81.12 674 LEU A N 1
ATOM 5215 C CA . LEU A 1 674 ? 11.102 -42.767 14.866 1.00 81.12 674 LEU A CA 1
ATOM 5216 C C . LEU A 1 674 ? 12.436 -43.420 15.242 1.00 81.12 674 LEU A C 1
ATOM 5218 O O . LEU A 1 674 ? 13.118 -42.953 16.146 1.00 81.12 674 LEU A O 1
ATOM 5222 N N . LYS A 1 675 ? 12.860 -44.455 14.502 1.00 82.69 675 LYS A N 1
ATOM 5223 C CA . LYS A 1 675 ? 14.192 -45.051 14.673 1.00 82.69 675 LYS A CA 1
ATOM 5224 C C . LYS A 1 675 ? 15.324 -44.087 14.299 1.00 82.69 675 LYS A C 1
ATOM 5226 O O . LYS A 1 675 ? 16.380 -44.128 14.921 1.00 82.69 675 LYS A O 1
ATOM 5231 N N . LYS A 1 676 ? 15.132 -43.259 13.268 1.00 85.69 676 LYS A N 1
ATOM 5232 C CA . LYS A 1 676 ? 16.122 -42.272 12.807 1.00 85.69 676 LYS A CA 1
ATOM 5233 C C . LYS A 1 676 ? 16.124 -41.007 13.674 1.00 85.69 676 LYS A C 1
ATOM 5235 O O . LYS A 1 676 ? 17.183 -40.426 13.886 1.00 85.69 676 LYS A O 1
ATOM 5240 N N . TRP A 1 677 ? 14.960 -40.612 14.187 1.00 88.25 677 TRP A N 1
ATOM 5241 C CA . TRP A 1 677 ? 14.735 -39.379 14.943 1.00 88.25 677 TRP A CA 1
ATOM 5242 C C . TRP A 1 677 ? 14.082 -39.679 16.303 1.00 88.25 677 TRP A C 1
ATOM 5244 O O . TRP A 1 677 ? 12.895 -39.399 16.484 1.00 88.25 677 TRP A O 1
ATOM 5254 N N . PRO A 1 678 ? 14.829 -40.249 17.268 1.00 83.06 678 PRO A N 1
ATOM 5255 C CA . PRO A 1 678 ? 14.268 -40.683 18.550 1.00 83.06 678 PRO A CA 1
ATOM 5256 C C . PRO A 1 678 ? 13.766 -39.523 19.423 1.00 83.06 678 PRO A C 1
ATOM 5258 O O . PRO A 1 678 ? 12.854 -39.717 20.217 1.00 83.06 678 PRO A O 1
ATOM 5261 N N . ASN A 1 679 ? 14.325 -38.321 19.245 1.00 83.56 679 ASN A N 1
ATOM 5262 C CA . ASN A 1 679 ? 13.953 -37.120 20.001 1.00 83.56 679 ASN A CA 1
ATOM 5263 C C . ASN A 1 679 ? 12.808 -36.323 19.354 1.00 83.56 679 ASN A C 1
ATOM 5265 O O . ASN A 1 679 ? 12.415 -35.281 19.870 1.00 83.56 679 ASN A O 1
ATOM 5269 N N . ALA A 1 680 ? 12.283 -36.764 18.205 1.00 82.62 680 ALA A N 1
ATOM 5270 C CA . ALA A 1 680 ? 11.185 -36.058 17.557 1.00 82.62 680 ALA A CA 1
ATOM 5271 C C . ALA A 1 680 ? 9.893 -36.221 18.383 1.00 82.62 680 ALA A C 1
ATOM 5273 O O . ALA A 1 680 ? 9.513 -37.355 18.686 1.00 82.62 680 ALA A O 1
ATOM 5274 N N . PRO A 1 681 ? 9.171 -35.132 18.702 1.00 77.12 681 PRO A N 1
ATOM 5275 C CA . PRO A 1 681 ? 7.971 -35.206 19.527 1.00 77.12 681 PRO A CA 1
ATOM 5276 C C . PRO A 1 681 ? 6.883 -36.079 18.885 1.00 77.12 681 PRO A C 1
ATOM 5278 O O . PRO A 1 681 ? 6.673 -36.089 17.665 1.00 77.12 681 PRO A O 1
ATOM 5281 N N . ASN A 1 682 ? 6.154 -36.815 19.725 1.00 68.75 682 ASN A N 1
ATOM 5282 C CA . ASN A 1 682 ? 5.016 -37.618 19.290 1.00 68.75 682 ASN A CA 1
ATOM 5283 C C . ASN A 1 682 ? 3.787 -36.725 19.049 1.00 68.75 682 ASN A C 1
ATOM 5285 O O . ASN A 1 682 ? 3.452 -35.872 19.864 1.00 68.75 682 ASN A O 1
ATOM 5289 N N . GLY A 1 683 ? 3.101 -36.923 17.918 1.00 73.00 683 GLY A N 1
ATOM 5290 C CA . GLY A 1 683 ? 1.812 -36.278 17.618 1.00 73.00 683 GLY A CA 1
ATOM 5291 C C . GLY A 1 683 ? 1.861 -34.842 17.074 1.00 73.00 683 GLY A C 1
ATOM 5292 O O . GLY A 1 683 ? 0.839 -34.359 16.593 1.00 73.00 683 GLY A O 1
ATOM 5293 N N . ALA A 1 684 ? 3.023 -34.185 17.063 1.00 81.81 684 ALA A N 1
ATOM 5294 C CA . ALA A 1 684 ? 3.181 -32.814 16.574 1.00 81.81 684 ALA A CA 1
ATOM 5295 C C . ALA A 1 684 ? 4.186 -32.745 15.416 1.00 81.81 684 ALA A C 1
ATOM 5297 O O . ALA A 1 684 ? 5.389 -32.884 15.620 1.00 81.81 684 ALA A O 1
ATOM 5298 N N . HIS A 1 685 ? 3.693 -32.531 14.199 1.00 90.62 685 HIS A N 1
ATOM 5299 C CA . HIS A 1 685 ? 4.517 -32.326 13.008 1.00 90.62 685 HIS A CA 1
ATOM 5300 C C . HIS A 1 685 ? 3.929 -31.238 12.105 1.00 90.62 685 HIS A C 1
ATOM 5302 O O . HIS A 1 685 ? 2.770 -30.855 12.285 1.00 90.62 685 HIS A O 1
ATOM 5308 N N . LEU A 1 686 ? 4.731 -30.718 11.167 1.00 93.94 686 LEU A N 1
ATOM 5309 C CA . LEU A 1 686 ? 4.251 -29.689 10.239 1.00 93.94 686 LEU A CA 1
ATOM 5310 C C . LEU A 1 686 ? 3.120 -30.233 9.378 1.00 93.94 686 LEU A C 1
ATOM 5312 O O . LEU A 1 686 ? 3.199 -31.373 8.924 1.00 93.94 686 LEU A O 1
ATOM 5316 N N . LEU A 1 687 ? 2.126 -29.387 9.107 1.00 92.88 687 LEU A N 1
ATOM 5317 C CA . LEU A 1 687 ? 0.997 -29.701 8.241 1.00 92.88 687 LEU A CA 1
ATOM 5318 C C . LEU A 1 687 ? 0.900 -28.733 7.058 1.00 92.88 687 LEU A C 1
ATOM 5320 O O . LEU A 1 687 ? 0.989 -29.167 5.910 1.00 92.88 687 LEU A O 1
ATOM 5324 N N . ASN A 1 688 ? 0.752 -27.434 7.322 1.00 95.88 688 ASN A N 1
ATOM 5325 C CA . ASN A 1 688 ? 0.653 -26.403 6.286 1.00 95.88 688 ASN A CA 1
ATOM 5326 C C . ASN A 1 688 ? 1.630 -25.271 6.583 1.00 95.88 688 ASN A C 1
ATOM 5328 O O . ASN A 1 688 ? 1.795 -24.878 7.734 1.00 95.88 688 ASN A O 1
ATOM 5332 N N . VAL A 1 689 ? 2.242 -24.725 5.539 1.00 96.94 689 VAL A N 1
ATOM 5333 C CA . VAL A 1 689 ? 3.182 -23.611 5.643 1.00 96.94 689 VAL A CA 1
ATOM 5334 C C . VAL A 1 689 ? 2.792 -22.528 4.650 1.00 96.94 689 VAL A C 1
ATOM 5336 O O . VAL A 1 689 ? 2.749 -22.777 3.443 1.00 96.94 689 VAL A O 1
ATOM 5339 N N . ASP A 1 690 ? 2.565 -21.322 5.162 1.00 94.25 690 ASP A N 1
ATOM 5340 C CA . ASP A 1 690 ? 2.581 -20.089 4.386 1.00 94.25 690 ASP A CA 1
ATOM 5341 C C . ASP A 1 690 ? 3.860 -19.314 4.708 1.00 94.25 690 ASP A C 1
ATOM 5343 O O . ASP A 1 690 ? 3.996 -18.692 5.763 1.00 94.25 690 ASP A O 1
ATOM 5347 N N . ALA A 1 691 ? 4.809 -19.370 3.780 1.00 89.38 691 ALA A N 1
ATOM 5348 C CA . ALA A 1 691 ? 6.069 -18.651 3.851 1.00 89.38 691 ALA A CA 1
ATOM 5349 C C . ALA A 1 691 ? 6.115 -17.490 2.848 1.00 89.38 691 ALA A C 1
ATOM 5351 O O . ALA A 1 691 ? 7.166 -17.172 2.298 1.00 89.38 691 ALA A O 1
ATOM 5352 N N . SER A 1 692 ? 4.967 -16.867 2.571 1.00 82.00 692 SER A N 1
ATOM 5353 C CA . SER A 1 692 ? 4.921 -15.693 1.702 1.00 82.00 692 SER A CA 1
ATOM 5354 C C . SER A 1 692 ? 5.783 -14.549 2.259 1.00 82.00 692 SER A C 1
ATOM 5356 O O . SER A 1 692 ? 5.772 -14.283 3.458 1.00 82.00 692 SER A O 1
ATOM 5358 N N . ASP A 1 693 ? 6.515 -13.863 1.377 1.00 75.00 693 ASP A N 1
ATOM 5359 C CA . ASP A 1 693 ? 7.468 -12.778 1.683 1.00 75.00 693 ASP A CA 1
ATOM 5360 C C . ASP A 1 693 ? 8.652 -13.187 2.594 1.00 75.00 693 ASP A C 1
ATOM 5362 O O . ASP A 1 693 ? 9.384 -12.322 3.085 1.00 75.00 693 ASP A O 1
ATOM 5366 N N . SER A 1 694 ? 8.873 -14.492 2.811 1.00 79.44 694 SER A N 1
ATOM 5367 C CA . SER A 1 694 ? 9.942 -15.013 3.673 1.00 79.44 694 SER A CA 1
ATOM 5368 C C . SER A 1 694 ? 11.301 -15.092 2.973 1.00 79.44 694 SER A C 1
ATOM 5370 O O . SER A 1 694 ? 11.412 -15.393 1.781 1.00 79.44 694 SER A O 1
ATOM 5372 N N . ALA A 1 695 ? 12.376 -14.900 3.743 1.00 79.75 695 ALA A N 1
ATOM 5373 C CA . ALA A 1 695 ? 13.761 -14.907 3.265 1.00 79.75 695 ALA A CA 1
ATOM 5374 C C . ALA A 1 695 ? 14.360 -16.328 3.172 1.00 79.75 695 ALA A C 1
ATOM 5376 O O . ALA A 1 695 ? 15.441 -16.604 3.693 1.00 79.75 695 ALA A O 1
ATOM 5377 N N . ILE A 1 696 ? 13.647 -17.237 2.509 1.00 84.62 696 ILE A N 1
ATOM 5378 C CA . ILE A 1 696 ? 14.007 -18.655 2.386 1.00 84.62 696 ILE A CA 1
ATOM 5379 C C . ILE A 1 696 ? 14.913 -18.874 1.166 1.00 84.62 696 ILE A C 1
ATOM 5381 O O . ILE A 1 696 ? 14.576 -18.475 0.050 1.00 84.62 696 ILE A O 1
ATOM 5385 N N . ALA A 1 697 ? 16.047 -19.547 1.370 1.00 87.06 697 ALA A N 1
ATOM 5386 C CA . ALA A 1 697 ? 17.045 -19.866 0.348 1.00 87.06 697 ALA A CA 1
ATOM 5387 C C . ALA A 1 697 ? 17.253 -21.383 0.186 1.00 87.06 697 ALA A C 1
ATOM 5389 O O . ALA A 1 697 ? 16.847 -22.171 1.037 1.00 87.06 697 ALA A O 1
ATOM 5390 N N . ASN A 1 698 ? 17.928 -21.794 -0.897 1.00 86.19 698 ASN A N 1
ATOM 5391 C CA . ASN A 1 698 ? 18.114 -23.211 -1.264 1.00 86.19 698 ASN A CA 1
ATOM 5392 C C . ASN A 1 698 ? 18.629 -24.096 -0.118 1.00 86.19 698 ASN A C 1
ATOM 5394 O O . ASN A 1 698 ? 18.102 -25.183 0.097 1.00 86.19 698 ASN A O 1
ATOM 5398 N N . GLU A 1 699 ? 19.642 -23.633 0.618 1.00 86.75 699 GLU A N 1
ATOM 5399 C CA . GLU A 1 699 ? 20.261 -24.405 1.704 1.00 86.75 699 GLU A CA 1
ATOM 5400 C C . GLU A 1 699 ? 19.283 -24.737 2.841 1.00 86.75 699 GLU A C 1
ATOM 5402 O O . GLU A 1 699 ? 19.350 -25.829 3.408 1.00 86.75 699 GLU A O 1
ATOM 5407 N N . GLY A 1 700 ? 18.320 -23.853 3.117 1.00 89.00 700 GLY A N 1
ATOM 5408 C CA . GLY A 1 700 ? 17.349 -24.043 4.191 1.00 89.00 700 GLY A CA 1
ATOM 5409 C C . GLY A 1 700 ? 16.326 -25.145 3.896 1.00 89.00 700 GLY A C 1
ATOM 5410 O O . GLY A 1 700 ? 15.848 -25.807 4.813 1.00 89.00 700 GLY A O 1
ATOM 5411 N N . PHE A 1 701 ? 16.056 -25.460 2.624 1.00 94.81 701 PHE A N 1
ATOM 5412 C CA . PHE A 1 701 ? 15.106 -26.525 2.265 1.00 94.81 701 PHE A CA 1
ATOM 5413 C C . PHE A 1 701 ? 15.523 -27.919 2.760 1.00 94.81 701 PHE A C 1
ATOM 5415 O O . PHE A 1 701 ? 14.681 -28.815 2.841 1.00 94.81 701 PHE A O 1
ATOM 5422 N N . LYS A 1 702 ? 16.784 -28.102 3.173 1.00 95.00 702 LYS A N 1
ATOM 5423 C CA . LYS A 1 702 ? 17.242 -29.312 3.870 1.00 95.00 702 LYS A CA 1
ATOM 5424 C C . LYS A 1 702 ? 16.452 -29.586 5.155 1.00 95.00 702 LYS A C 1
ATOM 5426 O O . LYS A 1 702 ? 16.219 -30.753 5.463 1.00 95.00 702 LYS A O 1
ATOM 5431 N N . TYR A 1 703 ? 15.961 -28.553 5.850 1.00 95.81 703 TYR A N 1
ATOM 5432 C CA . TYR A 1 703 ? 15.073 -28.713 7.010 1.00 95.81 703 TYR A CA 1
ATOM 5433 C C . TYR A 1 703 ? 13.757 -29.410 6.648 1.00 95.81 703 TYR A C 1
ATOM 5435 O O . TYR A 1 703 ? 13.247 -30.209 7.428 1.00 95.81 703 TYR A O 1
ATOM 5443 N N . LEU A 1 704 ? 13.241 -29.193 5.435 1.00 96.38 704 LEU A N 1
ATOM 5444 C CA . LEU A 1 704 ? 12.006 -29.824 4.964 1.00 96.38 704 LEU A CA 1
ATOM 5445 C C . LEU A 1 704 ? 12.215 -31.257 4.468 1.00 96.38 704 LEU A C 1
ATOM 5447 O O . LEU A 1 704 ? 11.247 -31.978 4.257 1.00 96.38 704 LEU A O 1
ATOM 5451 N N . ARG A 1 705 ? 13.454 -31.718 4.278 1.00 94.06 705 ARG A N 1
ATOM 5452 C CA . ARG A 1 705 ? 13.715 -33.022 3.653 1.00 94.06 705 ARG A CA 1
ATOM 5453 C C . ARG A 1 705 ? 13.128 -34.190 4.444 1.00 94.06 705 ARG A C 1
ATOM 5455 O O . ARG A 1 705 ? 12.650 -35.162 3.862 1.00 94.06 705 ARG A O 1
ATOM 5462 N N . GLU A 1 706 ? 13.155 -34.103 5.767 1.00 93.25 706 GLU A N 1
ATOM 5463 C CA . GLU A 1 706 ? 12.764 -35.195 6.658 1.00 93.25 706 GLU A CA 1
ATOM 5464 C C . GLU A 1 706 ? 11.487 -34.895 7.448 1.00 93.25 706 GLU A C 1
ATOM 5466 O O . GLU A 1 706 ? 11.135 -35.700 8.296 1.00 93.25 706 GLU A O 1
ATOM 5471 N N . VAL A 1 707 ? 10.754 -33.807 7.177 1.00 93.50 707 VAL A N 1
ATOM 5472 C CA . VAL A 1 707 ? 9.504 -33.518 7.913 1.00 93.50 707 VAL A CA 1
ATOM 5473 C C . VAL A 1 707 ? 8.471 -34.626 7.719 1.00 93.50 707 VAL A C 1
ATOM 5475 O O . VAL A 1 707 ? 8.372 -35.239 6.647 1.00 93.50 707 VAL A O 1
ATOM 5478 N N . ARG A 1 708 ? 7.703 -34.925 8.770 1.00 89.56 708 ARG A N 1
ATOM 5479 C CA . ARG A 1 708 ? 6.900 -36.151 8.812 1.00 89.56 708 ARG A CA 1
ATOM 5480 C C . ARG A 1 708 ? 5.764 -36.136 7.790 1.00 89.56 708 ARG A C 1
ATOM 5482 O O . ARG A 1 708 ? 5.594 -37.148 7.105 1.00 89.56 708 ARG A O 1
ATOM 5489 N N . SER A 1 709 ? 5.032 -35.018 7.668 1.00 86.75 709 SER A N 1
ATOM 5490 C CA . SER A 1 709 ? 3.890 -34.880 6.746 1.00 86.75 709 SER A CA 1
ATOM 5491 C C . SER A 1 709 ? 3.512 -33.428 6.389 1.00 86.75 709 SER A C 1
ATOM 5493 O O . SER A 1 709 ? 2.465 -32.938 6.798 1.00 86.75 709 SER A O 1
ATOM 5495 N N . LEU A 1 710 ? 4.283 -32.771 5.522 1.00 94.50 710 LEU A N 1
ATOM 5496 C CA . LEU A 1 710 ? 3.907 -31.468 4.961 1.00 94.50 710 LEU A CA 1
ATOM 5497 C C . LEU A 1 710 ? 2.862 -31.629 3.848 1.00 94.50 710 LEU A C 1
ATOM 5499 O O . LEU A 1 710 ? 3.177 -32.254 2.847 1.00 94.50 710 LEU A O 1
ATOM 5503 N N . ARG A 1 711 ? 1.661 -31.053 3.991 1.00 95.12 711 ARG A N 1
ATOM 5504 C CA . ARG A 1 711 ? 0.582 -31.108 2.985 1.00 95.12 711 ARG A CA 1
ATOM 5505 C C . ARG A 1 711 ? 0.524 -29.892 2.079 1.00 95.12 711 ARG A C 1
ATOM 5507 O O . ARG A 1 711 ? 0.312 -30.063 0.882 1.00 95.12 711 ARG A O 1
ATOM 5514 N N . LYS A 1 712 ? 0.684 -28.689 2.631 1.00 97.56 712 LYS A N 1
ATOM 5515 C CA . LYS A 1 712 ? 0.611 -27.437 1.866 1.00 97.56 712 LYS A CA 1
ATOM 5516 C C . LYS A 1 712 ? 1.855 -26.591 2.072 1.00 97.56 712 LYS A C 1
ATOM 5518 O O . LYS A 1 712 ? 2.276 -26.403 3.212 1.00 97.56 712 LYS A O 1
ATOM 5523 N N . LEU A 1 713 ? 2.405 -26.059 0.986 1.00 98.06 713 LEU A N 1
ATOM 5524 C CA . LEU A 1 713 ? 3.563 -25.173 1.009 1.00 98.06 713 LEU A CA 1
ATOM 5525 C C . LEU A 1 713 ? 3.360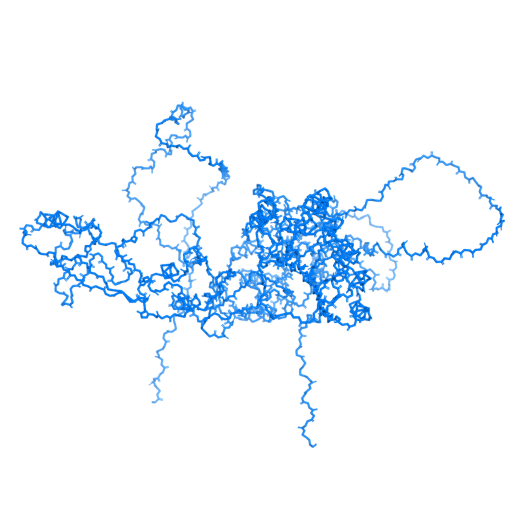 -24.001 0.047 1.00 98.06 713 LEU A C 1
ATOM 5527 O O . LEU A 1 713 ? 3.346 -24.185 -1.170 1.00 98.06 713 LEU A O 1
ATOM 5531 N N . LYS A 1 714 ? 3.231 -22.798 0.601 1.00 96.81 714 LYS A N 1
ATOM 5532 C CA . LYS A 1 714 ? 3.072 -21.554 -0.151 1.00 96.81 714 LYS A CA 1
ATOM 5533 C C . LYS A 1 714 ? 4.317 -20.681 -0.013 1.00 96.81 714 LYS A C 1
ATOM 5535 O O . LYS A 1 714 ? 4.766 -20.405 1.095 1.00 96.81 714 LYS A O 1
ATOM 5540 N N . LEU A 1 715 ? 4.874 -20.285 -1.154 1.00 94.12 715 LEU A N 1
ATOM 5541 C CA . LEU A 1 715 ? 6.184 -19.650 -1.312 1.00 94.12 715 LEU A CA 1
ATOM 5542 C C . LEU A 1 715 ? 6.068 -18.437 -2.248 1.00 94.12 715 LEU A C 1
ATOM 5544 O O . LEU A 1 715 ? 6.720 -18.363 -3.294 1.00 94.12 715 LEU A O 1
ATOM 5548 N N . ASN A 1 716 ? 5.178 -17.507 -1.909 1.00 89.25 716 ASN A N 1
ATOM 5549 C CA . ASN A 1 716 ? 4.909 -16.339 -2.743 1.00 89.25 716 ASN A CA 1
ATOM 5550 C C . ASN A 1 716 ? 5.884 -15.215 -2.393 1.00 89.25 716 ASN A C 1
ATOM 5552 O O . ASN A 1 716 ? 6.095 -14.932 -1.218 1.00 89.25 716 ASN A O 1
ATOM 5556 N N . PHE A 1 717 ? 6.440 -14.531 -3.396 1.00 80.31 717 PHE A N 1
ATOM 5557 C CA . PHE A 1 717 ? 7.401 -13.434 -3.197 1.00 80.31 717 PHE A CA 1
ATOM 5558 C C . PHE A 1 717 ? 8.682 -13.870 -2.455 1.00 80.31 717 PHE A C 1
ATOM 5560 O O . PHE A 1 717 ? 9.286 -13.101 -1.708 1.00 80.31 717 PHE A O 1
ATOM 5567 N N . CYS A 1 718 ? 9.078 -15.133 -2.627 1.00 81.44 718 CYS A N 1
ATOM 5568 C CA . CYS A 1 718 ? 10.288 -15.703 -2.043 1.00 81.44 718 CYS A CA 1
ATOM 5569 C C . CYS A 1 718 ? 11.411 -15.724 -3.082 1.00 81.44 718 CYS A C 1
ATOM 5571 O O . CYS A 1 718 ? 11.453 -16.618 -3.926 1.00 81.44 718 CYS A O 1
ATOM 5573 N N . ASP A 1 719 ? 12.344 -14.776 -3.010 1.00 75.56 719 ASP A N 1
ATOM 5574 C CA . ASP A 1 719 ? 13.266 -14.510 -4.125 1.00 75.56 719 ASP A CA 1
ATOM 5575 C C . ASP A 1 719 ? 14.552 -15.363 -4.138 1.00 75.56 719 ASP A C 1
ATOM 5577 O O . ASP A 1 719 ? 15.281 -15.380 -5.134 1.00 75.56 719 ASP A O 1
ATOM 5581 N N . TYR A 1 720 ? 14.872 -16.054 -3.036 1.00 75.94 720 TYR A N 1
ATOM 5582 C CA . TYR A 1 720 ? 16.227 -16.581 -2.784 1.00 75.94 720 TYR A CA 1
ATOM 5583 C C . TYR A 1 720 ? 16.412 -18.088 -3.021 1.00 75.94 720 TYR A C 1
ATOM 5585 O O . TYR A 1 720 ? 17.521 -18.602 -2.841 1.00 75.94 720 TYR A O 1
ATOM 5593 N N . PHE A 1 721 ? 15.373 -18.807 -3.447 1.00 88.62 721 PHE A N 1
ATOM 5594 C CA . PHE A 1 721 ? 15.456 -20.232 -3.782 1.00 88.62 721 PHE A CA 1
ATOM 5595 C C . PHE A 1 721 ? 15.176 -20.486 -5.267 1.00 88.62 721 PHE A C 1
ATOM 5597 O O . PHE A 1 721 ? 14.446 -19.731 -5.895 1.00 88.62 721 PHE A O 1
ATOM 5604 N N . GLY A 1 722 ? 15.734 -21.561 -5.822 1.00 87.50 722 GLY A N 1
ATOM 5605 C CA . GLY A 1 722 ? 15.508 -22.012 -7.198 1.00 87.50 722 GLY A CA 1
ATOM 5606 C C . GLY A 1 722 ? 15.340 -23.530 -7.266 1.00 87.50 722 GLY A C 1
ATOM 5607 O O . GLY A 1 722 ? 14.921 -24.160 -6.297 1.00 87.50 722 GLY A O 1
ATOM 5608 N N . ASP A 1 723 ? 15.702 -24.143 -8.391 1.00 91.88 723 ASP A N 1
ATOM 5609 C CA . ASP A 1 723 ? 15.455 -25.574 -8.641 1.00 91.88 723 ASP A CA 1
ATOM 5610 C C . ASP A 1 723 ? 16.080 -26.510 -7.588 1.00 91.88 723 ASP A C 1
ATOM 5612 O O . ASP A 1 723 ? 15.547 -27.586 -7.316 1.00 91.88 723 ASP A O 1
ATOM 5616 N N . GLU A 1 724 ? 17.177 -26.094 -6.949 1.00 90.31 724 GLU A N 1
ATOM 5617 C CA . GLU A 1 724 ? 17.850 -26.879 -5.905 1.00 90.31 724 GLU A CA 1
ATOM 5618 C C . GLU A 1 724 ? 17.040 -27.010 -4.613 1.00 90.31 724 GLU A C 1
ATOM 5620 O O . GLU A 1 724 ? 17.116 -28.033 -3.939 1.00 90.31 724 GLU A O 1
ATOM 5625 N N . ALA A 1 725 ? 16.209 -26.028 -4.275 1.00 93.88 725 ALA A N 1
ATOM 5626 C CA . ALA A 1 725 ? 15.262 -26.173 -3.175 1.00 93.88 725 ALA A CA 1
ATOM 5627 C C . ALA A 1 725 ? 14.212 -27.253 -3.469 1.00 93.88 725 ALA A C 1
ATOM 5629 O O . ALA A 1 725 ? 13.895 -28.088 -2.620 1.00 93.88 725 ALA A O 1
ATOM 5630 N N . LEU A 1 726 ? 13.708 -27.282 -4.707 1.00 96.81 726 LEU A N 1
ATOM 5631 C CA . LEU A 1 726 ? 12.745 -28.292 -5.145 1.00 96.81 726 LEU A CA 1
ATOM 5632 C C . LEU A 1 726 ? 13.373 -29.688 -5.175 1.00 96.81 726 LEU A C 1
ATOM 5634 O O . LEU A 1 726 ? 12.684 -30.665 -4.876 1.00 96.81 726 LEU A O 1
ATOM 5638 N N . ARG A 1 727 ? 14.680 -29.791 -5.457 1.00 96.00 727 ARG A N 1
ATOM 5639 C CA . ARG A 1 727 ? 15.445 -31.035 -5.298 1.00 96.00 727 ARG A CA 1
ATOM 5640 C C . ARG A 1 727 ? 15.384 -31.564 -3.870 1.00 96.00 727 ARG A C 1
ATOM 5642 O O . ARG A 1 727 ? 15.165 -32.760 -3.702 1.00 96.00 727 ARG A O 1
ATOM 5649 N N . GLU A 1 728 ? 15.581 -30.719 -2.859 1.00 95.94 728 GLU A N 1
ATOM 5650 C CA . GLU A 1 728 ? 15.543 -31.161 -1.456 1.00 95.94 728 GLU A CA 1
ATOM 5651 C C . GLU A 1 728 ? 14.149 -31.677 -1.063 1.00 95.94 728 GLU A C 1
ATOM 5653 O O . GLU A 1 728 ? 14.042 -32.735 -0.438 1.00 95.94 728 GLU A O 1
ATOM 5658 N N . LEU A 1 729 ? 13.075 -31.012 -1.512 1.00 96.25 729 LEU A N 1
ATOM 5659 C CA . LEU A 1 729 ? 11.701 -31.500 -1.320 1.00 96.25 729 LEU A CA 1
ATOM 5660 C C . LEU A 1 729 ? 11.467 -32.847 -2.022 1.00 96.25 729 LEU A C 1
ATOM 5662 O O . LEU A 1 729 ? 10.931 -33.787 -1.431 1.00 96.25 729 LEU A O 1
ATOM 5666 N N . ALA A 1 730 ? 11.890 -32.952 -3.284 1.00 95.62 730 ALA A N 1
ATOM 5667 C CA . ALA A 1 730 ? 11.724 -34.144 -4.113 1.00 95.62 730 ALA A CA 1
ATOM 5668 C C . ALA A 1 730 ? 12.584 -35.331 -3.645 1.00 95.62 730 ALA A C 1
ATOM 5670 O O . ALA A 1 730 ? 12.225 -36.487 -3.867 1.00 95.62 730 ALA A O 1
ATOM 5671 N N . GLY A 1 731 ? 13.732 -35.058 -3.022 1.00 92.44 731 GLY A N 1
ATOM 5672 C CA . GLY A 1 731 ? 14.646 -36.050 -2.455 1.00 92.44 731 GLY A CA 1
ATOM 5673 C C . GLY A 1 731 ? 14.307 -36.469 -1.022 1.00 92.44 731 GLY A C 1
ATOM 5674 O O . GLY A 1 731 ? 15.035 -37.281 -0.445 1.00 92.44 731 GLY A O 1
ATOM 5675 N N . GLY A 1 732 ? 13.247 -35.901 -0.445 1.00 92.75 732 GLY A N 1
ATOM 5676 C CA . GLY A 1 732 ? 12.823 -36.114 0.932 1.00 92.75 732 GLY A CA 1
ATOM 5677 C C . GLY A 1 732 ? 11.446 -36.761 1.075 1.00 92.75 732 GLY A C 1
ATOM 5678 O O . GLY A 1 732 ? 10.826 -37.224 0.116 1.00 92.75 732 GLY A O 1
ATOM 5679 N N . ARG A 1 733 ? 10.943 -36.763 2.311 1.00 92.50 733 ARG A N 1
ATOM 5680 C CA . ARG A 1 733 ? 9.574 -37.175 2.653 1.00 92.50 733 ARG A CA 1
ATOM 5681 C C . ARG A 1 733 ? 8.488 -36.311 1.987 1.00 92.50 733 ARG A C 1
ATOM 5683 O O . ARG A 1 733 ? 7.497 -36.922 1.575 1.00 92.50 733 ARG A O 1
ATOM 5690 N N . PRO A 1 734 ? 8.651 -34.978 1.787 1.00 95.06 734 PRO A N 1
ATOM 5691 C CA . PRO A 1 734 ? 7.663 -34.150 1.084 1.00 95.06 734 PRO A CA 1
ATOM 5692 C C . PRO A 1 734 ? 7.247 -34.680 -0.288 1.00 95.06 734 PRO A C 1
ATOM 5694 O O . PRO A 1 734 ? 6.092 -34.530 -0.669 1.00 95.06 734 PRO A O 1
ATOM 5697 N N . ALA A 1 735 ? 8.118 -35.400 -1.002 1.00 93.69 735 ALA A N 1
ATOM 5698 C CA . ALA A 1 735 ? 7.768 -36.036 -2.274 1.00 93.69 735 ALA A CA 1
ATOM 5699 C C . ALA A 1 735 ? 6.548 -36.984 -2.196 1.00 93.69 735 ALA A C 1
ATOM 5701 O O . ALA A 1 735 ? 5.900 -37.261 -3.211 1.00 93.69 735 ALA A O 1
ATOM 5702 N N . ARG A 1 736 ? 6.237 -37.504 -1.000 1.00 93.31 736 ARG A N 1
ATOM 5703 C CA . ARG A 1 736 ? 5.122 -38.428 -0.734 1.00 93.31 736 ARG A CA 1
ATOM 5704 C C . ARG A 1 736 ? 4.023 -37.834 0.147 1.00 93.31 736 ARG A C 1
ATOM 5706 O O . ARG A 1 736 ? 3.044 -38.530 0.401 1.00 93.31 736 ARG A O 1
ATOM 5713 N N . THR A 1 737 ? 4.180 -36.601 0.621 1.00 94.25 737 THR A N 1
ATOM 5714 C CA . THR A 1 737 ? 3.244 -35.977 1.570 1.00 94.25 737 THR A CA 1
ATOM 5715 C C . THR A 1 737 ? 2.721 -34.621 1.108 1.00 94.25 737 THR A C 1
ATOM 5717 O O . THR A 1 737 ? 1.593 -34.287 1.457 1.00 94.25 737 THR A O 1
ATOM 5720 N N . LEU A 1 738 ? 3.473 -33.887 0.278 1.00 96.94 738 LEU A N 1
ATOM 5721 C CA . LEU A 1 738 ? 3.080 -32.573 -0.227 1.00 96.94 738 LEU A CA 1
ATOM 5722 C C . LEU A 1 738 ? 1.972 -32.707 -1.271 1.00 96.94 738 LEU A C 1
ATOM 5724 O O . LEU A 1 738 ? 2.169 -33.292 -2.336 1.00 96.94 738 LEU A O 1
ATOM 5728 N N . GLU A 1 739 ? 0.804 -32.158 -0.947 1.00 97.31 739 GLU A N 1
ATOM 5729 C CA . GLU A 1 739 ? -0.418 -32.203 -1.751 1.00 97.31 739 GLU A CA 1
ATOM 5730 C C . GLU A 1 739 ? -0.642 -30.888 -2.510 1.00 97.31 739 GLU A C 1
ATOM 5732 O O . GLU A 1 739 ? -1.168 -30.909 -3.622 1.00 97.31 739 GLU A O 1
ATOM 5737 N N . ASP A 1 740 ? -0.238 -29.755 -1.940 1.00 97.44 740 ASP A N 1
ATOM 5738 C CA . ASP A 1 740 ? -0.445 -28.421 -2.502 1.00 97.44 740 ASP A CA 1
ATOM 5739 C C . ASP A 1 740 ? 0.854 -27.616 -2.449 1.00 97.44 740 ASP A C 1
ATOM 5741 O O . ASP A 1 740 ? 1.423 -27.415 -1.373 1.00 97.44 740 ASP A O 1
ATOM 5745 N N . ILE A 1 741 ? 1.319 -27.153 -3.606 1.00 97.81 741 ILE A N 1
ATOM 5746 C CA . ILE A 1 741 ? 2.446 -26.228 -3.692 1.00 97.81 741 ILE A CA 1
ATOM 5747 C C . ILE A 1 741 ? 2.050 -24.982 -4.473 1.00 97.81 741 ILE A C 1
ATOM 5749 O O . ILE A 1 741 ? 1.464 -25.065 -5.553 1.00 97.81 741 ILE A O 1
ATOM 5753 N N . GLU A 1 742 ? 2.409 -23.822 -3.936 1.00 97.69 742 GLU A N 1
ATOM 5754 C CA . GLU A 1 742 ? 2.189 -22.533 -4.577 1.00 97.69 742 GLU A CA 1
ATOM 5755 C C . GLU A 1 742 ? 3.491 -21.735 -4.610 1.00 97.69 742 GLU A C 1
ATOM 5757 O O . GLU A 1 742 ? 4.102 -21.501 -3.568 1.00 97.69 742 GLU A O 1
ATOM 5762 N N . ILE A 1 743 ? 3.930 -21.348 -5.809 1.00 95.25 743 ILE A N 1
ATOM 5763 C CA . ILE A 1 743 ? 5.134 -20.537 -6.019 1.00 95.25 743 ILE A CA 1
ATOM 5764 C C . ILE A 1 743 ? 4.782 -19.379 -6.944 1.00 95.25 743 ILE A C 1
ATOM 5766 O O . ILE A 1 743 ? 4.472 -19.571 -8.123 1.00 95.25 743 ILE A O 1
ATOM 5770 N N . VAL A 1 744 ? 4.866 -18.166 -6.408 1.00 88.06 744 VAL A N 1
ATOM 5771 C CA . VAL A 1 744 ? 4.502 -16.942 -7.122 1.00 88.06 744 VAL A CA 1
ATOM 5772 C C . VAL A 1 744 ? 5.640 -15.936 -7.054 1.00 88.06 744 VAL A C 1
ATOM 5774 O O . VAL A 1 744 ? 6.195 -15.718 -5.980 1.00 88.06 744 VAL A O 1
ATOM 5777 N N . LEU A 1 745 ? 5.945 -15.288 -8.184 1.00 75.31 745 LEU A N 1
ATOM 5778 C CA . LEU A 1 745 ? 6.937 -14.209 -8.277 1.00 75.31 745 LEU A CA 1
ATOM 5779 C C . LEU A 1 745 ? 8.323 -14.636 -7.771 1.00 75.31 745 LEU A C 1
ATOM 5781 O O . LEU A 1 745 ? 8.970 -13.912 -7.027 1.00 75.31 745 LEU A O 1
ATOM 5785 N N . ASN A 1 746 ? 8.786 -15.818 -8.184 1.00 83.69 746 ASN A N 1
ATOM 5786 C CA . ASN A 1 746 ? 10.129 -16.298 -7.871 1.00 83.69 746 ASN A CA 1
ATOM 5787 C C . ASN A 1 746 ? 11.045 -16.144 -9.104 1.00 83.69 746 ASN A C 1
ATOM 5789 O O . ASN A 1 746 ? 10.790 -16.782 -10.129 1.00 83.69 746 ASN A O 1
ATOM 5793 N N . PRO A 1 747 ? 12.126 -15.346 -9.025 1.00 76.06 747 PRO A N 1
ATOM 5794 C CA . PRO A 1 747 ? 13.005 -15.053 -10.152 1.00 76.06 747 PRO A CA 1
ATOM 5795 C C . PRO A 1 747 ? 14.125 -16.082 -10.350 1.00 76.06 747 PRO A C 1
ATOM 5797 O O . PRO A 1 747 ? 15.064 -15.794 -11.074 1.00 76.06 747 PRO A O 1
ATOM 5800 N N . SER A 1 748 ? 14.093 -17.239 -9.686 1.00 80.31 748 SER A N 1
ATOM 5801 C CA . SER A 1 748 ? 15.213 -18.195 -9.638 1.00 80.31 748 SER A CA 1
ATOM 5802 C C . SER A 1 748 ? 14.820 -19.629 -10.024 1.00 80.31 748 SER A C 1
ATOM 5804 O O . SER A 1 748 ? 15.698 -20.442 -10.315 1.00 80.31 748 SER A O 1
ATOM 5806 N N . VAL A 1 749 ? 13.526 -19.951 -10.036 1.00 86.56 749 VAL A N 1
ATOM 5807 C CA . VAL A 1 749 ? 12.964 -21.222 -10.508 1.00 86.56 749 VAL A CA 1
ATOM 5808 C C . VAL A 1 749 ? 12.928 -21.230 -12.036 1.00 86.56 749 VAL A C 1
ATOM 5810 O O . VAL A 1 749 ? 12.406 -20.301 -12.657 1.00 86.56 749 VAL A O 1
ATOM 5813 N N . SER A 1 750 ? 13.478 -22.287 -12.633 1.00 87.56 750 SER A N 1
ATOM 5814 C CA . SER A 1 750 ? 13.643 -22.437 -14.082 1.00 87.56 750 SER A CA 1
ATOM 5815 C C . SER A 1 750 ? 12.859 -23.626 -14.645 1.00 87.56 750 SER A C 1
ATOM 5817 O O . SER A 1 750 ? 12.210 -24.365 -13.903 1.00 87.56 750 SER A O 1
ATOM 5819 N N . ASP A 1 751 ? 12.938 -23.865 -15.960 1.00 81.06 751 ASP A N 1
ATOM 5820 C CA . ASP A 1 751 ? 12.382 -25.078 -16.582 1.00 81.06 751 ASP A CA 1
ATOM 5821 C C . ASP A 1 751 ? 12.909 -26.385 -15.942 1.00 81.06 751 ASP A C 1
ATOM 5823 O O . ASP A 1 751 ? 12.216 -27.406 -15.950 1.00 81.06 751 ASP A O 1
ATOM 5827 N N . GLY A 1 752 ? 14.100 -26.362 -15.328 1.00 87.12 752 GLY A N 1
ATOM 5828 C CA . GLY A 1 752 ? 14.686 -27.502 -14.613 1.00 87.12 752 GLY A CA 1
ATOM 5829 C C . GLY A 1 752 ? 13.861 -27.986 -13.413 1.00 87.12 752 GLY A C 1
ATOM 5830 O O . GLY A 1 752 ? 13.907 -29.171 -13.068 1.00 87.12 752 GLY A O 1
ATOM 5831 N N . ALA A 1 753 ? 13.033 -27.118 -12.826 1.00 93.06 753 ALA A N 1
ATOM 5832 C CA . ALA A 1 753 ? 12.147 -27.451 -11.713 1.00 93.06 753 ALA A CA 1
ATOM 5833 C C . ALA A 1 753 ? 11.177 -28.602 -12.015 1.00 93.06 753 ALA A C 1
ATOM 5835 O O . ALA A 1 753 ? 10.820 -29.357 -11.106 1.00 93.06 753 ALA A O 1
ATOM 5836 N N . VAL A 1 754 ? 10.786 -28.780 -13.284 1.00 93.31 754 VAL A N 1
ATOM 5837 C CA . VAL A 1 754 ? 9.892 -29.862 -13.731 1.00 93.31 754 VAL A CA 1
ATOM 5838 C C . VAL A 1 754 ? 10.392 -31.225 -13.272 1.00 93.31 754 VAL A C 1
ATOM 5840 O O . VAL A 1 754 ? 9.598 -32.038 -12.805 1.00 93.31 754 VAL A O 1
ATOM 5843 N N . TYR A 1 755 ? 11.698 -31.480 -13.380 1.00 94.19 755 TYR A N 1
ATOM 5844 C CA . TYR A 1 755 ? 12.281 -32.774 -13.026 1.00 94.19 755 TYR A CA 1
ATOM 5845 C C . TYR A 1 755 ? 12.057 -33.127 -11.550 1.00 94.19 755 TYR A C 1
ATOM 5847 O O . TYR A 1 755 ? 11.816 -34.288 -11.214 1.00 94.19 755 TYR A O 1
ATOM 5855 N N . TRP A 1 756 ? 12.106 -32.130 -10.667 1.00 97.19 756 TRP A N 1
ATOM 5856 C CA . TRP A 1 756 ? 11.905 -32.316 -9.232 1.00 97.19 756 TRP A CA 1
ATOM 5857 C C . TRP A 1 756 ? 10.424 -32.403 -8.876 1.00 97.19 756 TRP A C 1
ATOM 5859 O O . TRP A 1 756 ? 10.021 -33.324 -8.168 1.00 97.19 756 TRP A O 1
ATOM 5869 N N . LEU A 1 757 ? 9.600 -31.513 -9.431 1.00 95.94 757 LEU A N 1
ATOM 5870 C CA . LEU A 1 757 ? 8.146 -31.526 -9.245 1.00 95.94 757 LEU A CA 1
ATOM 5871 C C . LEU A 1 757 ? 7.523 -32.846 -9.728 1.00 95.94 757 LEU A C 1
ATOM 5873 O O . LEU A 1 757 ? 6.647 -33.396 -9.066 1.00 95.94 757 LEU A O 1
ATOM 5877 N N . ALA A 1 758 ? 8.037 -33.415 -10.821 1.00 93.94 758 ALA A N 1
ATOM 5878 C CA . ALA A 1 758 ? 7.623 -34.713 -11.354 1.00 93.94 758 ALA A CA 1
ATOM 5879 C C . ALA A 1 758 ? 7.823 -35.886 -10.375 1.00 93.94 758 ALA A C 1
ATOM 5881 O O . ALA A 1 758 ? 7.152 -36.909 -10.497 1.00 93.94 758 ALA A O 1
ATOM 5882 N N . LYS A 1 759 ? 8.728 -35.761 -9.395 1.00 93.94 759 LYS A N 1
ATOM 5883 C CA . LYS A 1 759 ? 8.967 -36.789 -8.366 1.00 93.94 759 LYS A CA 1
ATOM 5884 C C . LYS A 1 759 ? 8.036 -36.665 -7.162 1.00 93.94 759 LYS A C 1
ATOM 5886 O O . LYS A 1 759 ? 7.981 -37.581 -6.341 1.00 93.94 759 LYS A O 1
ATOM 5891 N N . MET A 1 760 ? 7.296 -35.565 -7.045 1.00 94.44 760 MET A N 1
ATOM 5892 C CA . MET A 1 760 ? 6.382 -35.312 -5.933 1.00 94.44 760 MET A CA 1
ATOM 5893 C C . MET A 1 760 ? 5.019 -35.960 -6.207 1.00 94.44 760 MET A C 1
ATOM 5895 O O . MET A 1 760 ? 4.038 -35.315 -6.565 1.00 94.44 760 MET A O 1
ATOM 5899 N N . THR A 1 761 ? 4.968 -37.282 -6.060 1.00 92.00 761 THR A N 1
ATOM 5900 C CA . THR A 1 761 ? 3.811 -38.128 -6.417 1.00 92.00 761 THR A CA 1
ATOM 5901 C C . THR A 1 761 ? 2.521 -37.846 -5.634 1.00 92.00 761 THR A C 1
ATOM 5903 O O . THR A 1 761 ? 1.440 -38.248 -6.074 1.00 92.00 761 THR A O 1
ATOM 5906 N N . ALA A 1 762 ? 2.615 -37.177 -4.481 1.00 93.62 762 ALA A N 1
ATOM 5907 C CA . ALA A 1 762 ? 1.459 -36.813 -3.663 1.00 93.62 762 ALA A CA 1
ATOM 5908 C C . ALA A 1 762 ? 0.750 -35.530 -4.123 1.00 93.62 762 ALA A C 1
ATOM 5910 O O . ALA A 1 762 ? -0.395 -35.317 -3.719 1.00 93.62 762 ALA A O 1
ATOM 5911 N N . LEU A 1 763 ? 1.372 -34.728 -5.002 1.00 96.19 763 LEU A N 1
ATOM 5912 C CA . LEU A 1 763 ? 0.811 -33.451 -5.436 1.00 96.19 763 LEU A CA 1
ATOM 5913 C C . LEU A 1 763 ? -0.584 -33.625 -6.058 1.00 96.19 763 LEU A C 1
ATOM 5915 O O . LEU A 1 763 ? -0.830 -34.470 -6.926 1.00 96.19 763 LEU A O 1
ATOM 5919 N N . ARG A 1 764 ? -1.504 -32.784 -5.590 1.00 96.06 764 ARG A N 1
ATOM 5920 C CA . ARG A 1 764 ? -2.894 -32.631 -6.035 1.00 96.06 764 ARG A CA 1
ATOM 5921 C C . ARG A 1 764 ? -3.138 -31.257 -6.636 1.00 96.06 764 ARG A C 1
ATOM 5923 O O . ARG A 1 764 ? -3.951 -31.146 -7.548 1.00 96.06 764 ARG A O 1
ATOM 5930 N N . ARG A 1 765 ? -2.431 -30.235 -6.161 1.00 97.00 765 ARG A N 1
ATOM 5931 C CA . ARG A 1 765 ? -2.452 -28.879 -6.702 1.00 97.00 765 ARG A CA 1
ATOM 5932 C C . ARG A 1 765 ? -1.025 -28.353 -6.804 1.00 97.00 765 ARG A C 1
ATOM 5934 O O . ARG A 1 765 ? -0.236 -28.488 -5.875 1.00 97.00 765 ARG A O 1
ATOM 5941 N N . ALA A 1 766 ? -0.709 -27.753 -7.943 1.00 95.94 766 ALA A N 1
ATOM 5942 C CA . ALA A 1 766 ? 0.518 -26.999 -8.133 1.00 95.94 766 ALA A CA 1
ATOM 5943 C C . ALA A 1 766 ? 0.171 -25.682 -8.827 1.00 95.94 766 ALA A C 1
ATOM 5945 O O . ALA A 1 766 ? -0.289 -25.682 -9.973 1.00 95.94 766 ALA A O 1
ATOM 5946 N N . HIS A 1 767 ? 0.345 -24.572 -8.115 1.00 94.88 767 HIS A N 1
ATOM 5947 C CA . HIS A 1 767 ? 0.072 -23.236 -8.621 1.00 94.88 767 HIS A CA 1
ATOM 5948 C C . HIS A 1 767 ? 1.368 -22.463 -8.832 1.00 94.88 767 HIS A C 1
ATOM 5950 O O . HIS A 1 767 ? 2.165 -22.289 -7.913 1.00 94.88 767 HIS A O 1
ATOM 5956 N N . PHE A 1 768 ? 1.563 -21.992 -10.057 1.00 93.75 768 PHE A N 1
ATOM 5957 C CA . PHE A 1 768 ? 2.726 -21.220 -10.460 1.00 93.75 768 PHE A CA 1
ATOM 5958 C C . PHE A 1 768 ? 2.273 -19.910 -11.081 1.00 93.75 768 PHE A C 1
ATOM 5960 O O . PHE A 1 768 ? 1.362 -19.901 -11.909 1.00 93.75 768 PHE A O 1
ATOM 5967 N N . TYR A 1 769 ? 2.930 -18.809 -10.731 1.00 84.38 769 TYR A N 1
ATOM 5968 C CA . TYR A 1 769 ? 2.637 -17.520 -11.345 1.00 84.38 769 TYR A CA 1
ATOM 5969 C C . TYR A 1 769 ? 3.879 -16.629 -11.395 1.00 84.38 769 TYR A C 1
ATOM 5971 O O . TYR A 1 769 ? 4.615 -16.525 -10.420 1.00 84.38 769 TYR A O 1
ATOM 5979 N N . PHE A 1 770 ? 4.116 -15.999 -12.550 1.00 76.44 770 PHE A N 1
ATOM 5980 C CA . PHE A 1 770 ? 5.281 -15.143 -12.817 1.00 76.44 770 PHE A CA 1
ATOM 5981 C C . PHE A 1 770 ? 6.630 -15.777 -12.402 1.00 76.44 770 PHE A C 1
ATOM 5983 O O . PHE A 1 770 ? 7.296 -15.327 -11.474 1.00 76.44 770 PHE A O 1
ATOM 5990 N N . LEU A 1 771 ? 7.040 -16.837 -13.108 1.00 81.25 771 LEU A N 1
ATOM 5991 C CA . LEU A 1 771 ? 8.379 -17.434 -12.990 1.00 81.25 771 LEU A CA 1
ATOM 5992 C C . LEU A 1 771 ? 9.184 -17.076 -14.253 1.00 81.25 771 LEU A C 1
ATOM 5994 O O . LEU A 1 771 ? 9.006 -17.733 -15.283 1.00 81.25 771 LEU A O 1
ATOM 5998 N N . PRO A 1 772 ? 9.996 -16.001 -14.244 1.00 70.50 772 PRO A N 1
ATOM 5999 C CA . PRO A 1 772 ? 10.604 -15.439 -15.453 1.00 70.50 772 PRO A CA 1
ATOM 6000 C C . PRO A 1 772 ? 11.637 -16.356 -16.123 1.00 70.50 772 PRO A C 1
ATOM 6002 O O . PRO A 1 772 ? 11.888 -16.194 -17.313 1.00 70.50 772 PRO A O 1
ATOM 6005 N N . TYR A 1 773 ? 12.207 -17.327 -15.401 1.00 77.31 773 TYR A N 1
ATOM 6006 C CA . TYR A 1 773 ? 13.158 -18.301 -15.955 1.00 77.31 773 TYR A CA 1
ATOM 6007 C C . TYR A 1 773 ? 12.528 -19.629 -16.381 1.00 77.31 773 TYR A C 1
ATOM 6009 O O . TYR A 1 773 ? 13.248 -20.537 -16.790 1.00 77.31 773 TYR A O 1
ATOM 6017 N N . VAL A 1 774 ? 11.197 -19.746 -16.336 1.00 79.25 774 VAL A N 1
ATOM 6018 C CA . VAL A 1 774 ? 10.481 -20.816 -17.041 1.00 79.25 774 VAL A CA 1
ATOM 6019 C C . VAL A 1 774 ? 10.186 -20.330 -18.457 1.00 79.25 774 VAL A C 1
ATOM 6021 O O . VAL A 1 774 ? 9.203 -19.618 -18.690 1.00 79.25 774 VAL A O 1
ATOM 6024 N N . ALA A 1 775 ? 11.056 -20.693 -19.399 1.00 71.75 775 ALA A N 1
ATOM 6025 C CA . ALA A 1 775 ? 10.990 -20.244 -20.783 1.00 71.75 775 ALA A CA 1
ATOM 6026 C C . ALA A 1 775 ? 9.818 -20.882 -21.542 1.00 71.75 775 ALA A C 1
ATOM 6028 O O . ALA A 1 775 ? 9.177 -20.213 -22.353 1.00 71.75 775 ALA A O 1
ATOM 6029 N N . ASN A 1 776 ? 9.499 -22.157 -21.274 1.00 79.00 776 ASN A N 1
ATOM 6030 C CA . ASN A 1 776 ? 8.432 -22.874 -21.973 1.00 79.00 776 ASN A CA 1
ATOM 6031 C C . ASN A 1 776 ? 7.364 -23.391 -21.005 1.00 79.00 776 ASN A C 1
ATOM 6033 O O . ASN A 1 776 ? 7.327 -24.566 -20.638 1.00 79.00 776 ASN A O 1
ATOM 6037 N N . ARG A 1 777 ? 6.431 -22.508 -20.637 1.00 81.44 777 ARG A N 1
ATOM 6038 C CA . ARG A 1 777 ? 5.338 -22.815 -19.697 1.00 81.44 777 ARG A CA 1
ATOM 6039 C C . ARG A 1 777 ? 4.447 -23.959 -20.169 1.00 81.44 777 ARG A C 1
ATOM 6041 O O . ARG A 1 777 ? 4.059 -24.802 -19.367 1.00 81.44 777 ARG A O 1
ATOM 6048 N N . THR A 1 778 ? 4.144 -24.033 -21.461 1.00 81.25 778 THR A N 1
ATOM 6049 C CA . THR A 1 778 ? 3.298 -25.102 -22.008 1.00 81.25 778 THR A CA 1
ATOM 6050 C C . THR A 1 778 ? 3.965 -26.465 -21.842 1.00 81.25 778 THR A C 1
ATOM 6052 O O . THR A 1 778 ? 3.325 -27.410 -21.373 1.00 81.25 778 THR A O 1
ATOM 6055 N N . ALA A 1 779 ? 5.260 -26.568 -22.158 1.00 81.50 779 ALA A N 1
ATOM 6056 C CA . ALA A 1 779 ? 6.038 -27.780 -21.913 1.00 81.50 779 ALA A CA 1
ATOM 6057 C C . ALA A 1 779 ? 6.169 -28.074 -20.412 1.00 81.50 779 ALA A C 1
ATOM 6059 O O . ALA A 1 779 ? 6.004 -29.224 -20.011 1.00 81.50 779 ALA A O 1
ATOM 6060 N N . PHE A 1 780 ? 6.374 -27.043 -19.589 1.00 89.06 780 PHE A N 1
ATOM 6061 C CA . PHE A 1 780 ? 6.457 -27.137 -18.132 1.00 89.06 780 PHE A CA 1
ATOM 6062 C C . PHE A 1 780 ? 5.193 -27.766 -17.528 1.00 89.06 780 PHE A C 1
ATOM 6064 O O . PHE A 1 780 ? 5.256 -28.800 -16.861 1.00 89.06 780 PHE A O 1
ATOM 6071 N N . ILE A 1 781 ? 4.021 -27.196 -17.834 1.00 89.56 781 ILE A N 1
ATOM 6072 C CA . ILE A 1 781 ? 2.715 -27.699 -17.388 1.00 89.56 781 ILE A CA 1
ATOM 6073 C C . ILE A 1 781 ? 2.496 -29.120 -17.903 1.00 89.56 781 ILE A C 1
ATOM 6075 O O . ILE A 1 781 ? 2.095 -30.000 -17.139 1.00 89.56 781 ILE A O 1
ATOM 6079 N N . ARG A 1 782 ? 2.736 -29.354 -19.199 1.00 87.62 782 ARG A N 1
ATOM 6080 C CA . ARG A 1 782 ? 2.516 -30.660 -19.829 1.00 87.62 782 ARG A CA 1
ATOM 6081 C C . ARG A 1 782 ? 3.363 -31.741 -19.170 1.00 87.62 782 ARG A C 1
ATOM 6083 O O . ARG A 1 782 ? 2.834 -32.806 -18.870 1.00 87.62 782 ARG A O 1
ATOM 6090 N N . ALA A 1 783 ? 4.640 -31.474 -18.920 1.00 92.50 783 ALA A N 1
ATOM 6091 C CA . ALA A 1 783 ? 5.547 -32.434 -18.312 1.00 92.50 783 ALA A CA 1
ATOM 6092 C C . ALA A 1 783 ? 5.125 -32.796 -16.879 1.00 92.50 783 ALA A C 1
ATOM 6094 O O . ALA A 1 783 ? 5.089 -33.979 -16.540 1.00 92.50 783 ALA A O 1
ATOM 6095 N N . ILE A 1 784 ? 4.706 -31.815 -16.069 1.00 92.81 784 ILE A N 1
ATOM 6096 C CA . ILE A 1 784 ? 4.188 -32.088 -14.719 1.00 92.81 784 ILE A CA 1
ATOM 6097 C C . ILE A 1 784 ? 2.872 -32.870 -14.792 1.00 92.81 784 ILE A C 1
ATOM 6099 O O . ILE A 1 784 ? 2.726 -33.862 -14.085 1.00 92.81 784 ILE A O 1
ATOM 6103 N N . LYS A 1 785 ? 1.937 -32.494 -15.677 1.00 92.62 785 LYS A N 1
ATOM 6104 C CA . LYS A 1 785 ? 0.672 -33.230 -15.870 1.00 92.62 785 LYS A CA 1
ATOM 6105 C C . LYS A 1 785 ? 0.894 -34.670 -16.339 1.00 92.62 785 LYS A C 1
ATOM 6107 O O . LYS A 1 785 ? 0.141 -35.554 -15.950 1.00 92.62 785 LYS A O 1
ATOM 6112 N N . MET A 1 786 ? 1.914 -34.922 -17.159 1.00 89.69 786 MET A N 1
ATOM 6113 C CA . MET A 1 786 ? 2.267 -36.277 -17.592 1.00 89.69 786 MET A CA 1
ATOM 6114 C C . MET A 1 786 ? 2.881 -37.104 -16.457 1.00 89.69 786 MET A C 1
ATOM 6116 O O . MET A 1 786 ? 2.559 -38.282 -16.328 1.00 89.69 786 MET A O 1
ATOM 6120 N N . ALA A 1 787 ? 3.743 -36.503 -15.633 1.00 92.81 787 ALA A N 1
ATOM 6121 C CA . ALA A 1 787 ? 4.396 -37.195 -14.523 1.00 92.81 787 ALA A CA 1
ATOM 6122 C C . ALA A 1 787 ? 3.472 -37.406 -13.310 1.00 92.81 787 ALA A C 1
ATOM 6124 O O . ALA A 1 787 ? 3.525 -38.447 -12.659 1.00 92.81 787 ALA A O 1
ATOM 6125 N N . VAL A 1 788 ? 2.606 -36.431 -13.017 1.00 93.38 788 VAL A N 1
ATOM 6126 C CA . VAL A 1 788 ? 1.696 -36.419 -11.864 1.00 93.38 788 VAL A CA 1
ATOM 6127 C C . VAL A 1 788 ? 0.260 -36.147 -12.345 1.00 93.38 788 VAL A C 1
ATOM 6129 O O . VAL A 1 788 ? -0.287 -35.067 -12.127 1.00 93.38 788 VAL A O 1
ATOM 6132 N N . PRO A 1 789 ? -0.405 -37.124 -12.991 1.00 88.00 789 PRO A N 1
ATOM 6133 C CA . PRO A 1 789 ? -1.684 -36.915 -13.685 1.00 88.00 789 PRO A CA 1
ATOM 6134 C C . PRO A 1 789 ? -2.866 -36.570 -12.773 1.00 88.00 789 PRO A C 1
ATOM 6136 O O . PRO A 1 789 ? -3.894 -36.095 -13.244 1.00 88.00 789 PRO A O 1
ATOM 6139 N N . ARG A 1 790 ? -2.734 -36.794 -11.461 1.00 89.00 790 ARG A N 1
ATOM 6140 C CA . ARG A 1 790 ? -3.737 -36.409 -10.453 1.00 89.00 790 ARG A CA 1
ATOM 6141 C C . ARG A 1 790 ? -3.522 -34.997 -9.894 1.00 89.00 790 ARG A C 1
ATOM 6143 O O . ARG A 1 790 ? -4.258 -34.605 -8.993 1.00 89.00 790 ARG A O 1
ATOM 6150 N N . CYS A 1 791 ? -2.506 -34.277 -10.368 1.00 93.88 791 CYS A N 1
ATOM 6151 C CA . CYS A 1 791 ? -2.208 -32.918 -9.945 1.00 93.88 791 CYS A CA 1
ATOM 6152 C C . CYS A 1 791 ? -2.868 -31.904 -10.885 1.00 93.88 791 CYS A C 1
ATOM 6154 O O . CYS A 1 791 ? -2.608 -31.876 -12.091 1.00 93.88 791 CYS A O 1
ATOM 6156 N N . THR A 1 792 ? -3.687 -31.025 -10.318 1.00 93.25 792 THR A N 1
ATOM 6157 C CA . THR A 1 792 ? -4.172 -29.823 -10.986 1.00 93.25 792 THR A CA 1
ATOM 6158 C C . THR A 1 792 ? -3.038 -28.810 -11.039 1.00 93.25 792 THR A C 1
ATOM 6160 O O . THR A 1 792 ? -2.762 -28.102 -10.070 1.00 93.25 792 THR A O 1
ATOM 6163 N N . VAL A 1 793 ? -2.367 -28.757 -12.188 1.00 93.00 793 VAL A N 1
ATOM 6164 C CA . VAL A 1 793 ? -1.313 -27.778 -12.457 1.00 93.00 793 VAL A CA 1
ATOM 6165 C C . VAL A 1 793 ? -1.932 -26.543 -13.090 1.00 93.00 793 VAL A C 1
ATOM 6167 O O . VAL A 1 793 ? -2.397 -26.588 -14.235 1.00 93.00 793 VAL A O 1
ATOM 6170 N N . THR A 1 794 ? -1.907 -25.443 -12.350 1.00 89.50 794 THR A N 1
ATOM 6171 C CA . THR A 1 794 ? -2.248 -24.116 -12.850 1.00 89.50 794 THR A CA 1
ATOM 6172 C C . THR A 1 794 ? -0.968 -23.319 -12.970 1.00 89.50 794 THR A C 1
ATOM 6174 O O . THR A 1 794 ? -0.322 -23.012 -11.973 1.00 89.50 794 THR A O 1
ATOM 6177 N N . PHE A 1 795 ? -0.621 -22.968 -14.193 1.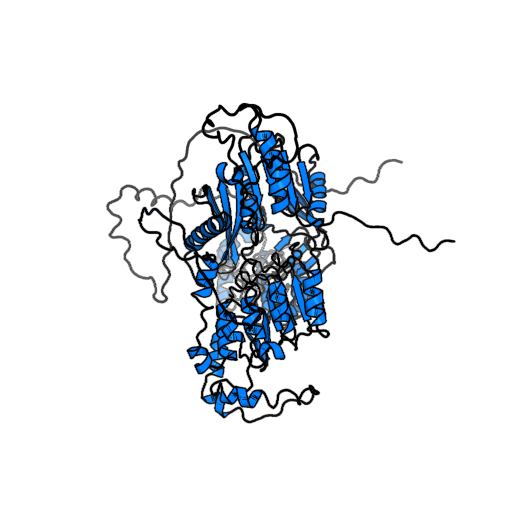00 89.12 795 PHE A N 1
ATOM 6178 C CA . PHE A 1 795 ? 0.368 -21.944 -14.456 1.00 89.12 795 PHE A CA 1
ATOM 6179 C C . PHE A 1 795 ? -0.303 -21.019 -15.456 1.00 89.12 795 PHE A C 1
ATOM 6181 O O . PHE A 1 795 ? -0.169 -21.246 -16.660 1.00 89.12 795 PHE A O 1
ATOM 6188 N N . PRO A 1 796 ? -1.143 -20.082 -14.970 1.00 74.44 796 PRO A N 1
ATOM 6189 C CA . PRO A 1 796 ? -1.791 -19.128 -15.847 1.00 74.44 796 PRO A CA 1
ATOM 6190 C C . PRO A 1 796 ? -0.704 -18.526 -16.722 1.00 74.44 796 PRO A C 1
ATOM 6192 O O . PRO A 1 796 ? 0.360 -18.148 -16.205 1.00 74.44 796 PRO A O 1
ATOM 6195 N N . GLU A 1 797 ? -0.919 -18.473 -18.040 1.00 52.16 797 GLU A N 1
ATOM 6196 C CA . GLU A 1 797 ? -0.012 -17.644 -18.813 1.00 52.16 797 GLU A CA 1
ATOM 6197 C C . GLU A 1 797 ? -0.089 -16.242 -18.188 1.00 52.16 797 GLU A C 1
ATOM 6199 O O . GLU A 1 797 ? -1.080 -15.848 -17.560 1.00 52.16 797 GLU A O 1
ATOM 6204 N N . ALA A 1 798 ? 0.949 -15.451 -18.392 1.00 51.44 798 ALA A N 1
ATOM 6205 C CA . ALA A 1 798 ? 0.731 -14.020 -18.426 1.00 51.44 798 ALA A CA 1
ATOM 6206 C C . ALA A 1 798 ? -0.092 -13.787 -19.706 1.00 51.44 798 ALA A C 1
ATOM 6208 O O . ALA A 1 798 ? 0.454 -13.301 -20.687 1.00 51.44 798 ALA A O 1
ATOM 6209 N N . ILE A 1 799 ? -1.325 -14.315 -19.767 1.00 33.84 799 ILE A N 1
ATOM 6210 C CA . ILE A 1 799 ? -2.194 -14.246 -20.931 1.00 33.84 799 ILE A CA 1
ATOM 6211 C C . ILE A 1 799 ? -2.473 -12.766 -21.011 1.00 33.84 799 ILE A C 1
ATOM 6213 O O . ILE A 1 799 ? -3.184 -12.255 -20.155 1.00 33.84 799 ILE A O 1
ATOM 6217 N N . ASN A 1 800 ? -1.837 -12.097 -21.965 1.00 31.22 800 ASN A N 1
ATOM 6218 C CA . ASN A 1 800 ? -2.089 -10.718 -22.327 1.00 31.22 800 ASN A CA 1
ATOM 6219 C C . ASN A 1 800 ? -2.203 -9.745 -21.140 1.00 31.22 800 ASN A C 1
ATOM 6221 O O . ASN A 1 800 ? -3.242 -9.577 -20.504 1.00 31.22 800 ASN A O 1
ATOM 6225 N N . ILE A 1 801 ? -1.194 -8.896 -21.000 1.00 40.94 801 ILE A N 1
ATOM 6226 C CA . ILE A 1 801 ? -1.548 -7.487 -20.826 1.00 40.94 801 ILE A CA 1
ATOM 6227 C C . ILE A 1 801 ? -2.187 -7.075 -22.147 1.00 40.94 801 ILE A C 1
ATOM 6229 O O . ILE A 1 801 ? -1.496 -6.814 -23.127 1.00 40.94 801 ILE A O 1
ATOM 6233 N N . GLY A 1 802 ? -3.508 -7.185 -22.212 1.00 26.62 802 GLY A N 1
ATOM 6234 C CA . GLY A 1 802 ? -4.282 -6.886 -23.401 1.00 26.62 802 GLY A CA 1
ATOM 6235 C C . GLY A 1 802 ? -5.194 -5.706 -23.137 1.00 26.62 802 GLY A C 1
ATOM 6236 O O . GLY A 1 802 ? -6.192 -5.830 -22.433 1.00 26.62 802 GLY A O 1
ATOM 6237 N N . TYR A 1 803 ? -4.904 -4.581 -23.783 1.00 28.58 803 TYR A N 1
ATOM 6238 C CA . TYR A 1 803 ? -5.982 -3.838 -24.419 1.00 28.58 803 TYR A CA 1
ATOM 6239 C C . TYR A 1 803 ? -6.756 -4.789 -25.339 1.00 28.58 803 TYR A C 1
ATOM 6241 O O . TYR A 1 803 ? -6.150 -5.395 -26.218 1.00 28.58 803 TYR A O 1
ATOM 6249 N N . GLY A 1 804 ? -8.078 -4.838 -25.196 1.00 25.33 804 GLY A N 1
ATOM 6250 C CA . GLY A 1 804 ? -8.956 -5.292 -26.271 1.00 25.33 804 GLY A CA 1
ATOM 6251 C C . GLY A 1 804 ? -10.069 -6.219 -25.821 1.00 25.33 804 GLY A C 1
ATOM 6252 O O . GLY A 1 804 ? -9.840 -7.376 -25.499 1.00 25.33 804 GLY A O 1
ATOM 6253 N N . TYR A 1 805 ? -11.285 -5.677 -25.852 1.00 34.12 805 TYR A N 1
ATOM 6254 C CA . TYR A 1 805 ? -12.491 -6.394 -26.241 1.00 34.12 805 TYR A CA 1
ATOM 6255 C C . TYR A 1 805 ? -12.190 -7.503 -27.251 1.00 34.12 805 TYR A C 1
ATOM 6257 O O . TYR A 1 805 ? -11.543 -7.224 -28.252 1.00 34.12 805 TYR A O 1
ATOM 6265 N N . ASP A 1 806 ? -12.790 -8.670 -27.065 1.00 33.41 806 ASP A N 1
ATOM 6266 C CA . ASP A 1 806 ? -13.294 -9.422 -28.205 1.00 33.41 806 ASP A CA 1
ATOM 6267 C C . ASP A 1 806 ? -14.766 -9.741 -27.939 1.00 33.41 806 ASP A C 1
ATOM 6269 O O . ASP A 1 806 ? -15.138 -10.753 -27.347 1.00 33.41 806 ASP A O 1
ATOM 6273 N N . GLU A 1 807 ? -15.631 -8.832 -28.399 1.00 44.56 807 GLU A N 1
ATOM 6274 C CA . GLU A 1 807 ? -16.867 -9.282 -29.023 1.00 44.56 807 GLU A CA 1
ATOM 6275 C C . GLU A 1 807 ? -16.459 -10.077 -30.261 1.00 44.56 807 GLU A C 1
ATOM 6277 O O . GLU A 1 807 ? -16.053 -9.490 -31.263 1.00 44.56 807 GLU A O 1
ATOM 6282 N N . LYS A 1 808 ? -16.558 -11.403 -30.185 1.00 39.00 808 LYS A N 1
ATOM 6283 C CA . LYS A 1 808 ? -16.926 -12.264 -31.316 1.00 39.00 808 LYS A CA 1
ATOM 6284 C C . LYS A 1 808 ? -17.194 -13.683 -30.831 1.00 39.00 808 LYS A C 1
ATOM 6286 O O . LYS A 1 808 ? -16.427 -14.600 -31.076 1.00 39.00 808 LYS A O 1
ATOM 6291 N N . GLU A 1 809 ? -18.343 -13.844 -30.180 1.00 34.81 809 GLU A N 1
ATOM 6292 C CA . GLU A 1 809 ? -19.113 -15.092 -30.247 1.00 34.81 809 GLU A CA 1
ATOM 6293 C C . GLU A 1 809 ? -20.598 -14.841 -29.912 1.00 34.81 809 GLU A C 1
ATOM 6295 O O . GLU A 1 809 ? -21.166 -15.396 -28.980 1.00 34.81 809 GLU A O 1
ATOM 6300 N N . LEU A 1 810 ? -21.250 -13.959 -30.682 1.00 35.91 810 LEU A N 1
ATOM 6301 C CA . LEU A 1 810 ? -22.715 -13.808 -30.698 1.00 35.91 810 LEU A CA 1
ATOM 6302 C C . LEU A 1 810 ? -23.237 -13.502 -32.114 1.00 35.91 810 LEU A C 1
ATOM 6304 O O . LEU A 1 810 ? -24.043 -12.604 -32.312 1.00 35.91 810 LEU A O 1
ATOM 6308 N N . GLU A 1 811 ? -22.840 -14.283 -33.118 1.00 35.78 811 GLU A N 1
ATOM 6309 C CA . GLU A 1 811 ? -23.618 -14.386 -34.360 1.00 35.78 811 GLU A CA 1
ATOM 6310 C C . GLU A 1 811 ? -23.769 -15.854 -34.743 1.00 35.78 811 GLU A C 1
ATOM 6312 O O . GLU A 1 811 ? -22.914 -16.465 -35.374 1.00 35.78 811 GLU A O 1
ATOM 6317 N N . GLY A 1 812 ? -24.880 -16.440 -34.300 1.00 34.59 812 GLY A N 1
ATOM 6318 C CA . GLY A 1 812 ? -25.193 -17.830 -34.605 1.00 34.59 812 GLY A CA 1
ATOM 6319 C C . GLY A 1 812 ? -26.584 -18.306 -34.202 1.00 34.59 812 GLY A C 1
ATOM 6320 O O . GLY A 1 812 ? -26.765 -19.508 -34.083 1.00 34.59 812 GLY A O 1
ATOM 6321 N N . LYS A 1 813 ? -27.567 -17.416 -33.977 1.00 35.44 813 LYS A N 1
ATOM 6322 C CA . LYS A 1 813 ? -29.005 -17.765 -33.930 1.00 35.44 813 LYS A CA 1
ATOM 6323 C C . LYS A 1 813 ? -29.880 -16.583 -34.362 1.00 35.44 813 LYS A C 1
ATOM 6325 O O . LYS A 1 813 ? -30.371 -15.840 -33.518 1.00 35.44 813 LYS A O 1
ATOM 6330 N N . LYS A 1 814 ? -30.080 -16.440 -35.678 1.00 33.84 814 LYS A N 1
ATOM 6331 C CA . LYS A 1 814 ? -31.314 -15.933 -36.319 1.00 33.84 814 LYS A CA 1
ATOM 6332 C C . LYS A 1 814 ? -31.240 -16.086 -37.850 1.00 33.84 814 LYS A C 1
ATOM 6334 O O . LYS A 1 814 ? -31.019 -15.124 -38.577 1.00 33.84 814 LYS A O 1
ATOM 6339 N N . LYS A 1 815 ? -31.455 -17.310 -38.326 1.00 31.02 815 LYS A N 1
ATOM 6340 C CA . LYS A 1 815 ? -32.496 -17.669 -39.299 1.00 31.02 815 LYS A CA 1
ATOM 6341 C C . LYS A 1 815 ? -32.667 -19.177 -39.289 1.00 31.02 815 LYS A C 1
ATOM 6343 O O . LYS A 1 815 ? -31.623 -19.862 -39.265 1.00 31.02 815 LYS A O 1
#